Protein 8PBA (pdb70)

Radius of gyration: 40.31 Å; Cα contacts (8 Å, |Δi|>4): 3589; chains: 2; bounding box: 82×132×86 Å

Nearest PDB structures (foldseek):
  8pba-assembly1_B  TM=1.001E+00  e=0.000E+00  Caenorhabditis elegans
  7svn-assembly2_C  TM=8.624E-01  e=8.639E-61  Homo sapiens
  7svl-assembly1_A  TM=8.548E-01  e=2.183E-59  Homo sapiens
  6qzv-assembly1_A  TM=8.577E-01  e=1.499E-58  Homo sapiens
  7a3f-assembly2_C  TM=8.588E-01  e=1.734E-57  Homo sapiens

Foldseek 3Di:
DFAADDFDADDLVVLLVLLQVVVVVLPQQDWWDFQAWAWDCPDPPWIKIKTWTADFPDRHIAIWIWIDPQVLLVVPPDPDDFAETAIGGPCKDAALQDNQWMWHADLQKIFIDGNRHTLDIDDDPDNQKGKFADFPCLCPALNDGTFWAHANNAGKIKGKIKGQPQFDWDFFDDPPDDGDDTDRFFFALGAGIDMFMWMWHADPSDTDIWGFQPCLCCVQPVQFDDFSDKYAAHPRFKIKTKTAHLLQQKIWIKIAGPQRIPDDVVVHVQFADQPGIETQDIDGHPFHDGAFQAWAWAAAPDPRQRWGWIWDWDFDLWEIFTAIWTFTHHNNRYTPDIDTGTLDDRNFYFDRQEYWDADDVAGKIWGWIQPQHLQAIFIWMTRRVPSRIDTADDPQKHFDASDGHGYWNDDPQFWGWGWIFFQVGATWIWTWTWDDDPPDRDTYTDTHHTYDYPSIDDRDDDDADGKDWDWDAFPPPRDIWIKIKGAARDDDLRHAFAEEEEDQAAAPDDDRHGGHVCSVCNSVSPSGYIYMYIYAQLYPTTGCSSNQVLALPALNGSLVRSVRVVVVVCVVSVNNYDQLQYEYEYAASSLQSLLSNCLVCVVRHLAYERELYQQFSSRAHRNPSCSRNHPPHDPVSRVNNGCLVSLLSHDQDPLRYEYEYESRAPHRHCVRVVSSVVSCVVNVHYYHYYYHDPDYRDRDPSSVSSSVSSVVSSSSCVSRVD/DFAADDFDADDLVVLLVLLQVVVVVLPQQDWWDFQAWAWDCPDPPWIKIKTWTADFPDRHIAIWIWIDPQVVLVPPPDPDDFAETAIGGPCKDAALQDNQWMWHADLQKIFIDGNRHTLDIDDDPDNQKGKFADFPCLCPALNDGTFWAHANNAGKIKGKIKGQPQFDWDFFDDPPDDGDDTDRFFFALGAGIDMFMWMWHADPSDTDIWTFDPCLCCVQPVQFDDFSDKYAAHPRFKIKTKTAHLLQQKIWIKIAGPVRIPDDCVVPVQFADQLGIETQDIDGHPFHDGAFQAWAWAAAPDPRQRWGWIWDWDFDLWEIFTAIWTFTHHNNRYTPDIDTGTLDDRNFYFDRQEYWDADDVAGKIWGWIQPQHLQAIFIWMTRRVPSRIDTADDPQKHFDASDGHGYWNDDPQFWGWGWIFFQVGATFIWTWTWDDDPPDRDTYTDTHHTYDYPSIDDRDDDDADGKDWDWDADPPPRDIWIKIKGAARDDDLRHAFAEEEEDQAAAPDDDRHGGHVCSVCNSVSPSGYIYMYIYAQLYPTTGCSSNQVLALPALNGSLVRSVRVVVVVCVVSVNNYDQLQYEYEYAASSLQSLLSNCLVPVVRHLAYERELYQQFSSRAHRNPSCSRNHPPHDPVSRVNNGCLVSLLSHDQDPLRYEYEYESRAPHRHCVRVVSSVVSCVVNVHYYHYYYHDPDYRDRDPSSVSSSVSSVVSSSSCVSRVD

Secondary structure (DSSP, 8-state):
--EEPPPPP--HHHHHHHHHHHHHHHGGG-----S-EEEEEEETTEEEEEEEEEPTTS--EEEEEEEE-HHHHHT--SS-PPEEEEEEE--EEE-TT-TTEEEEEETTEEEEEETTEEEEE---SSTTEEESS--HHHHHTS-----EEE-SSSSEEEEEEEE-TTSPEE--S-BTBPP-PPEE---TTS---EEEEEEEEEETTEEEEEEBPTHHHHTT-TTEEEEEEEEE-GGGSEEEEEEEETTSSEEEEEEEEGGGB---TTT---B----S-EEEEEEE-SS-----S--EEPPPS-SSS--EEEEEEEE-SSBEEEEEEEEEEBTTSSEEEE--EE-S-TTSBB-TTB--EE-SSS-EEEEEEEEEETTEEEEEEEETTT--EEE-S-TT-EEE-SSTTB--EEETTTEEEEEEEETTEEEEEEEEEEE--TT-SS-EEEEEEEEEETTS-----------EEEEEE-TTT--EEEEEEEPPSS--TTEEEEEEEEE---TT---S-SSSGGGGGHHHHTTT-EEEEE--TT-SSSBHHHHGGGTT-TTTSHHHHHHHHHHHHHHHTTS-EEEEEEEEEEETHHHHHHHHHHHH-TTT-SEEEEES----GGGS-HHHHHHHH-SS--HHHHHHTSSGGGGGGS-SSTTSEEEEEESS-SSS-HHHHHHHHHHHHHHT---EEEEETT--SS--SHHHHHHHHHHHHHHHHHHH--/--EEPPPPP--HHHHHHHHHHHHHHHGGG-----S-EEEEEEETTEEEEEEEEEPTTS--EEEEEEEE-HHHHTT--SS-PPEEEEEEE--EEE-TT-TTEEEEEETTEEEEEETTEEEEE---SSTTEEESS--HHHHHTS-----EEE-SSSSEEEEEEEE-TTSPEE--S-BTBPP-PPEE---TTS---EEEEEEEEEETTEEEEEEBPTHHHHTT-TTEEEEEEEEE-GGGSEEEEEEEETTSSEEEEEEEEGGGB---GGG---B----S-EEEEEEE-SS-----S--EEPPPS-SSS--EEEEEEEE-SSBEEEEEEEEEEBTTSSEEEE--EE-S-TTSBB-TTB--EE-SSS-EEEEEEEEEETTEEEEEEEETTT--EEE-S-TT-EEE-SSTTB--EEETTTEEEEEEEETTEEEEEEEEEEE--TT-SS-EEEEEEEEEETTS-----------EEEEEE-TTT--EEEEEEEPPSS--TTEEEEEEEEE---TT---S-SSSGGGGGHHHHTTT-EEEEE--TT-SSSBHHHHGGGTT-TTTSHHHHHHHHHHHHHHHTTS-EEEEEEEEEEETHHHHHHHHHHHH-TTT-SEEEEES----GGGS-HHHHHHHH-SS--HHHHHHTSSGGGGGGS-SSTTSEEEEEESS-SSS-HHHHHHHHHHHHHHT---EEEEETT--SS--SHHHHHHHHHHHHHHHHHHH--

InterPro domains:
  IPR001375 Peptidase S9, prolyl oligopeptidase, catalytic domain [PF00326] (707-913)
  IPR002469 Dipeptidylpeptidase IV, N-terminal domain [PF00930] (239-586)
  IPR029058 Alpha/Beta hydrolase fold [G3DSA:3.40.50.1820] (658-914)
  IPR029058 Alpha/Beta hydrolase fold [SSF53474] (659-910)
  IPR050278 Serine protease S9B/DPPIV [PTHR11731] (74-908)

Structure (mmCIF, N/CA/C/O backbone):
data_8PBA
#
_entry.id   8PBA
#
_cell.length_a   1.00
_cell.length_b   1.00
_cell.length_c   1.00
_cell.angle_alpha   90.00
_cell.angle_beta   90.00
_cell.angle_gamma   90.00
#
_symmetry.space_group_name_H-M   'P 1'
#
loop_
_atom_site.group_PDB
_atom_site.id
_atom_site.type_symbol
_atom_site.label_atom_id
_atom_site.label_alt_id
_atom_site.label_comp_id
_atom_site.label_asym_id
_atom_site.label_entity_id
_atom_site.label_seq_id
_atom_site.pdbx_PDB_ins_code
_atom_site.Cartn_x
_atom_site.Cartn_y
_atom_site.Cartn_z
_atom_site.occupancy
_atom_site.B_iso_or_equiv
_atom_site.auth_seq_id
_atom_site.auth_comp_id
_atom_site.auth_asym_id
_atom_site.auth_atom_id
_atom_site.pdbx_PDB_model_num
ATOM 1 N N . GLU A 1 34 ? 101.051 139.799 76.904 1.00 84.26 34 GLU A N 1
ATOM 2 C CA . GLU A 1 34 ? 102.063 138.754 76.811 1.00 80.99 34 GLU A CA 1
ATOM 3 C C . GLU A 1 34 ? 103.442 139.339 77.100 1.00 72.86 34 GLU A C 1
ATOM 4 O O . GLU A 1 34 ? 103.704 140.502 76.779 1.00 73.83 34 GLU A O 1
ATOM 16 N N . ASN A 1 35 ? 104.323 138.519 77.690 1.00 64.35 35 ASN A N 1
ATOM 17 C CA . ASN A 1 35 ? 105.696 138.905 78.020 1.00 62.76 35 ASN A CA 1
ATOM 18 C C . ASN A 1 35 ? 106.669 137.779 77.736 1.00 60.64 35 ASN A C 1
ATOM 19 O O . ASN A 1 35 ? 106.305 136.604 77.768 1.00 56.45 35 ASN A O 1
ATOM 30 N N . GLU A 1 36 ? 107.905 138.154 77.443 1.00 58.38 36 GLU A N 1
ATOM 31 C CA . GLU A 1 36 ? 108.980 137.206 77.193 1.00 59.48 36 GLU A CA 1
ATOM 32 C C . GLU A 1 36 ? 109.582 136.715 78.505 1.00 54.14 36 GLU A C 1
ATOM 33 O O . GLU A 1 36 ? 109.924 137.530 79.353 1.00 52.11 36 GLU A O 1
ATOM 45 N N . PRO A 1 37 ? 109.723 135.410 78.720 1.00 53.08 37 PRO A N 1
ATOM 46 C CA . PRO A 1 37 ? 110.404 134.867 79.872 1.00 44.10 37 PRO A CA 1
ATOM 47 C C . PRO A 1 37 ? 111.815 135.406 79.905 1.00 42.76 37 PRO A C 1
ATOM 48 O O . PRO A 1 37 ? 112.570 135.223 78.953 1.00 52.27 37 PRO A O 1
ATOM 59 N N . ALA A 1 38 ? 112.212 135.970 81.033 1.00 43.57 38 ALA A N 1
ATOM 60 C CA . ALA A 1 38 ? 113.570 136.449 81.165 1.00 47.70 38 ALA A CA 1
ATOM 61 C C . ALA A 1 38 ? 114.465 135.250 81.295 1.00 50.69 38 ALA A C 1
ATOM 62 O O . ALA A 1 38 ? 114.064 134.235 81.865 1.00 47.80 38 ALA A O 1
ATOM 69 N N . ARG A 1 39 ? 115.677 135.346 80.788 1.00 55.19 39 ARG A N 1
ATOM 70 C CA . ARG A 1 39 ? 116.598 134.271 81.060 1.00 57.19 39 ARG A CA 1
ATOM 71 C C . ARG A 1 39 ? 116.834 134.262 82.548 1.00 54.61 39 ARG A C 1
ATOM 72 O O . ARG A 1 39 ? 117.030 135.317 83.150 1.00 55.33 39 ARG A O 1
ATOM 93 N N . PHE A 1 40 ? 116.809 133.093 83.155 1.00 49.91 40 PHE A N 1
ATOM 94 C CA . PHE A 1 40 ? 117.201 133.034 84.543 1.00 47.92 40 PHE A CA 1
ATOM 95 C C . PHE A 1 40 ? 118.603 132.491 84.623 1.00 44.10 40 PHE A C 1
ATOM 96 O O . PHE A 1 40 ? 118.901 131.435 84.065 1.00 44.39 40 PHE A O 1
ATOM 113 N N . GLU A 1 41 ? 119.479 133.233 85.269 1.00 39.50 41 GLU A N 1
ATOM 114 C CA . GLU A 1 41 ? 120.856 132.813 85.348 1.00 40.84 41 GLU A CA 1
ATOM 115 C C . GLU A 1 41 ? 121.089 131.916 86.539 1.00 40.98 41 GLU A C 1
ATOM 116 O O . GLU A 1 41 ? 120.987 132.349 87.686 1.00 43.38 41 GLU A O 1
ATOM 128 N N . THR A 1 42 ? 121.462 130.679 86.265 1.00 38.12 42 THR A N 1
ATOM 129 C CA . THR A 1 42 ? 121.719 129.729 87.322 1.00 34.72 42 THR A CA 1
ATOM 130 C C . THR A 1 42 ? 123.168 129.821 87.742 1.00 32.05 42 THR A C 1
ATOM 131 O O . THR A 1 42 ? 124.005 130.315 86.988 1.00 37.18 42 THR A O 1
ATOM 142 N N . ARG A 1 43 ? 123.474 129.314 88.925 1.00 32.87 43 ARG A N 1
ATOM 143 C CA . ARG A 1 43 ? 124.857 129.266 89.378 1.00 34.40 43 ARG A CA 1
ATOM 144 C C . ARG A 1 43 ? 125.108 128.232 90.464 1.00 33.48 43 ARG A C 1
ATOM 145 O O . ARG A 1 43 ? 124.179 127.701 91.071 1.00 28.23 43 ARG A O 1
ATOM 166 N N . SER A 1 44 ? 126.382 127.917 90.649 1.00 39.26 44 SER A N 1
ATOM 167 C CA . SER A 1 44 ? 126.850 126.933 91.611 1.00 39.56 44 SER A CA 1
ATOM 168 C C . SER A 1 44 ? 126.712 127.389 93.043 1.00 37.71 44 SER A C 1
ATOM 169 O O . SER A 1 44 ? 126.894 128.563 93.359 1.00 34.50 44 SER A O 1
ATOM 177 N N . PHE A 1 45 ? 126.570 126.428 93.936 1.00 33.19 45 PHE A N 1
ATOM 178 C CA . PHE A 1 45 ? 126.478 126.728 95.348 1.00 26.86 45 PHE A CA 1
ATOM 179 C C . PHE A 1 45 ? 127.647 127.576 95.802 1.00 24.37 45 PHE A C 1
ATOM 180 O O . PHE A 1 45 ? 127.477 128.479 96.619 1.00 28.17 45 PHE A O 1
ATOM 197 N N . SER A 1 46 ? 128.835 127.281 95.291 1.00 25.36 46 SER A N 1
ATOM 198 C CA . SER A 1 46 ? 130.025 128.012 95.701 1.00 28.24 46 SER A CA 1
ATOM 199 C C . SER A 1 46 ? 129.960 129.463 95.250 1.00 33.40 46 SER A C 1
ATOM 200 O O . SER A 1 46 ? 130.618 130.335 95.819 1.00 31.91 46 SER A O 1
ATOM 208 N N . GLN A 1 47 ? 129.188 129.715 94.205 1.00 34.11 47 GLN A N 1
ATOM 209 C CA . GLN A 1 47 ? 129.050 131.052 93.660 1.00 33.98 47 GLN A CA 1
ATOM 210 C C . GLN A 1 47 ? 128.018 131.833 94.456 1.00 29.89 47 GLN A C 1
ATOM 211 O O . GLN A 1 47 ? 128.141 133.048 94.622 1.00 29.56 47 GLN A O 1
ATOM 225 N N . LEU A 1 48 ? 127.068 131.111 95.045 1.00 29.21 48 LEU A N 1
ATOM 226 C CA . LEU A 1 48 ? 126.066 131.735 95.889 1.00 22.68 48 LEU A CA 1
ATOM 227 C C . LEU A 1 48 ? 126.711 132.127 97.215 1.00 23.78 48 LEU A C 1
ATOM 228 O O . LEU A 1 48 ? 126.381 133.167 97.786 1.00 27.44 48 LEU A O 1
ATOM 244 N N . ILE A 1 49 ? 127.679 131.329 97.668 1.00 22.91 49 ILE A N 1
ATOM 245 C CA . ILE A 1 49 ? 128.433 131.658 98.874 1.00 21.62 49 ILE A CA 1
ATOM 246 C C . ILE A 1 49 ? 129.222 132.939 98.685 1.00 27.57 49 ILE A C 1
ATOM 247 O O . ILE A 1 49 ? 129.184 133.822 99.541 1.00 32.05 49 ILE A O 1
ATOM 263 N N . ASP A 1 50 ? 129.886 133.080 97.544 1.00 28.10 50 ASP A N 1
ATOM 264 C CA . ASP A 1 50 ? 130.658 134.289 97.301 1.00 27.70 50 ASP A CA 1
ATOM 265 C C . ASP A 1 50 ? 129.762 135.494 97.145 1.00 30.24 50 ASP A C 1
ATOM 266 O O . ASP A 1 50 ? 130.127 136.603 97.537 1.00 33.20 50 ASP A O 1
ATOM 275 N N . HIS A 1 51 ? 128.586 135.287 96.575 1.00 28.42 51 HIS A N 1
ATOM 276 C CA . HIS A 1 51 ? 127.654 136.382 96.407 1.00 29.08 51 HIS A CA 1
ATOM 277 C C . HIS A 1 51 ? 127.193 136.901 97.752 1.00 30.48 51 HIS A C 1
ATOM 278 O O . HIS A 1 51 ? 127.279 138.098 98.028 1.00 31.71 51 HIS A O 1
ATOM 292 N N . ALA A 1 52 ? 126.770 135.990 98.619 1.00 28.27 52 ALA A N 1
ATOM 293 C CA . ALA A 1 52 ? 126.286 136.375 99.930 1.00 24.87 52 ALA A CA 1
ATOM 294 C C . ALA A 1 52 ? 127.399 136.996 100.759 1.00 26.17 52 ALA A C 1
ATOM 295 O O . ALA A 1 52 ? 127.164 137.924 101.532 1.00 33.20 52 ALA A O 1
ATOM 302 N N . ARG A 1 53 ? 128.614 136.496 100.586 1.00 25.57 53 ARG A N 1
ATOM 303 C CA . ARG A 1 53 ? 129.747 136.995 101.346 1.00 29.19 53 ARG A CA 1
ATOM 304 C C . ARG A 1 53 ? 130.158 138.399 100.926 1.00 33.30 53 ARG A C 1
ATOM 305 O O . ARG A 1 53 ? 130.380 139.272 101.771 1.00 36.08 53 ARG A O 1
ATOM 326 N N . SER A 1 54 ? 130.217 138.630 99.620 1.00 33.11 54 SER A N 1
ATOM 327 C CA . SER A 1 54 ? 130.587 139.938 99.108 1.00 35.58 54 SER A CA 1
ATOM 328 C C . SER A 1 54 ? 129.514 140.941 99.461 1.00 36.59 54 SER A C 1
ATOM 329 O O . SER A 1 54 ? 129.802 142.085 99.815 1.00 42.86 54 SER A O 1
ATOM 337 N N . TRP A 1 55 ? 128.268 140.493 99.397 1.00 36.03 55 TRP A N 1
ATOM 338 C CA . TRP A 1 55 ? 127.147 141.350 99.693 1.00 37.15 55 TRP A CA 1
ATOM 339 C C . TRP A 1 55 ? 127.180 141.900 101.097 1.00 41.90 55 TRP A C 1
ATOM 340 O O . TRP A 1 55 ? 126.972 143.090 101.297 1.00 46.22 55 TRP A O 1
ATOM 361 N N . LYS A 1 56 ? 127.486 141.064 102.075 1.00 37.06 56 LYS A N 1
ATOM 362 C CA . LYS A 1 56 ? 127.479 141.557 103.440 1.00 36.37 56 LYS A CA 1
ATOM 363 C C . LYS A 1 56 ? 128.512 142.652 103.620 1.00 44.59 56 LYS A C 1
ATOM 364 O O . LYS A 1 56 ? 128.287 143.622 104.348 1.00 49.45 56 LYS A O 1
ATOM 383 N N . THR A 1 57 ? 129.621 142.545 102.907 1.00 41.57 57 THR A N 1
ATOM 384 C CA . THR A 1 57 ? 130.605 143.610 102.958 1.00 44.38 57 THR A CA 1
ATOM 385 C C . THR A 1 57 ? 130.018 144.898 102.390 1.00 48.19 57 THR A C 1
ATOM 386 O O . THR A 1 57 ? 130.209 145.977 102.953 1.00 52.54 57 THR A O 1
ATOM 397 N N . GLU A 1 58 ? 129.278 144.777 101.291 1.00 48.10 58 GLU A N 1
ATOM 398 C CA . GLU A 1 58 ? 128.677 145.936 100.634 1.00 50.57 58 GLU A CA 1
ATOM 399 C C . GLU A 1 58 ? 127.475 146.532 101.357 1.00 50.99 58 GLU A C 1
ATOM 400 O O . GLU A 1 58 ? 127.315 147.749 101.390 1.00 58.84 58 GLU A O 1
ATOM 412 N N . VAL A 1 59 ? 126.657 145.702 101.985 1.00 46.47 59 VAL A N 1
ATOM 413 C CA . VAL A 1 59 ? 125.435 146.208 102.593 1.00 48.54 59 VAL A CA 1
ATOM 414 C C . VAL A 1 59 ? 125.771 147.095 103.772 1.00 51.59 59 VAL A C 1
ATOM 415 O O . VAL A 1 59 ? 125.113 148.105 104.008 1.00 61.25 59 VAL A O 1
ATOM 428 N N . ARG A 1 60 ? 126.865 146.782 104.448 1.00 50.01 60 ARG A N 1
ATOM 429 C CA . ARG A 1 60 ? 127.311 147.600 105.560 1.00 56.37 60 ARG A CA 1
ATOM 430 C C . ARG A 1 60 ? 127.832 148.941 105.073 1.00 66.47 60 ARG A C 1
ATOM 431 O O . ARG A 1 60 ? 127.908 149.905 105.832 1.00 70.88 60 ARG A O 1
ATOM 452 N N . GLY A 1 61 ? 128.149 149.019 103.790 1.00 64.61 61 GLY A N 1
ATOM 453 C CA . GLY A 1 61 ? 128.684 150.234 103.209 1.00 65.53 61 GLY A CA 1
ATOM 454 C C . GLY A 1 61 ? 127.561 151.183 102.828 1.00 70.29 61 GLY A C 1
ATOM 455 O O . GLY A 1 61 ? 127.810 152.302 102.382 1.00 77.33 61 GLY A O 1
ATOM 459 N N . MET A 1 62 ? 126.319 150.734 102.995 1.00 69.27 62 MET A N 1
ATOM 460 C CA . MET A 1 62 ? 125.178 151.568 102.669 1.00 73.26 62 MET A CA 1
ATOM 461 C C . MET A 1 62 ? 124.728 152.367 103.873 1.00 77.65 62 MET A C 1
ATOM 462 O O . MET A 1 62 ? 123.788 153.157 103.791 1.00 78.72 62 MET A O 1
ATOM 476 N N . THR A 1 63 ? 125.384 152.148 105.000 1.00 78.72 63 THR A N 1
ATOM 477 C CA . THR A 1 63 ? 125.007 152.826 106.223 1.00 87.92 63 THR A CA 1
ATOM 478 C C . THR A 1 63 ? 126.223 153.441 106.888 1.00 85.95 63 THR A C 1
ATOM 479 O O . THR A 1 63 ? 127.345 153.317 106.398 1.00 90.09 63 THR A O 1
ATOM 490 N N . THR A 1 64 ? 125.981 154.184 107.950 1.00 93.90 64 THR A N 1
ATOM 491 C CA . THR A 1 64 ? 127.048 154.801 108.718 1.00 96.87 64 THR A CA 1
ATOM 492 C C . THR A 1 64 ? 126.854 154.494 110.181 1.00 96.01 64 THR A C 1
ATOM 493 O O . THR A 1 64 ? 125.793 154.021 110.587 1.00 95.93 64 THR A O 1
ATOM 504 N N . GLN A 1 65 ? 127.865 154.772 110.986 1.00 100.14 65 GLN A N 1
ATOM 505 C CA . GLN A 1 65 ? 127.680 154.585 112.409 1.00 99.79 65 GLN A CA 1
ATOM 506 C C . GLN A 1 65 ? 126.650 155.578 112.905 1.00 99.48 65 GLN A C 1
ATOM 507 O O . GLN A 1 65 ? 126.775 156.782 112.678 1.00 95.32 65 GLN A O 1
ATOM 521 N N . GLY A 1 66 ? 125.643 155.071 113.596 1.00 94.90 66 GLY A N 1
ATOM 522 C CA . GLY A 1 66 ? 124.615 155.914 114.167 1.00 85.47 66 GLY A CA 1
ATOM 523 C C . GLY A 1 66 ? 124.651 155.821 115.674 1.00 82.20 66 GLY A C 1
ATOM 524 O O . GLY A 1 66 ? 125.598 155.298 116.261 1.00 85.07 66 GLY A O 1
ATOM 528 N N . PHE A 1 67 ? 123.585 156.270 116.303 1.00 72.95 67 PHE A N 1
ATOM 529 C CA . PHE A 1 67 ? 123.518 156.231 117.747 1.00 74.71 67 PHE A CA 1
ATOM 530 C C . PHE A 1 67 ? 122.225 155.612 118.252 1.00 75.13 67 PHE A C 1
ATOM 531 O O . PHE A 1 67 ? 121.183 155.691 117.609 1.00 71.52 67 PHE A O 1
ATOM 548 N N . THR A 1 68 ? 122.344 154.910 119.380 1.00 77.99 68 THR A N 1
ATOM 549 C CA . THR A 1 68 ? 121.302 154.005 119.853 1.00 77.91 68 THR A CA 1
ATOM 550 C C . THR A 1 68 ? 120.322 154.642 120.818 1.00 77.26 68 THR A C 1
ATOM 551 O O . THR A 1 68 ? 119.366 153.998 121.247 1.00 79.13 68 THR A O 1
ATOM 562 N N . LYS A 1 69 ? 120.636 155.839 121.274 1.00 72.47 69 LYS A N 1
ATOM 563 C CA . LYS A 1 69 ? 119.717 156.593 122.109 1.00 70.29 69 LYS A CA 1
ATOM 564 C C . LYS A 1 69 ? 119.844 158.059 121.787 1.00 70.37 69 LYS A C 1
ATOM 565 O O . LYS A 1 69 ? 120.953 158.551 121.603 1.00 73.69 69 LYS A O 1
ATOM 584 N N . ILE A 1 70 ? 118.731 158.774 121.812 1.00 65.85 70 ILE A N 1
ATOM 585 C CA . ILE A 1 70 ? 118.760 160.222 121.695 1.00 61.40 70 ILE A CA 1
ATOM 586 C C . ILE A 1 70 ? 118.036 160.853 122.868 1.00 60.61 70 ILE A C 1
ATOM 587 O O . ILE A 1 70 ? 116.915 160.463 123.191 1.00 64.66 70 ILE A O 1
ATOM 603 N N . SER A 1 71 ? 118.660 161.838 123.494 1.00 62.63 71 SER A N 1
ATOM 604 C CA . SER A 1 71 ? 117.987 162.585 124.545 1.00 62.38 71 SER A CA 1
ATOM 605 C C . SER A 1 71 ? 118.453 164.030 124.558 1.00 64.18 71 SER A C 1
ATOM 606 O O . SER A 1 71 ? 119.591 164.331 124.198 1.00 69.13 71 SER A O 1
ATOM 614 N N . LEU A 1 72 ? 117.579 164.926 124.991 1.00 58.58 72 LEU A N 1
ATOM 615 C CA . LEU A 1 72 ? 117.957 166.322 125.136 1.00 66.37 72 LEU A CA 1
ATOM 616 C C . LEU A 1 72 ? 117.852 166.740 126.589 1.00 71.68 72 LEU A C 1
ATOM 617 O O . LEU A 1 72 ? 116.923 166.331 127.286 1.00 72.57 72 LEU A O 1
ATOM 633 N N . MET A 1 73 ? 118.743 167.620 127.026 1.00 70.85 73 MET A N 1
ATOM 634 C CA . MET A 1 73 ? 118.577 168.223 128.337 1.00 77.95 73 MET A CA 1
ATOM 635 C C . MET A 1 73 ? 118.867 169.706 128.318 1.00 82.34 73 MET A C 1
ATOM 636 O O . MET A 1 73 ? 119.732 170.187 127.584 1.00 81.91 73 MET A O 1
ATOM 650 N N . ARG A 1 74 ? 118.187 170.420 129.188 1.00 89.01 74 ARG A N 1
ATOM 651 C CA . ARG A 1 74 ? 118.454 171.825 129.405 1.00 93.69 74 ARG A CA 1
ATOM 652 C C . ARG A 1 74 ? 119.418 172.003 130.562 1.00 95.04 74 ARG A C 1
ATOM 653 O O . ARG A 1 74 ? 119.001 172.146 131.710 1.00 106.73 74 ARG A O 1
ATOM 674 N N . ALA A 1 75 ? 120.712 171.952 130.266 1.00 100.74 75 ALA A N 1
ATOM 675 C CA . ALA A 1 75 ? 121.719 172.087 131.309 1.00 108.27 75 ALA A CA 1
ATOM 676 C C . ALA A 1 75 ? 121.610 173.463 131.944 1.00 114.57 75 ALA A C 1
ATOM 677 O O . ALA A 1 75 ? 121.753 173.615 133.158 1.00 114.54 75 ALA A O 1
ATOM 684 N N . GLU A 1 76 ? 121.295 174.450 131.113 1.00 113.61 76 GLU A N 1
ATOM 685 C CA . GLU A 1 76 ? 121.110 175.826 131.543 1.00 121.02 76 GLU A CA 1
ATOM 686 C C . GLU A 1 76 ? 119.909 176.412 130.828 1.00 150.93 76 GLU A C 1
ATOM 687 O O . GLU A 1 76 ? 119.563 175.980 129.732 1.00 110.97 76 GLU A O 1
ATOM 699 N N . LYS A 1 77 ? 119.306 177.439 131.403 1.00 118.87 77 LYS A N 1
ATOM 700 C CA . LYS A 1 77 ? 118.113 178.018 130.801 1.00 121.14 77 LYS A CA 1
ATOM 701 C C . LYS A 1 77 ? 118.355 178.418 129.347 1.00 107.43 77 LYS A C 1
ATOM 702 O O . LYS A 1 77 ? 117.458 178.307 128.510 1.00 113.77 77 LYS A O 1
ATOM 721 N N . ASP A 1 78 ? 119.557 178.901 129.050 1.00 157.06 78 ASP A N 1
ATOM 722 C CA . ASP A 1 78 ? 119.891 179.362 127.713 1.00 119.48 78 ASP A CA 1
ATOM 723 C C . ASP A 1 78 ? 120.647 178.343 126.855 1.00 112.20 78 ASP A C 1
ATOM 724 O O . ASP A 1 78 ? 121.148 178.693 125.786 1.00 105.84 78 ASP A O 1
ATOM 733 N N . ARG A 1 79 ? 120.773 177.102 127.315 1.00 109.63 79 ARG A N 1
ATOM 734 C CA . ARG A 1 79 ? 121.481 176.110 126.512 1.00 103.49 79 ARG A CA 1
ATOM 735 C C . ARG A 1 79 ? 120.789 174.760 126.491 1.00 94.85 79 ARG A C 1
ATOM 736 O O . ARG A 1 79 ? 120.452 174.194 127.535 1.00 93.18 79 ARG A O 1
ATOM 757 N N . LEU A 1 80 ? 120.718 174.182 125.300 1.00 87.00 80 LEU A N 1
ATOM 758 C CA . LEU A 1 80 ? 120.150 172.860 125.110 1.00 73.90 80 LEU A CA 1
ATOM 759 C C . LEU A 1 80 ? 121.238 171.929 124.599 1.00 78.88 80 LEU A C 1
ATOM 760 O O . LEU A 1 80 ? 121.936 172.245 123.635 1.00 77.35 80 LEU A O 1
ATOM 776 N N . ASN A 1 81 ? 121.404 170.801 125.269 1.00 75.62 81 ASN A N 1
ATOM 777 C CA . ASN A 1 81 ? 122.475 169.871 124.946 1.00 80.07 81 ASN A CA 1
ATOM 778 C C . ASN A 1 81 ? 121.939 168.510 124.554 1.00 80.42 81 ASN A C 1
ATOM 779 O O . ASN A 1 81 ? 121.127 167.916 125.266 1.00 75.18 81 ASN A O 1
ATOM 790 N N . MET A 1 82 ? 122.344 168.047 123.384 1.00 70.65 82 MET A N 1
ATOM 791 C CA . MET A 1 82 ? 121.933 166.737 122.919 1.00 65.78 82 MET A CA 1
ATOM 792 C C . MET A 1 82 ? 122.952 165.683 123.277 1.00 71.41 82 MET A C 1
ATOM 793 O O . MET A 1 82 ? 124.150 165.865 123.068 1.00 69.37 82 MET A O 1
ATOM 807 N N . TYR A 1 83 ? 122.463 164.559 123.770 1.00 65.04 83 TYR A N 1
ATOM 808 C CA . TYR A 1 83 ? 123.301 163.427 124.119 1.00 65.13 83 TYR A CA 1
ATOM 809 C C . TYR A 1 83 ? 122.855 162.180 123.377 1.00 67.30 83 TYR A C 1
ATOM 810 O O . TYR A 1 83 ? 121.661 161.980 123.137 1.00 70.28 83 TYR A O 1
ATOM 828 N N . ALA A 1 84 ? 123.809 161.327 123.030 1.00 71.94 84 ALA A N 1
ATOM 829 C CA . ALA A 1 84 ? 123.484 160.060 122.391 1.00 72.53 84 ALA A CA 1
ATOM 830 C C . ALA A 1 84 ? 124.582 159.023 122.600 1.00 76.61 84 ALA A C 1
ATOM 831 O O . ALA A 1 84 ? 125.724 159.364 122.911 1.00 78.69 84 ALA A O 1
ATOM 838 N N . ILE A 1 85 ? 124.231 157.752 122.439 1.00 74.26 85 ILE A N 1
ATOM 839 C CA . ILE A 1 85 ? 125.219 156.680 122.585 1.00 79.61 85 ILE A CA 1
ATOM 840 C C . ILE A 1 85 ? 125.719 156.148 121.251 1.00 79.80 85 ILE A C 1
ATOM 841 O O . ILE A 1 85 ? 124.945 155.691 120.411 1.00 79.94 85 ILE A O 1
ATOM 857 N N . SER A 1 86 ? 127.036 156.175 121.087 1.00 89.39 86 SER A N 1
ATOM 858 C CA . SER A 1 86 ? 127.691 155.780 119.844 1.00 92.38 86 SER A CA 1
ATOM 859 C C . SER A 1 86 ? 129.029 155.127 120.125 1.00 90.41 86 SER A C 1
ATOM 860 O O . SER A 1 86 ? 129.534 155.187 121.247 1.00 96.70 86 SER A O 1
ATOM 868 N N . SER A 1 87 ? 129.562 154.425 119.133 1.00 107.63 87 SER A N 1
ATOM 869 C CA . SER A 1 87 ? 130.883 153.840 119.276 1.00 104.70 87 SER A CA 1
ATOM 870 C C . SER A 1 87 ? 131.982 154.884 119.131 1.00 117.07 87 SER A C 1
ATOM 871 O O . SER A 1 87 ? 131.844 155.859 118.386 1.00 99.90 87 SER A O 1
ATOM 879 N N . VAL A 1 88 ? 133.111 154.608 119.767 1.00 106.37 88 VAL A N 1
ATOM 880 C CA . VAL A 1 88 ? 134.316 155.405 119.618 1.00 113.11 88 VAL A CA 1
ATOM 881 C C . VAL A 1 88 ? 134.934 155.085 118.261 1.00 160.72 88 VAL A C 1
ATOM 882 O O . VAL A 1 88 ? 135.189 153.919 117.979 1.00 114.58 88 VAL A O 1
ATOM 895 N N . PRO A 1 89 ? 135.242 156.083 117.428 1.00 113.52 89 PRO A N 1
ATOM 896 C CA . PRO A 1 89 ? 135.733 155.898 116.079 1.00 162.31 89 PRO A CA 1
ATOM 897 C C . PRO A 1 89 ? 136.934 154.968 116.054 1.00 141.90 89 PRO A C 1
ATOM 898 O O . PRO A 1 89 ? 137.867 155.112 116.839 1.00 110.01 89 PRO A O 1
ATOM 909 N N . GLY A 1 90 ? 136.888 154.009 115.132 1.00 119.70 90 GLY A N 1
ATOM 910 C CA . GLY A 1 90 ? 137.949 153.023 114.960 1.00 125.57 90 GLY A CA 1
ATOM 911 C C . GLY A 1 90 ? 137.684 151.742 115.751 1.00 126.97 90 GLY A C 1
ATOM 912 O O . GLY A 1 90 ? 138.332 150.720 115.522 1.00 129.74 90 GLY A O 1
ATOM 916 N N . THR A 1 91 ? 136.733 151.794 116.678 1.00 181.88 91 THR A N 1
ATOM 917 C CA . THR A 1 91 ? 136.401 150.634 117.498 1.00 198.32 91 THR A CA 1
ATOM 918 C C . THR A 1 91 ? 134.901 150.480 117.723 1.00 143.21 91 THR A C 1
ATOM 919 O O . THR A 1 91 ? 134.094 151.239 117.186 1.00 111.45 91 THR A O 1
ATOM 930 N N . ASN A 1 92 ? 134.527 149.409 118.423 1.00 121.31 92 ASN A N 1
ATOM 931 C CA . ASN A 1 92 ? 133.126 149.134 118.736 1.00 117.49 92 ASN A CA 1
ATOM 932 C C . ASN A 1 92 ? 132.784 149.426 120.200 1.00 130.08 92 ASN A C 1
ATOM 933 O O . ASN A 1 92 ? 131.718 149.044 120.685 1.00 126.55 92 ASN A O 1
ATOM 944 N N . THR A 1 93 ? 133.697 150.093 120.900 1.00 118.77 93 THR A N 1
ATOM 945 C CA . THR A 1 93 ? 133.496 150.451 122.301 1.00 132.66 93 THR A CA 1
ATOM 946 C C . THR A 1 93 ? 132.490 151.579 122.406 1.00 94.95 93 THR A C 1
ATOM 947 O O . THR A 1 93 ? 132.575 152.555 121.664 1.00 156.72 93 THR A O 1
ATOM 958 N N . GLN A 1 94 ? 131.520 151.434 123.302 1.00 109.20 94 GLN A N 1
ATOM 959 C CA . GLN A 1 94 ? 130.456 152.423 123.423 1.00 112.71 94 GLN A CA 1
ATOM 960 C C . GLN A 1 94 ? 130.780 153.498 124.441 1.00 103.40 94 GLN A C 1
ATOM 961 O O . GLN A 1 94 ? 131.330 153.217 125.506 1.00 111.79 94 GLN A O 1
ATOM 975 N N . SER A 1 95 ? 130.325 154.709 124.154 1.00 101.35 95 SER A N 1
ATOM 976 C CA . SER A 1 95 ? 130.467 155.830 125.070 1.00 97.65 95 SER A CA 1
ATOM 977 C C . SER A 1 95 ? 129.382 156.868 124.819 1.00 90.06 95 SER A C 1
ATOM 978 O O . SER A 1 95 ? 128.658 156.799 123.823 1.00 92.55 95 SER A O 1
ATOM 986 N N . ILE A 1 96 ? 129.250 157.810 125.744 1.00 90.82 96 ILE A N 1
ATOM 987 C CA . ILE A 1 96 ? 128.269 158.873 125.605 1.00 83.92 96 ILE A CA 1
ATOM 988 C C . ILE A 1 96 ? 128.873 160.094 124.931 1.00 84.14 96 ILE A C 1
ATOM 989 O O . ILE A 1 96 ? 129.923 160.591 125.345 1.00 89.21 96 ILE A O 1
ATOM 1005 N N . PHE A 1 97 ? 128.198 160.551 123.885 1.00 84.02 97 PHE A N 1
ATOM 1006 C CA . PHE A 1 97 ? 128.611 161.683 123.073 1.00 77.27 97 PHE A CA 1
ATOM 1007 C C . PHE A 1 97 ? 127.607 162.817 123.212 1.00 75.67 97 PHE A C 1
ATOM 1008 O O . PHE A 1 97 ? 126.427 162.569 123.459 1.00 78.43 97 PHE A O 1
ATOM 1025 N N . SER A 1 98 ? 128.052 164.057 123.021 1.00 79.65 98 SER A N 1
ATOM 1026 C CA . SER A 1 98 ? 127.117 165.176 123.070 1.00 76.47 98 SER A CA 1
ATOM 1027 C C . SER A 1 98 ? 127.501 166.350 122.178 1.00 75.04 98 SER A C 1
ATOM 1028 O O . SER A 1 98 ? 128.643 166.470 121.733 1.00 77.88 98 SER A O 1
ATOM 1036 N N . VAL A 1 99 ? 126.504 167.174 121.855 1.00 69.69 99 VAL A N 1
ATOM 1037 C CA . VAL A 1 99 ? 126.724 168.429 121.143 1.00 72.90 99 VAL A CA 1
ATOM 1038 C C . VAL A 1 99 ? 125.859 169.537 121.728 1.00 75.26 99 VAL A C 1
ATOM 1039 O O . VAL A 1 99 ? 124.700 169.309 122.081 1.00 74.09 99 VAL A O 1
ATOM 1052 N N . THR A 1 100 ? 126.390 170.750 121.767 1.00 73.18 100 THR A N 1
ATOM 1053 C CA . THR A 1 100 ? 125.591 171.889 122.191 1.00 77.56 100 THR A CA 1
ATOM 1054 C C . THR A 1 100 ? 124.796 172.420 121.012 1.00 75.91 100 THR A C 1
ATOM 1055 O O . THR A 1 100 ? 125.358 172.700 119.953 1.00 76.46 100 THR A O 1
ATOM 1066 N N . ILE A 1 101 ? 123.498 172.600 121.206 1.00 75.45 101 ILE A N 1
ATOM 1067 C CA . ILE A 1 101 ? 122.649 173.134 120.160 1.00 76.89 101 ILE A CA 1
ATOM 1068 C C . ILE A 1 101 ? 122.684 174.664 120.178 1.00 79.86 101 ILE A C 1
ATOM 1069 O O . ILE A 1 101 ? 122.383 175.284 121.198 1.00 78.16 101 ILE A O 1
ATOM 1085 N N . PRO A 1 102 ? 123.038 175.298 119.064 1.00 79.93 102 PRO A N 1
ATOM 1086 C CA . PRO A 1 102 ? 123.153 176.727 118.892 1.00 82.82 102 PRO A CA 1
ATOM 1087 C C . PRO A 1 102 ? 121.769 177.320 118.755 1.00 85.38 102 PRO A C 1
ATOM 1088 O O . PRO A 1 102 ? 121.310 177.592 117.646 1.00 88.29 102 PRO A O 1
ATOM 1099 N N . LEU A 1 103 ? 121.077 177.456 119.876 1.00 85.68 103 LEU A N 1
ATOM 1100 C CA . LEU A 1 103 ? 119.653 177.738 119.854 1.00 81.66 103 LEU A CA 1
ATOM 1101 C C . LEU A 1 103 ? 119.301 179.028 119.134 1.00 81.95 103 LEU A C 1
ATOM 1102 O O . LEU A 1 103 ? 118.292 179.077 118.441 1.00 91.54 103 LEU A O 1
ATOM 1118 N N . GLU A 1 104 ? 120.116 180.065 119.270 1.00 87.79 104 GLU A N 1
ATOM 1119 C CA . GLU A 1 104 ? 119.769 181.332 118.626 1.00 88.64 104 GLU A CA 1
ATOM 1120 C C . GLU A 1 104 ? 119.802 181.197 117.115 1.00 88.20 104 GLU A C 1
ATOM 1121 O O . GLU A 1 104 ? 118.904 181.673 116.411 1.00 96.07 104 GLU A O 1
ATOM 1133 N N . LEU A 1 105 ? 120.789 180.470 116.631 1.00 90.95 105 LEU A N 1
ATOM 1134 C CA . LEU A 1 105 ? 120.963 180.182 115.222 1.00 90.23 105 LEU A CA 1
ATOM 1135 C C . LEU A 1 105 ? 119.822 179.310 114.704 1.00 86.55 105 LEU A C 1
ATOM 1136 O O . LEU A 1 105 ? 119.332 179.498 113.593 1.00 74.93 105 LEU A O 1
ATOM 1152 N N . VAL A 1 106 ? 119.421 178.346 115.522 1.00 84.37 106 VAL A N 1
ATOM 1153 C CA . VAL A 1 106 ? 118.317 177.453 115.198 1.00 83.34 106 VAL A CA 1
ATOM 1154 C C . VAL A 1 106 ? 116.980 178.194 115.174 1.00 78.90 106 VAL A C 1
ATOM 1155 O O . VAL A 1 106 ? 116.145 177.951 114.304 1.00 84.16 106 VAL A O 1
ATOM 1168 N N . GLU A 1 107 ? 116.793 179.119 116.111 1.00 79.88 107 GLU A N 1
ATOM 1169 C CA . GLU A 1 107 ? 115.567 179.910 116.216 1.00 84.01 107 GLU A CA 1
ATOM 1170 C C . GLU A 1 107 ? 115.333 180.755 114.973 1.00 75.30 107 GLU A C 1
ATOM 1171 O O . GLU A 1 107 ? 114.192 181.011 114.592 1.00 84.32 107 GLU A O 1
ATOM 1183 N N . LYS A 1 108 ? 116.415 181.197 114.343 1.00 89.40 108 LYS A N 1
ATOM 1184 C CA . LYS A 1 108 ? 116.301 182.046 113.167 1.00 86.57 108 LYS A CA 1
ATOM 1185 C C . LYS A 1 108 ? 116.153 181.230 111.889 1.00 87.72 108 LYS A C 1
ATOM 1186 O O . LYS A 1 108 ? 115.981 181.782 110.801 1.00 91.69 108 LYS A O 1
ATOM 1205 N N . ALA A 1 109 ? 116.251 179.912 112.001 1.00 84.11 109 ALA A N 1
ATOM 1206 C CA . ALA A 1 109 ? 116.091 179.059 110.835 1.00 84.19 109 ALA A CA 1
ATOM 1207 C C . ALA A 1 109 ? 114.618 178.746 110.640 1.00 87.22 109 ALA A C 1
ATOM 1208 O O . ALA A 1 109 ? 114.210 177.591 110.721 1.00 81.87 109 ALA A O 1
ATOM 1215 N N . GLN A 1 110 ? 113.816 179.781 110.409 1.00 92.32 110 GLN A N 1
ATOM 1216 C CA . GLN A 1 110 ? 112.360 179.630 110.380 1.00 76.19 110 GLN A CA 1
ATOM 1217 C C . GLN A 1 110 ? 111.829 179.341 108.981 1.00 94.00 110 GLN A C 1
ATOM 1218 O O . GLN A 1 110 ? 110.621 179.227 108.774 1.00 97.63 110 GLN A O 1
ATOM 1232 N N . VAL A 1 111 ? 112.737 179.267 108.022 1.00 96.51 111 VAL A N 1
ATOM 1233 C CA . VAL A 1 111 ? 112.409 179.008 106.629 1.00 97.30 111 VAL A CA 1
ATOM 1234 C C . VAL A 1 111 ? 113.207 177.817 106.143 1.00 97.00 111 VAL A C 1
ATOM 1235 O O . VAL A 1 111 ? 114.130 177.370 106.823 1.00 91.14 111 VAL A O 1
ATOM 1248 N N . ALA A 1 112 ? 112.889 177.326 104.950 1.00 98.14 112 ALA A N 1
ATOM 1249 C CA . ALA A 1 112 ? 113.607 176.182 104.398 1.00 99.84 112 ALA A CA 1
ATOM 1250 C C . ALA A 1 112 ? 114.956 176.624 103.840 1.00 97.38 112 ALA A C 1
ATOM 1251 O O . ALA A 1 112 ? 115.182 176.643 102.630 1.00 97.93 112 ALA A O 1
ATOM 1258 N N . ASP A 1 113 ? 115.834 176.992 104.763 1.00 96.46 113 ASP A N 1
ATOM 1259 C CA . ASP A 1 113 ? 117.176 177.489 104.504 1.00 97.11 113 ASP A CA 1
ATOM 1260 C C . ASP A 1 113 ? 118.146 176.327 104.454 1.00 93.97 113 ASP A C 1
ATOM 1261 O O . ASP A 1 113 ? 117.752 175.170 104.613 1.00 92.56 113 ASP A O 1
ATOM 1270 N N . ARG A 1 114 ? 119.415 176.627 104.234 1.00 98.46 114 ARG A N 1
ATOM 1271 C CA . ARG A 1 114 ? 120.428 175.596 104.322 1.00 97.87 114 ARG A CA 1
ATOM 1272 C C . ARG A 1 114 ? 120.399 175.066 105.741 1.00 90.15 114 ARG A C 1
ATOM 1273 O O . ARG A 1 114 ? 120.277 175.836 106.693 1.00 87.25 114 ARG A O 1
ATOM 1294 N N . LYS A 1 115 ? 120.451 173.756 105.882 1.00 82.48 115 LYS A N 1
ATOM 1295 C CA . LYS A 1 115 ? 120.373 173.151 107.198 1.00 73.52 115 LYS A CA 1
ATOM 1296 C C . LYS A 1 115 ? 121.736 173.043 107.828 1.00 73.12 115 LYS A C 1
ATOM 1297 O O . LYS A 1 115 ? 122.745 172.895 107.137 1.00 75.59 115 LYS A O 1
ATOM 1316 N N . PHE A 1 116 ? 121.764 173.133 109.143 1.00 70.26 116 PHE A N 1
ATOM 1317 C CA . PHE A 1 116 ? 123.012 173.124 109.875 1.00 73.10 116 PHE A CA 1
ATOM 1318 C C . PHE A 1 116 ? 123.380 171.729 110.296 1.00 68.64 116 PHE A C 1
ATOM 1319 O O . PHE A 1 116 ? 122.507 170.916 110.587 1.00 65.99 116 PHE A O 1
ATOM 1336 N N . GLU A 1 117 ? 124.668 171.440 110.335 1.00 69.84 117 GLU A N 1
ATOM 1337 C CA . GLU A 1 117 ? 125.087 170.179 110.905 1.00 69.95 117 GLU A CA 1
ATOM 1338 C C . GLU A 1 117 ? 125.642 170.377 112.297 1.00 68.81 117 GLU A C 1
ATOM 1339 O O . GLU A 1 117 ? 126.430 171.288 112.545 1.00 68.74 117 GLU A O 1
ATOM 1351 N N . LEU A 1 118 ? 125.279 169.469 113.178 1.00 65.68 118 LEU A N 1
ATOM 1352 C CA . LEU A 1 118 ? 125.821 169.431 114.515 1.00 65.50 118 LEU A CA 1
ATOM 1353 C C . LEU A 1 118 ? 126.643 168.167 114.658 1.00 65.25 118 LEU A C 1
ATOM 1354 O O . LEU A 1 118 ? 126.196 167.085 114.274 1.00 68.24 118 LEU A O 1
ATOM 1370 N N . LYS A 1 119 ? 127.882 168.312 115.100 1.00 71.39 119 LYS A N 1
ATOM 1371 C CA . LYS A 1 119 ? 128.744 167.153 115.267 1.00 75.43 119 LYS A CA 1
ATOM 1372 C C . LYS A 1 119 ? 128.864 166.747 116.719 1.00 76.36 119 LYS A C 1
ATOM 1373 O O . LYS A 1 119 ? 129.298 167.528 117.564 1.00 78.13 119 LYS A O 1
ATOM 1392 N N . LEU A 1 120 ? 128.476 165.513 116.984 1.00 72.65 120 LEU A N 1
ATOM 1393 C CA . LEU A 1 120 ? 128.471 164.955 118.320 1.00 82.19 120 LEU A CA 1
ATOM 1394 C C . LEU A 1 120 ? 129.893 164.539 118.691 1.00 83.46 120 LEU A C 1
ATOM 1395 O O . LEU A 1 120 ? 130.600 163.950 117.869 1.00 83.32 120 LEU A O 1
ATOM 1411 N N . LYS A 1 121 ? 130.301 164.783 119.932 1.00 83.23 121 LYS A N 1
ATOM 1412 C CA . LYS A 1 121 ? 131.648 164.419 120.384 1.00 85.26 121 LYS A CA 1
ATOM 1413 C C . LYS A 1 121 ? 131.624 163.582 121.648 1.00 84.26 121 LYS A C 1
ATOM 1414 O O . LYS A 1 121 ? 130.817 163.824 122.543 1.00 85.52 121 LYS A O 1
ATOM 1433 N N . SER A 1 122 ? 132.572 162.662 121.768 1.00 84.68 122 SER A N 1
ATOM 1434 C CA . SER A 1 122 ? 132.614 161.806 122.947 1.00 90.82 122 SER A CA 1
ATOM 1435 C C . SER A 1 122 ? 132.967 162.618 124.192 1.00 97.01 122 SER A C 1
ATOM 1436 O O . SER A 1 122 ? 133.726 163.587 124.110 1.00 92.11 122 SER A O 1
ATOM 1444 N N . GLY A 1 123 ? 132.465 162.172 125.354 1.00 94.08 123 GLY A N 1
ATOM 1445 C CA . GLY A 1 123 ? 132.768 162.780 126.647 1.00 99.79 123 GLY A CA 1
ATOM 1446 C C . GLY A 1 123 ? 131.747 163.859 126.990 1.00 106.47 123 GLY A C 1
ATOM 1447 O O . GLY A 1 123 ? 131.583 164.222 128.157 1.00 106.17 123 GLY A O 1
ATOM 1451 N N . SER A 1 253 ? 119.292 149.601 132.839 1.00 61.74 257 SER A N 1
ATOM 1452 C CA . SER A 1 253 ? 119.258 148.676 133.974 1.00 61.88 257 SER A CA 1
ATOM 1453 C C . SER A 1 253 ? 119.509 149.370 135.327 1.00 53.29 257 SER A C 1
ATOM 1454 O O . SER A 1 253 ? 119.479 148.712 136.373 1.00 52.79 257 SER A O 1
ATOM 1462 N N . ALA A 1 254 ? 119.723 150.695 135.306 1.00 53.15 258 ALA A N 1
ATOM 1463 C CA . ALA A 1 254 ? 119.959 151.498 136.506 1.00 54.42 258 ALA A CA 1
ATOM 1464 C C . ALA A 1 254 ? 119.357 152.880 136.353 1.00 56.49 258 ALA A C 1
ATOM 1465 O O . ALA A 1 254 ? 119.335 153.441 135.257 1.00 59.65 258 ALA A O 1
ATOM 1472 N N . LYS A 1 255 ? 118.896 153.436 137.465 1.00 54.54 259 LYS A N 1
ATOM 1473 C CA . LYS A 1 255 ? 118.298 154.758 137.473 1.00 56.14 259 LYS A CA 1
ATOM 1474 C C . LYS A 1 255 ? 118.753 155.599 138.653 1.00 55.44 259 LYS A C 1
ATOM 1475 O O . LYS A 1 255 ? 118.969 155.085 139.751 1.00 62.31 259 LYS A O 1
ATOM 1494 N N . VAL A 1 256 ? 118.790 156.906 138.453 1.00 61.59 260 VAL A N 1
ATOM 1495 C CA . VAL A 1 256 ? 118.997 157.842 139.548 1.00 61.61 260 VAL A CA 1
ATOM 1496 C C . VAL A 1 256 ? 117.669 158.478 139.902 1.00 63.10 260 VAL A C 1
ATOM 1497 O O . VAL A 1 256 ? 116.927 158.897 139.016 1.00 68.07 260 VAL A O 1
ATOM 1510 N N . CYS A 1 257 ? 117.330 158.475 141.180 1.00 65.85 261 CYS A N 1
ATOM 1511 C CA . CYS A 1 257 ? 116.033 158.981 141.602 1.00 66.51 261 CYS A CA 1
ATOM 1512 C C . CYS A 1 257 ? 115.936 160.472 141.302 1.00 69.50 261 CYS A C 1
ATOM 1513 O O . CYS A 1 257 ? 116.774 161.239 141.767 1.00 68.39 261 CYS A O 1
ATOM 1521 N N . PRO A 1 258 ? 114.919 160.925 140.557 1.00 71.53 262 PRO A N 1
ATOM 1522 C CA . PRO A 1 258 ? 114.698 162.316 140.211 1.00 72.13 262 PRO A CA 1
ATOM 1523 C C . PRO A 1 258 ? 114.622 163.195 141.451 1.00 68.66 262 PRO A C 1
ATOM 1524 O O . PRO A 1 258 ? 115.091 164.332 141.446 1.00 69.83 262 PRO A O 1
ATOM 1535 N N . ALA A 1 259 ? 114.113 162.629 142.540 1.00 71.99 263 ALA A N 1
ATOM 1536 C CA . ALA A 1 259 ? 113.963 163.363 143.787 1.00 72.35 263 ALA A CA 1
ATOM 1537 C C . ALA A 1 259 ? 115.285 163.550 144.524 1.00 73.33 263 ALA A C 1
ATOM 1538 O O . ALA A 1 259 ? 115.375 164.368 145.440 1.00 75.58 263 ALA A O 1
ATOM 1545 N N . ASP A 1 260 ? 116.254 162.685 144.241 1.00 74.28 264 ASP A N 1
ATOM 1546 C CA . ASP A 1 260 ? 117.495 162.680 144.998 1.00 72.97 264 ASP A CA 1
ATOM 1547 C C . ASP A 1 260 ? 118.661 162.124 144.189 1.00 70.84 264 ASP A C 1
ATOM 1548 O O . ASP A 1 260 ? 118.756 160.918 143.958 1.00 70.12 264 ASP A O 1
ATOM 1557 N N . SER A 1 261 ? 119.586 162.999 143.823 1.00 77.67 265 SER A N 1
ATOM 1558 C CA . SER A 1 261 ? 120.695 162.650 142.943 1.00 81.54 265 SER A CA 1
ATOM 1559 C C . SER A 1 261 ? 121.703 161.698 143.586 1.00 79.46 265 SER A C 1
ATOM 1560 O O . SER A 1 261 ? 122.569 161.152 142.901 1.00 78.10 265 SER A O 1
ATOM 1568 N N . SER A 1 262 ? 121.655 161.564 144.910 1.00 76.80 266 SER A N 1
ATOM 1569 C CA . SER A 1 262 ? 122.595 160.695 145.616 1.00 76.75 266 SER A CA 1
ATOM 1570 C C . SER A 1 262 ? 122.118 159.246 145.643 1.00 73.51 266 SER A C 1
ATOM 1571 O O . SER A 1 262 ? 122.866 158.341 146.026 1.00 73.39 266 SER A O 1
ATOM 1579 N N . LEU A 1 263 ? 120.870 159.025 145.234 1.00 69.22 267 LEU A N 1
ATOM 1580 C CA . LEU A 1 263 ? 120.274 157.696 145.282 1.00 68.57 267 LEU A CA 1
ATOM 1581 C C . LEU A 1 263 ? 120.233 157.039 143.922 1.00 66.30 267 LEU A C 1
ATOM 1582 O O . LEU A 1 263 ? 119.784 157.636 142.942 1.00 77.78 267 LEU A O 1
ATOM 1598 N N . LEU A 1 264 ? 120.650 155.785 143.884 1.00 63.46 268 LEU A N 1
ATOM 1599 C CA . LEU A 1 264 ? 120.589 154.983 142.680 1.00 58.62 268 LEU A CA 1
ATOM 1600 C C . LEU A 1 264 ? 119.861 153.683 142.952 1.00 52.27 268 LEU A C 1
ATOM 1601 O O . LEU A 1 264 ? 119.896 153.160 144.065 1.00 54.86 268 LEU A O 1
ATOM 1617 N N . ALA A 1 265 ? 119.209 153.152 141.937 1.00 52.97 269 ALA A N 1
ATOM 1618 C CA . ALA A 1 265 ? 118.611 151.835 142.050 1.00 56.18 269 ALA A CA 1
ATOM 1619 C C . ALA A 1 265 ? 118.802 151.074 140.764 1.00 52.19 269 ALA A C 1
ATOM 1620 O O . ALA A 1 265 ? 118.766 151.648 139.677 1.00 53.28 269 ALA A O 1
ATOM 1627 N N . TYR A 1 266 ? 119.023 149.782 140.890 1.00 48.86 270 TYR A N 1
ATOM 1628 C CA . TYR A 1 266 ? 119.296 148.962 139.730 1.00 48.00 270 TYR A CA 1
ATOM 1629 C C . TYR A 1 266 ? 119.017 147.503 139.962 1.00 44.03 270 TYR A C 1
ATOM 1630 O O . TYR A 1 266 ? 118.849 147.058 141.097 1.00 47.18 270 TYR A O 1
ATOM 1648 N N . VAL A 1 267 ? 118.951 146.755 138.875 1.00 45.20 271 VAL A N 1
ATOM 1649 C CA . VAL A 1 267 ? 118.803 145.322 138.996 1.00 40.28 271 VAL A CA 1
ATOM 1650 C C . VAL A 1 267 ? 120.099 144.614 138.671 1.00 45.00 271 VAL A C 1
ATOM 1651 O O . VAL A 1 267 ? 120.641 144.746 137.575 1.00 50.26 271 VAL A O 1
ATOM 1664 N N . LEU A 1 268 ? 120.593 143.868 139.639 1.00 49.62 272 LEU A N 1
ATOM 1665 C CA . LEU A 1 268 ? 121.832 143.134 139.493 1.00 46.85 272 LEU A CA 1
ATOM 1666 C C . LEU A 1 268 ? 121.578 141.668 139.769 1.00 48.73 272 LEU A C 1
ATOM 1667 O O . LEU A 1 268 ? 121.012 141.311 140.799 1.00 49.95 272 LEU A O 1
ATOM 1683 N N . ASN A 1 269 ? 121.891 140.825 138.800 1.00 50.41 273 ASN A N 1
ATOM 1684 C CA . ASN A 1 269 ? 121.641 139.398 138.931 1.00 51.14 273 ASN A CA 1
ATOM 1685 C C . ASN A 1 269 ? 120.181 139.124 139.273 1.00 48.02 273 ASN A C 1
ATOM 1686 O O . ASN A 1 269 ? 119.872 138.242 140.073 1.00 49.05 273 ASN A O 1
ATOM 1697 N N . LYS A 1 270 ? 119.294 139.879 138.642 1.00 47.59 274 LYS A N 1
ATOM 1698 C CA . LYS A 1 270 ? 117.852 139.742 138.797 1.00 45.80 274 LYS A CA 1
ATOM 1699 C C . LYS A 1 270 ? 117.335 139.983 140.217 1.00 43.81 274 LYS A C 1
ATOM 1700 O O . LYS A 1 270 ? 116.265 139.487 140.580 1.00 43.12 274 LYS A O 1
ATOM 1719 N N . GLN A 1 271 ? 118.034 140.831 140.972 1.00 46.24 275 GLN A N 1
ATOM 1720 C CA . GLN A 1 271 ? 117.560 141.301 142.272 1.00 46.69 275 GLN A CA 1
ATOM 1721 C C . GLN A 1 271 ? 117.702 142.816 142.358 1.00 44.98 275 GLN A C 1
ATOM 1722 O O . GLN A 1 271 ? 118.531 143.408 141.668 1.00 43.95 275 GLN A O 1
ATOM 1736 N N . VAL A 1 272 ? 116.864 143.448 143.169 1.00 44.61 276 VAL A N 1
ATOM 1737 C CA . VAL A 1 272 ? 116.827 144.901 143.238 1.00 43.21 276 VAL A CA 1
ATOM 1738 C C . VAL A 1 272 ? 117.757 145.450 144.301 1.00 46.30 276 VAL A C 1
ATOM 1739 O O . VAL A 1 272 ? 117.713 145.030 145.456 1.00 50.15 276 VAL A O 1
ATOM 1752 N N . TYR A 1 273 ? 118.586 146.408 143.912 1.00 46.33 277 TYR A N 1
ATOM 1753 C CA . TYR A 1 273 ? 119.519 147.030 144.836 1.00 48.59 277 TYR A CA 1
ATOM 1754 C C . TYR A 1 273 ? 119.322 148.527 144.899 1.00 51.23 277 TYR A C 1
ATOM 1755 O O . TYR A 1 273 ? 119.082 149.178 143.882 1.00 59.40 277 TYR A O 1
ATOM 1773 N N . ILE A 1 274 ? 119.461 149.073 146.098 1.00 56.15 278 ILE A N 1
ATOM 1774 C CA . ILE A 1 274 ? 119.449 150.512 146.305 1.00 58.54 278 ILE A CA 1
ATOM 1775 C C . ILE A 1 274 ? 120.754 150.972 146.919 1.00 58.67 278 ILE A C 1
ATOM 1776 O O . ILE A 1 274 ? 121.185 150.470 147.960 1.00 63.74 278 ILE A O 1
ATOM 1792 N N . GLU A 1 275 ? 121.347 151.961 146.278 1.00 56.89 279 GLU A N 1
ATOM 1793 C CA . GLU A 1 275 ? 122.679 152.432 146.595 1.00 62.41 279 GLU A CA 1
ATOM 1794 C C . GLU A 1 275 ? 122.723 153.930 146.884 1.00 69.50 279 GLU A C 1
ATOM 1795 O O . GLU A 1 275 ? 122.121 154.731 146.170 1.00 68.24 279 GLU A O 1
ATOM 1807 N N . LYS A 1 276 ? 123.468 154.311 147.914 1.00 73.01 280 LYS A N 1
ATOM 1808 C CA . LYS A 1 276 ? 123.698 155.717 148.212 1.00 74.07 280 LYS A CA 1
ATOM 1809 C C . LYS A 1 276 ? 125.160 156.059 148.186 1.00 76.30 280 LYS A C 1
ATOM 1810 O O . LYS A 1 276 ? 125.954 155.500 148.940 1.00 79.29 280 LYS A O 1
ATOM 1829 N N . ASN A 1 277 ? 125.522 156.973 147.305 1.00 79.81 281 ASN A N 1
ATOM 1830 C CA . ASN A 1 277 ? 126.897 157.433 147.229 1.00 85.27 281 ASN A CA 1
ATOM 1831 C C . ASN A 1 277 ? 127.870 156.262 147.092 1.00 85.67 281 ASN A C 1
ATOM 1832 O O . ASN A 1 277 ? 128.953 156.274 147.675 1.00 84.96 281 ASN A O 1
ATOM 1843 N N . GLY A 1 278 ? 127.484 155.255 146.314 1.00 82.21 282 GLY A N 1
ATOM 1844 C CA . GLY A 1 278 ? 128.343 154.103 146.054 1.00 85.03 282 GLY A CA 1
ATOM 1845 C C . GLY A 1 278 ? 128.156 152.933 147.029 1.00 84.48 282 GLY A C 1
ATOM 1846 O O . GLY A 1 278 ? 128.717 151.857 146.817 1.00 86.72 282 GLY A O 1
ATOM 1850 N N . LYS A 1 279 ? 127.369 153.119 148.085 1.00 79.96 283 LYS A N 1
ATOM 1851 C CA . LYS A 1 279 ? 127.171 152.046 149.059 1.00 80.91 283 LYS A CA 1
ATOM 1852 C C . LYS A 1 279 ? 125.791 151.426 148.961 1.00 74.09 283 LYS A C 1
ATOM 1853 O O . LYS A 1 279 ? 124.790 152.132 148.914 1.00 72.91 283 LYS A O 1
ATOM 1872 N N . ILE A 1 280 ? 125.717 150.108 149.055 1.00 73.40 284 ILE A N 1
ATOM 1873 C CA . ILE A 1 280 ? 124.414 149.458 149.039 1.00 69.78 284 ILE A CA 1
ATOM 1874 C C . ILE A 1 280 ? 123.778 149.548 150.413 1.00 66.40 284 ILE A C 1
ATOM 1875 O O . ILE A 1 280 ? 124.388 149.166 151.410 1.00 71.46 284 ILE A O 1
ATOM 1891 N N . ILE A 1 281 ? 122.563 150.081 150.469 1.00 60.45 285 ILE A N 1
ATOM 1892 C CA . ILE A 1 281 ? 121.872 150.214 151.742 1.00 59.43 285 ILE A CA 1
ATOM 1893 C C . ILE A 1 281 ? 120.730 149.221 151.850 1.00 57.89 285 ILE A C 1
ATOM 1894 O O . ILE A 1 281 ? 120.309 148.862 152.948 1.00 60.77 285 ILE A O 1
ATOM 1910 N N . HIS A 1 282 ? 120.257 148.747 150.705 1.00 57.24 286 HIS A N 1
ATOM 1911 C CA . HIS A 1 282 ? 119.179 147.771 150.680 1.00 58.33 286 HIS A CA 1
ATOM 1912 C C . HIS A 1 282 ? 119.272 146.874 149.465 1.00 56.40 286 HIS A C 1
ATOM 1913 O O . HIS A 1 282 ? 119.658 147.320 148.384 1.00 60.12 286 HIS A O 1
ATOM 1927 N N . ARG A 1 283 ? 118.946 145.604 149.647 1.00 54.76 287 ARG A N 1
ATOM 1928 C CA . ARG A 1 283 ? 118.820 144.699 148.521 1.00 48.86 287 ARG A CA 1
ATOM 1929 C C . ARG A 1 283 ? 117.704 143.713 148.753 1.00 48.00 287 ARG A C 1
ATOM 1930 O O . ARG A 1 283 ? 117.455 143.307 149.888 1.00 50.67 287 ARG A O 1
ATOM 1951 N N . THR A 1 284 ? 117.114 143.237 147.671 1.00 47.50 288 THR A N 1
ATOM 1952 C CA . THR A 1 284 ? 116.190 142.126 147.767 1.00 48.37 288 THR A CA 1
ATOM 1953 C C . THR A 1 284 ? 116.974 140.830 147.688 1.00 52.74 288 THR A C 1
ATOM 1954 O O . THR A 1 284 ? 118.098 140.807 147.183 1.00 53.32 288 THR A O 1
ATOM 1965 N N . SER A 1 285 ? 116.371 139.741 148.141 1.00 52.10 289 SER A N 1
ATOM 1966 C CA . SER A 1 285 ? 117.008 138.438 148.036 1.00 52.23 289 SER A CA 1
ATOM 1967 C C . SER A 1 285 ? 115.989 137.357 147.750 1.00 51.54 289 SER A C 1
ATOM 1968 O O . SER A 1 285 ? 114.813 137.492 148.089 1.00 51.40 289 SER A O 1
ATOM 1976 N N . SER A 1 286 ? 116.456 136.262 147.174 1.00 51.22 290 SER A N 1
ATOM 1977 C CA . SER A 1 286 ? 115.611 135.103 146.959 1.00 53.63 290 SER A CA 1
ATOM 1978 C C . SER A 1 286 ? 116.374 133.831 147.279 1.00 58.84 290 SER A C 1
ATOM 1979 O O . SER A 1 286 ? 117.601 133.795 147.202 1.00 57.80 290 SER A O 1
ATOM 1987 N N . ASN A 1 287 ? 115.639 132.780 147.613 1.00 59.54 291 ASN A N 1
ATOM 1988 C CA . ASN A 1 287 ? 116.230 131.484 147.916 1.00 64.39 291 ASN A CA 1
ATOM 1989 C C . ASN A 1 287 ? 116.260 130.570 146.700 1.00 67.31 291 ASN A C 1
ATOM 1990 O O . ASN A 1 287 ? 116.607 129.393 146.805 1.00 65.73 291 ASN A O 1
ATOM 2001 N N . SER A 1 288 ? 115.867 131.107 145.556 1.00 65.33 292 SER A N 1
ATOM 2002 C CA . SER A 1 288 ? 115.805 130.337 144.325 1.00 58.28 292 SER A CA 1
ATOM 2003 C C . SER A 1 288 ? 116.006 131.215 143.106 1.00 54.47 292 SER A C 1
ATOM 2004 O O . SER A 1 288 ? 115.589 132.370 143.080 1.00 54.21 292 SER A O 1
ATOM 2012 N N . LYS A 1 289 ? 116.536 130.623 142.051 1.00 51.58 293 LYS A N 1
ATOM 2013 C CA . LYS A 1 289 ? 116.725 131.317 140.785 1.00 50.04 293 LYS A CA 1
ATOM 2014 C C . LYS A 1 289 ? 115.399 131.573 140.089 1.00 45.83 293 LYS A C 1
ATOM 2015 O O . LYS A 1 289 ? 115.318 132.365 139.152 1.00 46.01 293 LYS A O 1
ATOM 2034 N N . HIS A 1 290 ? 114.362 130.881 140.543 1.00 45.27 294 HIS A N 1
ATOM 2035 C CA . HIS A 1 290 ? 113.040 130.984 139.952 1.00 46.42 294 HIS A CA 1
ATOM 2036 C C . HIS A 1 290 ? 112.193 132.032 140.652 1.00 45.55 294 HIS A C 1
ATOM 2037 O O . HIS A 1 290 ? 111.013 132.204 140.343 1.00 40.86 294 HIS A O 1
ATOM 2051 N N . ILE A 1 291 ? 112.761 132.681 141.657 1.00 47.33 295 ILE A N 1
ATOM 2052 C CA . ILE A 1 291 ? 112.080 133.798 142.281 1.00 42.06 295 ILE A CA 1
ATOM 2053 C C . ILE A 1 291 ? 112.893 135.044 142.014 1.00 41.77 295 ILE A C 1
ATOM 2054 O O . ILE A 1 291 ? 114.078 135.110 142.330 1.00 42.51 295 ILE A O 1
ATOM 2070 N N . THR A 1 292 ? 112.270 135.994 141.338 1.00 43.85 296 THR A N 1
ATOM 2071 C CA . THR A 1 292 ? 112.978 137.140 140.791 1.00 44.82 296 THR A CA 1
ATOM 2072 C C . THR A 1 292 ? 112.355 138.457 141.201 1.00 40.88 296 THR A C 1
ATOM 2073 O O . THR A 1 292 ? 111.149 138.549 141.418 1.00 36.79 296 THR A O 1
ATOM 2084 N N . ASN A 1 293 ? 113.187 139.487 141.307 1.00 38.64 297 ASN A N 1
ATOM 2085 C CA . ASN A 1 293 ? 112.691 140.805 141.649 1.00 40.80 297 ASN A CA 1
ATOM 2086 C C . ASN A 1 293 ? 113.354 141.905 140.821 1.00 40.68 297 ASN A C 1
ATOM 2087 O O . ASN A 1 293 ? 114.577 141.983 140.737 1.00 40.93 297 ASN A O 1
ATOM 2098 N N . GLY A 1 294 ? 112.533 142.766 140.224 1.00 38.47 298 GLY A N 1
ATOM 2099 C CA . GLY A 1 294 ? 113.021 143.899 139.438 1.00 36.92 298 GLY A CA 1
ATOM 2100 C C . GLY A 1 294 ? 113.061 143.612 137.944 1.00 34.13 298 GLY A C 1
ATOM 2101 O O . GLY A 1 294 ? 113.280 144.511 137.134 1.00 37.33 298 GLY A O 1
ATOM 2105 N N . VAL A 1 295 ? 112.875 142.357 137.580 1.00 33.28 299 VAL A N 1
ATOM 2106 C CA . VAL A 1 295 ? 112.875 141.960 136.184 1.00 29.57 299 VAL A CA 1
ATOM 2107 C C . VAL A 1 295 ? 111.512 141.409 135.836 1.00 34.38 299 VAL A C 1
ATOM 2108 O O . VAL A 1 295 ? 111.057 140.481 136.497 1.00 36.85 299 VAL A O 1
ATOM 2121 N N . PRO A 1 296 ? 110.861 141.911 134.792 1.00 31.86 300 PRO A N 1
ATOM 2122 C CA . PRO A 1 296 ? 109.571 141.462 134.332 1.00 28.47 300 PRO A CA 1
ATOM 2123 C C . PRO A 1 296 ? 109.605 139.988 134.016 1.00 27.89 300 PRO A C 1
ATOM 2124 O O . PRO A 1 296 ? 110.596 139.474 133.500 1.00 29.87 300 PRO A O 1
ATOM 2135 N N . SER A 1 297 ? 108.505 139.316 134.289 1.00 24.55 301 SER A N 1
ATOM 2136 C CA . SER A 1 297 ? 108.432 137.895 134.007 1.00 22.86 301 SER A CA 1
ATOM 2137 C C . SER A 1 297 ? 108.654 137.666 132.524 1.00 23.34 301 SER A C 1
ATOM 2138 O O . SER A 1 297 ? 108.366 138.536 131.705 1.00 24.81 301 SER A O 1
ATOM 2146 N N . TYR A 1 298 ? 109.217 136.518 132.175 1.00 25.53 302 TYR A N 1
ATOM 2147 C CA . TYR A 1 298 ? 109.597 136.245 130.793 1.00 25.16 302 TYR A CA 1
ATOM 2148 C C . TYR A 1 298 ? 108.499 136.527 129.795 1.00 23.23 302 TYR A C 1
ATOM 2149 O O . TYR A 1 298 ? 108.739 137.150 128.766 1.00 25.67 302 TYR A O 1
ATOM 2167 N N . ILE A 1 299 ? 107.297 136.068 130.082 1.00 23.15 303 ILE A N 1
ATOM 2168 C CA . ILE A 1 299 ? 106.218 136.224 129.128 1.00 21.30 303 ILE A CA 1
ATOM 2169 C C . ILE A 1 299 ? 105.839 137.690 128.994 1.00 21.25 303 ILE A C 1
ATOM 2170 O O . ILE A 1 299 ? 105.449 138.151 127.921 1.00 24.88 303 ILE A O 1
ATOM 2186 N N . VAL A 1 300 ? 105.968 138.424 130.086 1.00 21.74 304 VAL A N 1
ATOM 2187 C CA . VAL A 1 300 ? 105.624 139.825 130.095 1.00 20.58 304 VAL A CA 1
ATOM 2188 C C . VAL A 1 300 ? 106.640 140.626 129.302 1.00 21.09 304 VAL A C 1
ATOM 2189 O O . VAL A 1 300 ? 106.283 141.546 128.567 1.00 26.68 304 VAL A O 1
ATOM 2202 N N . GLN A 1 301 ? 107.907 140.286 129.459 1.00 22.23 305 GLN A N 1
ATOM 2203 C CA . GLN A 1 301 ? 108.961 140.970 128.733 1.00 22.32 305 GLN A CA 1
ATOM 2204 C C . GLN A 1 301 ? 108.954 140.595 127.264 1.00 22.11 305 GLN A C 1
ATOM 2205 O O . GLN A 1 301 ? 109.251 141.421 126.402 1.00 25.21 305 GLN A O 1
ATOM 2219 N N . GLU A 1 302 ? 108.638 139.339 126.988 1.00 23.26 306 GLU A N 1
ATOM 2220 C CA . GLU A 1 302 ? 108.671 138.810 125.638 1.00 21.39 306 GLU A CA 1
ATOM 2221 C C . GLU A 1 302 ? 107.465 139.204 124.789 1.00 23.27 306 GLU A C 1
ATOM 2222 O O . GLU A 1 302 ? 107.626 139.614 123.641 1.00 27.80 306 GLU A O 1
ATOM 2234 N N . GLU A 1 303 ? 106.261 139.107 125.351 1.00 22.06 307 GLU A N 1
ATOM 2235 C CA . GLU A 1 303 ? 105.057 139.351 124.563 1.00 20.55 307 GLU A CA 1
ATOM 2236 C C . GLU A 1 303 ? 104.323 140.627 124.915 1.00 22.67 307 GLU A C 1
ATOM 2237 O O . GLU A 1 303 ? 103.669 141.225 124.062 1.00 26.26 307 GLU A O 1
ATOM 2249 N N . LEU A 1 304 ? 104.375 141.020 126.177 1.00 21.92 308 LEU A N 1
ATOM 2250 C CA . LEU A 1 304 ? 103.611 142.178 126.622 1.00 19.59 308 LEU A CA 1
ATOM 2251 C C . LEU A 1 304 ? 104.508 143.411 126.654 1.00 20.15 308 LEU A C 1
ATOM 2252 O O . LEU A 1 304 ? 104.094 144.503 127.041 1.00 23.97 308 LEU A O 1
ATOM 2268 N N . GLU A 1 305 ? 105.737 143.212 126.210 1.00 21.08 309 GLU A N 1
ATOM 2269 C CA . GLU A 1 305 ? 106.727 144.260 126.007 1.00 24.70 309 GLU A CA 1
ATOM 2270 C C . GLU A 1 305 ? 106.980 145.190 127.173 1.00 25.88 309 GLU A C 1
ATOM 2271 O O . GLU A 1 305 ? 107.016 146.405 126.995 1.00 27.57 309 GLU A O 1
ATOM 2283 N N . ARG A 1 306 ? 107.200 144.640 128.351 1.00 26.19 310 ARG A N 1
ATOM 2284 C CA . ARG A 1 306 ? 107.669 145.476 129.443 1.00 25.24 310 ARG A CA 1
ATOM 2285 C C . ARG A 1 306 ? 109.084 145.081 129.791 1.00 25.19 310 ARG A C 1
ATOM 2286 O O . ARG A 1 306 ? 109.366 143.915 130.046 1.00 27.22 310 ARG A O 1
ATOM 2307 N N . PHE A 1 307 ? 109.993 146.039 129.748 1.00 26.00 311 PHE A N 1
ATOM 2308 C CA . PHE A 1 307 ? 111.397 145.719 129.927 1.00 27.70 311 PHE A CA 1
ATOM 2309 C C . PHE A 1 307 ? 111.953 146.191 131.253 1.00 31.57 311 PHE A C 1
ATOM 2310 O O . PHE A 1 307 ? 113.157 146.107 13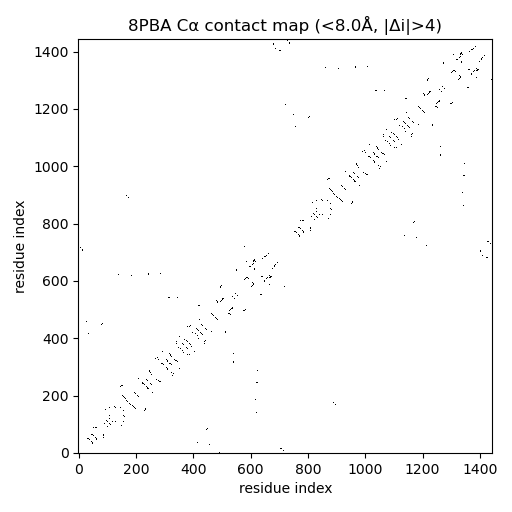1.489 1.00 33.82 311 PHE A O 1
ATOM 2327 N N . GLU A 1 308 ? 111.092 146.705 132.116 1.00 31.88 312 GLU A N 1
ATOM 2328 C CA . GLU A 1 308 ? 111.563 147.207 133.393 1.00 33.66 312 GLU A CA 1
ATOM 2329 C C . GLU A 1 308 ? 110.657 146.814 134.540 1.00 32.75 312 GLU A C 1
ATOM 2330 O O . GLU A 1 308 ? 109.434 146.774 134.403 1.00 30.41 312 GLU A O 1
ATOM 2342 N N . GLY A 1 309 ? 111.274 146.545 135.681 1.00 34.41 313 GLY A N 1
ATOM 2343 C CA . GLY A 1 309 ? 110.551 146.295 136.913 1.00 34.26 313 GLY A CA 1
ATOM 2344 C C . GLY A 1 309 ? 110.883 147.320 137.991 1.00 34.61 313 GLY A C 1
ATOM 2345 O O . GLY A 1 309 ? 110.569 147.098 139.154 1.00 34.76 313 GLY A O 1
ATOM 2349 N N . ILE A 1 310 ? 111.622 148.372 137.636 1.00 32.56 314 ILE A N 1
ATOM 2350 C CA . ILE A 1 310 ? 112.060 149.369 138.621 1.00 30.88 314 ILE A CA 1
ATOM 2351 C C . ILE A 1 310 ? 111.539 150.762 138.344 1.00 36.14 314 ILE A C 1
ATOM 2352 O O . ILE A 1 310 ? 111.869 151.356 137.316 1.00 39.31 314 ILE A O 1
ATOM 2368 N N . TRP A 1 311 ? 110.893 151.359 139.338 1.00 33.44 315 TRP A N 1
ATOM 2369 C CA . TRP A 1 311 ? 110.436 152.727 139.184 1.00 32.29 315 TRP A CA 1
ATOM 2370 C C . TRP A 1 311 ? 110.721 153.597 140.403 1.00 36.43 315 TRP A C 1
ATOM 2371 O O . TRP A 1 311 ? 110.512 153.181 141.539 1.00 49.30 315 TRP A O 1
ATOM 2392 N N . TRP A 1 312 ? 111.070 154.855 140.158 1.00 39.49 316 TRP A N 1
ATOM 2393 C CA . TRP A 1 312 ? 111.220 155.842 141.224 1.00 44.36 316 TRP A CA 1
ATOM 2394 C C . TRP A 1 312 ? 110.062 156.813 141.259 1.00 50.21 316 TRP A C 1
ATOM 2395 O O . TRP A 1 312 ? 109.548 157.202 140.212 1.00 53.83 316 TRP A O 1
ATOM 2416 N N . SER A 1 313 ? 109.711 157.279 142.451 1.00 52.30 317 SER A N 1
ATOM 2417 C CA . SER A 1 313 ? 108.855 158.449 142.566 1.00 52.04 317 SER A CA 1
ATOM 2418 C C . SER A 1 313 ? 109.646 159.701 142.204 1.00 60.22 317 SER A C 1
ATOM 2419 O O . SER A 1 313 ? 110.824 159.821 142.538 1.00 61.63 317 SER A O 1
ATOM 2427 N N . GLU A 1 314 ? 108.977 160.662 141.586 1.00 61.43 318 GLU A N 1
ATOM 2428 C CA . GLU A 1 314 ? 109.607 161.913 141.182 1.00 66.91 318 GLU A CA 1
ATOM 2429 C C . GLU A 1 314 ? 109.876 162.868 142.337 1.00 68.39 318 GLU A C 1
ATOM 2430 O O . GLU A 1 314 ? 110.793 163.686 142.277 1.00 72.04 318 GLU A O 1
ATOM 2442 N N . SER A 1 315 ? 108.980 162.866 143.310 1.00 66.49 319 SER A N 1
ATOM 2443 C CA . SER A 1 315 ? 109.013 163.836 144.393 1.00 68.83 319 SER A CA 1
ATOM 2444 C C . SER A 1 315 ? 109.717 163.345 145.649 1.00 68.76 319 SER A C 1
ATOM 2445 O O . SER A 1 315 ? 110.082 164.146 146.511 1.00 66.50 319 SER A O 1
ATOM 2453 N N . LYS A 1 316 ? 109.853 162.034 145.792 1.00 62.71 320 LYS A N 1
ATOM 2454 C CA . LYS A 1 316 ? 110.258 161.482 147.074 1.00 63.62 320 LYS A CA 1
ATOM 2455 C C . LYS A 1 316 ? 111.105 160.225 146.955 1.00 57.55 320 LYS A C 1
ATOM 2456 O O . LYS A 1 316 ? 111.065 159.524 145.946 1.00 57.83 320 LYS A O 1
ATOM 2475 N N . THR A 1 317 ? 111.834 159.909 148.020 1.00 58.84 321 THR A N 1
ATOM 2476 C CA . THR A 1 317 ? 112.752 158.778 148.026 1.00 56.53 321 THR A CA 1
ATOM 2477 C C . THR A 1 317 ? 112.048 157.449 148.272 1.00 52.12 321 THR A C 1
ATOM 2478 O O . THR A 1 317 ? 112.260 156.796 149.294 1.00 55.88 321 THR A O 1
ATOM 2489 N N . ARG A 1 318 ? 111.213 157.062 147.316 1.00 50.18 322 ARG A N 1
ATOM 2490 C CA . ARG A 1 318 ? 110.461 155.814 147.377 1.00 52.84 322 ARG A CA 1
ATOM 2491 C C . ARG A 1 318 ? 110.522 155.067 146.047 1.00 51.42 322 ARG A C 1
ATOM 2492 O O . ARG A 1 318 ? 110.456 155.674 144.977 1.00 53.98 322 ARG A O 1
ATOM 2513 N N . LEU A 1 319 ? 110.691 153.750 146.123 1.00 42.01 323 LEU A N 1
ATOM 2514 C CA . LEU A 1 319 ? 110.860 152.925 144.932 1.00 38.61 323 LEU A CA 1
ATOM 2515 C C . LEU A 1 319 ? 109.832 151.801 144.836 1.00 36.36 323 LEU A C 1
ATOM 2516 O O . LEU A 1 319 ? 109.483 151.170 145.830 1.00 44.11 323 LEU A O 1
ATOM 2532 N N . LEU A 1 320 ? 109.363 151.548 143.623 1.00 35.84 324 LEU A N 1
ATOM 2533 C CA . LEU A 1 320 ? 108.423 150.470 143.332 1.00 33.83 324 LEU A CA 1
ATOM 2534 C C . LEU A 1 320 ? 109.091 149.392 142.484 1.00 34.14 324 LEU A C 1
ATOM 2535 O O . LEU A 1 320 ? 109.826 149.712 141.549 1.00 35.98 324 LEU A O 1
ATOM 2551 N N . TYR A 1 321 ? 108.816 148.116 142.765 1.00 34.56 325 TYR A N 1
ATOM 2552 C CA . TYR A 1 321 ? 109.339 147.078 141.888 1.00 30.87 325 TYR A CA 1
ATOM 2553 C C . TYR A 1 321 ? 108.491 145.813 141.795 1.00 31.18 325 TYR A C 1
ATOM 2554 O O . TYR A 1 321 ? 107.646 145.536 142.645 1.00 34.05 325 TYR A O 1
ATOM 2572 N N . GLU A 1 322 ? 108.740 145.043 140.736 1.00 30.45 326 GLU A N 1
ATOM 2573 C CA . GLU A 1 322 ? 108.042 143.782 140.469 1.00 29.99 326 GLU A CA 1
ATOM 2574 C C . GLU A 1 322 ? 108.613 142.538 141.163 1.00 34.41 326 GLU A C 1
ATOM 2575 O O . GLU A 1 322 ? 109.822 142.307 141.160 1.00 33.41 326 GLU A O 1
ATOM 2587 N N . HIS A 1 323 ? 107.702 141.679 141.630 1.00 34.90 327 HIS A N 1
ATOM 2588 C CA . HIS A 1 323 ? 107.979 140.345 142.179 1.00 32.73 327 HIS A CA 1
ATOM 2589 C C . HIS A 1 323 ? 107.506 139.243 141.235 1.00 34.76 327 HIS A C 1
ATOM 2590 O O . HIS A 1 323 ? 106.347 139.236 140.819 1.00 36.67 327 HIS A O 1
ATOM 2604 N N . VAL A 1 324 ? 108.395 138.296 140.916 1.00 37.12 328 VAL A N 1
ATOM 2605 C CA . VAL A 1 324 ? 108.089 137.213 139.976 1.00 37.97 328 VAL A CA 1
ATOM 2606 C C . VAL A 1 324 ? 108.312 135.812 140.558 1.00 35.86 328 VAL A C 1
ATOM 2607 O O . VAL A 1 324 ? 109.402 135.491 141.031 1.00 38.76 328 VAL A O 1
ATOM 2620 N N . ASN A 1 325 ? 107.314 134.945 140.409 1.00 33.46 329 ASN A N 1
ATOM 2621 C CA . ASN A 1 325 ? 107.405 133.554 140.856 1.00 35.85 329 ASN A CA 1
ATOM 2622 C C . ASN A 1 325 ? 107.200 132.533 139.722 1.00 36.77 329 ASN A C 1
ATOM 2623 O O . ASN A 1 325 ? 106.081 132.328 139.249 1.00 36.74 329 ASN A O 1
ATOM 2634 N N . GLU A 1 326 ? 108.287 131.874 139.309 1.00 37.38 330 GLU A N 1
ATOM 2635 C CA . GLU A 1 326 ? 108.291 130.955 138.164 1.00 32.67 330 GLU A CA 1
ATOM 2636 C C . GLU A 1 326 ? 108.205 129.480 138.545 1.00 36.79 330 GLU A C 1
ATOM 2637 O O . GLU A 1 326 ? 108.446 128.607 137.714 1.00 39.05 330 GLU A O 1
ATOM 2649 N N . GLU A 1 327 ? 107.963 129.188 139.807 1.00 38.66 331 GLU A N 1
ATOM 2650 C CA . GLU A 1 327 ? 108.112 127.820 140.290 1.00 34.85 331 GLU A CA 1
ATOM 2651 C C . GLU A 1 327 ? 107.185 126.804 139.622 1.00 36.89 331 GLU A C 1
ATOM 2652 O O . GLU A 1 327 ? 107.537 125.630 139.523 1.00 41.62 331 GLU A O 1
ATOM 2664 N N . LYS A 1 328 ? 106.021 127.234 139.137 1.00 36.82 332 LYS A N 1
ATOM 2665 C CA . LYS A 1 328 ? 105.093 126.299 138.499 1.00 37.72 332 LYS A CA 1
ATOM 2666 C C . LYS A 1 328 ? 105.137 126.385 136.983 1.00 34.84 332 LYS A C 1
ATOM 2667 O O . LYS A 1 328 ? 104.314 125.780 136.297 1.00 34.91 332 LYS A O 1
ATOM 2686 N N . VAL A 1 329 ? 106.067 127.167 136.464 1.00 34.73 333 VAL A N 1
ATOM 2687 C CA . VAL A 1 329 ? 106.205 127.322 135.029 1.00 32.69 333 VAL A CA 1
ATOM 2688 C C . VAL A 1 329 ? 106.901 126.106 134.440 1.00 33.03 333 VAL A C 1
ATOM 2689 O O . VAL A 1 329 ? 107.876 125.608 134.998 1.00 35.16 333 VAL A O 1
ATOM 2702 N N . ALA A 1 330 ? 106.361 125.592 133.342 1.00 31.62 334 ALA A N 1
ATOM 2703 C CA . ALA A 1 330 ? 106.894 124.396 132.701 1.00 29.98 334 ALA A CA 1
ATOM 2704 C C . ALA A 1 330 ? 108.312 124.605 132.207 1.00 31.29 334 ALA A C 1
ATOM 2705 O O . ALA A 1 330 ? 108.688 125.708 131.810 1.00 35.11 334 ALA A O 1
ATOM 2712 N N . GLU A 1 331 ? 109.112 123.552 132.294 1.00 32.37 335 GLU A N 1
ATOM 2713 C CA . GLU A 1 331 ? 110.496 123.579 131.850 1.00 30.42 335 GLU A CA 1
ATOM 2714 C C . GLU A 1 331 ? 110.659 123.328 130.362 1.00 28.84 335 GLU A C 1
ATOM 2715 O O . GLU A 1 331 ? 109.901 122.567 129.762 1.00 30.27 335 GLU A O 1
ATOM 2727 N N . SER A 1 332 ? 111.721 123.893 129.807 1.00 28.36 336 SER A N 1
ATOM 2728 C CA . SER A 1 332 ? 112.169 123.603 128.458 1.00 25.10 336 SER A CA 1
ATOM 2729 C C . SER A 1 332 ? 113.669 123.362 128.433 1.00 26.97 336 SER A C 1
ATOM 2730 O O . SER A 1 332 ? 114.459 124.226 128.815 1.00 28.15 336 SER A O 1
ATOM 2738 N N . GLN A 1 333 ? 114.072 122.198 127.961 1.00 27.94 337 GLN A N 1
ATOM 2739 C CA . GLN A 1 333 ? 115.482 121.866 127.897 1.00 26.52 337 GLN A CA 1
ATOM 2740 C C . GLN A 1 333 ? 116.097 122.377 126.610 1.00 25.31 337 GLN A C 1
ATOM 2741 O O . GLN A 1 333 ? 115.497 122.263 125.545 1.00 26.64 337 GLN A O 1
ATOM 2755 N N . PHE A 1 334 ? 117.282 122.956 126.708 1.00 25.10 338 PHE A N 1
ATOM 2756 C CA . PHE A 1 334 ? 118.046 123.313 125.524 1.00 24.73 338 PHE A CA 1
ATOM 2757 C C . PHE A 1 334 ? 119.433 122.717 125.587 1.00 28.98 338 PHE A C 1
ATOM 2758 O O . PHE A 1 334 ? 119.948 122.436 126.669 1.00 35.97 338 PHE A O 1
ATOM 2775 N N . GLY A 1 335 ? 120.005 122.446 124.426 1.00 27.09 339 GLY A N 1
ATOM 2776 C CA . GLY A 1 335 ? 121.341 121.886 124.359 1.00 27.87 339 GLY A CA 1
ATOM 2777 C C . GLY A 1 335 ? 121.447 120.873 123.235 1.00 26.54 339 GLY A C 1
ATOM 2778 O O . GLY A 1 335 ? 120.574 120.780 122.373 1.00 27.08 339 GLY A O 1
ATOM 2782 N N . VAL A 1 336 ? 122.547 120.147 123.215 1.00 25.36 340 VAL A N 1
ATOM 2783 C CA . VAL A 1 336 ? 122.793 119.179 122.165 1.00 23.99 340 VAL A CA 1
ATOM 2784 C C . VAL A 1 336 ? 122.781 117.778 122.739 1.00 25.80 340 VAL A C 1
ATOM 2785 O O . VAL A 1 33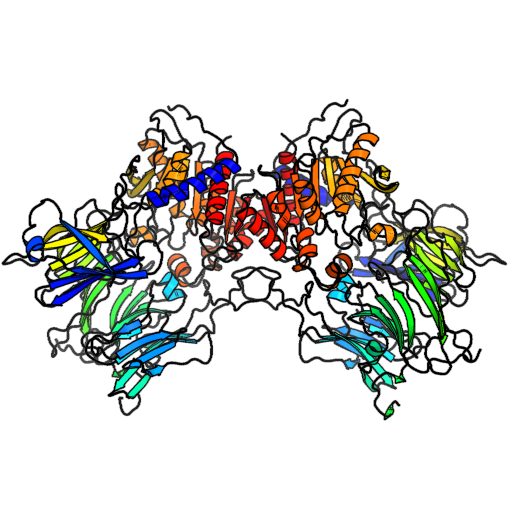6 ? 123.457 117.503 123.726 1.00 26.95 340 VAL A O 1
ATOM 2798 N N . ASN A 1 337 ? 122.013 116.888 122.134 1.00 23.79 341 ASN A N 1
ATOM 2799 C CA . ASN A 1 337 ? 121.908 115.551 122.688 1.00 20.82 341 ASN A CA 1
ATOM 2800 C C . ASN A 1 337 ? 123.248 114.849 122.736 1.00 21.47 341 ASN A C 1
ATOM 2801 O O . ASN A 1 337 ? 123.973 114.774 121.741 1.00 25.70 341 ASN A O 1
ATOM 2812 N N . GLY A 1 338 ? 123.529 114.274 123.892 1.00 21.72 342 GLY A N 1
ATOM 2813 C CA . GLY A 1 338 ? 124.783 113.595 124.157 1.00 22.21 342 GLY A CA 1
ATOM 2814 C C . GLY A 1 338 ? 125.720 114.447 125.001 1.00 23.18 342 GLY A C 1
ATOM 2815 O O . GLY A 1 338 ? 126.654 113.930 125.615 1.00 27.39 342 GLY A O 1
ATOM 2819 N N . ASP A 1 339 ? 125.443 115.743 125.075 1.00 25.11 343 ASP A N 1
ATOM 2820 C CA . ASP A 1 339 ? 126.232 116.660 125.886 1.00 25.49 343 ASP A CA 1
ATOM 2821 C C . ASP A 1 339 ? 125.631 116.764 127.278 1.00 26.77 343 ASP A C 1
ATOM 2822 O O . ASP A 1 339 ? 124.475 116.390 127.465 1.00 26.91 343 ASP A O 1
ATOM 2831 N N . PRO A 1 340 ? 126.391 117.232 128.274 1.00 28.88 344 PRO A N 1
ATOM 2832 C CA . PRO A 1 340 ? 125.950 117.440 129.635 1.00 29.01 344 PRO A CA 1
ATOM 2833 C C . PRO A 1 340 ? 124.736 118.362 129.659 1.00 31.07 344 PRO A C 1
ATOM 2834 O O . PRO A 1 340 ? 124.645 119.269 128.833 1.00 33.27 344 PRO A O 1
ATOM 2845 N N . PRO A 1 341 ? 123.796 118.139 130.582 1.00 32.34 345 PRO A N 1
ATOM 2846 C CA . PRO A 1 341 ? 122.631 118.955 130.843 1.00 32.03 345 PRO A CA 1
ATOM 2847 C C . PRO A 1 341 ? 123.023 120.341 131.314 1.00 36.74 345 PRO A C 1
ATOM 2848 O O . PRO A 1 341 ? 124.010 120.510 132.028 1.00 37.76 345 PRO A O 1
ATOM 2859 N N . VAL A 1 342 ? 122.196 121.314 130.974 1.00 39.38 346 VAL A N 1
ATOM 2860 C CA . VAL A 1 342 ? 122.346 122.680 131.449 1.00 39.00 346 VAL A CA 1
ATOM 2861 C C . VAL A 1 342 ? 121.038 123.115 132.075 1.00 38.80 346 VAL A C 1
ATOM 2862 O O . VAL A 1 342 ? 120.002 122.494 131.837 1.00 38.54 346 VAL A O 1
ATOM 2875 N N . ALA A 1 343 ? 121.071 124.187 132.853 1.00 38.65 347 ALA A N 1
ATOM 2876 C CA . ALA A 1 343 ? 119.867 124.627 133.536 1.00 39.41 347 ALA A CA 1
ATOM 2877 C C . ALA A 1 343 ? 118.717 124.779 132.539 1.00 37.06 347 ALA A C 1
ATOM 2878 O O . ALA A 1 343 ? 118.892 125.409 131.496 1.00 37.87 347 ALA A O 1
ATOM 2885 N N . PRO A 1 344 ? 117.541 124.214 132.844 1.00 33.10 348 PRO A N 1
ATOM 2886 C CA . PRO A 1 344 ? 116.319 124.318 132.078 1.00 29.81 348 PRO A CA 1
ATOM 2887 C C . PRO A 1 344 ? 115.815 125.743 132.019 1.00 35.85 348 PRO A C 1
ATOM 2888 O O . PRO A 1 344 ? 115.944 126.504 132.977 1.00 38.85 348 PRO A O 1
ATOM 2899 N N . MET A 1 345 ? 115.183 126.069 130.908 1.00 33.15 349 MET A N 1
ATOM 2900 C CA . MET A 1 345 ? 114.522 127.343 130.711 1.00 30.50 349 MET A CA 1
ATOM 2901 C C . MET A 1 345 ? 113.107 127.248 131.251 1.00 28.70 349 MET A C 1
ATOM 2902 O O . MET A 1 345 ? 112.446 126.228 131.083 1.00 30.93 349 MET A O 1
ATOM 2916 N N . LYS A 1 346 ? 112.621 128.306 131.874 1.00 32.50 350 LYS A N 1
ATOM 2917 C CA . LYS A 1 346 ? 111.218 128.333 132.253 1.00 30.50 350 LYS A CA 1
ATOM 2918 C C . LYS A 1 346 ? 110.394 128.987 131.163 1.00 28.80 350 LYS A C 1
ATOM 2919 O O . LYS A 1 346 ? 110.593 130.156 130.835 1.00 31.38 350 LYS A O 1
ATOM 2938 N N . TYR A 1 347 ? 109.487 128.212 130.589 1.00 25.83 351 TYR A N 1
ATOM 2939 C CA . TYR A 1 347 ? 108.716 128.644 129.441 1.00 24.98 351 TYR A CA 1
ATOM 2940 C C . TYR A 1 347 ? 107.260 128.205 129.541 1.00 22.70 351 TYR A C 1
ATOM 2941 O O . TYR A 1 347 ? 106.966 127.014 129.458 1.00 24.08 351 TYR A O 1
ATOM 2959 N N . PRO A 1 348 ? 106.333 129.140 129.703 1.00 19.65 352 PRO A N 1
ATOM 2960 C CA . PRO A 1 348 ? 104.913 128.906 129.700 1.00 20.91 352 PRO A CA 1
ATOM 2961 C C . PRO A 1 348 ? 104.494 128.434 128.321 1.00 22.45 352 PRO A C 1
ATOM 2962 O O . PRO A 1 348 ? 105.000 128.932 127.321 1.00 24.16 352 PRO A O 1
ATOM 2973 N N . ARG A 1 349 ? 103.489 127.579 128.269 1.00 23.45 353 ARG A N 1
ATOM 2974 C CA . ARG A 1 349 ? 102.905 127.125 127.012 1.00 21.56 353 ARG A CA 1
ATOM 2975 C C . ARG A 1 349 ? 101.414 127.351 127.018 1.00 23.15 353 ARG A C 1
ATOM 2976 O O . ARG A 1 349 ? 100.808 127.453 128.081 1.00 26.95 353 ARG A O 1
ATOM 2997 N N . ALA A 1 350 ? 100.813 127.391 125.848 1.00 20.96 354 ALA A N 1
ATOM 2998 C CA . ALA A 1 350 ? 99.376 127.553 125.801 1.00 25.30 354 ALA A CA 1
ATOM 2999 C C . ALA A 1 350 ? 98.710 126.462 126.628 1.00 27.75 354 ALA A C 1
ATOM 3000 O O . ALA A 1 350 ? 99.062 125.287 126.530 1.00 29.53 354 ALA A O 1
ATOM 3007 N N . GLY A 1 351 ? 97.757 126.863 127.462 1.00 28.68 355 GLY A N 1
ATOM 3008 C CA . GLY A 1 351 ? 97.016 125.937 128.316 1.00 26.78 355 GLY A CA 1
ATOM 3009 C C . GLY A 1 351 ? 97.746 125.602 129.624 1.00 30.46 355 GLY A C 1
ATOM 3010 O O . GLY A 1 351 ? 97.228 124.853 130.451 1.00 34.19 355 GLY A O 1
ATOM 3014 N N . THR A 1 352 ? 98.922 126.190 129.825 1.00 28.53 356 THR A N 1
ATOM 3015 C CA . THR A 1 352 ? 99.762 125.920 130.993 1.00 28.56 356 THR A CA 1
ATOM 3016 C C . THR A 1 352 ? 99.821 127.130 131.927 1.00 30.86 356 THR A C 1
ATOM 3017 O O . THR A 1 352 ? 99.340 128.207 131.583 1.00 31.16 356 THR A O 1
ATOM 3028 N N . LYS A 1 353 ? 100.263 126.909 133.162 1.00 33.43 357 LYS A N 1
ATOM 3029 C CA . LYS A 1 353 ? 100.379 127.981 134.143 1.00 30.08 357 LYS A CA 1
ATOM 3030 C C . LYS A 1 353 ? 101.535 128.917 133.864 1.00 27.12 357 LYS A C 1
ATOM 3031 O O . LYS A 1 353 ? 102.600 128.498 133.415 1.00 29.95 357 LYS A O 1
ATOM 3050 N N . ASN A 1 354 ? 101.318 130.192 134.154 1.00 27.07 358 ASN A N 1
ATOM 3051 C CA . ASN A 1 354 ? 102.337 131.213 133.985 1.00 28.25 358 ASN A CA 1
ATOM 3052 C C . ASN A 1 354 ? 102.965 131.571 135.321 1.00 26.14 358 ASN A C 1
ATOM 3053 O O . ASN A 1 354 ? 102.589 131.027 136.357 1.00 32.69 358 ASN A O 1
ATOM 3064 N N . ALA A 1 355 ? 103.923 132.486 135.292 1.00 26.00 359 ALA A N 1
ATOM 3065 C CA . ALA A 1 355 ? 104.537 132.976 136.513 1.00 26.97 359 ALA A CA 1
ATOM 3066 C C . ALA A 1 355 ? 103.553 133.847 137.268 1.00 31.85 359 ALA A C 1
ATOM 3067 O O . ALA A 1 355 ? 102.722 134.526 136.669 1.00 34.68 359 ALA A O 1
ATOM 3074 N N . TYR A 1 356 ? 103.650 133.825 138.585 1.00 35.36 360 TYR A N 1
ATOM 3075 C CA . TYR A 1 356 ? 102.830 134.675 139.433 1.00 35.80 360 TYR A CA 1
ATOM 3076 C C . TYR A 1 356 ? 103.522 136.007 139.692 1.00 35.04 360 TYR A C 1
ATOM 3077 O O . TYR A 1 356 ? 104.728 136.047 139.935 1.00 33.54 360 TYR A O 1
ATOM 3095 N N . SER A 1 357 ? 102.770 137.106 139.610 1.00 36.27 361 SER A N 1
ATOM 3096 C CA . SER A 1 357 ? 103.370 138.422 139.816 1.00 35.20 361 SER A CA 1
ATOM 3097 C C . SER A 1 357 ? 102.651 139.271 140.864 1.00 37.27 361 SER A C 1
ATOM 3098 O O . SER A 1 357 ? 101.431 139.197 141.025 1.00 38.39 361 SER A O 1
ATOM 3106 N N . THR A 1 358 ? 103.437 140.059 141.594 1.00 35.86 362 THR A N 1
ATOM 3107 C CA . THR A 1 358 ? 102.931 141.050 142.547 1.00 35.58 362 THR A CA 1
ATOM 3108 C C . THR A 1 358 ? 103.905 142.223 142.636 1.00 34.43 362 THR A C 1
ATOM 3109 O O . THR A 1 358 ? 105.060 142.091 142.249 1.00 33.47 362 THR A O 1
ATOM 3120 N N . LEU A 1 359 ? 103.439 143.391 143.055 1.00 34.98 363 LEU A N 1
ATOM 3121 C CA . LEU A 1 359 ? 104.362 144.508 143.258 1.00 35.95 363 LEU A CA 1
ATOM 3122 C C . LEU A 1 359 ? 104.772 144.681 144.715 1.00 36.32 363 LEU A C 1
ATOM 3123 O O . LEU A 1 359 ? 104.065 144.257 145.633 1.00 43.12 363 LEU A O 1
ATOM 3139 N N . ARG A 1 360 ? 105.939 145.283 144.908 1.00 32.91 364 ARG A N 1
ATOM 3140 C CA . ARG A 1 360 ? 106.465 145.614 146.225 1.00 34.21 364 ARG A CA 1
ATOM 3141 C C . ARG A 1 360 ? 107.067 147.011 146.230 1.00 35.13 364 ARG A C 1
ATOM 3142 O O . ARG A 1 360 ? 107.426 147.540 145.181 1.00 38.98 364 ARG A O 1
ATOM 3163 N N . MET A 1 361 ? 107.198 147.603 147.410 1.00 41.10 365 MET A N 1
ATOM 3164 C CA . MET A 1 361 ? 107.885 148.887 147.549 1.00 38.90 365 MET A CA 1
ATOM 3165 C C . MET A 1 361 ? 109.062 148.880 148.495 1.00 37.51 365 MET A C 1
ATOM 3166 O O . MET A 1 361 ? 109.064 148.181 149.505 1.00 45.47 365 MET A O 1
ATOM 3180 N N . VAL A 1 362 ? 110.033 149.733 148.206 1.00 39.34 366 VAL A N 1
ATOM 3181 C CA . VAL A 1 362 ? 111.045 150.052 149.193 1.00 43.70 366 VAL A CA 1
ATOM 3182 C C . VAL A 1 362 ? 110.945 151.520 149.572 1.00 49.38 366 VAL A C 1
ATOM 3183 O O . VAL A 1 362 ? 111.089 152.408 148.731 1.00 49.51 366 VAL A O 1
ATOM 3196 N N . ILE A 1 363 ? 110.726 151.774 150.847 1.00 54.20 367 ILE A N 1
ATOM 3197 C CA . ILE A 1 363 ? 110.598 153.135 151.334 1.00 50.44 367 ILE A CA 1
ATOM 3198 C C . ILE A 1 363 ? 111.874 153.545 152.037 1.00 50.79 367 ILE A C 1
ATOM 3199 O O . ILE A 1 363 ? 112.343 152.844 152.929 1.00 59.89 367 ILE A O 1
ATOM 3215 N N . LEU A 1 364 ? 112.481 154.638 151.597 1.00 54.95 368 LEU A N 1
ATOM 3216 C CA . LEU A 1 364 ? 113.739 155.063 152.187 1.00 58.38 368 LEU A CA 1
ATOM 3217 C C . LEU A 1 364 ? 113.558 156.298 153.051 1.00 66.06 368 LEU A C 1
ATOM 3218 O O . LEU A 1 364 ? 113.358 157.403 152.539 1.00 67.83 368 LEU A O 1
ATOM 3234 N N . GLU A 1 365 ? 113.672 156.117 154.363 1.00 73.51 369 GLU A N 1
ATOM 3235 C CA . GLU A 1 365 ? 113.515 157.220 155.302 1.00 80.57 369 GLU A CA 1
ATOM 3236 C C . GLU A 1 365 ? 114.839 157.542 155.970 1.00 85.10 369 GLU A C 1
ATOM 3237 O O . GLU A 1 365 ? 115.272 156.841 156.879 1.00 81.93 369 GLU A O 1
ATOM 3249 N N . ASN A 1 366 ? 115.511 158.574 155.488 1.00 84.82 370 ASN A N 1
ATOM 3250 C CA . ASN A 1 366 ? 116.799 158.964 156.048 1.00 87.42 370 ASN A CA 1
ATOM 3251 C C . ASN A 1 366 ? 117.801 157.814 156.042 1.00 88.98 370 ASN A C 1
ATOM 3252 O O . ASN A 1 366 ? 118.578 157.654 156.983 1.00 88.49 370 ASN A O 1
ATOM 3263 N N . GLY A 1 367 ? 117.783 157.011 154.986 1.00 83.46 371 GLY A N 1
ATOM 3264 C CA . GLY A 1 367 ? 118.709 155.891 154.863 1.00 84.64 371 GLY A CA 1
ATOM 3265 C C . GLY A 1 367 ? 118.149 154.594 155.449 1.00 80.20 371 GLY A C 1
ATOM 3266 O O . GLY A 1 367 ? 118.759 153.534 155.312 1.00 77.85 371 GLY A O 1
ATOM 3270 N N . LYS A 1 368 ? 116.989 154.671 156.089 1.00 80.13 372 LYS A N 1
ATOM 3271 C CA . LYS A 1 368 ? 116.363 153.490 156.664 1.00 75.40 372 LYS A CA 1
ATOM 3272 C C . LYS A 1 368 ? 115.380 152.868 155.692 1.00 72.27 372 LYS A C 1
ATOM 3273 O O . LYS A 1 368 ? 114.312 153.421 155.433 1.00 70.85 372 LYS A O 1
ATOM 3292 N N . ALA A 1 369 ? 115.757 151.737 155.114 1.00 68.99 373 ALA A N 1
ATOM 3293 C CA . ALA A 1 369 ? 114.910 151.102 154.120 1.00 62.04 373 ALA A CA 1
ATOM 3294 C C . ALA A 1 369 ? 113.849 150.222 154.760 1.00 57.62 373 ALA A C 1
ATOM 3295 O O . ALA A 1 369 ? 114.140 149.437 155.663 1.00 67.99 373 ALA A O 1
ATOM 3302 N N . TYR A 1 370 ? 112.655 150.258 154.191 1.00 54.98 374 TYR A N 1
ATOM 3303 C CA . TYR A 1 370 ? 111.594 149.326 154.541 1.00 59.29 374 TYR A CA 1
ATOM 3304 C C . TYR A 1 370 ? 111.180 148.597 153.283 1.00 54.47 374 TYR A C 1
ATOM 3305 O O . TYR A 1 370 ? 110.985 149.225 152.249 1.00 56.63 374 TYR A O 1
ATOM 3323 N N . ASP A 1 371 ? 110.976 147.295 153.370 1.00 55.07 375 ASP A N 1
ATOM 3324 C CA . ASP A 1 371 ? 110.597 146.530 152.188 1.00 50.31 375 ASP A CA 1
ATOM 3325 C C . ASP A 1 371 ? 109.199 145.960 152.369 1.00 50.04 375 ASP A C 1
ATOM 3326 O O . ASP A 1 371 ? 108.966 145.110 153.230 1.00 53.85 375 ASP A O 1
ATOM 3335 N N . VAL A 1 372 ? 108.248 146.554 151.665 1.00 46.89 376 VAL A N 1
ATOM 3336 C CA . VAL A 1 372 ? 106.843 146.315 151.920 1.00 48.00 376 VAL A CA 1
ATOM 3337 C C . VAL A 1 372 ? 106.082 145.699 150.742 1.00 49.12 376 VAL A C 1
ATOM 3338 O O . VAL A 1 372 ? 105.985 146.319 149.685 1.00 49.14 376 VAL A O 1
ATOM 3351 N N . PRO A 1 373 ? 105.450 144.533 150.925 1.00 48.86 377 PRO A N 1
ATOM 3352 C CA . PRO A 1 373 ? 104.632 143.851 149.946 1.00 46.95 377 PRO A CA 1
ATOM 3353 C C . PRO A 1 373 ? 103.319 144.570 149.751 1.00 50.28 377 PRO A C 1
ATOM 3354 O O . PRO A 1 373 ? 102.809 145.185 150.688 1.00 59.22 377 PRO A O 1
ATOM 3365 N N . LEU A 1 374 ? 102.733 144.424 148.574 1.00 51.58 378 LEU A N 1
ATOM 3366 C CA . LEU A 1 374 ? 101.362 144.852 148.361 1.00 55.67 378 LEU A CA 1
ATOM 3367 C C . LEU A 1 374 ? 100.423 143.831 148.977 1.00 57.11 378 LEU A C 1
ATOM 3368 O O . LEU A 1 374 ? 100.706 142.633 148.961 1.00 56.69 378 LEU A O 1
ATOM 3384 N N . LYS A 1 375 ? 99.316 144.291 149.545 1.00 60.51 379 LYS A N 1
ATOM 3385 C CA . LYS A 1 375 ? 98.336 143.359 150.068 1.00 61.00 379 LYS A CA 1
ATOM 3386 C C . LYS A 1 375 ? 97.855 142.497 148.902 1.00 62.91 379 LYS A C 1
ATOM 3387 O O . LYS A 1 375 ? 97.634 142.988 147.795 1.00 62.93 379 LYS A O 1
ATOM 3406 N N . ASP A 1 376 ? 97.752 141.201 149.137 1.00 68.11 380 ASP A N 1
ATOM 3407 C CA . ASP A 1 376 ? 97.590 140.221 148.068 1.00 74.79 380 ASP A CA 1
ATOM 3408 C C . ASP A 1 376 ? 96.340 140.373 147.210 1.00 69.88 380 ASP A C 1
ATOM 3409 O O . ASP A 1 376 ? 96.392 140.176 145.995 1.00 66.23 380 ASP A O 1
ATOM 3418 N N . GLU A 1 377 ? 95.252 140.818 147.804 1.00 66.45 381 GLU A N 1
ATOM 3419 C CA . GLU A 1 377 ? 93.995 140.910 147.071 1.00 63.36 381 GLU A CA 1
ATOM 3420 C C . GLU A 1 377 ? 93.720 142.294 146.514 1.00 61.19 381 GLU A C 1
ATOM 3421 O O . GLU A 1 377 ? 92.668 142.529 145.925 1.00 60.78 381 GLU A O 1
ATOM 3433 N N . VAL A 1 378 ? 94.686 143.195 146.614 1.00 63.64 382 VAL A N 1
ATOM 3434 C CA . VAL A 1 378 ? 94.463 144.558 146.151 1.00 56.44 382 VAL A CA 1
ATOM 3435 C C . VAL A 1 378 ? 94.118 144.598 144.679 1.00 59.30 382 VAL A C 1
ATOM 3436 O O . VAL A 1 378 ? 93.296 145.403 144.256 1.00 60.43 382 VAL A O 1
ATOM 3449 N N . ILE A 1 379 ? 94.778 143.776 143.884 1.00 58.84 383 ILE A N 1
ATOM 3450 C CA . ILE A 1 379 ? 94.470 143.755 142.469 1.00 52.34 383 ILE A CA 1
ATOM 3451 C C . ILE A 1 379 ? 93.319 142.805 142.201 1.00 47.67 383 ILE A C 1
ATOM 3452 O O . ILE A 1 379 ? 92.301 143.188 141.628 1.00 51.11 383 ILE A O 1
ATOM 3468 N N . TYR A 1 380 ? 93.426 141.606 142.740 1.00 48.95 384 TYR A N 1
ATOM 3469 C CA . TYR A 1 380 ? 92.479 140.547 142.450 1.00 46.47 384 TYR A CA 1
ATOM 3470 C C . TYR A 1 380 ? 91.053 140.920 142.798 1.00 47.23 384 TYR A C 1
ATOM 3471 O O . TYR A 1 380 ? 90.124 140.591 142.064 1.00 51.22 384 TYR A O 1
ATOM 3489 N N . LYS A 1 381 ? 90.869 141.586 143.926 1.00 53.48 385 LYS A N 1
ATOM 3490 C CA . LYS A 1 381 ? 89.538 141.936 144.391 1.00 60.53 385 LYS A CA 1
ATOM 3491 C C . LYS A 1 381 ? 88.804 142.837 143.411 1.00 62.57 385 LYS A C 1
ATOM 3492 O O . LYS A 1 381 ? 87.577 142.786 143.310 1.00 58.74 385 LYS A O 1
ATOM 3511 N N . HIS A 1 382 ? 89.547 143.705 142.735 1.00 59.09 386 HIS A N 1
ATOM 3512 C CA . HIS A 1 382 ? 88.962 144.645 141.796 1.00 53.78 386 HIS A CA 1
ATOM 3513 C C . HIS A 1 382 ? 89.058 144.105 140.381 1.00 53.85 386 HIS A C 1
ATOM 3514 O O . HIS A 1 382 ? 88.374 144.575 139.472 1.00 49.29 386 HIS A O 1
ATOM 3528 N N . CYS A 1 383 ? 89.859 143.060 140.221 1.00 51.30 387 CYS A N 1
ATOM 3529 C CA . CYS A 1 383 ? 90.155 142.486 138.921 1.00 47.07 387 CYS A CA 1
ATOM 3530 C C . CYS A 1 383 ? 90.080 140.956 138.966 1.00 42.76 387 CYS A C 1
ATOM 3531 O O . CYS A 1 383 ? 91.113 140.290 138.917 1.00 39.22 387 CYS A O 1
ATOM 3539 N N . PRO A 1 384 ? 88.867 140.382 138.969 1.00 41.70 388 PRO A N 1
ATOM 3540 C CA . PRO A 1 384 ? 88.554 138.974 139.186 1.00 41.33 388 PRO A CA 1
ATOM 3541 C C . PRO A 1 384 ? 89.160 138.074 138.120 1.00 41.77 388 PRO A C 1
ATOM 3542 O O . PRO A 1 384 ? 89.227 136.858 138.280 1.00 43.78 388 PRO A O 1
ATOM 3553 N N . PHE A 1 385 ? 89.507 138.672 136.992 1.00 39.51 389 PHE A N 1
ATOM 3554 C CA . PHE A 1 385 ? 90.049 137.957 135.851 1.00 33.55 389 PHE A CA 1
ATOM 3555 C C . PHE A 1 385 ? 91.552 138.122 135.728 1.00 30.97 389 PHE A C 1
ATOM 3556 O O . PHE A 1 385 ? 92.152 137.665 134.759 1.00 30.06 389 PHE A O 1
ATOM 3573 N N . TYR A 1 386 ? 92.162 138.739 136.723 1.00 32.22 390 TYR A N 1
ATOM 3574 C CA . TYR A 1 386 ? 93.568 139.099 136.668 1.00 27.33 390 TYR A CA 1
ATOM 3575 C C . TYR A 1 386 ? 94.506 137.940 136.396 1.00 29.43 390 TYR A C 1
ATOM 3576 O O . TYR A 1 386 ? 94.536 136.960 137.140 1.00 32.32 390 TYR A O 1
ATOM 3594 N N . GLU A 1 387 ? 95.355 138.124 135.389 1.00 25.01 391 GLU A N 1
ATOM 3595 C CA . GLU A 1 387 ? 96.417 137.187 135.070 1.00 21.06 391 GLU A CA 1
ATOM 3596 C C . GLU A 1 387 ? 97.753 137.899 135.047 1.00 20.16 391 GLU A C 1
ATOM 3597 O O . GLU A 1 387 ? 98.733 137.430 135.623 1.00 24.62 391 GLU A O 1
ATOM 3609 N N . TYR A 1 388 ? 97.795 139.036 134.359 1.00 19.99 392 TYR A N 1
ATOM 3610 C CA . TYR A 1 388 ? 99.054 139.734 134.153 1.00 19.19 392 TYR A CA 1
ATOM 3611 C C . TYR A 1 388 ? 99.025 141.142 134.689 1.00 20.74 392 TYR A C 1
ATOM 3612 O O . TYR A 1 388 ? 98.030 141.852 134.551 1.00 22.43 392 TYR A O 1
ATOM 3630 N N . ILE A 1 389 ? 100.180 141.597 135.131 1.00 18.51 393 ILE A N 1
ATOM 3631 C CA . ILE A 1 389 ? 100.412 143.017 135.259 1.00 20.79 393 ILE A CA 1
ATOM 3632 C C . ILE A 1 389 ? 101.086 143.407 133.974 1.00 23.05 393 ILE A C 1
ATOM 3633 O O . ILE A 1 389 ? 102.094 142.809 133.610 1.00 26.32 393 ILE A O 1
ATOM 3649 N N . THR A 1 390 ? 100.499 144.328 133.233 1.00 21.39 394 THR A N 1
ATOM 3650 C CA . THR A 1 390 ? 101.055 144.660 131.938 1.00 17.42 394 THR A CA 1
ATOM 3651 C C . THR A 1 390 ? 101.823 145.960 132.017 1.00 16.63 394 THR A C 1
ATOM 3652 O O . THR A 1 390 ? 102.906 146.074 131.448 1.00 21.28 394 THR A O 1
ATOM 3663 N N . ARG A 1 391 ? 101.374 146.858 132.878 1.00 17.06 395 ARG A N 1
ATOM 3664 C CA . ARG A 1 391 ? 102.069 148.120 133.082 1.00 19.25 395 ARG A CA 1
ATOM 3665 C C . ARG A 1 391 ? 101.967 148.551 134.532 1.00 20.60 395 ARG A C 1
ATOM 3666 O O . ARG A 1 391 ? 101.038 148.159 135.238 1.00 23.38 395 ARG A O 1
ATOM 3687 N N . ALA A 1 392 ? 102.934 149.332 134.989 1.00 21.23 396 ALA A N 1
ATOM 3688 C CA . ALA A 1 392 ? 102.895 149.863 136.342 1.00 20.94 396 ALA A CA 1
ATOM 3689 C C . ALA A 1 392 ? 103.734 151.113 136.460 1.00 20.51 396 ALA A C 1
ATOM 3690 O O . ALA A 1 392 ? 104.662 151.323 135.680 1.00 25.76 396 ALA A O 1
ATOM 3697 N N . GLY A 1 393 ? 103.428 151.926 137.457 1.00 21.72 397 GLY A N 1
ATOM 3698 C CA . GLY A 1 393 ? 104.270 153.071 137.766 1.00 27.18 397 GLY A CA 1
ATOM 3699 C C . GLY A 1 393 ? 103.655 153.960 138.831 1.00 27.22 397 GLY A C 1
ATOM 3700 O O . GLY A 1 393 ? 102.569 153.683 139.339 1.00 27.77 397 GLY A O 1
ATOM 3704 N N . PHE A 1 394 ? 104.372 155.016 139.185 1.00 28.98 398 PHE A N 1
ATOM 3705 C CA . PHE A 1 394 ? 103.887 155.964 140.172 1.00 30.80 398 PHE A CA 1
ATOM 3706 C C . PHE A 1 394 ? 102.913 156.946 139.562 1.00 33.16 398 PHE A C 1
ATOM 3707 O O . PHE A 1 394 ? 102.966 157.246 138.368 1.00 36.08 398 PHE A O 1
ATOM 3724 N N . PHE A 1 395 ? 102.001 157.410 140.390 1.00 35.05 399 PHE A N 1
ATOM 3725 C CA . PHE A 1 395 ? 101.087 158.477 140.052 1.00 37.11 399 PHE A CA 1
ATOM 3726 C C . PHE A 1 395 ? 101.773 159.791 140.392 1.00 43.41 399 PHE A C 1
ATOM 3727 O O . PHE A 1 395 ? 102.907 159.797 140.875 1.00 47.30 399 PHE A O 1
ATOM 3744 N N . SER A 1 396 ? 101.113 160.905 140.139 1.00 46.27 400 SER A N 1
ATOM 3745 C CA . SER A 1 396 ? 101.755 162.177 140.380 1.00 53.24 400 SER A CA 1
ATOM 3746 C C . SER A 1 396 ? 102.053 162.361 141.862 1.00 56.79 400 SER A C 1
ATOM 3747 O O . SER A 1 396 ? 101.395 161.785 142.736 1.00 53.57 400 SER A O 1
ATOM 3755 N N . ASP A 1 397 ? 103.136 163.082 142.119 1.00 62.86 401 ASP A N 1
ATOM 3756 C CA . ASP A 1 397 ? 103.611 163.411 143.458 1.00 66.37 401 ASP A CA 1
ATOM 3757 C C . ASP A 1 397 ? 104.086 162.190 144.244 1.00 63.38 401 ASP A C 1
ATOM 3758 O O . ASP A 1 397 ? 104.438 162.306 145.417 1.00 61.25 401 ASP A O 1
ATOM 3767 N N . GLY A 1 398 ? 104.143 161.026 143.595 1.00 61.65 402 GLY A N 1
ATOM 3768 C CA . GLY A 1 398 ? 104.771 159.854 144.193 1.00 55.70 402 GLY A CA 1
ATOM 3769 C C . GLY A 1 398 ? 103.940 159.261 145.320 1.00 53.16 402 GLY A C 1
ATOM 3770 O O . GLY A 1 398 ? 104.431 158.442 146.095 1.00 55.04 402 GLY A O 1
ATOM 3774 N N . THR A 1 399 ? 102.671 159.633 145.396 1.00 54.36 403 THR A N 1
ATOM 3775 C CA . THR A 1 399 ? 101.870 159.224 146.546 1.00 51.43 403 THR A CA 1
ATOM 3776 C C . THR A 1 399 ? 101.121 157.931 146.326 1.00 40.85 403 THR A C 1
ATOM 3777 O O . THR A 1 399 ? 100.746 157.251 147.280 1.00 47.83 403 THR A O 1
ATOM 3788 N N . THR A 1 400 ? 100.909 157.598 145.071 1.00 44.52 404 THR A N 1
ATOM 3789 C CA . THR A 1 400 ? 100.045 156.494 144.702 1.00 40.02 404 THR A CA 1
ATOM 3790 C C . THR A 1 400 ? 100.693 155.674 143.595 1.00 35.96 404 THR A C 1
ATOM 3791 O O . THR A 1 400 ? 101.524 156.180 142.844 1.00 44.27 404 THR A O 1
ATOM 3802 N N . VAL A 1 401 ? 100.334 154.406 143.510 1.00 34.49 405 VAL A N 1
ATOM 3803 C CA . VAL A 1 401 ? 100.830 153.521 142.468 1.00 31.30 405 VAL A CA 1
ATOM 3804 C C . VAL A 1 401 ? 99.698 152.994 141.611 1.00 35.25 405 VAL A C 1
ATOM 3805 O O . VAL A 1 401 ? 98.697 152.526 142.131 1.00 44.66 405 VAL A O 1
ATOM 3818 N N . TRP A 1 402 ? 99.835 153.082 140.300 1.00 33.53 406 TRP A N 1
ATOM 3819 C CA . TRP A 1 402 ? 98.812 152.527 139.424 1.00 28.49 406 TRP A CA 1
ATOM 3820 C C . TRP A 1 402 ? 99.352 151.322 138.693 1.00 25.27 406 TRP A C 1
ATOM 3821 O O . TRP A 1 402 ? 100.554 151.225 138.431 1.00 26.32 406 TRP A O 1
ATOM 3842 N N . VAL A 1 403 ? 98.466 150.395 138.380 1.00 24.43 407 VAL A N 1
ATOM 3843 C CA . VAL A 1 403 ? 98.834 149.297 137.516 1.00 23.61 407 VAL A CA 1
ATOM 3844 C C . VAL A 1 403 ? 97.794 149.097 136.439 1.00 26.94 407 VAL A C 1
ATOM 3845 O O . VAL A 1 403 ? 96.612 149.375 136.641 1.00 26.77 407 VAL A O 1
ATOM 3858 N N . GLN A 1 404 ? 98.225 148.530 135.329 1.00 23.38 408 GLN A N 1
ATOM 3859 C CA . GLN A 1 404 ? 97.326 148.096 134.280 1.00 21.88 408 GLN A CA 1
ATOM 3860 C C . GLN A 1 404 ? 97.385 146.596 134.227 1.00 21.84 408 GLN A C 1
ATOM 3861 O O . GLN A 1 404 ? 98.468 146.024 134.092 1.00 24.90 408 GLN A O 1
ATOM 3875 N N . VAL A 1 405 ? 96.237 145.956 134.307 1.00 18.63 409 VAL A N 1
ATOM 3876 C CA . VAL A 1 405 ? 96.201 144.511 134.355 1.00 17.39 409 VAL A CA 1
ATOM 3877 C C . VAL A 1 405 ? 95.270 143.926 133.310 1.00 19.88 409 VAL A C 1
ATOM 3878 O O . VAL A 1 405 ? 94.315 144.572 132.880 1.00 22.75 409 VAL A O 1
ATOM 3891 N N . MET A 1 406 ? 95.506 142.668 132.964 1.00 21.43 410 MET A N 1
ATOM 3892 C CA . MET A 1 406 ? 94.704 141.995 131.952 1.00 17.03 410 MET A CA 1
ATOM 3893 C C . MET A 1 406 ? 94.314 140.585 132.297 1.00 17.85 410 MET A C 1
ATOM 3894 O O . MET A 1 406 ? 94.998 139.891 133.055 1.00 22.03 410 MET A O 1
ATOM 3908 N N . SER A 1 407 ? 93.247 140.148 131.642 1.00 18.78 411 SER A N 1
ATOM 3909 C CA . SER A 1 407 ? 92.781 138.778 131.681 1.00 19.32 411 SER A CA 1
ATOM 3910 C C . SER A 1 407 ? 93.714 137.884 130.900 1.00 19.11 411 SER A C 1
ATOM 3911 O O . SER A 1 407 ? 94.517 138.351 130.097 1.00 19.36 411 SER A O 1
ATOM 3919 N N . ARG A 1 408 ? 93.590 136.589 131.109 1.00 22.64 412 ARG A N 1
ATOM 3920 C CA . ARG A 1 408 ? 94.506 135.643 130.503 1.00 23.64 412 ARG A CA 1
ATOM 3921 C C . ARG A 1 408 ? 94.503 135.685 128.985 1.00 22.74 412 ARG A C 1
ATOM 3922 O O . ARG A 1 408 ? 95.555 135.591 128.354 1.00 22.63 412 ARG A O 1
ATOM 3943 N N . ASP A 1 409 ? 93.332 135.862 128.395 1.00 22.09 413 ASP A N 1
ATOM 3944 C CA . ASP A 1 409 ? 93.215 135.911 126.947 1.00 19.21 413 ASP A CA 1
ATOM 3945 C C . ASP A 1 409 ? 93.324 137.336 126.453 1.00 18.00 413 ASP A C 1
ATOM 3946 O O . ASP A 1 409 ? 93.139 137.616 125.270 1.00 20.31 413 ASP A O 1
ATOM 3955 N N . GLN A 1 410 ? 93.574 138.243 127.379 1.00 18.74 414 GLN A N 1
ATOM 3956 C CA . GLN A 1 410 ? 93.744 139.645 127.083 1.00 16.65 414 GLN A CA 1
ATOM 3957 C C . GLN A 1 410 ? 92.532 140.256 126.400 1.00 16.88 414 GLN A C 1
ATOM 3958 O O . GLN A 1 410 ? 92.650 141.270 125.721 1.00 19.04 414 GLN A O 1
ATOM 3972 N N . ALA A 1 411 ? 91.352 139.704 126.663 1.00 18.82 415 ALA A N 1
ATOM 3973 C CA . ALA A 1 411 ? 90.116 140.285 126.160 1.00 16.45 415 ALA A CA 1
ATOM 3974 C C . ALA A 1 411 ? 89.625 141.396 127.074 1.00 19.03 415 ALA A C 1
ATOM 3975 O O . ALA A 1 411 ? 88.792 142.215 126.688 1.00 22.30 415 ALA A O 1
ATOM 3982 N N . GLN A 1 412 ? 90.128 141.416 128.301 1.00 18.48 416 GLN A N 1
ATOM 3983 C CA . GLN A 1 412 ? 89.719 142.421 129.266 1.00 17.56 416 GLN A CA 1
ATOM 3984 C C . GLN A 1 412 ? 90.923 143.139 129.811 1.00 17.24 416 GLN A C 1
ATOM 3985 O O . GLN A 1 412 ? 91.946 142.520 130.105 1.00 20.50 416 GLN A O 1
ATOM 3999 N N . CYS A 1 413 ? 90.763 144.422 130.063 1.00 20.49 417 CYS A N 1
ATOM 4000 C CA . CYS A 1 413 ? 91.843 145.213 130.615 1.00 21.00 417 CYS A CA 1
ATOM 4001 C C . CYS A 1 413 ? 91.323 146.246 131.589 1.00 24.27 417 CYS A C 1
ATOM 4002 O O . CYS A 1 413 ? 90.303 146.889 131.344 1.00 27.06 417 CYS A O 1
ATOM 4010 N N . SER A 1 414 ? 92.031 146.419 132.690 1.00 24.53 418 SER A N 1
ATOM 4011 C CA . SER A 1 414 ? 91.648 147.431 133.656 1.00 22.84 418 SER A CA 1
ATOM 4012 C C . SER A 1 414 ? 92.834 148.226 134.146 1.00 20.64 418 SER A C 1
ATOM 4013 O O . SER A 1 414 ? 93.931 147.698 134.329 1.00 22.83 418 SER A O 1
ATOM 4021 N N . LEU A 1 415 ? 92.596 149.498 134.398 1.00 24.59 419 LEU A N 1
ATOM 4022 C CA . LEU A 1 415 ? 93.579 150.345 135.037 1.00 27.16 419 LEU A CA 1
ATOM 4023 C C . LEU A 1 415 ? 93.089 150.642 136.436 1.00 31.25 419 LEU A C 1
ATOM 4024 O O . LEU A 1 415 ? 91.957 151.096 136.618 1.00 32.96 419 LEU A O 1
ATOM 4040 N N . LEU A 1 416 ? 93.920 150.360 137.425 1.00 33.03 420 LEU A N 1
ATOM 4041 C CA . LEU A 1 416 ? 93.529 150.590 138.805 1.00 37.78 420 LEU A CA 1
ATOM 4042 C C . LEU A 1 416 ? 94.583 151.363 139.572 1.00 35.01 420 LEU A C 1
ATOM 4043 O O . LEU A 1 416 ? 95.788 151.178 139.389 1.00 32.36 420 LEU A O 1
ATOM 4059 N N . LEU A 1 417 ? 94.103 152.286 140.386 1.00 41.52 421 LEU A N 1
ATOM 4060 C CA . LEU A 1 417 ? 94.947 153.195 141.131 1.00 38.32 421 LEU A CA 1
ATOM 4061 C C . LEU A 1 417 ? 94.998 152.772 142.597 1.00 46.86 421 LEU A C 1
ATOM 4062 O O . LEU A 1 417 ? 93.960 152.625 143.242 1.00 50.89 421 LEU A O 1
ATOM 4078 N N . ILE A 1 418 ? 96.202 152.467 143.075 1.00 38.24 422 ILE A N 1
ATOM 4079 C CA . ILE A 1 418 ? 96.441 151.904 144.402 1.00 40.14 422 ILE A CA 1
ATOM 4080 C C . ILE A 1 418 ? 97.168 152.867 145.355 1.00 39.59 422 ILE A C 1
ATOM 4081 O O . ILE A 1 418 ? 98.341 153.163 145.143 1.00 38.94 422 ILE A O 1
ATOM 4097 N N . PRO A 1 419 ? 96.536 153.296 146.452 1.00 45.60 423 PRO A N 1
ATOM 4098 C CA . PRO A 1 419 ? 97.068 154.187 147.464 1.00 40.65 423 PRO A CA 1
ATOM 4099 C C . PRO A 1 419 ? 98.081 153.486 148.349 1.00 48.23 423 PRO A C 1
ATOM 4100 O O . PRO A 1 419 ? 98.142 152.260 148.404 1.00 52.53 423 PRO A O 1
ATOM 4111 N N . TYR A 1 420 ? 98.829 154.276 149.096 1.00 43.74 424 TYR A N 1
ATOM 4112 C CA . TYR A 1 420 ? 99.867 153.783 149.990 1.00 47.85 424 TYR A CA 1
ATOM 4113 C C . TYR A 1 420 ? 99.338 152.872 151.094 1.00 54.50 424 TYR A C 1
ATOM 4114 O O . TYR A 1 420 ? 100.017 151.942 151.524 1.00 54.20 424 TYR A O 1
ATOM 4132 N N . THR A 1 421 ? 98.092 153.081 151.495 1.00 58.33 425 THR A N 1
ATOM 4133 C CA . THR A 1 421 ? 97.499 152.339 152.602 1.00 57.63 425 THR A CA 1
ATOM 4134 C C . THR A 1 421 ? 97.125 150.911 152.222 1.00 54.29 425 THR A C 1
ATOM 4135 O O . THR A 1 421 ? 96.733 150.114 153.082 1.00 61.04 425 THR A O 1
ATOM 4146 N N . ASP A 1 422 ? 97.190 150.596 150.934 1.00 53.46 426 ASP A N 1
ATOM 4147 C CA . ASP A 1 422 ? 96.849 149.257 150.485 1.00 54.80 426 ASP A CA 1
ATOM 4148 C C . ASP A 1 422 ? 98.083 148.362 150.377 1.00 53.32 426 ASP A C 1
ATOM 4149 O O . ASP A 1 422 ? 97.997 147.197 149.984 1.00 54.13 426 ASP A O 1
ATOM 4158 N N . PHE A 1 423 ? 99.222 148.895 150.794 1.00 57.16 427 PHE A N 1
ATOM 4159 C CA . PHE A 1 423 ? 100.415 148.090 150.998 1.00 58.20 427 PHE A CA 1
ATOM 4160 C C . PHE A 1 423 ? 100.370 147.549 152.415 1.00 91.31 427 PHE A C 1
ATOM 4161 O O . PHE A 1 423 ? 99.757 148.161 153.288 1.00 69.00 427 PHE A O 1
ATOM 4178 N N . LEU A 1 424 ? 100.952 146.380 152.646 1.00 66.03 428 LEU A N 1
ATOM 4179 C CA . LEU A 1 424 ? 100.819 145.762 153.962 1.00 73.03 428 LEU A CA 1
ATOM 4180 C C . LEU A 1 424 ? 101.387 146.662 155.051 1.00 72.96 428 LEU A C 1
ATOM 4181 O O . LEU A 1 424 ? 100.728 146.908 156.063 1.00 75.16 428 LEU A O 1
ATOM 4197 N N . LEU A 1 425 ? 102.583 147.182 154.803 1.00 67.94 429 LEU A N 1
ATOM 4198 C CA . LEU A 1 425 ? 103.262 148.122 155.687 1.00 74.61 429 LEU A CA 1
ATOM 4199 C C . LEU A 1 425 ? 103.580 147.491 157.039 1.00 81.06 429 LEU A C 1
ATOM 4200 O O . LEU A 1 425 ? 102.949 146.511 157.429 1.00 80.96 429 LEU A O 1
ATOM 4216 N N . PRO A 1 426 ? 104.596 147.990 157.742 1.00 82.28 430 PRO A N 1
ATOM 4217 C CA . PRO A 1 426 ? 104.796 147.815 159.160 1.00 90.97 430 PRO A CA 1
ATOM 4218 C C . PRO A 1 426 ? 103.737 148.650 159.849 1.00 95.67 430 PRO A C 1
ATOM 4219 O O . PRO A 1 426 ? 103.355 149.698 159.328 1.00 86.82 430 PRO A O 1
ATOM 4230 N N . GLU A 1 427 ? 103.332 148.264 161.049 1.00 103.66 431 GLU A N 1
ATOM 4231 C CA . GLU A 1 427 ? 102.258 148.987 161.726 1.00 107.70 431 GLU A CA 1
ATOM 4232 C C . GLU A 1 427 ? 102.608 150.454 161.971 1.00 99.30 431 GLU A C 1
ATOM 4233 O O . GLU A 1 427 ? 101.729 151.315 161.948 1.00 103.74 431 GLU A O 1
ATOM 4245 N N . GLU A 1 428 ? 103.898 150.748 162.127 1.00 100.78 432 GLU A N 1
ATOM 4246 C CA . GLU A 1 428 ? 104.343 152.116 162.367 1.00 101.11 432 GLU A CA 1
ATOM 4247 C C . GLU A 1 428 ? 104.069 153.027 161.171 1.00 102.05 432 GLU A C 1
ATOM 4248 O O . GLU A 1 428 ? 103.948 154.242 161.326 1.00 99.79 432 GLU A O 1
ATOM 4260 N N . LEU A 1 429 ? 104.019 152.448 159.973 1.00 92.27 433 LEU A N 1
ATOM 4261 C CA . LEU A 1 429 ? 103.686 153.213 158.772 1.00 95.47 433 LEU A CA 1
ATOM 4262 C C . LEU A 1 429 ? 102.203 153.066 158.396 1.00 92.56 433 LEU A C 1
ATOM 4263 O O . LEU A 1 429 ? 101.615 153.986 157.822 1.00 91.53 433 LEU A O 1
ATOM 4279 N N . GLY A 1 430 ? 101.606 151.916 158.746 1.00 93.58 434 GLY A N 1
ATOM 4280 C CA . GLY A 1 430 ? 100.216 151.590 158.462 1.00 95.61 434 GLY A CA 1
ATOM 4281 C C . GLY A 1 430 ? 99.533 151.071 159.721 1.00 99.38 434 GLY A C 1
ATOM 4282 O O . GLY A 1 430 ? 98.520 150.375 159.647 1.00 99.81 434 GLY A O 1
ATOM 4286 N N . PRO A 1 461 ? 77.780 167.233 142.496 1.00 138.73 465 PRO A N 1
ATOM 4287 C CA . PRO A 1 461 ? 77.557 165.879 142.981 1.00 136.69 465 PRO A CA 1
ATOM 4288 C C . PRO A 1 461 ? 78.474 165.583 144.186 1.00 120.96 465 PRO A C 1
ATOM 4289 O O . PRO A 1 461 ? 79.519 166.224 144.329 1.00 118.48 465 PRO A O 1
ATOM 4300 N N . PRO A 1 462 ? 78.133 164.589 145.047 1.00 122.87 466 PRO A N 1
ATOM 4301 C CA . PRO A 1 462 ? 78.885 164.172 146.225 1.00 132.15 466 PRO A CA 1
ATOM 4302 C C . PRO A 1 462 ? 80.059 163.271 145.857 1.00 117.30 466 PRO A C 1
ATOM 4303 O O . PRO A 1 462 ? 80.120 162.116 146.276 1.00 123.22 466 PRO A O 1
ATOM 4314 N N . ARG A 1 463 ? 80.968 163.808 145.057 1.00 113.53 467 ARG A N 1
ATOM 4315 C CA . ARG A 1 463 ? 82.154 163.082 144.616 1.00 114.46 467 ARG A CA 1
ATOM 4316 C C . ARG A 1 463 ? 83.245 163.052 145.681 1.00 105.86 467 ARG A C 1
ATOM 4317 O O . ARG A 1 463 ? 83.329 163.945 146.527 1.00 124.03 467 ARG A O 1
ATOM 4338 N N . GLY A 1 464 ? 84.049 161.991 145.663 1.00 97.48 468 GLY A N 1
ATOM 4339 C CA . GLY A 1 464 ? 85.057 161.779 146.696 1.00 92.92 468 GLY A CA 1
ATOM 4340 C C . GLY A 1 464 ? 86.507 161.808 146.218 1.00 89.45 468 GLY A C 1
ATOM 4341 O O . GLY A 1 464 ? 86.862 162.489 145.256 1.00 87.80 468 GLY A O 1
ATOM 4345 N N . LYS A 1 465 ? 87.348 161.127 146.990 1.00 85.98 469 LYS A N 1
ATOM 4346 C CA . LYS A 1 465 ? 88.790 161.045 146.803 1.00 81.39 469 LYS A CA 1
ATOM 4347 C C . LYS A 1 465 ? 89.230 159.590 146.757 1.00 79.05 469 LYS A C 1
ATOM 4348 O O . LYS A 1 465 ? 88.409 158.682 146.895 1.00 78.97 469 LYS A O 1
ATOM 4367 N N . LEU A 1 466 ? 90.532 159.361 146.622 1.00 74.99 470 LEU A N 1
ATOM 4368 C CA . LEU A 1 466 ? 91.035 157.999 146.518 1.00 72.79 470 LEU A CA 1
ATOM 4369 C C . LEU A 1 466 ? 91.019 157.328 147.877 1.00 73.59 470 LEU A C 1
ATOM 4370 O O . LEU A 1 466 ? 92.028 157.259 148.577 1.00 70.95 470 LEU A O 1
ATOM 4386 N N . ARG A 1 467 ? 89.840 156.831 148.227 1.00 71.98 471 ARG A N 1
ATOM 4387 C CA . ARG A 1 467 ? 89.562 156.207 149.508 1.00 73.50 471 ARG A CA 1
ATOM 4388 C C . ARG A 1 467 ? 90.350 154.912 149.665 1.00 72.12 471 ARG A C 1
ATOM 4389 O O . ARG A 1 467 ? 90.750 154.543 150.768 1.00 77.20 471 ARG A O 1
ATOM 4410 N N . GLY A 1 468 ? 90.560 154.222 148.552 1.00 71.17 472 GLY A N 1
ATOM 4411 C CA . GLY A 1 468 ? 91.264 152.945 148.527 1.00 63.52 472 GLY A CA 1
ATOM 4412 C C . GLY A 1 468 ? 91.480 152.527 147.080 1.00 62.59 472 GLY A C 1
ATOM 4413 O O . GLY A 1 468 ? 90.988 153.189 146.167 1.00 66.31 472 GLY A O 1
ATOM 4417 N N . THR A 1 469 ? 92.088 151.367 146.864 1.00 57.50 473 THR A N 1
ATOM 4418 C CA . THR A 1 469 ? 92.309 150.924 145.494 1.00 51.66 473 THR A CA 1
ATOM 4419 C C . THR A 1 469 ? 91.010 150.826 144.734 1.00 57.64 473 THR A C 1
ATOM 4420 O O . THR A 1 469 ? 90.014 150.319 145.249 1.00 56.50 473 THR A O 1
ATOM 4431 N N . VAL A 1 470 ? 91.007 151.397 143.536 1.00 54.02 474 VAL A N 1
ATOM 4432 C CA . VAL A 1 470 ? 89.833 151.376 142.679 1.00 55.81 474 VAL A CA 1
ATOM 4433 C C . VAL A 1 470 ? 90.206 151.332 141.202 1.00 45.64 474 VAL A C 1
ATOM 4434 O O . VAL A 1 470 ? 91.195 151.941 140.792 1.00 43.81 474 VAL A O 1
ATOM 4447 N N . GLN A 1 471 ? 89.376 150.682 140.387 1.00 45.23 475 GLN A N 1
ATOM 4448 C CA . GLN A 1 471 ? 89.542 150.795 138.945 1.00 41.15 475 GLN A CA 1
ATOM 4449 C C . GLN A 1 471 ? 89.181 152.195 138.500 1.00 47.08 475 GLN A C 1
ATOM 4450 O O . GLN A 1 471 ? 88.103 152.687 138.821 1.00 50.04 475 GLN A O 1
ATOM 4464 N N . ILE A 1 472 ? 90.017 152.788 137.668 1.00 38.45 476 ILE A N 1
ATOM 4465 C CA . ILE A 1 472 ? 89.719 154.100 137.122 1.00 33.41 476 ILE A CA 1
ATOM 4466 C C . ILE A 1 472 ? 89.413 154.014 135.632 1.00 36.19 476 ILE A C 1
ATOM 4467 O O . ILE A 1 472 ? 88.886 154.956 135.042 1.00 40.19 476 ILE A O 1
ATOM 4483 N N . HIS A 1 473 ? 89.658 152.842 135.052 1.00 34.22 477 HIS A N 1
ATOM 4484 C CA . HIS A 1 473 ? 89.204 152.539 133.698 1.00 31.21 477 HIS A CA 1
ATOM 4485 C C . HIS A 1 473 ? 89.031 151.050 133.475 1.00 26.55 477 HIS A C 1
ATOM 4486 O O . HIS A 1 473 ? 89.849 150.245 133.918 1.00 28.87 477 HIS A O 1
ATOM 4500 N N . LYS A 1 474 ? 88.001 150.686 132.728 1.00 24.29 478 LYS A N 1
ATOM 4501 C CA . LYS A 1 474 ? 87.854 149.313 132.271 1.00 26.54 478 LYS A CA 1
ATOM 4502 C C . LYS A 1 474 ? 87.543 149.251 130.789 1.00 30.21 478 LYS A C 1
ATOM 4503 O O . LYS A 1 474 ? 86.777 150.061 130.268 1.00 34.48 478 LYS A O 1
ATOM 4522 N N . ALA A 1 475 ? 88.098 148.250 130.123 1.00 26.14 479 ALA A N 1
ATOM 4523 C CA . ALA A 1 475 ? 87.837 148.027 128.716 1.00 23.59 479 ALA A CA 1
ATOM 4524 C C . ALA A 1 475 ? 87.621 146.558 128.440 1.00 21.31 479 ALA A C 1
ATOM 4525 O O . ALA A 1 475 ? 88.218 145.693 129.081 1.00 23.89 479 ALA A O 1
ATOM 4532 N N . ARG A 1 476 ? 86.771 146.277 127.470 1.00 23.22 480 ARG A N 1
ATOM 4533 C CA . ARG A 1 476 ? 86.548 144.913 127.037 1.00 22.09 480 ARG A CA 1
ATOM 4534 C C . ARG A 1 476 ? 86.471 144.831 125.534 1.00 24.81 480 ARG A C 1
ATOM 4535 O O . ARG A 1 476 ? 85.937 145.725 124.877 1.00 25.71 480 ARG A O 1
ATOM 4556 N N . ASN A 1 477 ? 86.953 143.729 124.998 1.00 23.51 481 ASN A N 1
ATOM 4557 C CA . ASN A 1 477 ? 86.919 143.498 123.575 1.00 21.61 481 ASN A CA 1
ATOM 4558 C C . ASN A 1 477 ? 86.412 142.103 123.291 1.00 23.53 481 ASN A C 1
ATOM 4559 O O . ASN A 1 477 ? 86.567 141.200 124.110 1.00 25.95 481 ASN A O 1
ATOM 4570 N N . ASP A 1 478 ? 85.854 141.909 122.108 1.00 24.77 482 ASP A N 1
ATOM 4571 C CA . ASP A 1 478 ? 85.338 140.605 121.729 1.00 24.56 482 ASP A CA 1
ATOM 4572 C C . ASP A 1 478 ? 86.444 139.710 121.215 1.00 24.46 482 ASP A C 1
ATOM 4573 O O . ASP A 1 478 ? 86.237 138.520 120.983 1.00 23.97 482 ASP A O 1
ATOM 4582 N N . TYR A 1 479 ? 87.613 140.294 121.012 1.00 23.23 483 TYR A N 1
ATOM 4583 C CA . TYR A 1 479 ? 88.729 139.575 120.449 1.00 20.43 483 TYR A CA 1
ATOM 4584 C C . TYR A 1 479 ? 89.937 139.700 121.354 1.00 19.20 483 TYR A C 1
ATOM 4585 O O . TYR A 1 479 ? 90.365 138.727 121.971 1.00 20.89 483 TYR A O 1
ATOM 4603 N N . TRP A 1 480 ? 90.493 140.900 121.422 1.00 16.39 484 TRP A N 1
ATOM 4604 C CA . TRP A 1 480 ? 91.598 141.169 122.327 1.00 15.24 484 TRP A CA 1
ATOM 4605 C C . TRP A 1 480 ? 91.875 142.653 122.474 1.00 17.13 484 TRP A C 1
ATOM 4606 O O . TRP A 1 480 ? 91.580 143.447 121.583 1.00 20.09 484 TRP A O 1
ATOM 4627 N N . ILE A 1 481 ? 92.568 142.995 123.546 1.00 17.47 485 ILE A N 1
ATOM 4628 C CA . ILE A 1 481 ? 93.093 144.330 123.757 1.00 16.13 485 ILE A CA 1
ATOM 4629 C C . ILE A 1 481 ? 94.605 144.273 123.709 1.00 13.43 485 ILE A C 1
ATOM 4630 O O . ILE A 1 481 ? 95.217 143.416 124.341 1.00 16.56 485 ILE A O 1
ATOM 4646 N N . ASN A 1 482 ? 95.201 145.124 122.898 1.00 16.34 486 ASN A N 1
ATOM 4647 C CA . ASN A 1 482 ? 96.644 145.143 122.759 1.00 14.94 486 ASN A CA 1
ATOM 4648 C C . ASN A 1 482 ? 97.285 145.992 123.838 1.00 17.06 486 ASN A C 1
ATOM 4649 O O . ASN A 1 482 ? 96.669 146.925 124.351 1.00 19.17 486 ASN A O 1
ATOM 4660 N N . THR A 1 483 ? 98.524 145.675 124.183 1.00 17.68 487 THR A N 1
ATOM 4661 C CA . THR A 1 483 ? 99.243 146.488 125.141 1.00 15.57 487 THR A CA 1
ATOM 4662 C C . THR A 1 483 ? 99.868 147.677 124.450 1.00 18.67 487 THR A C 1
ATOM 4663 O O . THR A 1 483 ? 100.079 147.663 123.239 1.00 20.76 487 THR A O 1
ATOM 4674 N N . HIS A 1 484 ? 100.210 148.682 125.233 1.00 19.13 488 HIS A N 1
ATOM 4675 C CA . HIS A 1 484 ? 100.815 149.892 124.718 1.00 16.77 488 HIS A CA 1
ATOM 4676 C C . HIS A 1 484 ? 101.495 150.646 125.829 1.00 19.01 488 HIS A C 1
ATOM 4677 O O . HIS A 1 484 ? 101.299 150.340 127.003 1.00 20.90 488 HIS A O 1
ATOM 4691 N N . ASN A 1 485 ? 102.268 151.651 125.464 1.00 20.17 489 ASN A N 1
ATOM 4692 C CA . ASN A 1 485 ? 102.938 152.472 126.455 1.00 17.39 489 ASN A CA 1
ATOM 4693 C C . ASN A 1 485 ? 102.337 153.854 126.621 1.00 21.47 489 ASN A C 1
ATOM 4694 O O . ASN A 1 485 ? 102.955 154.732 127.225 1.00 21.26 489 ASN A O 1
ATOM 4705 N N . ALA A 1 486 ? 101.146 154.069 126.087 1.00 19.81 490 ALA A N 1
ATOM 4706 C CA . ALA A 1 486 ? 100.532 155.381 126.178 1.00 19.12 490 ALA A CA 1
ATOM 4707 C C . ALA A 1 486 ? 99.727 155.517 127.453 1.00 22.60 490 ALA A C 1
ATOM 4708 O O . ALA A 1 486 ? 98.516 155.702 127.408 1.00 23.42 490 ALA A O 1
ATOM 4715 N N . ILE A 1 487 ? 100.393 155.369 128.588 1.00 24.52 491 ILE A N 1
ATOM 4716 C CA . ILE A 1 487 ? 99.766 155.612 129.877 1.00 23.27 491 ILE A CA 1
ATOM 4717 C C . ILE A 1 487 ? 100.531 156.693 130.600 1.00 22.02 491 ILE A C 1
ATOM 4718 O O . ILE A 1 487 ? 101.732 156.563 130.832 1.00 23.01 491 ILE A O 1
ATOM 4734 N N . TYR A 1 488 ? 99.835 157.732 131.009 1.00 23.62 492 TYR A N 1
ATOM 4735 C CA . TYR A 1 488 ? 100.501 158.790 131.733 1.00 24.38 492 TYR A CA 1
ATOM 4736 C C . TYR A 1 488 ? 99.547 159.489 132.683 1.00 28.10 492 TYR A C 1
ATOM 4737 O O . TYR A 1 488 ? 98.557 160.064 132.238 1.00 30.62 492 TYR A O 1
ATOM 4755 N N . PRO A 1 489 ? 99.829 159.495 133.985 1.00 32.93 493 PRO A N 1
ATOM 4756 C CA . PRO A 1 489 ? 99.037 160.156 134.992 1.00 36.40 493 PRO A CA 1
ATOM 4757 C C . PRO A 1 489 ? 99.173 161.650 134.823 1.00 33.47 493 PRO A C 1
ATOM 4758 O O . PRO A 1 489 ? 100.291 162.151 134.727 1.00 31.15 493 PRO A O 1
ATOM 4769 N N . LEU A 1 490 ? 98.078 162.373 134.957 1.00 37.72 494 LEU A N 1
ATOM 4770 C CA . LEU A 1 490 ? 98.156 163.820 134.919 1.00 40.00 494 LEU A CA 1
ATOM 4771 C C . LEU A 1 490 ? 98.111 164.390 136.311 1.00 45.34 494 LEU A C 1
ATOM 4772 O O . LEU A 1 490 ? 97.535 163.798 137.224 1.00 51.60 494 LEU A O 1
ATOM 4788 N N . LYS A 1 491 ? 98.728 165.538 136.475 1.00 45.72 495 LYS A N 1
ATOM 4789 C CA . LYS A 1 491 ? 98.682 166.239 137.737 1.00 52.50 495 LYS A CA 1
ATOM 4790 C C . LYS A 1 491 ? 97.256 166.681 138.006 1.00 62.42 495 LYS A C 1
ATOM 4791 O O . LYS A 1 491 ? 96.579 167.177 137.107 1.00 66.94 495 LYS A O 1
ATOM 4810 N N . ILE A 1 492 ? 96.788 166.504 139.233 1.00 66.18 496 ILE A N 1
ATOM 4811 C CA . ILE A 1 492 ? 95.441 166.947 139.559 1.00 73.98 496 ILE A CA 1
ATOM 4812 C C . ILE A 1 492 ? 95.406 168.459 139.738 1.00 80.66 496 ILE A C 1
ATOM 4813 O O . ILE A 1 492 ? 96.251 169.033 140.422 1.00 77.74 496 ILE A O 1
ATOM 4829 N N . THR A 1 493 ? 94.423 169.101 139.115 1.00 87.42 497 THR A N 1
ATOM 4830 C CA . THR A 1 493 ? 94.289 170.551 139.204 1.00 91.24 497 THR A CA 1
ATOM 4831 C C . THR A 1 493 ? 93.769 170.994 140.564 1.00 95.28 497 THR A C 1
ATOM 4832 O O . THR A 1 493 ? 94.229 171.992 141.119 1.00 102.16 497 THR A O 1
ATOM 4843 N N . ASP A 1 494 ? 92.795 170.254 141.084 1.00 102.41 498 ASP A N 1
ATOM 4844 C CA . ASP A 1 494 ? 92.134 170.597 142.335 1.00 104.52 498 ASP A CA 1
ATOM 4845 C C . ASP A 1 494 ? 92.376 169.543 143.394 1.00 115.13 498 ASP A C 1
ATOM 4846 O O . ASP A 1 494 ? 91.969 168.399 143.230 1.00 114.39 498 ASP A O 1
ATOM 4855 N N . GLU A 1 495 ? 93.061 169.908 144.466 1.00 103.35 499 GLU A N 1
ATOM 4856 C CA . GLU A 1 495 ? 93.334 168.939 145.518 1.00 119.45 499 GLU A CA 1
ATOM 4857 C C . GLU A 1 495 ? 92.052 168.567 146.265 1.00 99.72 499 GLU A C 1
ATOM 4858 O O . GLU A 1 495 ? 91.911 167.444 146.748 1.00 94.90 499 GLU A O 1
ATOM 4870 N N . GLU A 1 496 ? 91.099 169.502 146.315 1.00 121.09 500 GLU A N 1
ATOM 4871 C CA . GLU A 1 496 ? 89.800 169.251 146.930 1.00 107.27 500 GLU A CA 1
ATOM 4872 C C . GLU A 1 496 ? 88.985 168.323 146.048 1.00 94.65 500 GLU A C 1
ATOM 4873 O O . GLU A 1 496 ? 88.213 167.492 146.528 1.00 111.22 500 GLU A O 1
ATOM 4885 N N . HIS A 1 497 ? 89.201 168.455 144.748 1.00 92.81 501 HIS A N 1
ATOM 4886 C CA . HIS A 1 497 ? 88.530 167.666 143.734 1.00 81.30 501 HIS A CA 1
ATOM 4887 C C . HIS A 1 497 ? 89.554 167.061 142.801 1.00 96.80 501 HIS A C 1
ATOM 4888 O O . HIS A 1 497 ? 89.655 167.461 141.639 1.00 91.81 501 HIS A O 1
ATOM 4902 N N . PRO A 1 498 ? 90.270 166.038 143.261 1.00 87.62 502 PRO A N 1
ATOM 4903 C CA . PRO A 1 498 ? 91.415 165.443 142.629 1.00 92.55 502 PRO A CA 1
ATOM 4904 C C . PRO A 1 498 ? 90.927 164.581 141.496 1.00 85.95 502 PRO A C 1
ATOM 4905 O O . PRO A 1 498 ? 90.963 163.355 141.576 1.00 82.21 502 PRO A O 1
ATOM 4916 N N . MET A 1 499 ? 90.414 165.232 140.464 1.00 98.57 503 MET A N 1
ATOM 4917 C CA . MET A 1 499 ? 89.780 164.537 139.368 1.00 71.99 503 MET A CA 1
ATOM 4918 C C . MET A 1 499 ? 90.768 163.543 138.825 1.00 67.17 503 MET A C 1
ATOM 4919 O O . MET A 1 499 ? 91.952 163.850 138.688 1.00 65.62 503 MET A O 1
ATOM 4933 N N . TYR A 1 500 ? 90.304 162.344 138.521 1.00 62.59 504 TYR A N 1
ATOM 4934 C CA . TYR A 1 500 ? 91.228 161.340 138.059 1.00 60.88 504 TYR A CA 1
ATOM 4935 C C . TYR A 1 500 ? 91.388 161.524 136.587 1.00 56.33 504 TYR A C 1
ATOM 4936 O O . TYR A 1 500 ? 90.411 161.458 135.854 1.00 56.05 504 TYR A O 1
ATOM 4954 N N . GLU A 1 501 ? 92.589 161.880 136.166 1.00 52.40 505 GLU A N 1
ATOM 4955 C CA . GLU A 1 501 ? 92.824 162.158 134.765 1.00 46.50 505 GLU A CA 1
ATOM 4956 C C . GLU A 1 501 ? 94.149 161.593 134.323 1.00 41.10 505 GLU A C 1
ATOM 4957 O O . GLU A 1 501 ? 95.149 161.692 135.038 1.00 40.77 505 GLU A O 1
ATOM 4969 N N . PHE A 1 502 ? 94.157 161.018 133.136 1.00 40.56 506 PHE A N 1
ATOM 4970 C CA . PHE A 1 502 ? 95.371 160.477 132.565 1.00 37.56 506 PHE A CA 1
ATOM 4971 C C . PHE A 1 502 ? 95.281 160.332 131.059 1.00 29.57 506 PHE A C 1
ATOM 4972 O O . PHE A 1 502 ? 94.192 160.256 130.489 1.00 31.76 506 PHE A O 1
ATOM 4989 N N . ILE A 1 503 ? 96.431 160.232 130.422 1.00 29.13 507 ILE A N 1
ATOM 4990 C CA . ILE A 1 503 ? 96.473 159.940 129.007 1.00 24.80 507 ILE A CA 1
ATOM 4991 C C . ILE A 1 503 ? 96.478 158.431 128.871 1.00 23.16 507 ILE A C 1
ATOM 4992 O O . ILE A 1 503 ? 97.185 157.738 129.602 1.00 27.34 507 ILE A O 1
ATOM 5008 N N . TYR A 1 504 ? 95.611 157.919 128.021 1.00 21.93 508 TYR A N 1
ATOM 5009 C CA . TYR A 1 504 ? 95.446 156.486 127.871 1.00 21.99 508 TYR A CA 1
ATOM 5010 C C . TYR A 1 504 ? 95.149 156.161 126.427 1.00 22.24 508 TYR A C 1
ATOM 5011 O O . TYR A 1 504 ? 95.099 157.056 125.584 1.00 24.77 508 TYR A O 1
ATOM 5029 N N . CYS A 1 505 ? 94.989 154.882 126.129 1.00 22.92 509 CYS A N 1
ATOM 5030 C CA . CYS A 1 505 ? 94.664 154.475 124.778 1.00 19.33 509 CYS A CA 1
ATOM 5031 C C . CYS A 1 505 ? 93.445 153.577 124.731 1.00 20.15 509 CYS A C 1
ATOM 5032 O O . CYS A 1 505 ? 93.368 152.569 125.433 1.00 24.69 509 CYS A O 1
ATOM 5040 N N . LEU A 1 506 ? 92.520 153.910 123.846 1.00 22.09 510 LEU A N 1
ATOM 5041 C CA . LEU A 1 506 ? 91.325 153.105 123.663 1.00 25.62 510 LEU A CA 1
ATOM 5042 C C . LEU A 1 506 ? 91.336 152.438 122.307 1.00 25.98 510 LEU A C 1
ATOM 5043 O O . LEU A 1 506 ? 91.539 153.092 121.283 1.00 28.65 510 LEU A O 1
ATOM 5059 N N . GLU A 1 507 ? 91.093 151.139 122.292 1.00 26.97 511 GLU A N 1
ATOM 5060 C CA . GLU A 1 507 ? 91.033 150.429 121.031 1.00 26.00 511 GLU A CA 1
ATOM 5061 C C . GLU A 1 507 ? 89.703 150.684 120.363 1.00 26.04 511 GLU A C 1
ATOM 5062 O O . GLU A 1 507 ? 88.660 150.691 121.014 1.00 29.40 511 GLU A O 1
ATOM 5074 N N . LYS A 1 508 ? 89.743 150.855 119.058 1.00 26.86 512 LYS A N 1
ATOM 5075 C CA . LYS A 1 508 ? 88.549 151.084 118.277 1.00 25.69 512 LYS A CA 1
ATOM 5076 C C . LYS A 1 508 ? 88.564 150.156 117.078 1.00 27.56 512 LYS A C 1
ATOM 5077 O O . LYS A 1 508 ? 89.618 149.610 116.743 1.00 30.31 512 LYS A O 1
ATOM 5096 N N . PRO A 1 509 ? 87.416 149.904 116.442 1.00 26.61 513 PRO A N 1
ATOM 5097 C CA . PRO A 1 509 ? 87.293 149.095 115.253 1.00 27.16 513 PRO A CA 1
ATOM 5098 C C . PRO A 1 509 ? 88.308 149.561 114.232 1.00 28.55 513 PRO A C 1
ATOM 5099 O O . PRO A 1 509 ? 88.995 148.754 113.608 1.00 29.81 513 PRO A O 1
ATOM 5110 N N . ASN A 1 510 ? 88.531 150.862 114.209 1.00 25.98 514 ASN A N 1
ATOM 5111 C CA . ASN A 1 510 ? 89.536 151.455 113.359 1.00 25.94 514 ASN A CA 1
ATOM 5112 C C . ASN A 1 510 ? 90.489 152.257 114.209 1.00 24.64 514 ASN A C 1
ATOM 5113 O O . ASN A 1 510 ? 90.055 153.072 115.018 1.00 30.36 514 ASN A O 1
ATOM 5124 N N . GLY A 1 511 ? 91.759 151.899 114.164 1.00 23.21 515 GLY A N 1
ATOM 5125 C CA . GLY A 1 511 ? 92.774 152.651 114.883 1.00 23.77 515 GLY A CA 1
ATOM 5126 C C . GLY A 1 511 ? 92.898 152.307 116.364 1.00 22.07 515 GLY A C 1
ATOM 5127 O O . GLY A 1 511 ? 92.233 151.409 116.889 1.00 25.60 515 GLY A O 1
ATOM 5131 N N . SER A 1 512 ? 93.841 152.989 116.998 1.00 21.72 516 SER A N 1
ATOM 5132 C CA . SER A 1 512 ? 94.127 152.898 118.425 1.00 21.08 516 SER A CA 1
ATOM 5133 C C . SER A 1 512 ? 94.343 154.325 118.879 1.00 20.55 516 SER A C 1
ATOM 5134 O O . SER A 1 512 ? 95.288 154.975 118.434 1.00 22.23 516 SER A O 1
ATOM 5142 N N . CYS A 1 513 ? 93.457 154.842 119.710 1.00 22.35 517 CYS A N 1
ATOM 5143 C CA . CYS A 1 513 ? 93.438 156.279 119.920 1.00 20.71 517 CYS A CA 1
ATOM 5144 C C . CYS A 1 513 ? 93.976 156.720 121.254 1.00 20.68 517 CYS A C 1
ATOM 5145 O O . CYS A 1 513 ? 93.642 156.135 122.279 1.00 24.17 517 CYS A O 1
ATOM 5153 N N . LEU A 1 514 ? 94.616 157.883 121.276 1.00 21.96 518 LEU A N 1
ATOM 5154 C CA . LEU A 1 514 ? 94.832 158.523 122.556 1.00 20.14 518 LEU A CA 1
ATOM 5155 C C . LEU A 1 514 ? 93.533 159.108 123.017 1.00 22.68 518 LEU A C 1
ATOM 5156 O O . LEU A 1 514 ? 92.745 159.622 122.221 1.00 25.27 518 LEU A O 1
ATOM 5172 N N . ALA A 1 515 ? 93.346 159.084 124.311 1.00 23.57 519 ALA A N 1
ATOM 5173 C CA . ALA A 1 515 ? 92.180 159.665 124.914 1.00 25.74 519 ALA A CA 1
ATOM 5174 C C . ALA A 1 515 ? 92.554 160.271 126.239 1.00 27.58 519 ALA A C 1
ATOM 5175 O O . ALA A 1 515 ? 93.503 159.834 126.891 1.00 29.78 519 ALA A O 1
ATOM 5182 N N . LEU A 1 516 ? 91.812 161.277 126.645 1.00 28.86 520 LEU A N 1
ATOM 5183 C CA . LEU A 1 516 ? 91.922 161.728 128.002 1.00 27.55 520 LEU A CA 1
ATOM 5184 C C . LEU A 1 516 ? 90.878 160.984 128.779 1.00 30.78 520 LEU A C 1
ATOM 5185 O O . LEU A 1 516 ? 89.675 161.127 128.550 1.00 34.40 520 LEU A O 1
ATOM 5201 N N . ILE A 1 517 ? 91.339 160.115 129.638 1.00 33.67 521 ILE A N 1
ATOM 5202 C CA . ILE A 1 517 ? 90.437 159.292 130.384 1.00 36.25 521 ILE A CA 1
ATOM 5203 C C . ILE A 1 517 ? 90.353 159.866 131.751 1.00 42.13 521 ILE A C 1
ATOM 5204 O O . ILE A 1 517 ? 91.359 160.276 132.331 1.00 42.12 521 ILE A O 1
ATOM 5220 N N . SER A 1 518 ? 89.144 160.044 132.207 1.00 47.35 522 SER A N 1
ATOM 5221 C CA . SER A 1 518 ? 88.964 160.615 133.503 1.00 52.07 522 SER A CA 1
ATOM 5222 C C . SER A 1 518 ? 87.811 159.949 134.191 1.00 51.65 522 SER A C 1
ATOM 5223 O O . SER A 1 518 ? 86.957 159.336 133.547 1.00 55.23 522 SER A O 1
ATOM 5231 N N . ALA A 1 519 ? 87.805 160.045 135.503 1.00 55.42 523 ALA A N 1
ATOM 5232 C CA . ALA A 1 519 ? 86.806 159.355 136.284 1.00 61.07 523 ALA A CA 1
ATOM 5233 C C . ALA A 1 519 ? 86.442 160.109 137.539 1.00 66.13 523 ALA A C 1
ATOM 5234 O O . ALA A 1 519 ? 87.211 160.924 138.055 1.00 67.03 523 ALA A O 1
ATOM 5241 N N . GLU A 1 520 ? 85.244 159.831 138.015 1.00 68.70 524 GLU A N 1
ATOM 5242 C CA . GLU A 1 520 ? 84.799 160.322 139.300 1.00 74.02 524 GLU A CA 1
ATOM 5243 C C . GLU A 1 520 ? 84.491 159.153 140.207 1.00 71.08 524 GLU A C 1
ATOM 5244 O O . GLU A 1 520 ? 83.929 158.143 139.775 1.00 80.26 524 GLU A O 1
ATOM 5256 N N . LEU A 1 521 ? 84.839 159.308 141.471 1.00 77.86 525 LEU A N 1
ATOM 5257 C CA . LEU A 1 521 ? 84.527 158.317 142.482 1.00 77.51 525 LEU A CA 1
ATOM 5258 C C . LEU A 1 521 ? 83.392 158.796 143.346 1.00 90.14 525 LEU A C 1
ATOM 5259 O O . LEU A 1 521 ? 83.180 159.998 143.507 1.00 81.44 525 LEU A O 1
ATOM 5275 N N . ASP A 1 522 ? 82.726 157.857 143.981 1.00 87.63 526 ASP A N 1
ATOM 5276 C CA . ASP A 1 522 ? 81.756 158.193 144.993 1.00 99.07 526 ASP A CA 1
ATOM 5277 C C . ASP A 1 522 ? 82.514 158.580 146.240 1.00 90.97 526 ASP A C 1
ATOM 5278 O O . ASP A 1 522 ? 83.734 158.430 146.306 1.00 89.47 526 ASP A O 1
ATOM 5287 N N . GLN A 1 523 ? 81.794 158.961 147.271 1.00 93.49 527 GLN A N 1
ATOM 5288 C CA . GLN A 1 523 ? 82.434 159.332 148.515 1.00 104.26 527 GLN A CA 1
ATOM 5289 C C . GLN A 1 523 ? 83.083 158.096 149.122 1.00 93.76 527 GLN A C 1
ATOM 5290 O O . GLN A 1 523 ? 84.017 158.185 149.919 1.00 95.89 527 GLN A O 1
ATOM 5304 N N . ASN A 1 524 ? 82.572 156.936 148.728 1.00 99.90 528 ASN A N 1
ATOM 5305 C CA . ASN A 1 524 ? 82.998 155.659 149.264 1.00 97.36 528 ASN A CA 1
ATOM 5306 C C . ASN A 1 524 ? 84.100 155.008 148.425 1.00 89.59 528 ASN A C 1
ATOM 5307 O O . ASN A 1 524 ? 84.496 153.873 148.684 1.00 90.72 528 ASN A O 1
ATOM 5318 N N . GLY A 1 525 ? 84.593 155.729 147.419 1.00 87.23 529 GLY A N 1
ATOM 5319 C CA . GLY A 1 525 ? 85.784 155.314 146.682 1.00 85.44 529 GLY A CA 1
ATOM 5320 C C . GLY A 1 525 ? 85.574 154.545 145.378 1.00 79.23 529 GLY A C 1
ATOM 5321 O O . GLY A 1 525 ? 86.529 154.374 144.626 1.00 77.72 529 GLY A O 1
ATOM 5325 N N . TYR A 1 526 ? 84.376 154.049 145.110 1.00 87.77 530 TYR A N 1
ATOM 5326 C CA . TYR A 1 526 ? 84.146 153.339 143.852 1.00 95.83 530 TYR A CA 1
ATOM 5327 C C . TYR A 1 526 ? 83.726 154.276 142.731 1.00 78.89 530 TYR A C 1
ATOM 5328 O O . TYR A 1 526 ? 83.075 155.289 142.977 1.00 89.54 530 TYR A O 1
ATOM 5346 N N . CYS A 1 527 ? 84.072 153.928 141.492 1.00 83.56 531 CYS A N 1
ATOM 5347 C CA . CYS A 1 527 ? 83.743 154.791 140.364 1.00 76.43 531 CYS A CA 1
ATOM 5348 C C . CYS A 1 527 ? 82.272 154.900 140.066 1.00 79.40 531 CYS A C 1
ATOM 5349 O O . CYS A 1 527 ? 81.558 153.905 139.952 1.00 80.93 531 CYS A O 1
ATOM 5357 N N . ARG A 1 528 ? 81.843 156.139 139.919 1.00 76.97 532 ARG A N 1
ATOM 5358 C CA . ARG A 1 528 ? 80.515 156.474 139.453 1.00 76.04 532 ARG A CA 1
ATOM 5359 C C . ARG A 1 528 ? 80.483 156.711 137.949 1.00 73.14 532 ARG A C 1
ATOM 5360 O O . ARG A 1 528 ? 79.460 156.481 137.304 1.00 75.58 532 ARG A O 1
ATOM 5381 N N . HIS A 1 529 ? 81.606 157.161 137.384 1.00 71.38 533 HIS A N 1
ATOM 5382 C CA . HIS A 1 529 ? 81.614 157.507 135.965 1.00 66.27 533 HIS A CA 1
ATOM 5383 C C . HIS A 1 529 ? 82.999 157.560 135.332 1.00 63.67 533 HIS A C 1
ATOM 5384 O O . HIS A 1 529 ? 83.960 157.999 135.964 1.00 65.22 533 HIS A O 1
ATOM 5398 N N . THR A 1 530 ? 83.072 157.215 134.042 1.00 62.49 534 THR A N 1
ATOM 5399 C CA . THR A 1 530 ? 84.267 157.451 133.228 1.00 60.02 534 THR A CA 1
ATOM 5400 C C . THR A 1 530 ? 83.884 158.185 131.937 1.00 59.31 534 THR A C 1
ATOM 5401 O O . THR A 1 530 ? 82.836 157.902 131.356 1.00 62.64 534 THR A O 1
ATOM 5412 N N . GLU A 1 531 ? 84.776 159.043 131.426 1.00 53.92 535 GLU A N 1
ATOM 5413 C CA . GLU A 1 531 ? 84.405 159.910 130.296 1.00 53.81 535 GLU A CA 1
ATOM 5414 C C . GLU A 1 531 ? 84.872 159.493 128.897 1.00 49.57 535 GLU A C 1
ATOM 5415 O O . GLU A 1 531 ? 84.178 159.759 127.918 1.00 50.54 535 GLU A O 1
ATOM 5427 N N . GLU A 1 532 ? 86.038 158.872 128.788 1.00 45.58 536 GLU A N 1
ATOM 5428 C CA . GLU A 1 532 ? 86.554 158.439 127.484 1.00 43.43 536 GLU A CA 1
ATOM 5429 C C . GLU A 1 532 ? 86.617 159.526 126.398 1.00 40.40 536 GLU A C 1
ATOM 5430 O O . GLU A 1 532 ? 85.979 159.396 125.354 1.00 42.69 536 GLU A O 1
ATOM 5442 N N . LYS A 1 533 ? 87.381 160.590 126.631 1.00 35.03 537 LYS A N 1
ATOM 5443 C CA . LYS A 1 533 ? 87.482 161.682 125.660 1.00 32.97 537 LYS A CA 1
ATOM 5444 C C . LYS A 1 533 ? 88.564 161.439 124.609 1.00 32.24 537 LYS A C 1
ATOM 5445 O O . LYS A 1 533 ? 89.753 161.510 124.901 1.00 30.82 537 LYS A O 1
ATOM 5464 N N . LEU A 1 534 ? 88.162 161.255 123.358 1.00 32.58 538 LEU A N 1
ATOM 5465 C CA . LEU A 1 534 ? 89.138 160.977 122.307 1.00 29.09 538 LEU A CA 1
ATOM 5466 C C . LEU A 1 534 ? 89.873 162.240 121.899 1.00 28.57 538 LEU A C 1
ATOM 5467 O O . LEU A 1 534 ? 89.253 163.277 121.664 1.00 32.32 538 LEU A O 1
ATOM 5483 N N . LEU A 1 535 ? 91.185 162.130 121.730 1.00 25.29 539 LEU A N 1
ATOM 5484 C CA . LEU A 1 535 ? 91.992 163.268 121.314 1.00 24.07 539 LEU A CA 1
ATOM 5485 C C . LEU A 1 535 ? 92.347 163.232 119.835 1.00 28.74 539 LEU A C 1
ATOM 5486 O O . LEU A 1 535 ? 93.078 164.091 119.345 1.00 28.95 539 LEU A O 1
ATOM 5502 N N . MET A 1 536 ? 91.882 162.209 119.138 1.00 30.12 540 MET A N 1
ATOM 5503 C CA . MET A 1 536 ? 92.194 162.052 117.725 1.00 26.82 540 MET A CA 1
ATOM 5504 C C . MET A 1 536 ? 91.093 161.334 116.977 1.00 26.69 540 MET A C 1
ATOM 5505 O O . MET A 1 536 ? 90.288 160.623 117.574 1.00 30.86 540 MET A O 1
ATOM 5519 N N . ALA A 1 537 ? 91.100 161.471 115.660 1.00 27.24 541 ALA A N 1
ATOM 5520 C CA . ALA A 1 537 ? 90.192 160.713 114.816 1.00 28.27 541 ALA A CA 1
ATOM 5521 C C . ALA A 1 537 ? 90.523 159.226 114.862 1.00 28.56 541 ALA A C 1
ATOM 5522 O O . ALA A 1 537 ? 91.688 158.830 114.811 1.00 29.57 541 ALA A O 1
ATOM 5529 N N . GLU A 1 538 ? 89.487 158.410 114.785 1.00 28.12 542 GLU A N 1
ATOM 5530 C CA . GLU A 1 538 ? 89.606 156.961 114.882 1.00 28.02 542 GLU A CA 1
ATOM 5531 C C . GLU A 1 538 ? 90.267 156.314 113.679 1.00 28.41 542 GLU A C 1
ATOM 5532 O O . GLU A 1 538 ? 90.647 155.152 113.723 1.00 31.81 542 GLU A O 1
ATOM 5544 N N . ASN A 1 539 ? 90.413 157.041 112.596 1.00 27.13 543 ASN A N 1
ATOM 5545 C CA . ASN A 1 539 ? 90.864 156.415 111.369 1.00 25.73 543 ASN A CA 1
ATOM 5546 C C . ASN A 1 539 ? 92.339 156.033 111.378 1.00 25.74 543 ASN A C 1
ATOM 5547 O O . ASN A 1 539 ? 92.833 155.474 110.400 1.00 28.29 543 ASN A O 1
ATOM 5558 N N . PHE A 1 540 ? 93.054 156.327 112.459 1.00 23.42 544 PHE A N 1
ATOM 5559 C CA . PHE A 1 540 ? 94.456 155.934 112.510 1.00 20.99 544 PHE A CA 1
ATOM 5560 C C . PHE A 1 540 ? 94.928 155.500 113.893 1.00 20.55 544 PHE A C 1
ATOM 5561 O O . PHE A 1 540 ? 94.262 155.726 114.900 1.00 23.19 544 PHE A O 1
ATOM 5578 N N . SER A 1 541 ? 96.043 154.782 113.924 1.00 18.77 545 SER A N 1
ATOM 5579 C CA . SER A 1 541 ? 96.574 154.239 115.168 1.00 16.23 545 SER A CA 1
ATOM 5580 C C . SER A 1 541 ? 97.765 155.007 115.704 1.00 16.11 545 SER A C 1
ATOM 5581 O O . SER A 1 541 ? 98.574 155.534 114.944 1.00 19.16 545 SER A O 1
ATOM 5589 N N . ILE A 1 542 ? 97.905 155.005 117.021 1.00 16.63 546 ILE A N 1
ATOM 5590 C CA . ILE A 1 542 ? 99.138 155.435 117.662 1.00 15.14 546 ILE A CA 1
ATOM 5591 C C . ILE A 1 542 ? 100.177 154.346 117.536 1.00 15.40 546 ILE A C 1
ATOM 5592 O O . ILE A 1 542 ? 99.848 153.197 117.243 1.00 16.93 546 ILE A O 1
ATOM 5608 N N . ASN A 1 543 ? 101.426 154.707 117.751 1.00 15.10 547 ASN A N 1
ATOM 5609 C CA . ASN A 1 543 ? 102.480 153.724 117.839 1.00 13.53 547 ASN A CA 1
ATOM 5610 C C . ASN A 1 543 ? 102.534 153.211 119.256 1.00 15.33 547 ASN A C 1
ATOM 5611 O O . ASN A 1 543 ? 102.941 153.918 120.173 1.00 19.33 547 ASN A O 1
ATOM 5622 N N . LYS A 1 544 ? 102.079 151.994 119.444 1.00 17.06 548 LYS A N 1
ATOM 5623 C CA . LYS A 1 544 ? 101.901 151.450 120.774 1.00 15.91 548 LYS A CA 1
ATOM 5624 C C . LYS A 1 544 ? 103.219 151.080 121.430 1.00 20.31 548 LYS A C 1
ATOM 5625 O O . LYS A 1 544 ? 103.299 150.957 122.652 1.00 23.32 548 LYS A O 1
ATOM 5644 N N . SER A 1 545 ? 104.269 150.945 120.628 1.00 19.79 549 SER A N 1
ATOM 5645 C CA . SER A 1 545 ? 105.573 150.567 121.156 1.00 20.28 549 SER A CA 1
ATOM 5646 C C . SER A 1 545 ? 106.330 151.791 121.648 1.00 22.83 549 SER A C 1
ATOM 5647 O O . SER A 1 545 ? 107.450 151.674 122.150 1.00 32.31 549 SER A O 1
ATOM 5655 N N . MET A 1 546 ? 105.761 152.969 121.413 1.00 20.76 550 MET A N 1
ATOM 5656 C CA . MET A 1 546 ? 106.350 154.227 121.851 1.00 23.32 550 MET A CA 1
ATOM 5657 C C . MET A 1 546 ? 105.645 154.782 123.063 1.00 23.65 550 MET A C 1
ATOM 5658 O O . MET A 1 546 ? 104.426 154.682 123.186 1.00 22.78 550 MET A O 1
ATOM 5672 N N . GLY A 1 547 ? 106.402 155.431 123.927 1.00 26.90 551 GLY A N 1
ATOM 5673 C CA . GLY A 1 547 ? 105.804 156.153 125.030 1.00 26.55 551 GLY A CA 1
ATOM 5674 C C . GLY A 1 547 ? 105.375 157.523 124.546 1.00 24.89 551 GLY A C 1
ATOM 5675 O O . GLY A 1 547 ? 105.489 157.836 123.361 1.00 26.50 551 GLY A O 1
ATOM 5679 N N . ILE A 1 548 ? 104.871 158.336 125.455 1.00 24.78 552 ILE A N 1
ATOM 5680 C CA . ILE A 1 548 ? 104.413 159.669 125.104 1.00 20.14 552 ILE A CA 1
ATOM 5681 C C . ILE A 1 548 ? 105.056 160.708 126.000 1.00 21.51 552 ILE A C 1
ATOM 5682 O O . ILE A 1 548 ? 105.516 160.392 127.097 1.00 25.84 552 ILE A O 1
ATOM 5698 N N . VAL A 1 549 ? 105.092 161.944 125.529 1.00 21.30 553 VAL A N 1
ATOM 5699 C CA . VAL A 1 549 ? 105.613 163.042 126.325 1.00 20.40 553 VAL A CA 1
ATOM 5700 C C . VAL A 1 549 ? 104.509 164.036 126.605 1.00 23.11 553 VAL A C 1
ATOM 5701 O O . VAL A 1 549 ? 103.805 164.466 125.695 1.00 22.74 553 VAL A O 1
ATOM 5714 N N . VAL A 1 550 ? 104.294 164.337 127.874 1.00 28.05 554 VAL A N 1
ATOM 5715 C CA . VAL A 1 550 ? 103.167 165.169 128.249 1.00 24.75 554 VAL A CA 1
ATOM 5716 C C . VAL A 1 550 ? 103.578 166.441 128.958 1.00 27.02 554 VAL A C 1
ATOM 5717 O O . VAL A 1 550 ? 104.311 166.411 129.944 1.00 33.03 554 VAL A O 1
ATOM 5730 N N . ASP A 1 551 ? 103.094 167.561 128.448 1.00 28.70 555 ASP A N 1
ATOM 5731 C CA . ASP A 1 551 ? 103.284 168.845 129.093 1.00 34.60 555 ASP A CA 1
ATOM 5732 C C . ASP A 1 551 ? 102.142 169.125 130.058 1.00 35.92 555 ASP A C 1
ATOM 5733 O O . ASP A 1 551 ? 101.024 168.631 129.883 1.00 35.53 555 ASP A O 1
ATOM 5742 N N . GLU A 1 552 ? 102.459 169.851 131.115 1.00 40.37 556 GLU A N 1
ATOM 5743 C CA . GLU A 1 552 ? 101.479 170.282 132.099 1.00 40.33 556 GLU A CA 1
ATOM 5744 C C . GLU A 1 552 ? 101.274 171.794 132.091 1.00 41.46 556 GLU A C 1
ATOM 5745 O O . GLU A 1 552 ? 100.221 172.282 132.502 1.00 41.63 556 GLU A O 1
ATOM 5757 N N . VAL A 1 553 ? 102.310 172.542 131.710 1.00 40.45 557 VAL A N 1
ATOM 5758 C CA . VAL A 1 553 ? 102.222 173.999 131.699 1.00 41.76 557 VAL A CA 1
ATOM 5759 C C . VAL A 1 553 ? 101.243 174.389 130.615 1.00 43.25 557 VAL A C 1
ATOM 5760 O O . VAL A 1 553 ? 100.426 175.293 130.774 1.00 44.97 557 VAL A O 1
ATOM 5773 N N . ARG A 1 554 ? 101.340 173.670 129.515 1.00 39.61 558 ARG A N 1
ATOM 5774 C CA . ARG A 1 554 ? 100.382 173.712 128.436 1.00 36.52 558 ARG A CA 1
ATOM 5775 C C . ARG A 1 554 ? 99.878 172.301 128.319 1.00 37.34 558 ARG A C 1
ATOM 5776 O O . ARG A 1 554 ? 100.653 171.362 128.462 1.00 38.13 558 ARG A O 1
ATOM 5797 N N . GLU A 1 555 ? 98.611 172.120 128.029 1.00 33.97 559 GLU A N 1
ATOM 5798 C CA . GLU A 1 555 ? 98.096 170.766 128.037 1.00 32.47 559 GLU A CA 1
ATOM 5799 C C . GLU A 1 555 ? 98.338 170.054 126.724 1.00 30.74 559 GLU A C 1
ATOM 5800 O O . GLU A 1 555 ? 97.403 169.639 126.045 1.00 30.37 559 GLU A O 1
ATOM 5812 N N . LEU A 1 556 ? 99.604 169.816 126.424 1.00 30.10 560 LEU A N 1
ATOM 5813 C CA . LEU A 1 556 ? 99.976 169.204 125.164 1.00 25.32 560 LEU A CA 1
ATOM 5814 C C . LEU A 1 556 ? 100.592 167.837 125.347 1.00 22.81 560 LEU A C 1
ATOM 5815 O O . LEU A 1 556 ? 101.525 167.661 126.126 1.00 25.83 560 LEU A O 1
ATOM 5831 N N . VAL A 1 557 ? 100.134 166.892 124.547 1.00 21.98 561 VAL A N 1
ATOM 5832 C CA . VAL A 1 557 ? 100.717 165.564 124.533 1.00 19.65 561 VAL A CA 1
ATOM 5833 C C . VAL A 1 557 ? 101.313 165.277 123.175 1.00 20.89 561 VAL A C 1
ATOM 5834 O O . VAL A 1 557 ? 100.696 165.534 122.141 1.00 22.65 561 VAL A O 1
ATOM 5847 N N . TYR A 1 558 ? 102.541 164.795 123.184 1.00 19.87 562 TYR A N 1
ATOM 5848 C CA . TYR A 1 558 ? 103.256 164.487 121.965 1.00 17.41 562 TYR A CA 1
ATOM 5849 C C . TYR A 1 558 ? 103.390 162.990 121.810 1.00 16.98 562 TYR A C 1
ATOM 5850 O O . TYR A 1 558 ? 103.749 162.283 122.752 1.00 21.14 562 TYR A O 1
ATOM 5868 N N . TYR A 1 559 ? 103.122 162.506 120.613 1.00 15.86 563 TYR A N 1
ATOM 5869 C CA . TYR A 1 559 ? 103.083 161.076 120.378 1.00 14.20 563 TYR A CA 1
ATOM 5870 C C . TYR A 1 559 ? 103.349 160.714 118.936 1.00 15.09 563 TYR A C 1
ATOM 5871 O O . TYR A 1 559 ? 103.338 161.567 118.055 1.00 18.27 563 TYR A O 1
ATOM 5889 N N . VAL A 1 560 ? 103.632 159.447 118.705 1.00 14.90 564 VAL A N 1
ATOM 5890 C CA . VAL A 1 560 ? 103.839 158.941 117.362 1.00 12.28 564 VAL A CA 1
ATOM 5891 C C . VAL A 1 560 ? 102.589 158.218 116.872 1.00 14.27 564 VAL A C 1
ATOM 5892 O O . VAL A 1 560 ? 102.040 157.397 117.602 1.00 16.99 564 VAL A O 1
ATOM 5905 N N . ALA A 1 561 ? 102.109 158.561 115.675 1.00 14.46 565 ALA A N 1
ATOM 5906 C CA . ALA A 1 561 ? 100.875 157.973 115.139 1.00 14.40 565 ALA A CA 1
ATOM 5907 C C . ALA A 1 561 ? 100.837 157.953 113.613 1.00 17.66 565 ALA A C 1
ATOM 5908 O O . ALA A 1 561 ? 101.526 158.730 112.955 1.00 20.05 565 ALA A O 1
ATOM 5915 N N . ASN A 1 562 ? 99.973 157.108 113.050 1.00 17.86 566 ASN A N 1
ATOM 5916 C CA . ASN A 1 562 ? 99.823 157.001 111.597 1.00 16.49 566 ASN A CA 1
ATOM 5917 C C . ASN A 1 562 ? 98.888 158.060 111.059 1.00 20.86 566 ASN A C 1
ATOM 5918 O O . ASN A 1 562 ? 97.893 157.747 110.407 1.00 22.92 566 ASN A O 1
ATOM 5929 N N . GLU A 1 563 ? 99.263 159.309 111.231 1.00 22.43 567 GLU A N 1
ATOM 5930 C CA . GLU A 1 563 ? 98.396 160.403 110.846 1.00 23.67 567 GLU A CA 1
ATOM 5931 C C . GLU A 1 563 ? 98.279 160.555 109.339 1.00 23.56 567 GLU A C 1
ATOM 5932 O O . GLU A 1 563 ? 97.183 160.738 108.811 1.00 27.70 567 GLU A O 1
ATOM 5944 N N . SER A 1 564 ? 99.404 160.456 108.640 1.00 24.26 568 SER A N 1
ATOM 5945 C CA . SER A 1 564 ? 99.405 160.715 107.208 1.00 24.97 568 SER A CA 1
ATOM 5946 C C . SER A 1 564 ? 99.111 159.483 106.376 1.00 25.31 568 SER A C 1
ATOM 5947 O O . SER A 1 564 ? 98.586 159.583 105.267 1.00 27.20 568 SER A O 1
ATOM 5955 N N . HIS A 1 565 ? 99.483 158.325 106.892 1.00 25.20 569 HIS A N 1
ATOM 5956 C CA . HIS A 1 565 ? 99.451 157.115 106.095 1.00 23.46 569 HIS A CA 1
ATOM 5957 C C . HIS A 1 565 ? 99.623 155.883 106.986 1.00 21.91 569 HIS A C 1
ATOM 5958 O O . HIS A 1 565 ? 100.378 155.941 107.952 1.00 25.36 569 HIS A O 1
ATOM 5972 N N . PRO A 1 566 ? 98.964 154.761 106.682 1.00 21.91 570 PRO A N 1
ATOM 5973 C CA . PRO A 1 566 ? 99.071 153.491 107.382 1.00 21.28 570 PRO A CA 1
ATOM 5974 C C . PRO A 1 566 ? 100.472 152.881 107.416 1.00 23.16 570 PRO A C 1
ATOM 5975 O O . PRO A 1 566 ? 100.755 152.055 108.282 1.00 26.49 570 PRO A O 1
ATOM 5986 N N . THR A 1 567 ? 101.347 153.274 106.497 1.00 22.84 571 THR A N 1
ATOM 5987 C CA . THR A 1 567 ? 102.696 152.716 106.457 1.00 22.62 571 THR A CA 1
ATOM 5988 C C . THR A 1 567 ? 103.722 153.683 107.024 1.00 22.27 571 THR A C 1
ATOM 5989 O O . THR A 1 567 ? 104.926 153.512 106.827 1.00 26.03 571 THR A O 1
ATOM 6000 N N . GLU A 1 568 ? 103.254 154.770 107.621 1.00 22.29 572 GLU A N 1
ATOM 6001 C CA . GLU A 1 568 ? 104.168 155.810 108.062 1.00 20.66 572 GLU A CA 1
ATOM 6002 C C . GLU A 1 568 ? 103.874 156.323 109.461 1.00 19.50 572 GLU A C 1
ATOM 6003 O O . GLU A 1 568 ? 102.729 156.600 109.799 1.00 23.07 572 GLU A O 1
ATOM 6015 N N . TRP A 1 569 ? 104.914 156.505 110.263 1.00 19.92 573 TRP A N 1
ATOM 6016 C CA . TRP A 1 569 ? 104.733 157.117 111.571 1.00 17.79 573 TRP A CA 1
ATOM 6017 C C . TRP A 1 569 ? 105.040 158.604 111.540 1.00 19.11 573 TRP A C 1
ATOM 6018 O O . TRP A 1 569 ? 106.090 159.015 111.054 1.00 24.55 573 TRP A O 1
ATOM 6039 N N . ASN A 1 570 ? 104.205 159.398 112.190 1.00 18.40 574 ASN A N 1
ATOM 6040 C CA . ASN A 1 570 ? 104.458 160.825 112.302 1.00 18.17 574 ASN A CA 1
ATOM 6041 C C . ASN A 1 570 ? 104.516 161.239 113.755 1.00 18.22 574 ASN A C 1
ATOM 6042 O O . ASN A 1 570 ? 103.882 160.616 114.603 1.00 19.63 574 ASN A O 1
ATOM 6053 N N . ILE A 1 571 ? 105.213 162.329 114.042 1.00 20.36 575 ILE A N 1
ATOM 6054 C CA . ILE A 1 571 ? 105.134 162.896 115.380 1.00 18.54 575 ILE A CA 1
ATOM 6055 C C . ILE A 1 571 ? 104.048 163.947 115.410 1.00 19.21 575 ILE A C 1
ATOM 6056 O O . ILE A 1 571 ? 104.025 164.852 114.580 1.00 22.98 575 ILE A O 1
ATOM 6072 N N . CYS A 1 572 ? 103.104 163.765 116.315 1.00 17.07 576 CYS A N 1
ATOM 6073 C CA . CYS A 1 572 ? 101.934 164.614 116.412 1.00 17.50 576 CYS A CA 1
ATOM 6074 C C . CYS A 1 572 ? 101.774 165.203 117.792 1.00 18.44 576 CYS A C 1
ATOM 6075 O O . CYS A 1 572 ? 102.293 164.672 118.773 1.00 19.74 576 CYS A O 1
ATOM 6083 N N . VAL A 1 573 ? 101.071 166.319 117.859 1.00 20.13 577 VAL A N 1
ATOM 6084 C CA . VAL A 1 573 ? 100.743 166.937 119.127 1.00 18.75 577 VAL A CA 1
ATOM 6085 C C . VAL A 1 573 ? 99.258 167.200 119.216 1.00 20.77 577 VAL A C 1
ATOM 6086 O O . VAL A 1 573 ? 98.628 167.601 118.239 1.00 26.22 577 VAL A O 1
ATOM 6099 N N . SER A 1 574 ? 98.704 167.017 120.397 1.00 21.19 578 SER A N 1
ATOM 6100 C CA . SER A 1 574 ? 97.317 167.370 120.604 1.00 21.25 578 SER A CA 1
ATOM 6101 C C . SER A 1 574 ? 97.130 168.034 121.947 1.00 23.99 578 SER A C 1
ATOM 6102 O O . SER A 1 574 ? 97.882 167.787 122.890 1.00 26.37 578 SER A O 1
ATOM 6110 N N . HIS A 1 575 ? 96.114 168.873 122.033 1.00 28.81 579 HIS A N 1
ATOM 6111 C CA . HIS A 1 575 ? 95.774 169.538 123.275 1.00 28.42 579 HIS A CA 1
ATOM 6112 C C . HIS A 1 575 ? 94.728 168.701 123.978 1.00 29.41 579 HIS A C 1
ATOM 6113 O O . HIS A 1 575 ? 93.617 168.535 123.474 1.00 31.24 579 HIS A O 1
ATOM 6127 N N . TYR A 1 576 ? 95.036 168.226 125.172 1.00 28.70 580 TYR A N 1
ATOM 6128 C CA . TYR A 1 576 ? 94.185 167.208 125.766 1.00 28.02 580 TYR A CA 1
ATOM 6129 C C . TYR A 1 576 ? 92.950 167.766 126.442 1.00 31.08 580 TYR A C 1
ATOM 6130 O O . TYR A 1 576 ? 92.115 167.021 126.947 1.00 32.67 580 TYR A O 1
ATOM 6148 N N . ARG A 1 577 ? 92.807 169.076 126.414 1.00 32.81 581 ARG A N 1
ATOM 6149 C CA . ARG A 1 577 ? 91.612 169.702 126.940 1.00 33.95 581 ARG A CA 1
ATOM 6150 C C . ARG A 1 577 ? 90.647 170.102 125.832 1.00 38.58 581 ARG A C 1
ATOM 6151 O O . ARG A 1 577 ? 89.478 170.379 126.098 1.00 40.64 581 ARG A O 1
ATOM 6172 N N . THR A 1 578 ? 91.149 170.201 124.603 1.00 36.01 582 THR A N 1
ATOM 6173 C CA . THR A 1 578 ? 90.331 170.697 123.503 1.00 34.83 582 THR A CA 1
ATOM 6174 C C . THR A 1 578 ? 90.100 169.637 122.436 1.00 38.23 582 THR A C 1
ATOM 6175 O O . THR A 1 578 ? 89.072 169.637 121.760 1.00 40.67 582 THR A O 1
ATOM 6186 N N . GLY A 1 579 ? 91.063 168.739 122.275 1.00 35.82 583 GLY A N 1
ATOM 6187 C CA . GLY A 1 579 ? 91.038 167.783 121.180 1.00 36.39 583 GLY A CA 1
ATOM 6188 C C . GLY A 1 579 ? 91.694 168.379 119.942 1.00 34.95 583 GLY A C 1
ATOM 6189 O O . GLY A 1 579 ? 91.697 167.771 118.872 1.00 36.12 583 GLY A O 1
ATOM 6193 N N . GLN A 1 580 ? 92.248 169.575 120.092 1.00 32.95 584 GLN A N 1
ATOM 6194 C CA . GLN A 1 580 ? 92.902 170.248 118.984 1.00 34.81 584 GLN A CA 1
ATOM 6195 C C . GLN A 1 580 ? 94.130 169.455 118.593 1.00 31.68 584 GLN A C 1
ATOM 6196 O O . GLN A 1 580 ? 94.891 169.016 119.451 1.00 31.27 584 GLN A O 1
ATOM 6210 N N . HIS A 1 581 ? 94.331 169.279 117.298 1.00 31.73 585 HIS A N 1
ATOM 6211 C CA . HIS A 1 581 ? 95.365 168.378 116.820 1.00 26.94 585 HIS A CA 1
ATOM 6212 C C . HIS A 1 581 ? 96.212 168.963 115.702 1.00 27.98 585 HIS A C 1
ATOM 6213 O O . HIS A 1 581 ? 95.712 169.694 114.846 1.00 32.11 585 HIS A O 1
ATOM 6227 N N . ALA A 1 582 ? 97.499 168.628 115.711 1.00 25.05 586 ALA A N 1
ATOM 6228 C CA . ALA A 1 582 ? 98.405 169.009 114.637 1.00 25.46 586 ALA A CA 1
ATOM 6229 C C . ALA A 1 582 ? 99.491 167.968 114.428 1.00 25.02 586 ALA A C 1
ATOM 6230 O O . ALA A 1 582 ? 99.815 167.189 115.324 1.00 26.41 586 ALA A O 1
ATOM 6237 N N . GLN A 1 583 ? 100.034 167.945 113.220 1.00 26.87 587 GLN A N 1
ATOM 6238 C CA . GLN A 1 583 ? 101.122 167.050 112.860 1.00 22.09 587 GLN A CA 1
ATOM 6239 C C . GLN A 1 583 ? 102.430 167.830 112.794 1.00 23.66 587 GLN A C 1
ATOM 6240 O O . GLN A 1 583 ? 102.491 168.883 112.163 1.00 27.48 587 GLN A O 1
ATOM 6254 N N . LEU A 1 584 ? 103.458 167.352 113.490 1.00 24.63 588 LEU A N 1
ATOM 6255 C CA . LEU A 1 584 ? 104.714 168.091 113.593 1.00 23.88 588 LEU A CA 1
ATOM 6256 C C . LEU A 1 584 ? 105.798 167.639 112.621 1.00 25.72 588 LEU A C 1
ATOM 6257 O O . LEU A 1 584 ? 106.892 168.196 112.612 1.00 31.77 588 LEU A O 1
ATOM 6273 N N . THR A 1 585 ? 105.531 166.614 111.831 1.00 26.34 589 THR A N 1
ATOM 6274 C CA . THR A 1 585 ? 106.525 166.169 110.861 1.00 30.18 589 THR A CA 1
ATOM 6275 C C . THR A 1 585 ? 105.908 166.043 109.483 1.00 34.45 589 THR A C 1
ATOM 6276 O O . THR A 1 585 ? 104.698 165.872 109.347 1.00 30.89 589 THR A O 1
ATOM 6287 N N . GLU A 1 586 ? 106.747 166.094 108.463 1.00 34.90 590 GLU A N 1
ATOM 6288 C CA . GLU A 1 586 ? 106.288 166.075 107.085 1.00 35.78 590 GLU A CA 1
ATOM 6289 C C . GLU A 1 586 ? 105.667 164.754 106.686 1.00 34.96 590 GLU A C 1
ATOM 6290 O O . GLU A 1 586 ? 106.174 163.686 107.025 1.00 35.99 590 GLU A O 1
ATOM 6302 N N . SER A 1 587 ? 104.593 164.827 105.917 1.00 34.98 591 SER A N 1
ATOM 6303 C CA . SER A 1 587 ? 104.018 163.620 105.365 1.00 33.33 591 SER A CA 1
ATOM 6304 C C . SER A 1 587 ? 104.987 163.045 104.348 1.00 36.68 591 SER A C 1
ATOM 6305 O O . SER A 1 587 ? 105.615 163.785 103.590 1.00 36.89 591 SER A O 1
ATOM 6313 N N . GLY A 1 588 ? 105.075 161.729 104.308 1.00 34.17 592 GLY A N 1
ATOM 6314 C CA . GLY A 1 588 ? 105.931 161.032 103.361 1.00 33.84 592 GLY A CA 1
ATOM 6315 C C . GLY A 1 588 ? 107.259 160.635 103.994 1.00 34.35 592 GLY A C 1
ATOM 6316 O O . GLY A 1 588 ? 108.007 159.837 103.426 1.00 37.17 592 GLY A O 1
ATOM 6320 N N . ILE A 1 589 ? 107.551 161.184 105.171 1.00 32.01 593 ILE A N 1
ATOM 6321 C CA . ILE A 1 589 ? 108.771 160.832 105.882 1.00 29.77 593 ILE A CA 1
ATOM 6322 C C . ILE A 1 589 ? 108.404 160.186 107.209 1.00 29.48 593 ILE A C 1
ATOM 6323 O O . ILE A 1 589 ? 107.604 160.720 107.974 1.00 32.09 593 ILE A O 1
ATOM 6339 N N . CYS A 1 590 ? 108.967 159.020 107.464 1.00 28.89 594 CYS A N 1
ATOM 6340 C CA . CYS A 1 590 ? 108.588 158.221 108.613 1.00 23.81 594 CYS A CA 1
ATOM 6341 C C . CYS A 1 590 ? 109.497 158.391 109.816 1.00 25.61 594 CYS A C 1
ATOM 6342 O O . CYS A 1 590 ? 110.717 158.303 109.717 1.00 28.81 594 CYS A O 1
ATOM 6350 N N . PHE A 1 591 ? 108.891 158.572 110.971 1.00 24.69 595 PHE A N 1
ATOM 6351 C CA . PHE A 1 591 ? 109.624 158.550 112.221 1.00 24.48 595 PHE A CA 1
ATOM 6352 C C . PHE A 1 591 ? 110.117 157.157 112.528 1.00 25.75 595 PHE A C 1
ATOM 6353 O O . PHE A 1 591 ? 109.362 156.191 112.435 1.00 29.11 595 PHE A O 1
ATOM 6370 N N . LYS A 1 592 ? 111.365 157.047 112.944 1.00 27.80 596 LYS A N 1
ATOM 6371 C CA . LYS A 1 592 ? 111.889 155.745 113.293 1.00 29.44 596 LYS A CA 1
ATOM 6372 C C . LYS A 1 592 ? 112.191 155.614 114.767 1.00 35.20 596 LYS A C 1
ATOM 6373 O O . LYS A 1 592 ? 112.898 156.436 115.346 1.00 36.20 596 LYS A O 1
ATOM 6392 N N . SER A 1 593 ? 111.721 154.522 115.349 1.00 40.82 597 SER A N 1
ATOM 6393 C CA . SER A 1 593 ? 112.066 154.185 116.716 1.00 46.63 597 SER A CA 1
ATOM 6394 C C . SER A 1 593 ? 113.151 153.133 116.727 1.00 53.50 597 SER A C 1
ATOM 6395 O O . SER A 1 593 ? 113.061 152.125 116.024 1.00 51.60 597 SER A O 1
ATOM 6403 N N . GLU A 1 594 ? 114.197 153.381 117.491 1.00 57.20 598 GLU A N 1
ATOM 6404 C CA . GLU A 1 594 ? 115.306 152.448 117.578 1.00 63.75 598 GLU A CA 1
ATOM 6405 C C . GLU A 1 594 ? 115.049 151.308 118.560 1.00 64.46 598 GLU A C 1
ATOM 6406 O O . GLU A 1 594 ? 115.848 150.377 118.651 1.00 66.85 598 GLU A O 1
ATOM 6418 N N . ARG A 1 595 ? 113.995 151.423 119.366 1.00 61.63 599 ARG A N 1
ATOM 6419 C CA . ARG A 1 595 ? 113.759 150.425 120.402 1.00 61.03 599 ARG A CA 1
ATOM 6420 C C . ARG A 1 595 ? 112.290 150.281 120.766 1.00 62.59 599 ARG A C 1
ATOM 6421 O O . ARG A 1 595 ? 111.508 151.221 120.620 1.00 55.89 599 ARG A O 1
ATOM 6442 N N . ALA A 1 596 ? 111.938 149.128 121.319 1.00 60.37 600 ALA A N 1
ATOM 6443 C CA . ALA A 1 596 ? 110.626 148.945 121.924 1.00 54.26 600 ALA A CA 1
ATOM 6444 C C . ALA A 1 596 ? 110.548 149.787 123.188 1.00 50.62 600 ALA A C 1
ATOM 6445 O O . ALA A 1 596 ? 111.541 149.924 123.903 1.00 49.78 600 ALA A O 1
ATOM 6452 N N . ASN A 1 597 ? 109.363 150.314 123.487 1.00 46.04 601 ASN A N 1
ATOM 6453 C CA . ASN A 1 597 ? 109.185 151.213 124.621 1.00 47.12 601 ASN A CA 1
ATOM 6454 C C . ASN A 1 597 ? 110.134 152.390 124.500 1.00 47.96 601 ASN A C 1
ATOM 6455 O O . ASN A 1 597 ? 110.775 152.802 125.468 1.00 51.78 601 ASN A O 1
ATOM 6466 N N . GLY A 1 598 ? 110.210 152.924 123.288 1.00 46.73 602 GLY A N 1
ATOM 6467 C CA . GLY A 1 598 ? 111.098 154.028 122.989 1.00 44.59 602 GLY A CA 1
ATOM 6468 C C . GLY A 1 598 ? 110.527 155.345 123.468 1.00 40.77 602 GLY A C 1
ATOM 6469 O O . GLY A 1 598 ? 109.382 155.423 123.920 1.00 37.42 602 GLY A O 1
ATOM 6473 N N . LYS A 1 599 ? 111.331 156.389 123.351 1.00 44.28 603 LYS A N 1
ATOM 6474 C CA . LYS A 1 599 ? 110.970 157.706 123.839 1.00 41.17 603 LYS A CA 1
ATOM 6475 C C . LYS A 1 599 ? 111.272 158.760 122.796 1.00 39.18 603 LYS A C 1
ATOM 6476 O O . LYS A 1 599 ? 112.185 158.595 121.989 1.00 43.53 603 LYS A O 1
ATOM 6495 N N . LEU A 1 600 ? 110.531 159.854 122.823 1.00 36.93 604 LEU A N 1
ATOM 6496 C CA . LEU A 1 600 ? 110.896 160.994 122.005 1.00 35.92 604 LEU A CA 1
ATOM 6497 C C . LEU A 1 600 ? 111.904 161.850 122.751 1.00 37.43 604 LEU A C 1
ATOM 6498 O O . LEU A 1 600 ? 111.700 162.185 123.918 1.00 37.94 604 LEU A O 1
ATOM 6514 N N . ALA A 1 601 ? 112.936 162.300 122.050 1.00 38.73 605 ALA A N 1
ATOM 6515 C CA . ALA A 1 601 ? 113.902 163.210 122.645 1.00 38.18 605 ALA A CA 1
ATOM 6516 C C . ALA A 1 601 ? 113.394 164.625 122.523 1.00 36.97 605 ALA A C 1
ATOM 6517 O O . ALA A 1 601 ? 113.895 165.415 121.723 1.00 38.38 605 ALA A O 1
ATOM 6524 N N . LEU A 1 602 ? 112.328 164.905 123.250 1.00 34.41 606 LEU A N 1
ATOM 6525 C CA . LEU A 1 602 ? 111.616 166.155 123.099 1.00 32.38 606 LEU A CA 1
ATOM 6526 C C . LEU A 1 602 ? 111.840 167.138 124.225 1.00 34.38 606 LEU A C 1
ATOM 6527 O O . LEU A 1 602 ? 111.607 166.838 125.394 1.00 35.21 606 LEU A O 1
ATOM 6543 N N . ASP A 1 603 ? 112.223 168.346 123.845 1.00 37.20 607 ASP A N 1
ATOM 6544 C CA . ASP A 1 603 ? 112.243 169.478 124.743 1.00 37.72 607 ASP A CA 1
ATOM 6545 C C . ASP A 1 603 ? 110.963 170.252 124.535 1.00 38.87 607 ASP A C 1
ATOM 6546 O O . ASP A 1 603 ? 110.673 170.710 123.429 1.00 40.58 607 ASP A O 1
ATOM 6555 N N . LEU A 1 604 ? 110.213 170.444 125.595 1.00 40.05 608 LEU A N 1
ATOM 6556 C CA . LEU A 1 604 ? 108.880 170.986 125.451 1.00 40.78 608 LEU A CA 1
ATOM 6557 C C . LEU A 1 604 ? 108.863 172.391 124.867 1.00 43.80 608 LEU A C 1
ATOM 6558 O O . LEU A 1 604 ? 107.860 172.794 124.280 1.00 42.71 608 LEU A O 1
ATOM 6574 N N . ASP A 1 605 ? 109.916 173.170 125.087 1.00 42.45 609 ASP A N 1
ATOM 6575 C CA . ASP A 1 605 ? 109.914 174.534 124.581 1.00 45.48 609 ASP A CA 1
ATOM 6576 C C . ASP A 1 605 ? 110.620 174.689 123.245 1.00 45.08 609 ASP A C 1
ATOM 6577 O O . ASP A 1 605 ? 110.205 175.495 122.411 1.00 45.18 609 ASP A O 1
ATOM 6586 N N . HIS A 1 606 ? 111.681 173.916 123.025 1.00 45.72 610 HIS A N 1
ATOM 6587 C CA . HIS A 1 606 ? 112.538 174.200 121.881 1.00 43.43 610 HIS A CA 1
ATOM 6588 C C . HIS A 1 606 ? 112.392 173.299 120.668 1.00 41.06 610 HIS A C 1
ATOM 6589 O O . HIS A 1 606 ? 112.681 173.736 119.554 1.00 43.76 610 HIS A O 1
ATOM 6603 N N . GLY A 1 607 ? 111.974 172.056 120.848 1.00 40.11 611 GLY A N 1
ATOM 6604 C CA . GLY A 1 607 ? 111.970 171.147 119.709 1.00 35.91 611 GLY A CA 1
ATOM 6605 C C . GLY A 1 607 ? 112.451 169.757 120.083 1.00 33.48 611 GLY A C 1
ATOM 6606 O O . GLY A 1 607 ? 112.576 169.427 121.260 1.00 38.48 611 GLY A O 1
ATOM 6610 N N . PHE A 1 608 ? 112.709 168.936 119.077 1.00 33.36 612 PHE A N 1
ATOM 6611 C CA . PHE A 1 608 ? 113.105 167.559 119.322 1.00 33.22 612 PHE A CA 1
ATOM 6612 C C . PHE A 1 608 ? 114.097 167.019 118.317 1.00 33.11 612 PHE A C 1
ATOM 6613 O O . PHE A 1 608 ? 114.169 167.476 117.178 1.00 39.50 612 PHE A O 1
ATOM 6630 N N . ALA A 1 609 ? 114.850 166.013 118.745 1.00 35.20 613 ALA A N 1
ATOM 6631 C CA . ALA A 1 609 ? 115.777 165.326 117.862 1.00 33.97 613 ALA A CA 1
ATOM 6632 C C . ALA A 1 609 ? 115.329 163.892 117.670 1.00 37.90 613 ALA A C 1
ATOM 6633 O O . ALA A 1 609 ? 114.980 163.210 118.630 1.00 41.43 613 ALA A O 1
ATOM 6640 N N . CYS A 1 610 ? 115.319 163.434 116.433 1.00 38.27 614 CYS A N 1
ATOM 6641 C CA . CYS A 1 610 ? 114.914 162.066 116.175 1.00 34.92 614 CYS A CA 1
ATOM 6642 C C . CYS A 1 610 ? 115.431 161.540 114.859 1.00 37.24 614 CYS A C 1
ATOM 6643 O O . CYS A 1 610 ? 115.789 162.309 113.969 1.00 42.30 614 CYS A O 1
ATOM 6651 N N . TYR A 1 611 ? 115.363 160.227 114.697 1.00 39.31 615 TYR A N 1
ATOM 6652 C CA . TYR A 1 611 ? 115.644 159.630 113.409 1.00 35.86 615 TYR A CA 1
ATOM 6653 C C . TYR A 1 611 ? 114.425 159.626 112.521 1.00 33.55 615 TYR A C 1
ATOM 6654 O O . TYR A 1 611 ? 113.341 159.222 112.940 1.00 33.71 615 TYR A O 1
ATOM 6672 N N . MET A 1 612 ? 114.621 160.042 111.283 1.00 33.13 616 MET A N 1
ATOM 6673 C CA . MET A 1 612 ? 113.580 159.978 110.280 1.00 31.15 616 MET A CA 1
ATOM 6674 C C . MET A 1 612 ? 114.096 159.189 109.096 1.00 33.36 616 MET A C 1
ATOM 6675 O O . MET A 1 612 ? 115.261 159.307 108.719 1.00 37.36 616 MET A O 1
ATOM 6689 N N . THR A 1 613 ? 113.239 158.372 108.523 1.00 29.93 617 THR A N 1
ATOM 6690 C CA . THR A 1 613 ? 113.613 157.519 107.415 1.00 29.56 617 THR A CA 1
ATOM 6691 C C . THR A 1 613 ? 112.538 157.533 106.352 1.00 29.39 617 THR A C 1
ATOM 6692 O O . THR A 1 613 ? 111.421 157.983 106.601 1.00 31.15 617 THR A O 1
ATOM 6703 N N . SER A 1 614 ? 112.860 157.034 105.174 1.00 30.77 618 SER A N 1
ATOM 6704 C CA . SER A 1 614 ? 111.853 156.882 104.142 1.00 31.88 618 SER A CA 1
ATOM 6705 C C . SER A 1 614 ? 112.241 155.770 103.196 1.00 33.50 618 SER A C 1
ATOM 6706 O O . SER A 1 614 ? 113.392 155.341 103.163 1.00 34.86 618 SER A O 1
ATOM 6714 N N . VAL A 1 615 ? 111.318 155.374 102.345 1.00 31.69 619 VAL A N 1
ATOM 6715 C CA . VAL A 1 615 ? 111.575 154.253 101.464 1.00 29.06 619 VAL A CA 1
ATOM 6716 C C . VAL A 1 615 ? 112.754 154.515 100.535 1.00 34.50 619 VAL A C 1
ATOM 6717 O O . VAL A 1 615 ? 113.503 153.599 100.206 1.00 37.02 619 VAL A O 1
ATOM 6730 N N . GLY A 1 616 ? 112.958 155.770 100.156 1.00 36.08 620 GLY A N 1
ATOM 6731 C CA . GLY A 1 616 ? 114.051 156.120 99.261 1.00 36.46 620 GLY A CA 1
ATOM 6732 C C . GLY A 1 616 ? 115.289 156.677 99.968 1.00 36.04 620 GLY A C 1
ATOM 6733 O O . GLY A 1 616 ? 116.185 157.198 99.305 1.00 43.68 620 GLY A O 1
ATOM 6737 N N . SER A 1 617 ? 115.337 156.616 101.298 1.00 34.22 621 SER A N 1
ATOM 6738 C CA . SER A 1 617 ? 116.446 157.252 102.011 1.00 36.83 621 SER A CA 1
ATOM 6739 C C . SER A 1 617 ? 116.750 156.616 103.373 1.00 35.67 621 SER A C 1
ATOM 6740 O O . SER A 1 617 ? 115.839 156.385 104.172 1.00 36.34 621 SER A O 1
ATOM 6748 N N . PRO A 1 618 ? 118.037 156.464 103.720 1.00 37.75 622 PRO A N 1
ATOM 6749 C CA . PRO A 1 618 ? 118.529 155.905 104.962 1.00 38.33 622 PRO A CA 1
ATOM 6750 C C . PRO A 1 618 ? 118.155 156.808 106.112 1.00 38.85 622 PRO A C 1
ATOM 6751 O O . PRO A 1 618 ? 117.979 158.011 105.925 1.00 40.93 622 PRO A O 1
ATOM 6762 N N . ALA A 1 619 ? 118.004 156.230 107.294 1.00 38.32 623 ALA A N 1
ATOM 6763 C CA . ALA A 1 619 ? 117.618 157.018 108.448 1.00 36.93 623 ALA A CA 1
ATOM 6764 C C . ALA A 1 619 ? 118.660 158.069 108.746 1.00 42.27 623 ALA A C 1
ATOM 6765 O O . ALA A 1 619 ? 119.860 157.795 108.724 1.00 47.17 623 ALA A O 1
ATOM 6772 N N . GLU A 1 620 ? 118.184 159.249 109.097 1.00 43.13 624 GLU A N 1
ATOM 6773 C CA . GLU A 1 620 ? 119.040 160.358 109.466 1.00 43.00 624 GLU A CA 1
ATOM 6774 C C . GLU A 1 620 ? 118.490 161.019 110.705 1.00 42.71 624 GLU A C 1
ATOM 6775 O O . GLU A 1 620 ? 117.277 161.078 110.893 1.00 41.63 624 GLU A O 1
ATOM 6787 N N . CYS A 1 621 ? 119.371 161.495 111.566 1.00 43.19 625 CYS A N 1
ATOM 6788 C CA . CYS A 1 621 ? 118.911 162.150 112.775 1.00 42.23 625 CYS A CA 1
ATOM 6789 C C . CYS A 1 621 ? 118.831 163.640 112.575 1.00 42.64 625 CYS A C 1
ATOM 6790 O O . CYS A 1 621 ? 119.815 164.284 112.218 1.00 48.03 625 CYS A O 1
ATOM 6798 N N . ARG A 1 622 ? 117.664 164.193 112.834 1.00 37.04 626 ARG A N 1
ATOM 6799 C CA . ARG A 1 622 ? 117.447 165.600 112.596 1.00 38.07 626 ARG A CA 1
ATOM 6800 C C . ARG A 1 622 ? 116.761 166.302 113.743 1.00 35.85 626 ARG A C 1
ATOM 6801 O O . ARG A 1 622 ? 116.054 165.688 114.541 1.00 42.42 626 ARG A O 1
ATOM 6822 N N . PHE A 1 623 ? 116.975 167.606 113.812 1.00 38.81 627 PHE A N 1
ATOM 6823 C CA . PHE A 1 623 ? 116.376 168.437 114.831 1.00 34.44 627 PHE A CA 1
ATOM 6824 C C . PHE A 1 623 ? 115.296 169.326 114.258 1.00 34.59 627 PHE A C 1
ATOM 6825 O O . PHE A 1 623 ? 115.522 170.096 113.315 1.00 39.88 627 PHE A O 1
ATOM 6842 N N . TYR A 1 624 ? 114.129 169.237 114.864 1.00 33.89 628 TYR A N 1
ATOM 6843 C CA . TYR A 1 624 ? 113.012 170.091 114.531 1.00 33.56 628 TYR A CA 1
ATOM 6844 C C . TYR A 1 624 ? 112.867 171.146 115.596 1.00 36.53 628 TYR A C 1
ATOM 6845 O O . TYR A 1 624 ? 112.801 170.833 116.783 1.00 41.71 628 TYR A O 1
ATOM 6863 N N . SER A 1 625 ? 112.806 172.393 115.180 1.00 37.98 629 SER A N 1
ATOM 6864 C CA . SER A 1 625 ? 112.711 173.486 116.125 1.00 39.41 629 SER A CA 1
ATOM 6865 C C . SER A 1 625 ? 111.291 174.004 116.207 1.00 42.32 629 SER A C 1
ATOM 6866 O O . SER A 1 625 ? 110.613 174.140 115.188 1.00 42.79 629 SER A O 1
ATOM 6874 N N . PHE A 1 626 ? 110.829 174.260 117.421 1.00 41.27 630 PHE A N 1
ATOM 6875 C CA . PHE A 1 626 ? 109.482 174.766 117.628 1.00 40.78 630 PHE A CA 1
ATOM 6876 C C . PHE A 1 626 ? 109.348 176.240 117.340 1.00 45.03 630 PHE A C 1
ATOM 6877 O O . PHE A 1 626 ? 110.244 177.035 117.625 1.00 49.44 630 PHE A O 1
ATOM 6894 N N . ARG A 1 627 ? 108.178 176.606 116.853 1.00 43.81 631 ARG A N 1
ATOM 6895 C CA . ARG A 1 627 ? 107.802 177.992 116.711 1.00 47.54 631 ARG A CA 1
ATOM 6896 C C . ARG A 1 627 ? 106.472 178.229 117.392 1.00 46.29 631 ARG A C 1
ATOM 6897 O O . ARG A 1 627 ? 105.484 177.540 117.128 1.00 45.25 631 ARG A O 1
ATOM 6918 N N . TRP A 1 628 ? 106.457 179.200 118.286 1.00 49.28 632 TRP A N 1
ATOM 6919 C CA . TRP A 1 628 ? 105.271 179.501 119.058 1.00 51.01 632 TRP A CA 1
ATOM 6920 C C . TRP A 1 628 ? 104.636 180.781 118.574 1.00 56.54 632 TRP A C 1
ATOM 6921 O O . TRP A 1 628 ? 105.330 181.715 118.176 1.00 59.17 632 TRP A O 1
ATOM 6942 N N . LYS A 1 629 ? 103.318 180.831 118.622 1.00 63.28 633 LYS A N 1
ATOM 6943 C CA . LYS A 1 629 ? 102.605 182.027 118.224 1.00 72.34 633 LYS A CA 1
ATOM 6944 C C . LYS A 1 629 ? 101.688 182.515 119.327 1.00 78.68 633 LYS A C 1
ATOM 6945 O O . LYS A 1 629 ? 101.236 181.738 120.168 1.00 77.94 633 LYS A O 1
ATOM 6964 N N . GLU A 1 630 ? 101.429 183.811 119.319 1.00 80.11 634 GLU A N 1
ATOM 6965 C CA . GLU A 1 630 ? 100.471 184.416 120.228 1.00 85.38 634 GLU A CA 1
ATOM 6966 C C . GLU A 1 630 ? 99.066 183.915 119.940 1.00 84.74 634 GLU A C 1
ATOM 6967 O O . GLU A 1 630 ? 98.726 183.632 118.792 1.00 82.17 634 GLU A O 1
ATOM 6979 N N . ASN A 1 631 ? 98.272 183.745 120.993 1.00 84.47 635 ASN A N 1
ATOM 6980 C CA . ASN A 1 631 ? 96.888 183.313 120.842 1.00 85.13 635 ASN A CA 1
ATOM 6981 C C . ASN A 1 631 ? 96.774 182.027 120.043 1.00 80.28 635 ASN A C 1
ATOM 6982 O O . ASN A 1 631 ? 95.876 181.875 119.215 1.00 75.12 635 ASN A O 1
ATOM 6993 N N . GLU A 1 632 ? 97.665 181.090 120.331 1.00 76.88 636 GLU A N 1
ATOM 6994 C CA . GLU A 1 632 ? 97.658 179.790 119.684 1.00 68.40 636 GLU A CA 1
ATOM 6995 C C . GLU A 1 632 ? 97.992 178.708 120.700 1.00 61.99 636 GLU A C 1
ATOM 6996 O O . GLU A 1 632 ? 98.639 178.975 121.712 1.00 68.39 636 GLU A O 1
ATOM 7008 N N . VAL A 1 633 ? 97.514 177.500 120.446 1.00 52.42 637 VAL A N 1
ATOM 7009 C CA . VAL A 1 633 ? 97.674 176.397 121.377 1.00 48.58 637 VAL A CA 1
ATOM 7010 C C . VAL A 1 633 ? 98.794 175.448 120.982 1.00 44.70 637 VAL A C 1
ATOM 7011 O O . VAL A 1 633 ? 99.553 174.989 121.834 1.00 42.52 637 VAL A O 1
ATOM 7024 N N . LEU A 1 634 ? 98.849 175.084 119.710 1.00 43.72 638 LEU A N 1
ATOM 7025 C CA . LEU A 1 634 ? 99.826 174.097 119.281 1.00 36.75 638 LEU A CA 1
ATOM 7026 C C . LEU A 1 634 ? 101.012 174.782 118.615 1.00 35.90 638 LEU A C 1
ATOM 7027 O O . LEU A 1 634 ? 100.848 175.827 117.990 1.00 42.30 638 LEU A O 1
ATOM 7043 N N . PRO A 1 635 ? 102.217 174.236 118.767 1.00 32.64 639 PRO A N 1
ATOM 7044 C CA . PRO A 1 635 ? 103.434 174.653 118.113 1.00 32.86 639 PRO A CA 1
ATOM 7045 C C . PRO A 1 635 ? 103.456 174.219 116.664 1.00 36.44 639 PRO A C 1
ATOM 7046 O O . PRO A 1 635 ? 102.840 173.217 116.301 1.00 36.26 639 PRO A O 1
ATOM 7057 N N . SER A 1 636 ? 104.243 174.916 115.863 1.00 40.57 640 SER A N 1
ATOM 7058 C CA . SER A 1 636 ? 104.614 174.428 114.544 1.00 39.58 640 SER A CA 1
ATOM 7059 C C . SER A 1 636 ? 106.104 174.148 114.554 1.00 38.31 640 SER A C 1
ATOM 7060 O O . SER A 1 636 ? 106.817 174.618 115.439 1.00 41.14 640 SER A O 1
ATOM 7068 N N . THR A 1 637 ? 106.591 173.381 113.592 1.00 37.89 641 THR A N 1
ATOM 7069 C CA . THR A 1 637 ? 108.022 173.117 113.552 1.00 40.38 641 THR A CA 1
ATOM 7070 C C . THR A 1 637 ? 108.665 173.423 112.226 1.00 43.56 641 THR A C 1
ATOM 7071 O O . THR A 1 637 ? 108.029 173.379 111.172 1.00 44.15 641 THR A O 1
ATOM 7082 N N . VAL A 1 638 ? 109.970 173.616 112.290 1.00 41.99 642 VAL A N 1
ATOM 7083 C CA . VAL A 1 638 ? 110.810 173.735 111.119 1.00 43.32 642 VAL A CA 1
ATOM 7084 C C . VAL A 1 638 ? 111.998 172.794 111.243 1.00 42.75 642 VAL A C 1
ATOM 7085 O O . VAL A 1 638 ? 112.552 172.611 112.327 1.00 42.92 642 VAL A O 1
ATOM 7098 N N . TYR A 1 639 ? 112.409 172.221 110.129 1.00 43.59 643 TYR A N 1
ATOM 7099 C CA . TYR A 1 639 ? 113.551 171.322 110.108 1.00 42.69 643 TYR A CA 1
ATOM 7100 C C . TYR A 1 639 ? 114.814 172.160 109.982 1.00 47.44 643 TYR A C 1
ATOM 7101 O O . TYR A 1 639 ? 115.046 172.801 108.957 1.00 50.72 643 TYR A O 1
ATOM 7119 N N . ALA A 1 640 ? 115.562 172.250 111.082 1.00 44.43 644 ALA A N 1
ATOM 7120 C CA . ALA A 1 640 ? 116.660 173.202 111.175 1.00 48.51 644 ALA A CA 1
ATOM 7121 C C . ALA A 1 640 ? 118.047 172.583 111.058 1.00 52.37 644 ALA A C 1
ATOM 7122 O O . ALA A 1 640 ? 118.979 173.238 110.586 1.00 66.63 644 ALA A O 1
ATOM 7129 N N . ALA A 1 641 ? 118.213 171.353 111.529 1.00 45.28 645 ALA A N 1
ATOM 7130 C CA . ALA A 1 641 ? 119.563 170.801 111.586 1.00 50.49 645 ALA A CA 1
ATOM 7131 C C . ALA A 1 641 ? 119.613 169.286 111.520 1.00 47.83 645 ALA A C 1
ATOM 7132 O O . ALA A 1 641 ? 118.641 168.602 111.825 1.00 46.54 645 ALA A O 1
ATOM 7139 N N . ASN A 1 642 ? 120.767 168.769 111.117 1.00 50.22 646 ASN A N 1
ATOM 7140 C CA . ASN A 1 642 ? 121.062 167.345 111.193 1.00 47.59 646 ASN A CA 1
ATOM 7141 C C . ASN A 1 642 ? 122.119 167.078 112.241 1.00 50.48 646 ASN A C 1
ATOM 7142 O O . ASN A 1 642 ? 122.973 167.926 112.493 1.00 57.10 646 ASN A O 1
ATOM 7153 N N . ILE A 1 643 ? 122.077 165.901 112.845 1.00 48.72 647 ILE A N 1
ATOM 7154 C CA . ILE A 1 643 ? 123.107 165.530 113.798 1.00 54.50 647 ILE A CA 1
ATOM 7155 C C . ILE A 1 643 ? 123.859 164.292 113.348 1.00 58.54 647 ILE A C 1
ATOM 7156 O O . ILE A 1 643 ? 123.269 163.243 113.096 1.00 59.08 647 ILE A O 1
ATOM 7172 N N . THR A 1 644 ? 125.173 164.413 113.309 1.00 64.28 648 THR A N 1
ATOM 7173 C CA . THR A 1 644 ? 126.056 163.324 112.927 1.00 66.84 648 THR A CA 1
ATOM 7174 C C . THR A 1 644 ? 127.102 163.151 114.009 1.00 73.33 648 THR A C 1
ATOM 7175 O O . THR A 1 644 ? 127.427 164.105 114.713 1.00 73.54 648 THR A O 1
ATOM 7186 N N . VAL A 1 645 ? 127.615 161.941 114.162 1.00 77.54 649 VAL A N 1
ATOM 7187 C CA . VAL A 1 645 ? 128.665 161.709 115.139 1.00 84.80 649 VAL A CA 1
ATOM 7188 C C . VAL A 1 645 ? 130.035 161.938 114.506 1.00 87.64 649 VAL A C 1
ATOM 7189 O O . VAL A 1 645 ? 130.300 161.478 113.395 1.00 94.91 649 VAL A O 1
ATOM 7202 N N . SER A 1 646 ? 130.876 162.720 115.182 1.00 89.54 650 SER A N 1
ATOM 7203 C CA . SER A 1 646 ? 132.184 163.072 114.645 1.00 98.71 650 SER A CA 1
ATOM 7204 C C . SER A 1 646 ? 133.151 161.899 114.674 1.00 104.92 650 SER A C 1
ATOM 7205 O O . SER A 1 646 ? 133.010 160.976 115.475 1.00 100.40 650 SER A O 1
ATOM 7213 N N . GLY A 1 647 ? 134.167 161.964 113.818 1.00 108.57 651 GLY A N 1
ATOM 7214 C CA . GLY A 1 647 ? 135.224 160.959 113.790 1.00 112.52 651 GLY A CA 1
ATOM 7215 C C . GLY A 1 647 ? 134.847 159.780 112.905 1.00 121.72 651 GLY A C 1
ATOM 7216 O O . GLY A 1 647 ? 135.652 158.876 112.679 1.00 125.18 651 GLY A O 1
ATOM 7220 N N . HIS A 1 648 ? 133.660 159.851 112.321 1.00 112.85 652 HIS A N 1
ATOM 7221 C CA . HIS A 1 648 ? 133.145 158.788 111.478 1.00 116.54 652 HIS A CA 1
ATOM 7222 C C . HIS A 1 648 ? 132.937 159.287 110.049 1.00 119.27 652 HIS A C 1
ATOM 7223 O O . HIS A 1 648 ? 132.804 160.491 109.835 1.00 112.21 652 HIS A O 1
ATOM 7237 N N . PRO A 1 649 ? 132.921 158.379 109.063 1.00 126.92 653 PRO A N 1
ATOM 7238 C CA . PRO A 1 649 ? 132.609 158.625 107.667 1.00 124.43 653 PRO A CA 1
ATOM 7239 C C . PRO A 1 649 ? 131.217 159.205 107.509 1.00 120.29 653 PRO A C 1
ATOM 7240 O O . PRO A 1 649 ? 130.323 158.920 108.306 1.00 113.98 653 PRO A O 1
ATOM 7251 N N . GLY A 1 650 ? 131.046 160.034 106.486 1.00 133.14 654 GLY A N 1
ATOM 7252 C CA . GLY A 1 650 ? 129.755 160.636 106.200 1.00 122.21 654 GLY A CA 1
ATOM 7253 C C . GLY A 1 650 ? 128.897 159.669 105.405 1.00 120.84 654 GLY A C 1
ATOM 7254 O O . GLY A 1 650 ? 129.283 158.519 105.193 1.00 112.05 654 GLY A O 1
ATOM 7258 N N . GLN A 1 651 ? 127.740 160.133 104.960 1.00 108.35 655 GLN A N 1
ATOM 7259 C CA . GLN A 1 651 ? 126.796 159.242 104.312 1.00 118.29 655 GLN A CA 1
ATOM 7260 C C . GLN A 1 651 ? 127.267 158.907 102.901 1.00 114.48 655 GLN A C 1
ATOM 7261 O O . GLN A 1 651 ? 127.785 159.782 102.207 1.00 120.46 655 GLN A O 1
ATOM 7275 N N . PRO A 1 652 ? 127.115 157.654 102.467 1.00 103.25 656 PRO A N 1
ATOM 7276 C CA . PRO A 1 652 ? 127.403 157.165 101.134 1.00 112.26 656 PRO A CA 1
ATOM 7277 C C . PRO A 1 652 ? 126.366 157.665 100.139 1.00 112.23 656 PRO A C 1
ATOM 7278 O O . PRO A 1 652 ? 125.199 157.839 100.489 1.00 108.56 656 PRO A O 1
ATOM 7289 N N . ASP A 1 653 ? 126.771 157.794 98.882 1.00 108.69 657 ASP A N 1
ATOM 7290 C CA . ASP A 1 653 ? 125.833 158.104 97.809 1.00 117.46 657 ASP A CA 1
ATOM 7291 C C . ASP A 1 653 ? 125.311 156.805 97.212 1.00 108.80 657 ASP A C 1
ATOM 7292 O O . ASP A 1 653 ? 126.066 156.051 96.600 1.00 109.30 657 ASP A O 1
ATOM 7301 N N . LEU A 1 654 ? 124.059 156.487 97.500 1.00 103.34 658 LEU A N 1
ATOM 7302 C CA . LEU A 1 654 ? 123.520 155.191 97.124 1.00 105.27 658 LEU A CA 1
ATOM 7303 C C . LEU A 1 654 ? 122.678 155.274 95.868 1.00 95.14 658 LEU A C 1
ATOM 7304 O O . LEU A 1 654 ? 121.898 156.207 95.689 1.00 102.49 658 LEU A O 1
ATOM 7320 N N . HIS A 1 655 ? 122.792 154.248 95.034 1.00 98.59 659 HIS A N 1
ATOM 7321 C CA . HIS A 1 655 ? 122.030 154.183 93.801 1.00 97.19 659 HIS A CA 1
ATOM 7322 C C . HIS A 1 655 ? 121.347 152.842 93.653 1.00 85.74 659 HIS A C 1
ATOM 7323 O O . HIS A 1 655 ? 121.969 151.787 93.774 1.00 87.33 659 HIS A O 1
ATOM 7337 N N . PHE A 1 656 ? 120.042 152.906 93.473 1.00 83.51 660 PHE A N 1
ATOM 7338 C CA . PHE A 1 656 ? 119.185 151.738 93.425 1.00 78.04 660 PHE A CA 1
ATOM 7339 C C . PHE A 1 656 ? 117.873 152.079 92.755 1.00 71.72 660 PHE A C 1
ATOM 7340 O O . PHE A 1 656 ? 117.500 153.248 92.664 1.00 72.58 660 PHE A O 1
ATOM 7357 N N . ASP A 1 657 ? 117.139 151.057 92.360 1.00 67.27 661 ASP A N 1
ATOM 7358 C CA . ASP A 1 657 ? 115.766 151.259 91.942 1.00 67.49 661 ASP A CA 1
ATOM 7359 C C . ASP A 1 657 ? 114.904 151.353 93.180 1.00 62.74 661 ASP A C 1
ATOM 7360 O O . ASP A 1 657 ? 114.845 150.414 93.973 1.00 60.36 661 ASP A O 1
ATOM 7369 N N . SER A 1 658 ? 114.298 152.507 93.397 1.00 60.09 662 SER A N 1
ATOM 7370 C CA . SER A 1 658 ? 113.503 152.681 94.595 1.00 54.72 662 SER A CA 1
ATOM 7371 C C . SER A 1 658 ? 112.377 151.661 94.560 1.00 45.72 662 SER A C 1
ATOM 7372 O O . SER A 1 658 ? 111.877 151.350 93.479 1.00 48.84 662 SER A O 1
ATOM 7380 N N . PRO A 1 659 ? 111.988 151.100 95.702 1.00 35.92 663 PRO A N 1
ATOM 7381 C CA . PRO A 1 659 ? 110.896 150.168 95.848 1.00 36.34 663 PRO A CA 1
ATOM 7382 C C . PRO A 1 659 ? 109.610 150.780 95.362 1.00 33.58 663 PRO A C 1
ATOM 7383 O O . PRO A 1 659 ? 109.349 151.960 95.596 1.00 34.97 663 PRO A O 1
ATOM 7394 N N . GLU A 1 660 ? 108.780 149.967 94.738 1.00 31.70 664 GLU A N 1
ATOM 7395 C CA . GLU A 1 660 ? 107.491 150.451 94.310 1.00 33.88 664 GLU A CA 1
ATOM 7396 C C . GLU A 1 660 ? 106.502 150.247 95.431 1.00 35.23 664 GLU A C 1
ATOM 7397 O O . GLU A 1 660 ? 106.189 149.114 95.795 1.00 31.30 664 GLU A O 1
ATOM 7409 N N . MET A 1 661 ? 106.045 151.344 96.012 1.00 37.22 665 MET A N 1
ATOM 7410 C CA . MET A 1 661 ? 105.105 151.261 97.112 1.00 29.51 665 MET A CA 1
ATOM 7411 C C . MET A 1 661 ? 103.707 151.261 96.526 1.00 28.66 665 MET A C 1
ATOM 7412 O O . MET A 1 661 ? 103.315 152.191 95.824 1.00 34.89 665 MET A O 1
ATOM 7426 N N . ILE A 1 662 ? 102.971 150.198 96.784 1.00 25.01 666 ILE A N 1
ATOM 7427 C CA . ILE A 1 662 ? 101.704 149.972 96.122 1.00 24.57 666 ILE A CA 1
ATOM 7428 C C . ILE A 1 662 ? 100.551 149.890 97.091 1.00 26.82 666 ILE A C 1
ATOM 7429 O O . ILE A 1 662 ? 100.607 149.156 98.074 1.00 27.96 666 ILE A O 1
ATOM 7445 N N . GLU A 1 663 ? 99.476 150.594 96.791 1.00 29.45 667 GLU A N 1
ATOM 7446 C CA . GLU A 1 663 ? 98.262 150.372 97.550 1.00 28.77 667 GLU A CA 1
ATOM 7447 C C . GLU A 1 663 ? 97.208 149.825 96.613 1.00 28.85 667 GLU A C 1
ATOM 7448 O O . GLU A 1 663 ? 97.155 150.196 95.441 1.00 36.76 667 GLU A O 1
ATOM 7460 N N . PHE A 1 664 ? 96.399 148.915 97.113 1.00 27.04 668 PHE A N 1
ATOM 7461 C CA . PHE A 1 664 ? 95.341 148.336 96.311 1.00 27.29 668 PHE A CA 1
ATOM 7462 C C . PHE A 1 664 ? 94.206 147.849 97.179 1.00 30.64 668 PHE A C 1
ATOM 7463 O O . PHE A 1 664 ? 94.369 147.643 98.378 1.00 31.81 668 PHE A O 1
ATOM 7480 N N . GLN A 1 665 ? 93.054 147.641 96.575 1.00 31.46 669 GLN A N 1
ATOM 7481 C CA . GLN A 1 665 ? 91.910 147.169 97.328 1.00 32.93 669 GLN A CA 1
ATOM 7482 C C . GLN A 1 665 ? 91.645 145.698 97.067 1.00 36.38 669 GLN A C 1
ATOM 7483 O O . GLN A 1 665 ? 91.731 145.239 95.929 1.00 39.13 669 GLN A O 1
ATOM 7497 N N . SER A 1 666 ? 91.310 144.965 98.121 1.00 37.78 670 SER A N 1
ATOM 7498 C CA . SER A 1 666 ? 90.930 143.568 97.988 1.00 39.45 670 SER A CA 1
ATOM 7499 C C . SER A 1 666 ? 89.653 143.427 97.192 1.00 42.32 670 SER A C 1
ATOM 7500 O O . SER A 1 666 ? 88.658 144.097 97.468 1.00 46.03 670 SER A O 1
ATOM 7508 N N . LYS A 1 667 ? 89.611 142.414 96.345 1.00 44.64 671 LYS A N 1
ATOM 7509 C CA . LYS A 1 667 ? 88.445 142.179 95.517 1.00 44.83 671 LYS A CA 1
ATOM 7510 C C . LYS A 1 667 ? 87.400 141.369 96.266 1.00 50.03 671 LYS A C 1
ATOM 7511 O O . LYS A 1 667 ? 86.302 141.144 95.759 1.00 55.25 671 LYS A O 1
ATOM 7530 N N . LYS A 1 668 ? 87.760 140.885 97.454 1.00 51.27 672 LYS A N 1
ATOM 7531 C CA . LYS A 1 668 ? 86.841 140.068 98.237 1.00 53.02 672 LYS A CA 1
ATOM 7532 C C . LYS A 1 668 ? 86.300 140.797 99.458 1.00 50.07 672 LYS A C 1
ATOM 7533 O O . LYS A 1 668 ? 85.148 140.593 99.843 1.00 51.06 672 LYS A O 1
ATOM 7552 N N . THR A 1 669 ? 87.119 141.648 100.070 1.00 46.17 673 THR A N 1
ATOM 7553 C CA . THR A 1 669 ? 86.712 142.280 101.318 1.00 43.47 673 THR A CA 1
ATOM 7554 C C . THR A 1 669 ? 86.476 143.774 101.193 1.00 43.21 673 THR A C 1
ATOM 7555 O O . THR A 1 669 ? 85.845 144.376 102.060 1.00 44.69 673 THR A O 1
ATOM 7566 N N . GLY A 1 670 ? 87.059 144.399 100.180 1.00 40.62 674 GLY A N 1
ATOM 7567 C CA . GLY A 1 670 ? 86.956 145.842 100.038 1.00 40.76 674 GLY A CA 1
ATOM 7568 C C . GLY A 1 670 ? 87.985 146.566 100.899 1.00 40.18 674 GLY A C 1
ATOM 7569 O O . GLY A 1 670 ? 88.044 147.796 100.913 1.00 42.85 674 GLY A O 1
ATOM 7573 N N . LEU A 1 671 ? 88.806 145.805 101.611 1.00 40.37 675 LEU A N 1
ATOM 7574 C CA . LEU A 1 671 ? 89.813 146.397 102.478 1.00 37.96 675 LEU A CA 1
ATOM 7575 C C . LEU A 1 671 ? 90.999 146.882 101.684 1.00 31.26 675 LEU A C 1
ATOM 7576 O O . LEU A 1 671 ? 91.389 146.274 100.688 1.00 33.53 675 LEU A O 1
ATOM 7592 N N . MET A 1 672 ? 91.594 147.962 102.147 1.00 30.74 676 MET A N 1
ATOM 7593 C CA . MET A 1 672 ? 92.813 148.455 101.545 1.00 25.42 676 MET A CA 1
ATOM 7594 C C . MET A 1 672 ? 94.006 147.676 102.059 1.00 27.71 676 MET A C 1
ATOM 7595 O O . MET A 1 672 ? 94.148 147.457 103.265 1.00 29.00 676 MET A O 1
ATOM 7609 N N . HIS A 1 673 ? 94.906 147.352 101.149 1.00 27.18 677 HIS A N 1
ATOM 7610 C CA . HIS A 1 673 ? 96.141 146.678 101.475 1.00 21.77 677 HIS A CA 1
ATOM 7611 C C . HIS A 1 673 ? 97.316 147.398 100.892 1.00 20.90 677 HIS A C 1
ATOM 7612 O O . HIS A 1 673 ? 97.203 148.115 99.899 1.00 26.36 677 HIS A O 1
ATOM 7626 N N . TYR A 1 674 ? 98.456 147.197 101.509 1.00 21.75 678 TYR A N 1
ATOM 7627 C CA . TYR A 1 674 ? 99.677 147.763 101.002 1.00 20.03 678 TYR A CA 1
ATOM 7628 C C . TYR A 1 674 ? 100.640 146.653 100.670 1.00 21.49 678 TYR A C 1
ATOM 7629 O O . TYR A 1 674 ? 100.619 145.588 101.292 1.00 23.69 678 TYR A O 1
ATOM 7647 N N . ALA A 1 675 ? 101.440 146.889 99.652 1.00 20.91 679 ALA A N 1
ATOM 7648 C CA . ALA A 1 675 ? 102.417 145.934 99.189 1.00 18.42 679 ALA A CA 1
ATOM 7649 C C . ALA A 1 675 ? 103.583 146.664 98.590 1.00 19.30 679 ALA A C 1
ATOM 7650 O O . ALA A 1 675 ? 103.489 147.847 98.275 1.00 25.38 679 ALA A O 1
ATOM 7657 N N . MET A 1 676 ? 104.713 145.998 98.532 1.00 19.51 680 MET A N 1
ATOM 7658 C CA . MET A 1 676 ? 105.879 146.616 97.954 1.00 20.68 680 MET A CA 1
ATOM 7659 C C . MET A 1 676 ? 106.638 145.670 97.051 1.00 22.58 680 MET A C 1
ATOM 7660 O O . MET A 1 676 ? 106.767 144.482 97.341 1.00 22.14 680 MET A O 1
ATOM 7674 N N . ILE A 1 677 ? 107.142 146.202 95.946 1.00 26.41 681 ILE A N 1
ATOM 7675 C CA . ILE A 1 677 ? 107.961 145.410 95.043 1.00 23.23 681 ILE A CA 1
ATOM 7676 C C . ILE A 1 677 ? 109.369 145.949 94.905 1.00 22.50 681 ILE A C 1
ATOM 7677 O O . ILE A 1 677 ? 109.584 147.111 94.560 1.00 26.23 681 ILE A O 1
ATOM 7693 N N . LEU A 1 678 ? 110.334 145.074 95.120 1.00 23.09 682 LEU A N 1
ATOM 7694 C CA . LEU A 1 678 ? 111.720 145.423 94.906 1.00 26.14 682 LEU A CA 1
ATOM 7695 C C . LEU A 1 678 ? 112.131 144.930 93.537 1.00 32.07 682 LEU A C 1
ATOM 7696 O O . LEU A 1 678 ? 111.974 143.754 93.201 1.00 31.36 682 LEU A O 1
ATOM 7712 N N . ARG A 1 679 ? 112.573 145.866 92.722 1.00 33.65 683 ARG A N 1
ATOM 7713 C CA . ARG A 1 679 ? 112.882 145.622 91.328 1.00 32.48 683 ARG A CA 1
ATOM 7714 C C . ARG A 1 679 ? 114.193 144.847 91.207 1.00 31.90 683 ARG A C 1
ATOM 7715 O O . ARG A 1 679 ? 115.097 145.075 92.010 1.00 35.12 683 ARG A O 1
ATOM 7736 N N . PRO A 1 680 ? 114.322 143.927 90.235 1.00 32.84 684 PRO A N 1
ATOM 7737 C CA . PRO A 1 680 ? 115.546 143.234 89.888 1.00 32.42 684 PRO A CA 1
ATOM 7738 C C . PRO A 1 680 ? 116.555 144.233 89.343 1.00 36.00 684 PRO A C 1
ATOM 7739 O O . PRO A 1 680 ? 116.175 145.248 88.763 1.00 39.84 684 PRO A O 1
ATOM 7750 N N . SER A 1 681 ? 117.839 143.941 89.532 1.00 35.68 685 SER A N 1
ATOM 7751 C CA . SER A 1 681 ? 118.900 144.910 89.250 1.00 43.77 685 SER A CA 1
ATOM 7752 C C . SER A 1 681 ? 118.917 145.399 87.807 1.00 50.31 685 SER A C 1
ATOM 7753 O O . SER A 1 681 ? 119.214 146.564 87.546 1.00 52.89 685 SER A O 1
ATOM 7761 N N . ASN A 1 682 ? 118.640 144.510 86.869 1.00 48.89 686 ASN A N 1
ATOM 7762 C CA . ASN A 1 682 ? 118.564 144.896 85.467 1.00 50.58 686 ASN A CA 1
ATOM 7763 C C . ASN A 1 682 ? 117.199 144.526 84.918 1.00 47.31 686 ASN A C 1
ATOM 7764 O O . ASN A 1 682 ? 116.915 143.357 84.628 1.00 44.50 686 ASN A O 1
ATOM 7775 N N . PHE A 1 683 ? 116.326 145.519 84.887 1.00 42.87 687 PHE A N 1
ATOM 7776 C CA . PHE A 1 683 ? 114.921 145.278 84.652 1.00 44.80 687 PHE A CA 1
ATOM 7777 C C . PHE A 1 683 ? 114.454 145.591 83.241 1.00 49.15 687 PHE A C 1
ATOM 7778 O O . PHE A 1 683 ? 114.654 146.691 82.726 1.00 48.00 687 PHE A O 1
ATOM 7795 N N . ASP A 1 684 ? 113.777 144.614 82.655 1.00 45.70 688 ASP A N 1
ATOM 7796 C CA . ASP A 1 684 ? 113.130 144.715 81.359 1.00 46.76 688 ASP A CA 1
ATOM 7797 C C . ASP A 1 684 ? 111.611 144.626 81.519 1.00 45.01 688 ASP A C 1
ATOM 7798 O O . ASP A 1 684 ? 111.100 143.569 81.880 1.00 48.56 688 ASP A O 1
ATOM 7807 N N . PRO A 1 685 ? 110.877 145.719 81.300 1.00 46.21 689 PRO A N 1
ATOM 7808 C CA . PRO A 1 685 ? 109.440 145.846 81.472 1.00 50.44 689 PRO A CA 1
ATOM 7809 C C . PRO A 1 685 ? 108.635 144.869 80.620 1.00 53.93 689 PRO A C 1
ATOM 7810 O O . PRO A 1 685 ? 107.452 144.655 80.880 1.00 53.02 689 PRO A O 1
ATOM 7821 N N . TYR A 1 686 ? 109.246 144.329 79.573 1.00 54.07 690 TYR A N 1
ATOM 7822 C CA . TYR A 1 686 ? 108.543 143.421 78.680 1.00 52.22 690 TYR A CA 1
ATOM 7823 C C . TYR A 1 686 ? 108.961 141.980 78.882 1.00 52.91 690 TYR A C 1
ATOM 7824 O O . TYR A 1 686 ? 108.595 141.104 78.093 1.00 56.75 690 TYR A O 1
ATOM 7842 N N . LYS A 1 687 ? 109.746 141.738 79.921 1.00 51.36 691 LYS A N 1
ATOM 7843 C CA . LYS A 1 687 ? 110.133 140.387 80.273 1.00 46.13 691 LYS A CA 1
ATOM 7844 C C . LYS A 1 687 ? 109.555 140.016 81.608 1.00 43.35 691 LYS A C 1
ATOM 7845 O O . LYS A 1 687 ? 109.324 140.882 82.444 1.00 45.16 691 LYS A O 1
ATOM 7864 N N . LYS A 1 688 ? 109.394 138.731 81.847 1.00 44.31 692 LYS A N 1
ATOM 7865 C CA . LYS A 1 688 ? 108.910 138.313 83.145 1.00 40.38 692 LYS A CA 1
ATOM 7866 C C . LYS A 1 688 ? 110.007 137.639 83.946 1.00 41.94 692 LYS A C 1
ATOM 7867 O O . LYS A 1 688 ? 110.868 136.945 83.402 1.00 47.23 692 LYS A O 1
ATOM 7886 N N . TYR A 1 689 ? 109.937 137.817 85.252 1.00 37.93 693 TYR A N 1
ATOM 7887 C CA . TYR A 1 689 ? 110.962 137.361 86.173 1.00 34.10 693 TYR A CA 1
ATOM 7888 C C . TYR A 1 689 ? 110.364 136.450 87.236 1.00 35.67 693 TYR A C 1
ATOM 7889 O O . TYR A 1 689 ? 109.166 136.535 87.509 1.00 36.99 693 TYR A O 1
ATOM 7907 N N . PRO A 1 690 ? 111.161 135.555 87.831 1.00 33.28 694 PRO A N 1
ATOM 7908 C CA . PRO A 1 690 ? 110.766 134.643 88.885 1.00 29.37 694 PRO A CA 1
ATOM 7909 C C . PRO A 1 690 ? 110.365 135.430 90.117 1.00 36.40 694 PRO A C 1
ATOM 7910 O O . PRO A 1 690 ? 110.935 136.488 90.399 1.00 27.88 694 PRO A O 1
ATOM 7921 N N . VAL A 1 691 ? 109.375 134.911 90.832 1.00 38.14 695 VAL A N 1
ATOM 7922 C CA . VAL A 1 691 ? 108.801 135.605 91.971 1.00 32.96 695 VAL A CA 1
ATOM 7923 C C . VAL A 1 691 ? 109.281 135.068 93.301 1.00 25.83 695 VAL A C 1
ATOM 7924 O O . VAL A 1 691 ? 109.141 133.883 93.599 1.00 24.04 695 VAL A O 1
ATOM 7937 N N . PHE A 1 692 ? 109.789 135.966 94.122 1.00 24.73 696 PHE A N 1
ATOM 7938 C CA . PHE A 1 692 ? 110.139 135.642 95.484 1.00 18.66 696 PHE A CA 1
ATOM 7939 C C . PHE A 1 692 ? 109.171 136.362 96.380 1.00 16.11 696 PHE A C 1
ATOM 7940 O O . PHE A 1 692 ? 109.142 137.591 96.418 1.00 20.95 696 PHE A O 1
ATOM 7957 N N . HIS A 1 693 ? 108.333 135.610 97.042 1.00 17.36 697 HIS A N 1
ATOM 7958 C CA . HIS A 1 693 ? 107.275 136.199 97.822 1.00 14.94 697 HIS A CA 1
ATOM 7959 C C . HIS A 1 693 ? 107.593 136.043 99.283 1.00 15.92 697 HIS A C 1
ATOM 7960 O O . HIS A 1 693 ? 107.671 134.929 99.796 1.00 19.16 697 HIS A O 1
ATOM 7974 N N . TYR A 1 694 ? 107.884 137.152 99.932 1.00 18.10 698 TYR A N 1
ATOM 7975 C CA . TYR A 1 694 ? 108.274 137.102 101.319 1.00 15.57 698 TYR A CA 1
ATOM 7976 C C . TYR A 1 694 ? 107.087 137.380 102.187 1.00 16.73 698 TYR A C 1
ATOM 7977 O O . TYR A 1 694 ? 106.349 138.335 101.954 1.00 19.53 698 TYR A O 1
ATOM 7995 N N . VAL A 1 695 ? 106.884 136.538 103.172 1.00 19.30 699 VAL A N 1
ATOM 7996 C CA . VAL A 1 695 ? 105.731 136.676 104.020 1.00 18.58 699 VAL A CA 1
ATOM 7997 C C . VAL A 1 695 ? 106.105 136.627 105.480 1.00 21.11 699 VAL A C 1
ATOM 7998 O O . VAL A 1 695 ? 107.034 135.929 105.880 1.00 21.89 699 VAL A O 1
ATOM 8011 N N . TYR A 1 696 ? 105.357 137.367 106.271 1.00 21.55 700 TYR A N 1
ATOM 8012 C CA . TYR A 1 696 ? 105.334 137.162 107.697 1.00 18.19 700 TYR A CA 1
ATOM 8013 C C . TYR A 1 696 ? 103.895 136.871 108.032 1.00 16.92 700 TYR A C 1
ATOM 8014 O O . TYR A 1 696 ? 103.514 135.725 108.233 1.00 21.31 700 TYR A O 1
ATOM 8032 N N . GLY A 1 697 ? 103.076 137.907 107.978 1.00 18.80 701 GLY A N 1
ATOM 8033 C CA . GLY A 1 697 ? 101.630 137.767 107.976 1.00 21.22 701 GLY A CA 1
ATOM 8034 C C . GLY A 1 697 ? 101.044 137.652 109.366 1.00 21.73 701 GLY A C 1
ATOM 8035 O O . GLY A 1 697 ? 99.828 137.721 109.536 1.00 23.37 701 GLY A O 1
ATOM 8039 N N . GLY A 1 698 ? 101.908 137.547 110.363 1.00 22.04 702 GLY A N 1
ATOM 8040 C CA . GLY A 1 698 ? 101.451 137.414 111.728 1.00 20.64 702 GLY A CA 1
ATOM 8041 C C . GLY A 1 698 ? 101.099 138.772 112.289 1.00 21.55 702 GLY A C 1
ATOM 8042 O O . GLY A 1 698 ? 101.521 139.795 111.752 1.00 22.59 702 GLY A O 1
ATOM 8046 N N . PRO A 1 699 ? 100.387 138.791 113.402 1.00 17.82 703 PRO A N 1
ATOM 8047 C CA . PRO A 1 699 ? 99.970 139.953 114.143 1.00 16.69 703 PRO A CA 1
ATOM 8048 C C . PRO A 1 699 ? 101.127 140.621 114.855 1.00 19.90 703 PRO A C 1
ATOM 8049 O O . PRO A 1 699 ? 102.114 139.977 115.205 1.00 23.52 703 PRO A O 1
ATOM 8060 N N . GLY A 1 700 ? 101.007 141.927 115.045 1.00 20.75 704 GLY A N 1
ATOM 8061 C CA . GLY A 1 700 ? 101.972 142.698 115.820 1.00 22.20 704 GLY A CA 1
ATOM 8062 C C . GLY A 1 700 ? 103.104 143.226 114.953 1.00 21.13 704 GLY A C 1
ATOM 8063 O O . GLY A 1 700 ? 103.876 144.085 115.379 1.00 25.88 704 GLY A O 1
ATOM 8067 N N . ILE A 1 701 ? 103.153 142.760 113.717 1.00 22.38 705 ILE A N 1
ATOM 8068 C CA . ILE A 1 701 ? 104.206 143.123 112.788 1.00 21.63 705 ILE A CA 1
ATOM 8069 C C . ILE A 1 701 ? 103.647 143.712 111.510 1.00 23.94 705 ILE A C 1
ATOM 8070 O O . ILE A 1 701 ? 102.578 143.317 111.038 1.00 23.68 705 ILE A O 1
ATOM 8086 N N . GLN A 1 702 ? 104.330 144.729 111.013 1.00 22.96 706 GLN A N 1
ATOM 8087 C CA . GLN A 1 702 ? 104.017 145.323 109.728 1.00 24.12 706 GLN A CA 1
ATOM 8088 C C . GLN A 1 702 ? 105.227 145.178 108.815 1.00 23.20 706 GLN A C 1
ATOM 8089 O O . GLN A 1 702 ? 106.338 145.534 109.202 1.00 25.40 706 GLN A O 1
ATOM 8103 N N . ILE A 1 703 ? 105.032 144.592 107.637 1.00 24.33 707 ILE A N 1
ATOM 8104 C CA . ILE A 1 703 ? 106.149 144.340 106.734 1.00 22.46 707 ILE A CA 1
ATOM 8105 C C . ILE A 1 703 ? 106.289 145.457 105.728 1.00 21.61 707 ILE A C 1
ATOM 8106 O O . ILE A 1 703 ? 107.395 145.906 105.434 1.00 19.98 707 ILE A O 1
ATOM 8122 N N . VAL A 1 704 ? 105.166 145.906 105.197 1.00 22.83 708 VAL A N 1
ATOM 8123 C CA . VAL A 1 704 ? 105.210 146.972 104.216 1.00 21.03 708 VAL A CA 1
ATOM 8124 C C . VAL A 1 704 ? 105.272 148.282 104.964 1.00 21.53 708 VAL A C 1
ATOM 8125 O O . VAL A 1 704 ? 104.344 148.639 105.685 1.00 24.28 708 VAL A O 1
ATOM 8138 N N . HIS A 1 705 ? 106.370 148.998 104.805 1.00 22.93 709 HIS A N 1
ATOM 8139 C CA . HIS A 1 705 ? 106.608 150.150 105.649 1.00 20.92 709 HIS A CA 1
ATOM 8140 C C . HIS A 1 705 ? 107.478 151.178 104.959 1.00 25.04 709 HIS A C 1
ATOM 8141 O O . HIS A 1 705 ? 108.363 150.835 104.175 1.00 29.53 709 HIS A O 1
ATOM 8155 N N . ASN A 1 706 ? 107.275 152.440 105.297 1.00 25.33 710 ASN A N 1
ATOM 8156 C CA . ASN A 1 706 ? 108.037 153.516 104.685 1.00 25.98 710 ASN A CA 1
ATOM 8157 C C . ASN A 1 706 ? 109.378 153.732 105.374 1.00 25.75 710 ASN A C 1
ATOM 8158 O O . ASN A 1 706 ? 109.603 154.766 105.999 1.00 30.20 710 ASN A O 1
ATOM 8169 N N . ASP A 1 707 ? 110.280 152.773 105.213 1.00 28.81 711 ASP A N 1
ATOM 8170 C CA . ASP A 1 707 ? 111.625 152.874 105.771 1.00 30.49 711 ASP A CA 1
ATOM 8171 C C . ASP A 1 707 ? 112.651 152.241 104.839 1.00 31.55 711 ASP A C 1
ATOM 8172 O O . ASP A 1 707 ? 112.353 151.947 103.684 1.00 34.24 711 ASP A O 1
ATOM 8181 N N . PHE A 1 708 ? 113.866 152.056 105.332 1.00 31.39 712 PHE A N 1
ATOM 8182 C CA . PHE A 1 708 ? 114.981 151.630 104.498 1.00 32.65 712 PHE A CA 1
ATOM 8183 C C . PHE A 1 708 ? 115.400 150.197 104.835 1.00 31.44 712 PHE A C 1
ATOM 8184 O O . PHE A 1 708 ? 116.499 149.759 104.501 1.00 34.62 712 PHE A O 1
ATOM 8201 N N . SER A 1 709 ? 114.498 149.455 105.471 1.00 29.83 713 SER A N 1
ATOM 8202 C CA . SER A 1 709 ? 114.764 148.084 105.903 1.00 31.26 713 SER A CA 1
ATOM 8203 C C . SER A 1 709 ? 114.776 147.101 104.737 1.00 34.69 713 SER A C 1
ATOM 8204 O O . SER A 1 709 ? 115.160 145.940 104.886 1.00 36.34 713 SER A O 1
ATOM 8212 N N . TRP A 1 710 ? 114.337 147.560 103.574 1.00 33.46 714 TRP A N 1
ATOM 8213 C CA . TRP A 1 710 ? 114.248 146.723 102.387 1.00 33.41 714 TRP A CA 1
ATOM 8214 C C . TRP A 1 710 ? 115.611 146.500 101.738 1.00 32.14 714 TRP A C 1
ATOM 8215 O O . TRP A 1 710 ? 115.759 145.639 100.873 1.00 32.49 714 TRP A O 1
ATOM 8236 N N . ILE A 1 711 ? 116.622 147.220 102.206 1.00 30.92 715 ILE A N 1
ATOM 8237 C CA . ILE A 1 711 ? 117.958 147.155 101.627 1.00 27.78 715 ILE A CA 1
ATOM 8238 C C . ILE A 1 711 ? 118.537 145.759 101.645 1.00 31.19 715 ILE A C 1
ATOM 8239 O O . ILE A 1 711 ? 119.242 145.356 100.723 1.00 32.83 715 ILE A O 1
ATOM 8255 N N . GLN A 1 712 ? 118.233 145.007 102.679 1.00 29.20 716 GLN A N 1
ATOM 8256 C CA . GLN A 1 712 ? 118.787 143.677 102.842 1.00 29.99 716 GLN A CA 1
ATOM 8257 C C . GLN A 1 712 ? 118.355 142.721 101.736 1.00 32.31 716 GLN A C 1
ATOM 8258 O O . GLN A 1 712 ? 118.933 141.649 101.587 1.00 33.65 716 GLN A O 1
ATOM 8272 N N . TYR A 1 713 ? 117.320 143.082 100.988 1.00 30.45 717 TYR A N 1
ATOM 8273 C CA . TYR A 1 713 ? 116.787 142.201 99.961 1.00 25.87 717 TYR A CA 1
ATOM 8274 C C . TYR A 1 713 ? 117.335 142.513 98.573 1.00 28.73 717 TYR A C 1
ATOM 8275 O O . TYR A 1 713 ? 117.024 141.814 97.607 1.00 28.29 717 TYR A O 1
ATOM 8293 N N . ILE A 1 714 ? 118.240 143.483 98.492 1.00 29.49 718 ILE A N 1
ATOM 8294 C CA . ILE A 1 714 ? 118.890 143.806 97.228 1.00 26.93 718 ILE A CA 1
ATOM 8295 C C . ILE A 1 714 ? 119.694 142.617 96.744 1.00 29.90 718 ILE A C 1
ATOM 8296 O O . ILE A 1 714 ? 119.872 142.418 95.543 1.00 33.44 718 ILE A O 1
ATOM 8312 N N . ARG A 1 715 ? 120.145 141.807 97.686 1.00 30.94 719 ARG A N 1
ATOM 8313 C CA . ARG A 1 715 ? 120.921 140.618 97.399 1.00 29.60 719 ARG A CA 1
ATOM 8314 C C . ARG A 1 715 ? 120.140 139.609 96.557 1.00 29.81 719 ARG A C 1
ATOM 8315 O O . ARG A 1 715 ? 120.737 138.776 95.877 1.00 33.73 719 ARG A O 1
ATOM 8336 N N . PHE A 1 716 ? 118.810 139.642 96.625 1.00 24.51 720 PHE A N 1
ATOM 8337 C CA . PHE A 1 716 ? 118.011 138.743 95.804 1.00 23.17 720 PHE A CA 1
ATOM 8338 C C . PHE A 1 716 ? 117.730 139.377 94.462 1.00 26.19 720 PHE A C 1
ATOM 8339 O O . PHE A 1 716 ? 117.702 138.706 93.430 1.00 32.42 720 PHE A O 1
ATOM 8356 N N . CYS A 1 717 ? 117.577 140.688 94.468 1.00 26.51 721 CYS A N 1
ATOM 8357 C CA . CYS A 1 717 ? 117.277 141.407 93.247 1.00 28.91 721 CYS A CA 1
ATOM 8358 C C . CYS A 1 717 ? 118.463 141.397 92.296 1.00 29.62 721 CYS A C 1
ATOM 8359 O O . CYS A 1 717 ? 118.295 141.359 91.075 1.00 34.29 721 CYS A O 1
ATOM 8367 N N . ARG A 1 718 ? 119.649 141.229 92.852 1.00 25.31 722 ARG A N 1
ATOM 8368 C CA . ARG A 1 718 ? 120.849 141.137 92.044 1.00 28.01 722 ARG A CA 1
ATOM 8369 C C . ARG A 1 718 ? 120.986 139.766 91.405 1.00 27.94 722 ARG A C 1
ATOM 8370 O O . ARG A 1 718 ? 121.880 139.540 90.591 1.00 32.22 722 ARG A O 1
ATOM 8391 N N . LEU A 1 719 ? 120.118 138.843 91.795 1.00 24.82 723 LEU A N 1
ATOM 8392 C CA . LEU A 1 719 ? 120.091 137.518 91.210 1.00 27.01 723 LEU A CA 1
ATOM 8393 C C . LEU A 1 719 ? 118.898 137.354 90.276 1.00 28.47 723 LEU A C 1
ATOM 8394 O O . LEU A 1 719 ? 118.565 136.243 89.868 1.00 26.71 723 LEU A O 1
ATOM 8410 N N . GLY A 1 720 ? 118.255 138.467 89.933 1.00 27.27 724 GLY A N 1
ATOM 8411 C CA . GLY A 1 720 ? 117.178 138.439 88.958 1.00 24.88 724 GLY A CA 1
ATOM 8412 C C . GLY A 1 720 ? 115.810 138.117 89.536 1.00 24.32 724 GLY A C 1
ATOM 8413 O O . GLY A 1 720 ? 114.911 137.719 88.800 1.00 31.72 724 GLY A O 1
ATOM 8417 N N . TYR A 1 721 ? 115.642 138.247 90.843 1.00 25.52 725 TYR A N 1
ATOM 8418 C CA . TYR A 1 721 ? 114.343 137.969 91.434 1.00 24.87 725 TYR A CA 1
ATOM 8419 C C . TYR A 1 721 ? 113.526 139.221 91.647 1.00 27.26 725 TYR A C 1
ATOM 8420 O O . TYR A 1 721 ? 114.060 140.292 91.930 1.00 26.43 725 TYR A O 1
ATOM 8438 N N . VAL A 1 722 ? 112.214 139.063 91.566 1.00 28.13 726 VAL A N 1
ATOM 8439 C CA . VAL A 1 722 ? 111.304 140.105 92.002 1.00 31.87 726 VAL A CA 1
ATOM 8440 C C . VAL A 1 722 ? 110.893 139.797 93.426 1.00 27.40 726 VAL A C 1
ATOM 8441 O O . VAL A 1 722 ? 110.407 138.702 93.700 1.00 24.21 726 VAL A O 1
ATOM 8454 N N . VAL A 1 723 ? 111.112 140.731 94.340 1.00 26.37 727 VAL A N 1
ATOM 8455 C CA . VAL A 1 723 ? 110.768 140.463 95.728 1.00 20.00 727 VAL A CA 1
ATOM 8456 C C . VAL A 1 723 ? 109.525 141.234 96.106 1.00 17.79 727 VAL A C 1
ATOM 8457 O O . VAL A 1 723 ? 109.484 142.458 96.010 1.00 22.80 727 VAL A O 1
ATOM 8470 N N . VAL A 1 724 ? 108.497 140.514 96.509 1.00 16.98 728 VAL A N 1
ATOM 8471 C CA . VAL A 1 724 ? 107.224 141.145 96.803 1.00 18.25 728 VAL A CA 1
ATOM 8472 C C . VAL A 1 724 ? 106.792 140.950 98.247 1.00 18.53 728 VAL A C 1
ATOM 8473 O O . VAL A 1 724 ? 106.851 139.847 98.789 1.00 19.42 728 VAL A O 1
ATOM 8486 N N . PHE A 1 725 ? 106.393 142.052 98.871 1.00 20.29 729 PHE A N 1
ATOM 8487 C CA . PHE A 1 725 ? 105.899 142.045 100.236 1.00 16.67 729 PHE A CA 1
ATOM 8488 C C . PHE A 1 725 ? 104.457 142.470 100.245 1.00 16.84 729 PHE A C 1
ATOM 8489 O O . PHE A 1 725 ? 104.105 143.471 99.631 1.00 21.82 729 PHE A O 1
ATOM 8506 N N . ILE A 1 726 ? 103.623 141.744 100.957 1.00 16.92 730 ILE A N 1
ATOM 8507 C CA . ILE A 1 726 ? 102.223 142.114 101.066 1.00 18.86 730 ILE A CA 1
ATOM 8508 C C . ILE A 1 726 ? 101.799 142.039 102.527 1.00 17.98 730 ILE A C 1
ATOM 8509 O O . ILE A 1 726 ? 102.224 141.133 103.241 1.00 22.11 730 ILE A O 1
ATOM 8525 N N . ASP A 1 727 ? 101.053 143.025 103.010 1.00 19.93 731 ASP A N 1
ATOM 8526 C CA . ASP A 1 727 ? 100.485 142.897 104.350 1.00 19.48 731 ASP A CA 1
ATOM 8527 C C . ASP A 1 727 ? 99.149 142.176 104.260 1.00 22.07 731 ASP A C 1
ATOM 8528 O O . ASP A 1 727 ? 98.679 141.876 103.170 1.00 26.53 731 ASP A O 1
ATOM 8537 N N . ASN A 1 728 ? 98.505 141.933 105.386 1.00 21.55 732 ASN A N 1
ATOM 8538 C CA . ASN A 1 728 ? 97.240 141.212 105.352 1.00 21.95 732 ASN A CA 1
ATOM 8539 C C . ASN A 1 728 ? 96.377 141.447 106.569 1.00 21.48 732 ASN A C 1
ATOM 8540 O O . ASN A 1 728 ? 96.816 142.051 107.544 1.00 24.09 732 ASN A O 1
ATOM 8551 N N . ARG A 1 729 ? 95.175 140.889 106.552 1.00 23.25 733 ARG A N 1
ATOM 8552 C CA . ARG A 1 729 ? 94.330 140.930 107.730 1.00 23.45 733 ARG A CA 1
ATOM 8553 C C . ARG A 1 729 ? 95.038 140.238 108.873 1.00 22.23 733 ARG A C 1
ATOM 8554 O O . ARG A 1 729 ? 95.754 139.261 108.673 1.00 25.46 733 ARG A O 1
ATOM 8575 N N . GLY A 1 730 ? 94.957 140.821 110.050 1.00 21.55 734 GLY A N 1
ATOM 8576 C CA . GLY A 1 730 ? 95.723 140.329 111.183 1.00 22.36 734 GLY A CA 1
ATOM 8577 C C . GLY A 1 730 ? 96.986 141.161 111.402 1.00 22.18 734 GLY A C 1
ATOM 8578 O O . GLY A 1 730 ? 97.517 141.195 112.508 1.00 23.82 734 GLY A O 1
ATOM 8582 N N . SER A 1 731 ? 97.386 141.932 110.391 1.00 21.27 735 SER A N 1
ATOM 8583 C CA . SER A 1 731 ? 98.586 142.764 110.472 1.00 18.99 735 SER A CA 1
ATOM 8584 C C . SER A 1 731 ? 98.395 143.985 111.360 1.00 20.53 735 SER A C 1
ATOM 8585 O O . SER A 1 731 ? 97.280 144.462 111.560 1.00 23.33 735 SER A O 1
ATOM 8593 N N . ALA A 1 732 ? 99.502 144.480 111.892 1.00 20.70 736 ALA A N 1
ATOM 8594 C CA . ALA A 1 732 ? 99.521 145.538 112.895 1.00 19.86 736 ALA A CA 1
ATOM 8595 C C . ALA A 1 732 ? 99.168 146.942 112.405 1.00 19.43 736 ALA A C 1
ATOM 8596 O O . ALA A 1 732 ? 99.353 147.287 111.239 1.00 22.52 736 ALA A O 1
ATOM 8603 N N . HIS A 1 733 ? 98.734 147.759 113.366 1.00 19.57 737 HIS A N 1
ATOM 8604 C CA . HIS A 1 733 ? 98.531 149.203 113.235 1.00 17.80 737 HIS A CA 1
ATOM 8605 C C . HIS A 1 733 ? 97.404 149.629 112.309 1.00 18.82 737 HIS A C 1
ATOM 8606 O O . HIS A 1 733 ? 97.449 150.713 111.731 1.00 20.45 737 HIS A O 1
ATOM 8620 N N . ARG A 1 734 ? 96.361 148.821 112.220 1.00 19.81 738 ARG A N 1
ATOM 8621 C CA . ARG A 1 734 ? 95.188 149.203 111.449 1.00 17.32 738 ARG A CA 1
ATOM 8622 C C . ARG A 1 734 ? 93.943 149.363 112.320 1.00 20.03 738 ARG A C 1
ATOM 8623 O O . ARG A 1 734 ? 93.002 150.064 111.953 1.00 25.37 738 ARG A O 1
ATOM 8644 N N . GLY A 1 735 ? 93.923 148.693 113.465 1.00 19.72 739 GLY A N 1
ATOM 8645 C CA . GLY A 1 735 ? 92.736 148.665 114.317 1.00 19.95 739 GLY A CA 1
ATOM 8646 C C . GLY A 1 735 ? 92.267 147.239 114.546 1.00 21.49 739 GLY A C 1
ATOM 8647 O O . GLY A 1 735 ? 92.585 146.340 113.768 1.00 24.80 739 GLY A O 1
ATOM 8651 N N . ILE A 1 736 ? 91.434 147.039 115.561 1.00 23.75 740 ILE A N 1
ATOM 8652 C CA . ILE A 1 736 ? 91.023 145.688 115.914 1.00 23.17 740 ILE A CA 1
ATOM 8653 C C . ILE A 1 736 ? 90.152 145.039 114.852 1.00 23.62 740 ILE A C 1
ATOM 8654 O O . ILE A 1 736 ? 90.157 143.819 114.709 1.00 25.58 740 ILE A O 1
ATOM 8670 N N . GLU A 1 737 ? 89.407 145.834 114.096 1.00 23.79 741 GLU A N 1
ATOM 8671 C CA . GLU A 1 737 ? 88.543 145.273 113.074 1.00 23.92 741 GLU A CA 1
ATOM 8672 C C . GLU A 1 737 ? 89.356 144.589 111.999 1.00 24.69 741 GLU A C 1
ATOM 8673 O O . GLU A 1 737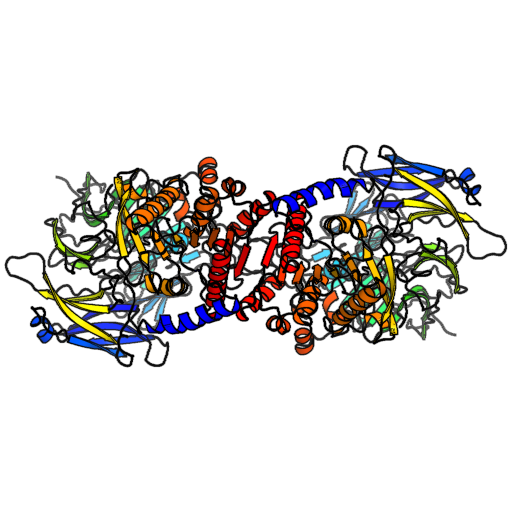 ? 88.888 143.662 111.342 1.00 27.99 741 GLU A O 1
ATOM 8685 N N . PHE A 1 738 ? 90.530 145.124 111.734 1.00 23.77 742 PHE A N 1
ATOM 8686 C CA . PHE A 1 738 ? 91.404 144.571 110.728 1.00 21.44 742 PHE A CA 1
ATOM 8687 C C . PHE A 1 738 ? 92.129 143.345 111.267 1.00 22.23 742 PHE A C 1
ATOM 8688 O O . PHE A 1 738 ? 92.385 142.387 110.536 1.00 23.98 742 PHE A O 1
ATOM 8705 N N . GLU A 1 739 ? 92.527 143.413 112.536 1.00 21.48 743 GLU A N 1
ATOM 8706 C CA . GLU A 1 739 ? 93.301 142.345 113.150 1.00 18.90 743 GLU A CA 1
ATOM 8707 C C . GLU A 1 739 ? 92.468 141.129 113.547 1.00 19.22 743 GLU A C 1
ATOM 8708 O O . GLU A 1 739 ? 92.955 140.001 113.514 1.00 21.30 743 GLU A O 1
ATOM 8720 N N . ARG A 1 740 ? 91.205 141.353 113.874 1.00 19.68 744 ARG A N 1
ATOM 8721 C CA . ARG A 1 740 ? 90.360 140.348 114.512 1.00 19.13 744 ARG A CA 1
ATOM 8722 C C . ARG A 1 740 ? 90.006 139.166 113.635 1.00 20.81 744 ARG A C 1
ATOM 8723 O O . ARG A 1 740 ? 89.491 138.161 114.121 1.00 23.08 744 ARG A O 1
ATOM 8744 N N . HIS A 1 741 ? 90.216 139.292 112.343 1.00 21.65 745 HIS A N 1
ATOM 8745 C CA . HIS A 1 741 ? 89.794 138.262 111.411 1.00 20.31 745 HIS A CA 1
ATOM 8746 C C . HIS A 1 741 ? 90.562 136.966 111.601 1.00 19.37 745 HIS A C 1
ATOM 8747 O O . HIS A 1 741 ? 90.118 135.909 111.161 1.00 22.32 745 HIS A O 1
ATOM 8761 N N . ILE A 1 742 ? 91.690 137.026 112.298 1.00 20.50 746 ILE A N 1
ATOM 8762 C CA . ILE A 1 742 ? 92.484 135.825 112.508 1.00 19.67 746 ILE A CA 1
ATOM 8763 C C . ILE A 1 742 ? 92.168 135.196 113.853 1.00 19.81 746 ILE A C 1
ATOM 8764 O O . ILE A 1 742 ? 92.839 134.257 114.282 1.00 23.34 746 ILE A O 1
ATOM 8780 N N . HIS A 1 743 ? 91.159 135.721 114.533 1.00 19.32 747 HIS A N 1
ATOM 8781 C CA . HIS A 1 743 ? 90.775 135.184 115.824 1.00 18.89 747 HIS A CA 1
ATOM 8782 C C . HIS A 1 743 ? 90.277 133.762 115.673 1.00 20.71 747 HIS A C 1
ATOM 8783 O O . HIS A 1 743 ? 89.321 133.501 114.945 1.00 25.23 747 HIS A O 1
ATOM 8797 N N . LYS A 1 744 ? 90.971 132.840 116.325 1.00 20.37 748 LYS A N 1
ATOM 8798 C CA . LYS A 1 744 ? 90.694 131.412 116.263 1.00 19.73 748 LYS A CA 1
ATOM 8799 C C . LYS A 1 744 ? 90.761 130.868 114.846 1.00 22.15 748 LYS A C 1
ATOM 8800 O O . LYS A 1 744 ? 90.211 129.806 114.559 1.00 24.88 748 LYS A O 1
ATOM 8819 N N . LYS A 1 745 ? 91.424 131.594 113.957 1.00 23.00 749 LYS A N 1
ATOM 8820 C CA . LYS A 1 745 ? 91.492 131.197 112.564 1.00 20.20 749 LYS A CA 1
ATOM 8821 C C . LYS A 1 745 ? 92.862 131.382 111.959 1.00 20.94 749 LYS A C 1
ATOM 8822 O O . LYS A 1 745 ? 92.979 131.661 110.766 1.00 26.25 749 LYS A O 1
ATOM 8841 N N . MET A 1 746 ? 93.902 131.243 112.755 1.00 19.04 750 MET A N 1
ATOM 8842 C CA . MET A 1 746 ? 95.221 131.438 112.197 1.00 20.69 750 MET A CA 1
ATOM 8843 C C . MET A 1 746 ? 95.500 130.425 111.111 1.00 24.42 750 MET A C 1
ATOM 8844 O O . MET A 1 746 ? 95.146 129.252 111.232 1.00 25.22 750 MET A O 1
ATOM 8858 N N . GLY A 1 747 ? 96.089 130.905 110.022 1.00 25.63 751 GLY A N 1
ATOM 8859 C CA . GLY A 1 747 ? 96.432 130.081 108.873 1.00 25.86 751 GLY A CA 1
ATOM 8860 C C . GLY A 1 747 ? 95.263 129.927 107.908 1.00 27.97 751 GLY A C 1
ATOM 8861 O O . GLY A 1 747 ? 95.386 129.274 106.876 1.00 31.39 751 GLY A O 1
ATOM 8865 N N . THR A 1 748 ? 94.131 130.549 108.217 1.00 26.77 752 THR A N 1
ATOM 8866 C CA . THR A 1 748 ? 92.959 130.391 107.367 1.00 27.72 752 THR A CA 1
ATOM 8867 C C . THR A 1 748 ? 92.614 131.639 106.571 1.00 28.44 752 THR A C 1
ATOM 8868 O O . THR A 1 748 ? 91.999 131.550 105.510 1.00 33.19 752 THR A O 1
ATOM 8879 N N . VAL A 1 749 ? 92.988 132.802 107.078 1.00 25.59 753 VAL A N 1
ATOM 8880 C CA . VAL A 1 749 ? 92.567 134.049 106.454 1.00 26.81 753 VAL A CA 1
ATOM 8881 C C . VAL A 1 749 ? 93.713 134.792 105.791 1.00 26.62 753 VAL A C 1
ATOM 8882 O O . VAL A 1 749 ? 93.642 135.160 104.619 1.00 29.78 753 VAL A O 1
ATOM 8895 N N . GLU A 1 750 ? 94.789 134.958 106.532 1.00 25.88 754 GLU A N 1
ATOM 8896 C CA . GLU A 1 750 ? 95.916 135.762 106.099 1.00 25.66 754 GLU A CA 1
ATOM 8897 C C . GLU A 1 750 ? 96.638 135.141 104.916 1.00 25.72 754 GLU A C 1
ATOM 8898 O O . GLU A 1 750 ? 97.356 135.826 104.187 1.00 26.97 754 GLU A O 1
ATOM 8910 N N . VAL A 1 751 ? 96.452 133.843 104.733 1.00 26.05 755 VAL A N 1
ATOM 8911 C CA . VAL A 1 751 ? 97.068 133.143 103.622 1.00 24.48 755 VAL A CA 1
ATOM 8912 C C . VAL A 1 751 ? 96.384 133.513 102.318 1.00 26.82 755 VAL A C 1
ATOM 8913 O O . VAL A 1 751 ? 97.018 133.527 101.264 1.00 30.62 755 VAL A O 1
ATOM 8926 N N . GLU A 1 752 ? 95.085 133.792 102.382 1.00 26.04 756 GLU A N 1
ATOM 8927 C CA . GLU A 1 752 ? 94.335 134.144 101.192 1.00 25.78 756 GLU A CA 1
ATOM 8928 C C . GLU A 1 752 ? 94.647 135.552 100.757 1.00 28.26 756 GLU A C 1
ATOM 8929 O O . GLU A 1 752 ? 94.706 135.845 99.565 1.00 31.55 756 GLU A O 1
ATOM 8941 N N . ASP A 1 753 ? 94.901 136.417 101.723 1.00 25.81 757 ASP A N 1
ATOM 8942 C CA . ASP A 1 753 ? 95.212 137.792 101.397 1.00 24.83 757 ASP A CA 1
ATOM 8943 C C . ASP A 1 753 ? 96.548 137.864 100.697 1.00 25.61 757 ASP A C 1
ATOM 8944 O O . ASP A 1 753 ? 96.728 138.643 99.761 1.00 29.69 757 ASP A O 1
ATOM 8953 N N . GLN A 1 754 ? 97.469 137.003 101.102 1.00 24.96 758 GLN A N 1
ATOM 8954 C CA . GLN A 1 754 ? 98.770 136.969 100.469 1.00 22.77 758 GLN A CA 1
ATOM 8955 C C . GLN A 1 754 ? 98.671 136.465 99.039 1.00 25.49 758 GLN A C 1
ATOM 8956 O O . GLN A 1 754 ? 99.289 137.027 98.134 1.00 28.98 758 GLN A O 1
ATOM 8970 N N . VAL A 1 755 ? 97.801 135.489 98.812 1.00 24.59 759 VAL A N 1
ATOM 8971 C CA . VAL A 1 755 ? 97.629 134.950 97.472 1.00 25.55 759 VAL A CA 1
ATOM 8972 C C . VAL A 1 755 ? 96.946 135.931 96.538 1.00 30.70 759 VAL A C 1
ATOM 8973 O O . VAL A 1 755 ? 97.399 136.142 95.411 1.00 35.48 759 VAL A O 1
ATOM 8986 N N . GLU A 1 756 ? 95.884 136.562 97.010 1.00 30.43 760 GLU A N 1
ATOM 8987 C CA . GLU A 1 756 ? 95.163 137.506 96.178 1.00 31.69 760 GLU A CA 1
ATOM 8988 C C . GLU A 1 756 ? 95.998 138.738 95.900 1.00 30.24 760 GLU A C 1
ATOM 8989 O O . GLU A 1 756 ? 95.967 139.278 94.794 1.00 36.00 760 GLU A O 1
ATOM 9001 N N . GLY A 1 757 ? 96.766 139.171 96.893 1.00 28.38 761 GLY A N 1
ATOM 9002 C CA . GLY A 1 757 ? 97.604 140.341 96.732 1.00 29.72 761 GLY A CA 1
ATOM 9003 C C . GLY A 1 757 ? 98.675 140.097 95.687 1.00 30.10 761 GLY A C 1
ATOM 9004 O O . GLY A 1 757 ? 98.947 140.964 94.858 1.00 34.84 761 GLY A O 1
ATOM 9008 N N . LEU A 1 758 ? 99.210 138.884 95.652 1.00 28.69 762 LEU A N 1
ATOM 9009 C CA . LEU A 1 758 ? 100.237 138.578 94.675 1.00 30.81 762 LEU A CA 1
ATOM 9010 C C . LEU A 1 758 ? 99.681 138.622 93.268 1.00 36.01 762 LEU A C 1
ATOM 9011 O O . LEU A 1 758 ? 100.303 139.182 92.362 1.00 38.19 762 LEU A O 1
ATOM 9027 N N . GLN A 1 759 ? 98.486 138.077 93.091 1.00 33.24 763 GLN A N 1
ATOM 9028 C CA . GLN A 1 759 ? 97.890 138.042 91.771 1.00 34.03 763 GLN A CA 1
ATOM 9029 C C . GLN A 1 759 ? 97.524 139.431 91.277 1.00 40.23 763 GLN A C 1
ATOM 9030 O O . GLN A 1 759 ? 97.727 139.751 90.104 1.00 45.55 763 GLN A O 1
ATOM 9044 N N . MET A 1 760 ? 97.038 140.278 92.173 1.00 37.55 764 MET A N 1
ATOM 9045 C CA . MET A 1 760 ? 96.698 141.631 91.777 1.00 39.50 764 MET A CA 1
ATOM 9046 C C . MET A 1 760 ? 97.918 142.437 91.427 1.00 38.50 764 MET A C 1
ATOM 9047 O O . MET A 1 760 ? 97.881 143.262 90.514 1.00 47.02 764 MET A O 1
ATOM 9061 N N . LEU A 1 761 ? 99.014 142.185 92.115 1.00 35.71 765 LEU A N 1
ATOM 9062 C CA . LEU A 1 761 ? 100.227 142.884 91.769 1.00 43.49 765 LEU A CA 1
ATOM 9063 C C . LEU A 1 761 ? 100.702 142.450 90.399 1.00 46.78 765 LEU A C 1
ATOM 9064 O O . LEU A 1 761 ? 101.040 143.295 89.577 1.00 52.46 765 LEU A O 1
ATOM 9080 N N . ALA A 1 762 ? 100.533 141.170 90.075 1.00 46.20 766 ALA A N 1
ATOM 9081 C CA . ALA A 1 762 ? 100.945 140.680 88.764 1.00 52.24 766 ALA A CA 1
ATOM 9082 C C . ALA A 1 762 ? 100.209 141.415 87.648 1.00 53.78 766 ALA A C 1
ATOM 9083 O O . ALA A 1 762 ? 100.778 141.682 86.583 1.00 57.92 766 ALA A O 1
ATOM 9090 N N . GLU A 1 763 ? 98.947 141.757 87.895 1.00 51.33 767 GLU A N 1
ATOM 9091 C CA . GLU A 1 763 ? 98.175 142.512 86.918 1.00 50.23 767 GLU A CA 1
ATOM 9092 C C . GLU A 1 763 ? 98.636 143.965 86.837 1.00 48.67 767 GLU A C 1
ATOM 9093 O O . GLU A 1 763 ? 98.874 144.489 85.748 1.00 54.50 767 GLU A O 1
ATOM 9105 N N . ARG A 1 764 ? 98.917 144.560 87.991 1.00 48.10 768 ARG A N 1
ATOM 9106 C CA . ARG A 1 764 ? 99.296 145.968 88.057 1.00 49.72 768 ARG A CA 1
ATOM 9107 C C . ARG A 1 764 ? 100.706 146.210 87.560 1.00 52.98 768 ARG A C 1
ATOM 9108 O O . ARG A 1 764 ? 101.021 147.287 87.055 1.00 54.21 768 ARG A O 1
ATOM 9129 N N . THR A 1 765 ? 101.532 145.183 87.637 1.00 53.04 769 THR A N 1
ATOM 9130 C CA . THR A 1 765 ? 102.916 145.268 87.218 1.00 58.00 769 THR A CA 1
ATOM 9131 C C . THR A 1 765 ? 103.048 145.179 85.707 1.00 64.17 769 THR A C 1
ATOM 9132 O O . THR A 1 765 ? 104.124 145.413 85.157 1.00 55.52 769 THR A O 1
ATOM 9143 N N . GLY A 1 766 ? 101.961 144.831 85.027 1.00 55.99 770 GLY A N 1
ATOM 9144 C CA . GLY A 1 766 ? 102.011 144.686 83.583 1.00 60.37 770 GLY A CA 1
ATOM 9145 C C . GLY A 1 766 ? 102.455 143.295 83.155 1.00 58.46 770 GLY A C 1
ATOM 9146 O O . GLY A 1 766 ? 102.914 143.107 82.027 1.00 58.99 770 GLY A O 1
ATOM 9150 N N . GLY A 1 767 ? 102.373 142.332 84.067 1.00 59.29 771 GLY A N 1
ATOM 9151 C CA . GLY A 1 767 ? 102.741 140.969 83.735 1.00 56.89 771 GLY A CA 1
ATOM 9152 C C . GLY A 1 767 ? 104.239 140.677 83.711 1.00 49.90 771 GLY A C 1
ATOM 9153 O O . GLY A 1 767 ? 104.653 139.719 83.062 1.00 47.90 771 GLY A O 1
ATOM 9157 N N . PHE A 1 768 ? 105.059 141.414 84.469 1.00 45.77 772 PHE A N 1
ATOM 9158 C CA . PHE A 1 768 ? 106.483 141.079 84.446 1.00 43.85 772 PHE A CA 1
ATOM 9159 C C . PHE A 1 768 ? 106.808 140.086 85.552 1.00 40.99 772 PHE A C 1
ATOM 9160 O O . PHE A 1 768 ? 107.970 139.789 85.822 1.00 39.13 772 PHE A O 1
ATOM 9177 N N . MET A 1 769 ? 105.784 139.627 86.247 1.00 42.01 773 MET A N 1
ATOM 9178 C CA . MET A 1 769 ? 105.986 138.612 87.257 1.00 34.63 773 MET A CA 1
ATOM 9179 C C . MET A 1 769 ? 105.479 137.280 86.743 1.00 37.46 773 MET A C 1
ATOM 9180 O O . MET A 1 769 ? 104.347 137.172 86.273 1.00 39.46 773 MET A O 1
ATOM 9194 N N . ASP A 1 770 ? 106.324 136.270 86.830 1.00 36.26 774 ASP A N 1
ATOM 9195 C CA . ASP A 1 770 ? 106.013 134.958 86.296 1.00 33.84 774 ASP A CA 1
ATOM 9196 C C . ASP A 1 770 ? 105.338 134.065 87.328 1.00 30.92 774 ASP A C 1
ATOM 9197 O O . ASP A 1 770 ? 105.975 133.618 88.280 1.00 35.16 774 ASP A O 1
ATOM 9206 N N . MET A 1 771 ? 104.072 133.736 87.103 1.00 32.30 775 MET A N 1
ATOM 9207 C CA . MET A 1 771 ? 103.305 132.978 88.088 1.00 35.32 775 MET A CA 1
ATOM 9208 C C . MET A 1 771 ? 103.602 131.490 88.043 1.00 36.95 775 MET A C 1
ATOM 9209 O O . MET A 1 771 ? 103.098 130.731 88.869 1.00 33.87 775 MET A O 1
ATOM 9223 N N . SER A 1 772 ? 104.402 131.065 87.076 1.00 36.10 776 SER A N 1
ATOM 9224 C CA . SER A 1 772 ? 104.788 129.666 86.988 1.00 33.05 776 SER A CA 1
ATOM 9225 C C . SER A 1 772 ? 106.084 129.411 87.744 1.00 33.28 776 SER A C 1
ATOM 9226 O O . SER A 1 772 ? 106.534 128.272 87.855 1.00 40.76 776 SER A O 1
ATOM 9234 N N . ARG A 1 773 ? 106.696 130.477 88.246 1.00 31.17 777 ARG A N 1
ATOM 9235 C CA . ARG A 1 773 ? 107.944 130.379 88.989 1.00 33.76 777 ARG A CA 1
ATOM 9236 C C . ARG A 1 773 ? 107.860 131.150 90.294 1.00 37.07 777 ARG A C 1
ATOM 9237 O O . ARG A 1 773 ? 108.476 132.207 90.432 1.00 28.80 777 ARG A O 1
ATOM 9258 N N . VAL A 1 774 ? 107.098 130.625 91.251 1.00 35.29 778 VAL A N 1
ATOM 9259 C CA . VAL A 1 774 ? 106.888 131.351 92.494 1.00 26.65 778 VAL A CA 1
ATOM 9260 C C . VAL A 1 774 ? 107.398 130.566 93.701 1.00 22.76 778 VAL A C 1
ATOM 9261 O O . VAL A 1 774 ? 106.995 129.425 93.938 1.00 22.23 778 VAL A O 1
ATOM 9274 N N . VAL A 1 775 ? 108.265 131.210 94.475 1.00 24.34 779 VAL A N 1
ATOM 9275 C CA . VAL A 1 775 ? 108.811 130.642 95.702 1.00 19.85 779 VAL A CA 1
ATOM 9276 C C . VAL A 1 775 ? 108.443 131.521 96.886 1.00 18.49 779 VAL A C 1
ATOM 9277 O O . VAL A 1 775 ? 108.642 132.733 96.846 1.00 20.43 779 VAL A O 1
ATOM 9290 N N . VAL A 1 776 ? 107.902 130.914 97.935 1.00 16.79 780 VAL A N 1
ATOM 9291 C CA . VAL A 1 776 ? 107.487 131.680 99.099 1.00 10.03 780 VAL A CA 1
ATOM 9292 C C . VAL A 1 776 ? 108.356 131.407 100.299 1.00 12.14 780 VAL A C 1
ATOM 9293 O O . VAL A 1 776 ? 108.649 130.262 100.622 1.00 18.33 780 VAL A O 1
ATOM 9306 N N . HIS A 1 777 ? 108.774 132.472 100.948 1.00 17.42 781 HIS A N 1
ATOM 9307 C CA . HIS A 1 777 ? 109.680 132.406 102.080 1.00 21.33 781 HIS A CA 1
ATOM 9308 C C . HIS A 1 777 ? 109.189 133.216 103.258 1.00 22.82 781 HIS A C 1
ATOM 9309 O O . HIS A 1 777 ? 108.712 134.338 103.095 1.00 23.86 781 HIS A O 1
ATOM 9323 N N . GLY A 1 778 ? 109.393 132.691 104.451 1.00 22.22 782 GLY A N 1
ATOM 9324 C CA . GLY A 1 778 ? 109.123 133.474 105.643 1.00 20.14 782 GLY A CA 1
ATOM 9325 C C . GLY A 1 778 ? 109.792 132.867 106.858 1.00 19.33 782 GLY A C 1
ATOM 9326 O O . GLY A 1 778 ? 110.246 131.723 106.820 1.00 20.61 782 GLY A O 1
ATOM 9330 N N . TRP A 1 779 ? 109.830 133.631 107.943 1.00 21.83 783 TRP A N 1
ATOM 9331 C CA . TRP A 1 779 ? 110.498 133.193 109.154 1.00 18.83 783 TRP A CA 1
ATOM 9332 C C . TRP A 1 779 ? 109.558 133.339 110.337 1.00 17.12 783 TRP A C 1
ATOM 9333 O O . TRP A 1 779 ? 108.774 134.286 110.394 1.00 21.02 783 TRP A O 1
ATOM 9354 N N . SER A 1 780 ? 109.656 132.428 111.291 1.00 19.83 784 SER A N 1
ATOM 9355 C CA . SER A 1 780 ? 108.786 132.449 112.458 1.00 19.34 784 SER A CA 1
ATOM 9356 C C . SER A 1 780 ? 107.355 132.241 111.992 1.00 17.67 784 SER A C 1
ATOM 9357 O O . SER A 1 780 ? 107.057 131.241 111.340 1.00 20.88 784 SER A O 1
ATOM 9365 N N . TYR A 1 781 ? 106.496 133.234 112.185 1.00 18.64 785 TYR A N 1
ATOM 9366 C CA . TYR A 1 781 ? 105.128 133.110 111.715 1.00 15.90 785 TYR A CA 1
ATOM 9367 C C . TYR A 1 781 ? 105.139 132.992 110.204 1.00 17.23 785 TYR A C 1
ATOM 9368 O O . TYR A 1 781 ? 104.250 132.388 109.606 1.00 20.37 785 TYR A O 1
ATOM 9386 N N . GLY A 1 782 ? 106.129 133.613 109.579 1.00 18.31 786 GLY A N 1
ATOM 9387 C CA . GLY A 1 782 ? 106.256 133.545 108.140 1.00 18.07 786 GLY A CA 1
ATOM 9388 C C . GLY A 1 782 ? 106.567 132.130 107.685 1.00 19.43 786 GLY A C 1
ATOM 9389 O O . GLY A 1 782 ? 106.212 131.743 106.572 1.00 21.66 786 GLY A O 1
ATOM 9393 N N . GLY A 1 783 ? 107.294 131.375 108.505 1.00 20.14 787 GLY A N 1
ATOM 9394 C CA . GLY A 1 783 ? 107.638 130.015 108.146 1.00 17.90 787 GLY A CA 1
ATOM 9395 C C . GLY A 1 783 ? 106.387 129.174 108.214 1.00 17.03 787 GLY A C 1
ATOM 9396 O O . GLY A 1 783 ? 106.142 128.312 107.370 1.00 21.91 787 GLY A O 1
ATOM 9400 N N . TYR A 1 784 ? 105.555 129.495 109.187 1.00 17.57 788 TYR A N 1
ATOM 9401 C CA . TYR A 1 784 ? 104.274 128.844 109.347 1.00 16.34 788 TYR A CA 1
ATOM 9402 C C . TYR A 1 784 ? 103.422 129.053 108.115 1.00 18.08 788 TYR A C 1
ATOM 9403 O O . TYR A 1 784 ? 102.839 128.106 107.585 1.00 20.79 788 TYR A O 1
ATOM 9421 N N . MET A 1 785 ? 103.362 130.284 107.636 1.00 18.94 789 MET A N 1
ATOM 9422 C CA . MET A 1 785 ? 102.582 130.557 106.449 1.00 18.65 789 MET A CA 1
ATOM 9423 C C . MET A 1 785 ? 103.200 130.067 105.156 1.00 20.88 789 MET A C 1
ATOM 9424 O O . MET A 1 785 ? 102.480 129.725 104.226 1.00 22.87 789 MET A O 1
ATOM 9438 N N . ALA A 1 786 ? 104.521 129.986 105.088 1.00 18.73 790 ALA A N 1
ATOM 9439 C CA . ALA A 1 786 ? 105.118 129.446 103.877 1.00 16.22 790 ALA A CA 1
ATOM 9440 C C . ALA A 1 786 ? 104.649 128.005 103.696 1.00 16.86 790 ALA A C 1
ATOM 9441 O O . ALA A 1 786 ? 104.324 127.585 102.582 1.00 21.02 790 ALA A O 1
ATOM 9448 N N . LEU A 1 787 ? 104.507 127.286 104.811 1.00 18.18 791 LEU A N 1
ATOM 9449 C CA . LEU A 1 787 ? 103.972 125.929 104.796 1.00 17.89 791 LEU A CA 1
ATOM 9450 C C . LEU A 1 787 ? 102.498 125.916 104.456 1.00 18.10 791 LEU A C 1
ATOM 9451 O O . LEU A 1 787 ? 102.043 125.097 103.657 1.00 21.81 791 LEU A O 1
ATOM 9467 N N . GLN A 1 788 ? 101.762 126.872 105.000 1.00 20.06 792 GLN A N 1
ATOM 9468 C CA . GLN A 1 788 ? 100.332 126.927 104.768 1.00 20.76 792 GLN A CA 1
ATOM 9469 C C . GLN A 1 788 ? 100.034 127.190 103.308 1.00 22.86 792 GLN A C 1
ATOM 9470 O O . GLN A 1 788 ? 99.127 126.595 102.730 1.00 24.64 792 GLN A O 1
ATOM 9484 N N . MET A 1 789 ? 100.812 128.076 102.706 1.00 21.36 793 MET A N 1
ATOM 9485 C CA . MET A 1 789 ? 100.557 128.482 101.340 1.00 20.71 793 MET A CA 1
ATOM 9486 C C . MET A 1 789 ? 100.880 127.426 100.308 1.00 25.54 793 MET A C 1
ATOM 9487 O O . MET A 1 789 ? 100.128 127.260 99.352 1.00 27.47 793 MET A O 1
ATOM 9501 N N . ILE A 1 790 ? 101.939 126.659 100.512 1.00 25.45 794 ILE A N 1
ATOM 9502 C CA . ILE A 1 790 ? 102.233 125.617 99.544 1.00 22.19 794 ILE A CA 1
ATOM 9503 C C . ILE A 1 790 ? 101.291 124.445 99.723 1.00 21.30 794 ILE A C 1
ATOM 9504 O O . ILE A 1 790 ? 100.969 123.749 98.764 1.00 25.91 794 ILE A O 1
ATOM 9520 N N . ALA A 1 791 ? 100.921 124.173 100.967 1.00 20.59 795 ALA A N 1
ATOM 9521 C CA . ALA A 1 791 ? 99.997 123.094 101.252 1.00 22.99 795 ALA A CA 1
ATOM 9522 C C . ALA A 1 791 ? 98.622 123.390 100.678 1.00 25.78 795 ALA A C 1
ATOM 9523 O O . ALA A 1 791 ? 97.952 122.503 100.153 1.00 28.31 795 ALA A O 1
ATOM 9530 N N . LYS A 1 792 ? 98.230 124.655 100.702 1.00 25.95 796 LYS A N 1
ATOM 9531 C CA . LYS A 1 792 ? 96.904 125.028 100.245 1.00 28.17 796 LYS A CA 1
ATOM 9532 C C . LYS A 1 792 ? 96.875 125.446 98.788 1.00 29.21 796 LYS A C 1
ATOM 9533 O O . LYS A 1 792 ? 95.868 125.263 98.106 1.00 33.83 796 LYS A O 1
ATOM 9552 N N . HIS A 1 793 ? 97.990 125.967 98.298 1.00 25.10 797 HIS A N 1
ATOM 9553 C CA . HIS A 1 793 ? 98.059 126.464 96.937 1.00 24.57 797 HIS A CA 1
ATOM 9554 C C . HIS A 1 793 ? 99.306 125.990 96.203 1.00 24.90 797 HIS A C 1
ATOM 9555 O O . HIS A 1 793 ? 100.113 126.811 95.763 1.00 26.04 797 HIS A O 1
ATOM 9569 N N . PRO A 1 794 ? 99.428 124.682 95.964 1.00 25.35 798 PRO A N 1
ATOM 9570 C CA . PRO A 1 794 ? 100.537 124.021 95.312 1.00 24.44 798 PRO A CA 1
ATOM 9571 C C . PRO A 1 794 ? 100.601 124.393 93.842 1.00 30.35 798 PRO A C 1
ATOM 9572 O O . PRO A 1 794 ? 101.595 124.133 93.167 1.00 29.94 798 PRO A O 1
ATOM 9583 N N . ASN A 1 795 ? 99.508 124.956 93.330 1.00 32.35 799 ASN A N 1
ATOM 9584 C CA . ASN A 1 795 ? 99.427 125.307 91.923 1.00 30.93 799 ASN A CA 1
ATOM 9585 C C . ASN A 1 795 ? 99.848 126.745 91.697 1.00 24.01 799 ASN A C 1
ATOM 9586 O O . ASN A 1 795 ? 99.871 127.224 90.565 1.00 24.59 799 ASN A O 1
ATOM 9597 N N . ILE A 1 796 ? 100.149 127.440 92.780 1.00 26.43 800 ILE A N 1
ATOM 9598 C CA . ILE A 1 796 ? 100.645 128.796 92.697 1.00 22.55 800 ILE A CA 1
ATOM 9599 C C . ILE A 1 796 ? 102.096 128.819 93.109 1.00 23.57 800 ILE A C 1
ATOM 9600 O O . ILE A 1 796 ? 102.937 129.382 92.413 1.00 27.52 800 ILE A O 1
ATOM 9616 N N . TYR A 1 797 ? 102.390 128.200 94.246 1.00 23.55 801 TYR A N 1
ATOM 9617 C CA . TYR A 1 797 ? 103.749 128.191 94.755 1.00 24.78 801 TYR A CA 1
ATOM 9618 C C . TYR A 1 797 ? 104.454 126.913 94.383 1.00 25.77 801 TYR A C 1
ATOM 9619 O O . TYR A 1 797 ? 103.976 125.814 94.662 1.00 29.02 801 TYR A O 1
ATOM 9637 N N . ARG A 1 798 ? 105.588 127.064 93.737 1.00 22.32 802 ARG A N 1
ATOM 9638 C CA . ARG A 1 798 ? 106.342 125.927 93.282 1.00 23.97 802 ARG A CA 1
ATOM 9639 C C . ARG A 1 798 ? 107.120 125.363 94.451 1.00 21.89 802 ARG A C 1
ATOM 9640 O O . ARG A 1 798 ? 107.359 124.162 94.536 1.00 23.63 802 ARG A O 1
ATOM 9661 N N . ALA A 1 799 ? 107.530 126.247 95.348 1.00 22.91 803 ALA A N 1
ATOM 9662 C CA . ALA A 1 799 ? 108.306 125.837 96.506 1.00 20.63 803 ALA A CA 1
ATOM 9663 C C . ALA A 1 799 ? 108.124 126.790 97.670 1.00 20.51 803 ALA A C 1
ATOM 9664 O O . ALA A 1 799 ? 107.752 127.949 97.485 1.00 22.01 803 ALA A O 1
ATOM 9671 N N . ALA A 1 800 ? 108.416 126.303 98.866 1.00 16.44 804 ALA A N 1
ATOM 9672 C CA . ALA A 1 800 ? 108.363 127.129 100.055 1.00 11.38 804 ALA A CA 1
ATOM 9673 C C . ALA A 1 800 ? 109.580 126.922 100.935 1.00 14.43 804 ALA A C 1
ATOM 9674 O O . ALA A 1 800 ? 110.054 125.798 101.094 1.00 17.94 804 ALA A O 1
ATOM 9681 N N . ILE A 1 801 ? 110.076 128.015 101.507 1.00 21.53 805 ILE A N 1
ATOM 9682 C CA . ILE A 1 801 ? 111.141 127.977 102.501 1.00 20.00 805 ILE A CA 1
ATOM 9683 C C . ILE A 1 801 ? 110.589 128.447 103.837 1.00 21.10 805 ILE A C 1
ATOM 9684 O O . ILE A 1 801 ? 110.257 129.621 104.005 1.00 21.22 805 ILE A O 1
ATOM 9700 N N . ALA A 1 802 ? 110.496 127.535 104.790 1.00 18.18 806 ALA A N 1
ATOM 9701 C CA . ALA A 1 802 ? 109.898 127.866 106.066 1.00 15.63 806 ALA A CA 1
ATOM 9702 C C . ALA A 1 802 ? 110.930 127.866 107.176 1.00 19.55 806 ALA A C 1
ATOM 9703 O O . ALA A 1 802 ? 111.337 126.804 107.649 1.00 20.20 806 ALA A O 1
ATOM 9710 N N . GLY A 1 803 ? 111.356 129.050 107.599 1.00 18.78 807 GLY A N 1
ATOM 9711 C CA . GLY A 1 803 ? 112.356 129.135 108.651 1.00 18.33 807 GLY A CA 1
ATOM 9712 C C . GLY A 1 803 ? 111.716 129.408 110.003 1.00 19.97 807 GLY A C 1
ATOM 9713 O O . GLY A 1 803 ? 110.798 130.214 110.109 1.00 23.26 807 GLY A O 1
ATOM 9717 N N . GLY A 1 804 ? 112.136 128.683 111.027 1.00 21.41 808 GLY A N 1
ATOM 9718 C CA . GLY A 1 804 ? 111.654 128.963 112.372 1.00 18.70 808 GLY A CA 1
ATOM 9719 C C . GLY A 1 804 ? 110.155 128.736 112.454 1.00 18.53 808 GLY A C 1
ATOM 9720 O O . GLY A 1 804 ? 109.470 129.371 113.249 1.00 24.24 808 GLY A O 1
ATOM 9724 N N . ALA A 1 805 ? 109.639 127.841 111.632 1.00 17.82 809 ALA A N 1
ATOM 9725 C CA . ALA A 1 805 ? 108.202 127.671 111.515 1.00 17.20 809 ALA A CA 1
ATOM 9726 C C . ALA A 1 805 ? 107.564 127.157 112.788 1.00 18.89 809 ALA A C 1
ATOM 9727 O O . ALA A 1 805 ? 108.109 126.284 113.460 1.00 24.04 809 ALA A O 1
ATOM 9734 N N . VAL A 1 806 ? 106.356 127.633 113.060 1.00 18.98 810 VAL A N 1
ATOM 9735 C CA . VAL A 1 806 ? 105.569 127.130 114.173 1.00 17.76 810 VAL A CA 1
ATOM 9736 C C . VAL A 1 806 ? 104.600 126.077 113.671 1.00 18.64 810 VAL A C 1
ATOM 9737 O O . VAL A 1 806 ? 103.599 126.407 113.048 1.00 23.83 810 VAL A O 1
ATOM 9750 N N . SER A 1 807 ? 104.862 124.817 113.987 1.00 20.05 811 SER A N 1
ATOM 9751 C CA . SER A 1 807 ? 104.032 123.734 113.483 1.00 19.82 811 SER A CA 1
ATOM 9752 C C . SER A 1 807 ? 102.807 123.472 114.347 1.00 21.88 811 SER A C 1
ATOM 9753 O O . SER A 1 807 ? 101.778 123.007 113.857 1.00 25.64 811 SER A O 1
ATOM 9761 N N . ASP A 1 808 ? 102.904 123.800 115.626 1.00 19.88 812 ASP A N 1
ATOM 9762 C CA . ASP A 1 808 ? 101.831 123.536 116.572 1.00 19.89 812 ASP A CA 1
ATOM 9763 C C . ASP A 1 808 ? 101.727 124.623 117.621 1.00 20.96 812 ASP A C 1
ATOM 9764 O O . ASP A 1 808 ? 102.702 124.957 118.291 1.00 22.16 812 ASP A O 1
ATOM 9773 N N . TRP A 1 809 ? 100.553 125.208 117.731 1.00 20.79 813 TRP A N 1
ATOM 9774 C CA . TRP A 1 809 ? 100.335 126.317 118.637 1.00 17.61 813 TRP A CA 1
ATOM 9775 C C . TRP A 1 809 ? 100.373 125.906 120.089 1.00 19.22 813 TRP A C 1
ATOM 9776 O O . TRP A 1 809 ? 100.715 126.708 120.952 1.00 19.85 813 TRP A O 1
ATOM 9797 N N . ARG A 1 810 ? 100.154 124.632 120.353 1.00 19.79 814 ARG A N 1
ATOM 9798 C CA . ARG A 1 810 ? 100.154 124.153 121.722 1.00 19.04 814 ARG A CA 1
ATOM 9799 C C . ARG A 1 810 ? 101.564 124.084 122.274 1.00 21.57 814 ARG A C 1
ATOM 9800 O O . ARG A 1 810 ? 101.761 123.917 123.476 1.00 24.74 814 ARG A O 1
ATOM 9821 N N . LEU A 1 811 ? 102.549 124.165 121.391 1.00 20.15 815 LEU A N 1
ATOM 9822 C CA . LEU A 1 811 ? 103.938 124.123 121.801 1.00 19.30 815 LEU A CA 1
ATOM 9823 C C . LEU A 1 811 ? 104.478 125.529 121.966 1.00 16.58 815 LEU A C 1
ATOM 9824 O O . LEU A 1 811 ? 105.647 125.716 122.303 1.00 21.61 815 LEU A O 1
ATOM 9840 N N . TYR A 1 812 ? 103.642 126.525 121.699 1.00 17.05 816 TYR A N 1
ATOM 9841 C CA . TYR A 1 812 ? 104.099 127.897 121.744 1.00 16.88 816 TYR A CA 1
ATOM 9842 C C . TYR A 1 812 ? 103.645 128.536 123.053 1.00 18.52 816 TYR A C 1
ATOM 9843 O O . TYR A 1 812 ? 102.938 127.901 123.836 1.00 23.30 816 TYR A O 1
ATOM 9861 N N . ASP A 1 813 ? 104.012 129.792 123.280 1.00 17.70 817 ASP A N 1
ATOM 9862 C CA . ASP A 1 813 ? 103.803 130.392 124.592 1.00 17.76 817 ASP A CA 1
ATOM 9863 C C . ASP A 1 813 ? 102.383 130.866 124.855 1.00 19.59 817 ASP A C 1
ATOM 9864 O O . ASP A 1 813 ? 101.572 131.021 123.940 1.00 21.10 817 ASP A O 1
ATOM 9873 N N . THR A 1 814 ? 102.110 131.128 126.128 1.00 20.44 818 THR A N 1
ATOM 9874 C CA . THR A 1 814 ? 100.776 131.458 126.598 1.00 20.89 818 THR A CA 1
ATOM 9875 C C . THR A 1 814 ? 100.237 132.796 126.117 1.00 18.52 818 THR A C 1
ATOM 9876 O O . THR A 1 814 ? 99.158 132.862 125.530 1.00 21.88 818 THR A O 1
ATOM 9887 N N . ALA A 1 815 ? 100.990 133.866 126.325 1.00 19.13 819 ALA A N 1
ATOM 9888 C CA . ALA A 1 815 ? 100.431 135.193 126.093 1.00 18.70 819 ALA A CA 1
ATOM 9889 C C . ALA A 1 815 ? 100.135 135.440 124.630 1.00 17.90 819 ALA A C 1
ATOM 9890 O O . ALA A 1 815 ? 99.163 136.116 124.294 1.00 19.16 819 ALA A O 1
ATOM 9897 N N . TYR A 1 816 ? 100.977 134.921 123.754 1.00 19.73 820 TYR A N 1
ATOM 9898 C CA . TYR A 1 816 ? 100.764 135.128 122.342 1.00 15.22 820 TYR A CA 1
ATOM 9899 C C . TYR A 1 816 ? 99.652 134.259 121.823 1.00 15.21 820 TYR A C 1
ATOM 9900 O O . TYR A 1 816 ? 98.732 134.732 121.164 1.00 18.30 820 TYR A O 1
ATOM 9918 N N . THR A 1 817 ? 99.726 132.976 122.127 1.00 15.59 821 THR A N 1
ATOM 9919 C CA . THR A 1 817 ? 98.836 132.031 121.493 1.00 16.52 821 THR A CA 1
ATOM 9920 C C . THR A 1 817 ? 97.400 132.235 121.899 1.00 17.21 821 THR A C 1
ATOM 9921 O O . THR A 1 817 ? 96.501 132.153 121.067 1.00 18.54 821 THR A O 1
ATOM 9932 N N . GLU A 1 818 ? 97.178 132.495 123.174 1.00 18.47 822 GLU A N 1
ATOM 9933 C CA . GLU A 1 818 ? 95.830 132.533 123.699 1.00 17.31 822 GLU A CA 1
ATOM 9934 C C . GLU A 1 818 ? 95.075 133.806 123.368 1.00 17.03 822 GLU A C 1
ATOM 9935 O O . GLU A 1 818 ? 93.849 133.790 123.294 1.00 19.97 822 GLU A O 1
ATOM 9947 N N . ARG A 1 819 ? 95.771 134.901 123.085 1.00 15.59 823 ARG A N 1
ATOM 9948 C CA . ARG A 1 819 ? 95.006 136.090 122.754 1.00 15.46 823 ARG A CA 1
ATOM 9949 C C . ARG A 1 819 ? 94.393 135.941 121.376 1.00 15.48 823 ARG A C 1
ATOM 9950 O O . ARG A 1 819 ? 93.375 136.556 121.078 1.00 18.37 823 ARG A O 1
ATOM 9971 N N . TYR A 1 820 ? 94.996 135.107 120.537 1.00 15.86 824 TYR A N 1
ATOM 9972 C CA . TYR A 1 820 ? 94.468 134.910 119.201 1.00 14.79 824 TYR A CA 1
ATOM 9973 C C . TYR A 1 820 ? 93.642 133.644 119.107 1.00 19.37 824 TYR A C 1
ATOM 9974 O O . TYR A 1 820 ? 92.675 133.587 118.354 1.00 21.56 824 TYR A O 1
ATOM 9992 N N . MET A 1 821 ? 94.052 132.605 119.824 1.00 19.53 825 MET A N 1
ATOM 9993 C CA . MET A 1 821 ? 93.389 131.312 119.725 1.00 18.83 825 MET A CA 1
ATOM 9994 C C . MET A 1 821 ? 92.312 131.095 120.780 1.00 18.93 825 MET A C 1
ATOM 9995 O O . MET A 1 821 ? 91.519 130.161 120.678 1.00 25.17 825 MET A O 1
ATOM 10009 N N . GLY A 1 822 ? 92.269 131.962 121.784 1.00 19.92 826 GLY A N 1
ATOM 10010 C CA . GLY A 1 822 ? 91.247 131.895 122.815 1.00 23.24 826 GLY A CA 1
ATOM 10011 C C . GLY A 1 822 ? 91.659 131.050 124.011 1.00 27.23 826 GLY A C 1
ATOM 10012 O O . GLY A 1 822 ? 92.672 130.352 123.989 1.00 26.24 826 GLY A O 1
ATOM 10016 N N . TYR A 1 823 ? 90.846 131.115 125.056 1.00 32.26 827 TYR A N 1
ATOM 10017 C CA . TYR A 1 823 ? 91.055 130.346 126.270 1.00 31.55 827 TYR A CA 1
ATOM 10018 C C . TYR A 1 823 ? 89.697 130.087 126.920 1.00 34.39 827 TYR A C 1
ATOM 10019 O O . TYR A 1 823 ? 88.864 130.990 126.958 1.00 37.10 827 TYR A O 1
ATOM 10037 N N . PRO A 1 824 ? 89.437 128.873 127.414 1.00 35.09 828 PRO A N 1
ATOM 10038 C CA . PRO A 1 824 ? 90.276 127.694 127.554 1.00 35.80 828 PRO A CA 1
ATOM 10039 C C . PRO A 1 824 ? 90.665 127.122 126.214 1.00 35.91 828 PRO A C 1
ATOM 10040 O O . PRO A 1 824 ? 89.999 127.364 125.210 1.00 37.13 828 PRO A O 1
ATOM 10051 N N . LEU A 1 825 ? 91.779 126.416 126.192 1.00 35.07 829 LEU A N 1
ATOM 10052 C CA . LEU A 1 825 ? 92.300 125.870 124.957 1.00 30.70 829 LEU A CA 1
ATOM 10053 C C . LEU A 1 825 ? 91.308 124.883 124.368 1.00 33.12 829 LEU A C 1
ATOM 10054 O O . LEU A 1 825 ? 90.843 123.973 125.054 1.00 38.24 829 LEU A O 1
ATOM 10070 N N . GLU A 1 826 ? 91.017 125.038 123.082 1.00 33.17 830 GLU A N 1
ATOM 10071 C CA . GLU A 1 826 ? 90.086 124.152 122.399 1.00 35.05 830 GLU A CA 1
ATOM 10072 C C . GLU A 1 826 ? 90.805 123.281 121.396 1.00 36.43 830 GLU A C 1
ATOM 10073 O O . GLU A 1 826 ? 91.401 123.776 120.442 1.00 36.63 830 GLU A O 1
ATOM 10085 N N . GLU A 1 827 ? 90.638 121.981 121.533 1.00 40.38 831 GLU A N 1
ATOM 10086 C CA . GLU A 1 827 ? 91.388 121.039 120.722 1.00 41.50 831 GLU A CA 1
ATOM 10087 C C . GLU A 1 827 ? 91.122 121.198 119.233 1.00 39.03 831 GLU A C 1
ATOM 10088 O O . GLU A 1 827 ? 92.044 121.105 118.424 1.00 40.29 831 GLU A O 1
ATOM 10100 N N . HIS A 1 828 ? 89.883 121.482 118.862 1.00 37.30 832 HIS A N 1
ATOM 10101 C CA . HIS A 1 828 ? 89.546 121.569 117.452 1.00 37.21 832 HIS A CA 1
ATOM 10102 C C . HIS A 1 828 ? 89.917 122.908 116.837 1.00 36.43 832 HIS A C 1
ATOM 10103 O O . HIS A 1 828 ? 90.031 123.026 115.616 1.00 37.03 832 HIS A O 1
ATOM 10117 N N . VAL A 1 829 ? 90.172 123.900 117.674 1.00 35.14 833 VAL A N 1
ATOM 10118 C CA . VAL A 1 829 ? 90.556 125.205 117.174 1.00 30.09 833 VAL A CA 1
ATOM 10119 C C . VAL A 1 829 ? 92.045 125.189 116.928 1.00 28.43 833 VAL A C 1
ATOM 10120 O O . VAL A 1 829 ? 92.527 125.619 115.880 1.00 32.58 833 VAL A O 1
ATOM 10133 N N . TYR A 1 830 ? 92.763 124.618 117.876 1.00 28.16 834 TYR A N 1
ATOM 10134 C CA . TYR A 1 830 ? 94.198 124.513 117.779 1.00 27.49 834 TYR A CA 1
ATOM 10135 C C . TYR A 1 830 ? 94.589 123.491 116.734 1.00 27.94 834 TYR A C 1
ATOM 10136 O O . TYR A 1 830 ? 95.586 123.663 116.036 1.00 30.13 834 TYR A O 1
ATOM 10154 N N . GLY A 1 831 ? 93.776 122.453 116.581 1.00 30.90 835 GLY A N 1
ATOM 10155 C CA . GLY A 1 831 ? 94.024 121.461 115.554 1.00 28.03 835 GLY A CA 1
ATOM 10156 C C . GLY A 1 831 ? 93.867 122.073 114.171 1.00 27.96 835 GLY A C 1
ATOM 10157 O O . GLY A 1 831 ? 94.727 121.905 113.308 1.00 31.02 835 GLY A O 1
ATOM 10161 N N . ALA A 1 832 ? 92.829 122.884 113.990 1.00 28.68 836 ALA A N 1
ATOM 10162 C CA . ALA A 1 832 ? 92.566 123.493 112.693 1.00 28.18 836 ALA A CA 1
ATOM 10163 C C . ALA A 1 832 ? 93.687 124.422 112.244 1.00 26.32 836 ALA A C 1
ATOM 10164 O O . ALA A 1 832 ? 93.993 124.501 111.055 1.00 31.19 836 ALA A O 1
ATOM 10171 N N . SER A 1 833 ? 94.322 125.098 113.192 1.00 25.19 837 SER A N 1
ATOM 10172 C CA . SER A 1 833 ? 95.380 126.051 112.868 1.00 24.21 837 SER A CA 1
ATOM 10173 C C . SER A 1 833 ? 96.780 125.452 112.891 1.00 25.22 837 SER A C 1
ATOM 10174 O O . SER A 1 833 ? 97.766 126.171 112.726 1.00 25.35 837 SER A O 1
ATOM 10182 N N . SER A 1 834 ? 96.890 124.169 113.197 1.00 24.59 838 SER A N 1
ATOM 10183 C CA . SER A 1 834 ? 98.201 123.537 113.234 1.00 22.58 838 SER A CA 1
ATOM 10184 C C . SER A 1 834 ? 98.642 123.180 111.823 1.00 26.24 838 SER A C 1
ATOM 10185 O O . SER A 1 834 ? 97.821 123.094 110.912 1.00 29.36 838 SER A O 1
ATOM 10193 N N . ILE A 1 835 ? 99.924 122.881 111.656 1.00 24.97 839 ILE A N 1
ATOM 10194 C CA . ILE A 1 835 ? 100.423 122.402 110.375 1.00 23.85 839 ILE A CA 1
ATOM 10195 C C . ILE A 1 835 ? 100.205 120.908 110.253 1.00 28.00 839 ILE A C 1
ATOM 10196 O O . ILE A 1 835 ? 100.251 120.356 109.159 1.00 30.82 839 ILE A O 1
ATOM 10212 N N . THR A 1 836 ? 99.898 120.258 111.362 1.00 27.23 840 THR A N 1
ATOM 10213 C CA . THR A 1 836 ? 99.782 118.811 111.373 1.00 25.30 840 THR A CA 1
ATOM 10214 C C . THR A 1 836 ? 98.752 118.356 110.353 1.00 27.15 840 THR A C 1
ATOM 10215 O O . THR A 1 836 ? 99.002 117.449 109.561 1.00 30.58 840 THR A O 1
ATOM 10226 N N . GLY A 1 837 ? 97.637 119.067 110.292 1.00 28.59 841 GLY A N 1
ATOM 10227 C CA . GLY A 1 837 ? 96.543 118.689 109.411 1.00 26.91 841 GLY A CA 1
ATOM 10228 C C . GLY A 1 837 ? 96.847 119.003 107.954 1.00 29.40 841 GLY A C 1
ATOM 10229 O O . GLY A 1 837 ? 96.096 118.613 107.061 1.00 33.67 841 GLY A O 1
ATOM 10233 N N . LEU A 1 838 ? 97.901 119.772 107.716 1.00 26.31 842 LEU A N 1
ATOM 10234 C CA . LEU A 1 838 ? 98.286 120.140 106.367 1.00 25.76 842 LEU A CA 1
ATOM 10235 C C . LEU A 1 838 ? 99.439 119.322 105.829 1.00 28.05 842 LEU A C 1
ATOM 10236 O O . LEU A 1 838 ? 99.822 119.495 104.676 1.00 30.59 842 LEU A O 1
ATOM 10252 N N . VAL A 1 839 ? 99.992 118.417 106.625 1.00 27.77 843 VAL A N 1
ATOM 10253 C CA . VAL A 1 839 ? 101.164 117.696 106.152 1.00 25.42 843 VAL A CA 1
ATOM 10254 C C . VAL A 1 839 ? 100.791 116.847 104.959 1.00 27.28 843 VAL A C 1
ATOM 10255 O O . VAL A 1 839 ? 101.528 116.761 103.983 1.00 30.22 843 VAL A O 1
ATOM 10268 N N . GLU A 1 840 ? 99.591 116.311 104.994 1.00 27.16 844 GLU A N 1
ATOM 10269 C CA . GLU A 1 840 ? 99.068 115.504 103.911 1.00 28.97 844 GLU A CA 1
ATOM 10270 C C . GLU A 1 840 ? 99.035 116.264 102.593 1.00 30.72 844 GLU A C 1
ATOM 10271 O O . GLU A 1 840 ? 99.041 115.655 101.523 1.00 34.59 844 GLU A O 1
ATOM 10283 N N . LYS A 1 841 ? 98.853 117.577 102.671 1.00 29.77 845 LYS A N 1
ATOM 10284 C CA . LYS A 1 841 ? 98.697 118.412 101.491 1.00 28.09 845 LYS A CA 1
ATOM 10285 C C . LYS A 1 841 ? 100.029 118.955 100.993 1.00 23.83 845 LYS A C 1
ATOM 10286 O O . LYS A 1 841 ? 100.085 119.650 99.980 1.00 26.93 845 LYS A O 1
ATOM 10305 N N . LEU A 1 842 ? 101.100 118.678 101.718 1.00 24.08 846 LEU A N 1
ATOM 10306 C CA . LEU A 1 842 ? 102.403 119.140 101.295 1.00 24.08 846 LEU A CA 1
ATOM 10307 C C . LEU A 1 842 ? 102.764 118.411 100.016 1.00 27.18 846 LEU A C 1
ATOM 10308 O O . LEU A 1 842 ? 102.279 117.304 99.780 1.00 28.72 846 LEU A O 1
ATOM 10324 N N . PRO A 1 843 ? 103.580 119.018 99.156 1.00 28.75 847 PRO A N 1
ATOM 10325 C CA . PRO A 1 843 ? 103.950 118.523 97.853 1.00 27.98 847 PRO A CA 1
ATOM 10326 C C . PRO A 1 843 ? 104.610 117.165 97.929 1.00 29.42 847 PRO A C 1
ATOM 10327 O O . PRO A 1 843 ? 105.403 116.892 98.829 1.00 27.74 847 PRO A O 1
ATOM 10338 N N . ASP A 1 844 ? 104.301 116.322 96.953 1.00 31.14 848 ASP A N 1
ATOM 10339 C CA . ASP A 1 844 ? 104.861 114.984 96.895 1.00 33.43 848 ASP A CA 1
ATOM 10340 C C . ASP A 1 844 ? 106.225 115.013 96.242 1.00 35.56 848 ASP A C 1
ATOM 10341 O O . ASP A 1 844 ? 107.084 114.180 96.533 1.00 36.58 848 ASP A O 1
ATOM 10350 N N . GLU A 1 845 ? 106.414 115.951 95.333 1.00 28.39 849 GLU A N 1
ATOM 10351 C CA . GLU A 1 845 ? 107.670 116.058 94.633 1.00 24.39 849 GLU A CA 1
ATOM 10352 C C . GLU A 1 845 ? 108.732 116.623 95.553 1.00 23.86 849 GLU A C 1
ATOM 10353 O O . GLU A 1 845 ? 108.431 117.443 96.418 1.00 29.19 849 GLU A O 1
ATOM 10365 N N . PRO A 1 846 ? 109.984 116.251 95.340 1.00 21.49 850 PRO A N 1
ATOM 10366 C CA . PRO A 1 846 ? 111.159 116.754 96.001 1.00 21.08 850 PRO A CA 1
ATOM 10367 C C . PRO A 1 846 ? 111.488 118.169 95.569 1.00 20.24 850 PRO A C 1
ATOM 10368 O O . PRO A 1 846 ? 111.031 118.637 94.529 1.00 22.99 850 PRO A O 1
ATOM 10379 N N . ASN A 1 847 ? 112.271 118.838 96.400 1.00 22.42 851 ASN A N 1
ATOM 10380 C CA . ASN A 1 847 ? 112.764 120.190 96.181 1.00 21.04 851 ASN A CA 1
ATOM 10381 C C . ASN A 1 847 ? 111.655 121.222 96.153 1.00 20.51 851 ASN A C 1
ATOM 10382 O O . ASN A 1 847 ? 111.849 122.330 95.657 1.00 20.38 851 ASN A O 1
ATOM 10393 N N . ARG A 1 848 ? 110.523 120.897 96.762 1.00 20.75 852 ARG A N 1
ATOM 10394 C CA . ARG A 1 848 ? 109.449 121.869 96.865 1.00 22.31 852 ARG A CA 1
ATOM 10395 C C . ARG A 1 848 ? 109.349 122.447 98.271 1.00 21.49 852 ARG A C 1
ATOM 10396 O O . ARG A 1 848 ? 108.976 123.603 98.441 1.00 22.10 852 ARG A O 1
ATOM 10417 N N . LEU A 1 849 ? 109.788 121.697 99.271 1.00 18.82 853 LEU A N 1
ATOM 10418 C CA . LEU A 1 849 ? 109.721 122.196 100.636 1.00 13.27 853 LEU A CA 1
ATOM 10419 C C . LEU A 1 849 ? 111.067 122.196 101.327 1.00 12.73 853 LEU A C 1
ATOM 10420 O O . LEU A 1 849 ? 111.752 121.174 101.373 1.00 17.20 853 LEU A O 1
ATOM 10436 N N . MET A 1 850 ? 111.417 123.337 101.903 1.00 15.54 854 MET A N 1
ATOM 10437 C CA . MET A 1 850 ? 112.624 123.467 102.703 1.00 15.56 854 MET A CA 1
ATOM 10438 C C . MET A 1 850 ? 112.297 123.967 104.102 1.00 10.36 854 MET A C 1
ATOM 10439 O O . MET A 1 850 ? 111.504 124.892 104.271 1.00 14.74 854 MET A O 1
ATOM 10453 N N . LEU A 1 851 ? 112.926 123.366 105.098 1.00 0.35 855 LEU A N 1
ATOM 10454 C CA . LEU A 1 851 ? 112.734 123.744 106.484 1.00 0.17 855 LEU A CA 1
ATOM 10455 C C . LEU A 1 851 ? 114.055 124.186 107.081 1.00 0.11 855 LEU A C 1
ATOM 10456 O O . LEU A 1 851 ? 115.056 123.479 106.973 1.00 0.00 855 LEU A O 1
ATOM 10472 N N . VAL A 1 852 ? 114.073 125.367 107.675 1.00 0.08 856 VAL A N 1
ATOM 10473 C CA . VAL A 1 852 ? 115.292 125.888 108.280 1.00 0.02 856 VAL A CA 1
ATOM 10474 C C . VAL A 1 852 ? 115.059 126.187 109.741 1.00 0.10 856 VAL A C 1
ATOM 10475 O O . VAL A 1 852 ? 114.092 126.858 110.089 1.00 0.54 856 VAL A O 1
ATOM 10488 N N . HIS A 1 853 ? 115.924 125.703 110.610 1.00 0.21 857 HIS A N 1
ATOM 10489 C CA . HIS A 1 853 ? 115.669 125.955 112.012 1.00 0.52 857 HIS A CA 1
ATOM 10490 C C . HIS A 1 853 ? 116.938 125.987 112.842 1.00 0.86 857 HIS A C 1
ATOM 10491 O O . HIS A 1 853 ? 117.883 125.240 112.586 1.00 0.48 857 HIS A O 1
ATOM 10505 N N . GLY A 1 854 ? 116.949 126.845 113.851 1.00 7.45 858 GLY A N 1
ATOM 10506 C CA . GLY A 1 854 ? 118.033 126.853 114.820 1.00 13.21 858 GLY A CA 1
ATOM 10507 C C . GLY A 1 854 ? 117.830 125.729 115.822 1.00 14.75 858 GLY A C 1
ATOM 10508 O O . GLY A 1 854 ? 116.703 125.381 116.157 1.00 15.64 858 GLY A O 1
ATOM 10512 N N . LEU A 1 855 ? 118.910 125.245 116.400 1.00 16.67 859 LEU A N 1
ATOM 10513 C CA . LEU A 1 855 ? 118.780 124.196 117.395 1.00 15.92 859 LEU A CA 1
ATOM 10514 C C . LEU A 1 855 ? 118.580 124.785 118.786 1.00 19.28 859 LEU A C 1
ATOM 10515 O O . LEU A 1 855 ? 118.072 124.118 119.685 1.00 23.18 859 LEU A O 1
ATOM 10531 N N . MET A 1 856 ? 119.007 126.032 118.973 1.00 20.87 860 MET A N 1
ATOM 10532 C CA . MET A 1 856 ? 118.965 126.683 120.274 1.00 19.75 860 MET A CA 1
ATOM 10533 C C . MET A 1 856 ? 117.901 127.757 120.327 1.00 22.68 860 MET A C 1
ATOM 10534 O O . MET A 1 856 ? 117.970 128.671 121.146 1.00 29.41 860 MET A O 1
ATOM 10548 N N . ASP A 1 857 ? 116.933 127.664 119.439 1.00 23.01 861 ASP A N 1
ATOM 10549 C CA . ASP A 1 857 ? 115.903 128.676 119.332 1.00 22.19 861 ASP A CA 1
ATOM 10550 C C . ASP A 1 857 ? 114.925 128.594 120.488 1.00 23.21 861 ASP A C 1
ATOM 10551 O O . ASP A 1 857 ? 114.197 127.614 120.635 1.00 24.24 861 ASP A O 1
ATOM 10560 N N . GLU A 1 858 ? 114.948 129.620 121.333 1.00 24.39 862 GLU A N 1
ATOM 10561 C CA . GLU A 1 858 ? 114.139 129.657 122.540 1.00 24.35 862 GLU A CA 1
ATOM 10562 C C . GLU A 1 858 ? 112.774 130.270 122.303 1.00 23.42 862 GLU A C 1
ATOM 10563 O O . GLU A 1 858 ? 111.939 130.302 123.206 1.00 27.44 862 GLU A O 1
ATOM 10575 N N . ASN A 1 859 ? 112.568 130.806 121.110 1.00 23.64 863 ASN A N 1
ATOM 10576 C CA . ASN A 1 859 ? 111.314 131.459 120.773 1.00 21.05 863 ASN A CA 1
ATOM 10577 C C . ASN A 1 859 ? 110.378 130.476 120.106 1.00 21.49 863 ASN A C 1
ATOM 10578 O O . ASN A 1 859 ? 109.290 130.192 120.604 1.00 23.92 863 ASN A O 1
ATOM 10589 N N . VAL A 1 860 ? 110.820 129.931 118.986 1.00 22.36 864 VAL A N 1
ATOM 10590 C CA . VAL A 1 860 ? 110.112 128.836 118.363 1.00 18.84 864 VAL A CA 1
ATOM 10591 C C . VAL A 1 860 ? 110.980 127.633 118.553 1.00 18.02 864 VAL A C 1
ATOM 10592 O O . VAL A 1 860 ? 112.040 127.520 117.956 1.00 21.91 864 VAL A O 1
ATOM 10605 N N . HIS A 1 861 ? 110.526 126.718 119.357 1.00 18.70 865 HIS A N 1
ATOM 10606 C CA . HIS A 1 861 ? 111.386 125.650 119.785 1.00 17.14 865 HIS A CA 1
ATOM 10607 C C . HIS A 1 861 ? 111.618 124.626 118.713 1.00 18.54 865 HIS A C 1
ATOM 10608 O O . HIS A 1 861 ? 110.815 124.458 117.801 1.00 21.20 865 HIS A O 1
ATOM 10622 N N . PHE A 1 862 ? 112.711 123.906 118.852 1.00 18.77 866 PHE A N 1
ATOM 10623 C CA . PHE A 1 862 ? 113.060 122.865 117.912 1.00 16.24 866 PHE A CA 1
ATOM 10624 C C . PHE A 1 862 ? 111.988 121.795 117.914 1.00 17.08 866 PHE A C 1
ATOM 10625 O O . PHE A 1 862 ? 111.690 121.206 116.879 1.00 19.96 866 PHE A O 1
ATOM 10642 N N . ALA A 1 863 ? 111.275 121.681 119.026 1.00 19.18 867 ALA A N 1
ATOM 10643 C CA . ALA A 1 863 ? 110.181 120.733 119.137 1.00 18.55 867 ALA A CA 1
ATOM 10644 C C . ALA A 1 863 ? 109.148 120.952 118.040 1.00 20.19 867 ALA A C 1
ATOM 10645 O O . ALA A 1 863 ? 108.487 120.008 117.608 1.00 22.79 867 ALA A O 1
ATOM 10652 N N . HIS A 1 864 ? 109.004 122.187 117.576 1.00 19.20 868 HIS A N 1
ATOM 10653 C CA . HIS A 1 864 ? 108.067 122.456 116.504 1.00 18.09 868 HIS A CA 1
ATOM 10654 C C . HIS A 1 864 ? 108.542 121.794 115.223 1.00 18.34 868 HIS A C 1
ATOM 10655 O O . HIS A 1 864 ? 107.737 121.308 114.427 1.00 22.94 868 HIS A O 1
ATOM 10669 N N . LEU A 1 865 ? 109.851 121.788 115.014 1.00 17.64 869 LEU A N 1
ATOM 10670 C CA . LEU A 1 865 ? 110.411 121.209 113.813 1.00 19.53 869 LEU A CA 1
ATOM 10671 C C . LEU A 1 865 ? 110.351 119.708 113.863 1.00 17.22 869 LEU A C 1
ATOM 10672 O O . LEU A 1 865 ? 110.087 119.060 112.856 1.00 22.09 869 LEU A O 1
ATOM 10688 N N . THR A 1 866 ? 110.622 119.143 1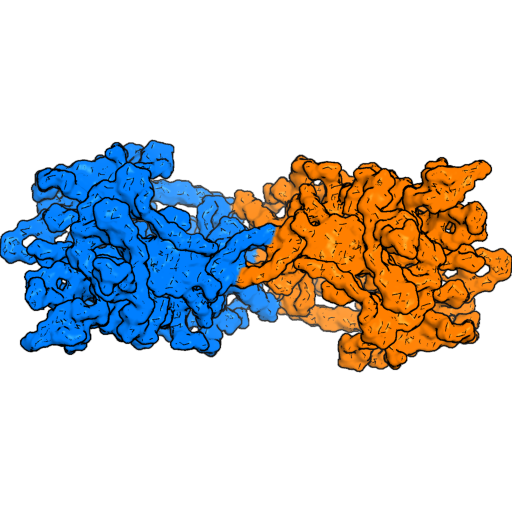15.029 1.00 17.90 870 THR A N 1
ATOM 10689 C CA . THR A 1 866 ? 110.651 117.701 115.144 1.00 18.19 870 THR A CA 1
ATOM 10690 C C . THR A 1 866 ? 109.261 117.140 114.972 1.00 19.63 870 THR A C 1
ATOM 10691 O O . THR A 1 866 ? 109.079 116.069 114.397 1.00 23.49 870 THR A O 1
ATOM 10702 N N . HIS A 1 867 ? 108.270 117.911 115.374 1.00 21.55 871 HIS A N 1
ATOM 10703 C CA . HIS A 1 867 ? 106.893 117.518 115.173 1.00 20.27 871 HIS A CA 1
ATOM 10704 C C . HIS A 1 867 ? 106.564 117.485 113.689 1.00 20.82 871 HIS A C 1
ATOM 10705 O O . HIS A 1 867 ? 105.960 116.533 113.198 1.00 25.81 871 HIS A O 1
ATOM 10719 N N . LEU A 1 868 ? 106.981 118.524 112.972 1.00 21.66 872 LEU A N 1
ATOM 10720 C CA . LEU A 1 868 ? 106.716 118.629 111.546 1.00 20.82 872 LEU A CA 1
ATOM 10721 C C . LEU A 1 868 ? 107.466 117.586 110.737 1.00 20.79 872 LEU A C 1
ATOM 10722 O O . LEU A 1 868 ? 106.899 116.957 109.843 1.00 23.45 872 LEU A O 1
ATOM 10738 N N . VAL A 1 869 ? 108.725 117.363 111.081 1.00 22.58 873 VAL A N 1
ATOM 10739 C CA . VAL A 1 869 ? 109.534 116.378 110.390 1.00 20.09 873 VAL A CA 1
ATOM 10740 C C . VAL A 1 869 ? 108.974 114.992 110.610 1.00 20.27 873 VAL A C 1
ATOM 10741 O O . VAL A 1 869 ? 108.919 114.187 109.684 1.00 23.31 873 VAL A O 1
ATOM 10754 N N . ASP A 1 870 ? 108.538 114.714 111.827 1.00 21.63 874 ASP A N 1
ATOM 10755 C CA . ASP A 1 870 ? 108.002 113.407 112.134 1.00 20.89 874 ASP A CA 1
ATOM 10756 C C . ASP A 1 870 ? 106.739 113.128 111.341 1.00 21.61 874 ASP A C 1
ATOM 10757 O O . ASP A 1 870 ? 106.554 112.023 110.829 1.00 24.89 874 ASP A O 1
ATOM 10766 N N . GLU A 1 871 ? 105.912 114.148 111.155 1.00 23.69 875 GLU A N 1
ATOM 10767 C CA . GLU A 1 871 ? 104.709 113.970 110.366 1.00 22.19 875 GLU A CA 1
ATOM 10768 C C . GLU A 1 871 ? 105.036 113.736 108.907 1.00 23.61 875 GLU A C 1
ATOM 10769 O O . GLU A 1 871 ? 104.415 112.895 108.259 1.00 27.79 875 GLU A O 1
ATOM 10781 N N . CYS A 1 872 ? 106.057 114.416 108.403 1.00 19.62 876 CYS A N 1
ATOM 10782 C CA . CYS A 1 872 ? 106.452 114.216 107.021 1.00 16.78 876 CYS A CA 1
ATOM 10783 C C . CYS A 1 872 ? 106.920 112.789 106.804 1.00 19.24 876 CYS A C 1
ATOM 10784 O O . CYS A 1 872 ? 106.606 112.167 105.788 1.00 20.85 876 CYS A O 1
ATOM 10792 N N . ILE A 1 873 ? 107.620 112.244 107.790 1.00 19.47 877 ILE A N 1
ATOM 10793 C CA . ILE A 1 873 ? 108.128 110.890 107.680 1.00 15.65 877 ILE A CA 1
ATOM 10794 C C . ILE A 1 873 ? 106.979 109.905 107.616 1.00 17.97 877 ILE A C 1
ATOM 10795 O O . ILE A 1 873 ? 106.966 109.002 106.782 1.00 20.99 877 ILE A O 1
ATOM 10811 N N . LYS A 1 874 ? 105.984 110.115 108.464 1.00 20.03 878 LYS A N 1
ATOM 10812 C CA . LYS A 1 874 ? 104.810 109.259 108.493 1.00 21.45 878 LYS A CA 1
ATOM 10813 C C . LYS A 1 874 ? 104.006 109.335 107.205 1.00 22.23 878 LYS A C 1
ATOM 10814 O O . LYS A 1 874 ? 103.461 108.333 106.743 1.00 24.66 878 LYS A O 1
ATOM 10833 N N . LYS A 1 875 ? 103.941 110.522 106.621 1.00 23.06 879 LYS A N 1
ATOM 10834 C CA . LYS A 1 875 ? 103.145 110.733 105.423 1.00 22.09 879 LYS A CA 1
ATOM 10835 C C . LYS A 1 875 ? 103.917 110.491 104.134 1.00 24.65 879 LYS A C 1
ATOM 10836 O O . LYS A 1 875 ? 103.315 110.396 103.064 1.00 30.03 879 LYS A O 1
ATOM 10855 N N . GLY A 1 876 ? 105.234 110.343 104.227 1.00 20.99 880 GLY A N 1
ATOM 10856 C CA . GLY A 1 876 ? 106.039 110.093 103.041 1.00 18.37 880 GLY A CA 1
ATOM 10857 C C . GLY A 1 876 ? 106.306 111.360 102.244 1.00 19.81 880 GLY A C 1
ATOM 10858 O O . GLY A 1 876 ? 106.398 111.321 101.019 1.00 25.38 880 GLY A O 1
ATOM 10862 N N . LYS A 1 877 ? 106.322 112.498 102.921 1.00 20.23 881 LYS A N 1
ATOM 10863 C CA . LYS A 1 877 ? 106.560 113.767 102.252 1.00 18.16 881 LYS A CA 1
ATOM 10864 C C . LYS A 1 877 ? 108.025 114.158 102.310 1.00 18.00 881 LYS A C 1
ATOM 10865 O O . LYS A 1 877 ? 108.650 114.111 103.364 1.00 20.84 881 LYS A O 1
ATOM 10884 N N . TRP A 1 878 ? 108.558 114.563 101.173 1.00 19.05 882 TRP A N 1
ATOM 10885 C CA . TRP A 1 878 ? 109.946 114.973 101.054 1.00 13.75 882 TRP A CA 1
ATOM 10886 C C . TRP A 1 878 ? 110.157 116.362 101.625 1.00 14.54 882 TRP A C 1
ATOM 10887 O O . TRP A 1 878 ? 109.305 117.236 101.477 1.00 19.68 882 TRP A O 1
ATOM 10908 N N . HIS A 1 879 ? 111.292 116.573 102.270 1.00 17.68 883 HIS A N 1
ATOM 10909 C CA . HIS A 1 879 ? 111.688 117.911 102.690 1.00 14.77 883 HIS A CA 1
ATOM 10910 C C . HIS A 1 879 ? 113.199 118.061 102.759 1.00 12.11 883 HIS A C 1
ATOM 10911 O O . HIS A 1 879 ? 113.913 117.134 103.144 1.00 17.31 883 HIS A O 1
ATOM 10925 N N . GLU A 1 880 ? 113.676 119.267 102.508 1.00 12.06 884 GLU A N 1
ATOM 10926 C CA . GLU A 1 880 ? 115.075 119.583 102.741 1.00 10.07 884 GLU A CA 1
ATOM 10927 C C . GLU A 1 880 ? 115.224 120.247 104.087 1.00 0.29 884 GLU A C 1
ATOM 10928 O O . GLU A 1 880 ? 114.470 121.155 104.416 1.00 0.01 884 GLU A O 1
ATOM 10940 N N . LEU A 1 881 ? 116.159 119.775 104.887 1.00 0.01 885 LEU A N 1
ATOM 10941 C CA . LEU A 1 881 ? 116.323 120.323 106.221 1.00 0.05 885 LEU A CA 1
ATOM 10942 C C . LEU A 1 881 ? 117.698 120.917 106.466 1.00 0.03 885 LEU A C 1
ATOM 10943 O O . LEU A 1 881 ? 118.718 120.262 106.267 1.00 0.00 885 LEU A O 1
ATOM 10959 N N . VAL A 1 882 ? 117.711 122.159 106.935 1.00 0.01 886 VAL A N 1
ATOM 10960 C CA . VAL A 1 882 ? 118.943 122.831 107.312 1.00 0.01 886 VAL A CA 1
ATOM 10961 C C . VAL A 1 882 ? 118.890 123.244 108.774 1.00 0.05 886 VAL A C 1
ATOM 10962 O O . VAL A 1 882 ? 117.928 123.869 109.215 1.00 0.01 886 VAL A O 1
ATOM 10975 N N . ILE A 1 883 ? 119.897 122.839 109.530 1.00 0.03 887 ILE A N 1
ATOM 10976 C CA . ILE A 1 883 ? 119.962 123.141 110.949 1.00 0.49 887 ILE A CA 1
ATOM 10977 C C . ILE A 1 883 ? 121.221 123.876 111.321 1.00 4.76 887 ILE A C 1
ATOM 10978 O O . ILE A 1 883 ? 122.298 123.585 110.808 1.00 19.28 887 ILE A O 1
ATOM 10994 N N . PHE A 1 884 ? 121.066 124.835 112.219 1.00 13.38 888 PHE A N 1
ATOM 10995 C CA . PHE A 1 884 ? 122.170 125.615 112.750 1.00 14.01 888 PHE A CA 1
ATOM 10996 C C . PHE A 1 884 ? 122.333 125.374 114.247 1.00 15.99 888 PHE A C 1
ATOM 10997 O O . PHE A 1 884 ? 121.669 126.029 115.051 1.00 19.35 888 PHE A O 1
ATOM 11014 N N . PRO A 1 885 ? 123.186 124.424 114.645 1.00 18.88 889 PRO A N 1
ATOM 11015 C CA . PRO A 1 885 ? 123.344 123.916 115.992 1.00 18.99 889 PRO A CA 1
ATOM 11016 C C . PRO A 1 885 ? 123.715 124.973 117.014 1.00 23.90 889 PRO A C 1
ATOM 11017 O O . PRO A 1 885 ? 123.483 124.793 118.207 1.00 26.68 889 PRO A O 1
ATOM 11028 N N . ASN A 1 886 ? 124.346 126.046 116.564 1.00 23.30 890 ASN A N 1
ATOM 11029 C CA . ASN A 1 886 ? 124.787 127.085 117.478 1.00 22.86 890 ASN A CA 1
ATOM 11030 C C . ASN A 1 886 ? 124.028 128.383 117.304 1.00 25.53 890 ASN A C 1
ATOM 11031 O O . ASN A 1 886 ? 124.459 129.427 117.790 1.00 32.68 890 ASN A O 1
ATOM 11042 N N . GLU A 1 887 ? 122.906 128.327 116.609 1.00 24.15 891 GLU A N 1
ATOM 11043 C CA . GLU A 1 887 ? 122.125 129.525 116.370 1.00 24.72 891 GLU A CA 1
ATOM 11044 C C . GLU A 1 887 ? 120.795 129.494 117.080 1.00 24.02 891 GLU A C 1
ATOM 11045 O O . GLU A 1 887 ? 120.268 128.433 117.420 1.00 24.02 891 GLU A O 1
ATOM 11057 N N . ARG A 1 888 ? 120.265 130.682 117.296 1.00 28.42 892 ARG A N 1
ATOM 11058 C CA . ARG A 1 888 ? 119.038 130.886 118.030 1.00 25.96 892 ARG A CA 1
ATOM 11059 C C . ARG A 1 888 ? 117.886 131.051 117.056 1.00 26.99 892 ARG A C 1
ATOM 11060 O O . ARG A 1 888 ? 117.803 130.332 116.061 1.00 26.70 892 ARG A O 1
ATOM 11081 N N . HIS A 1 889 ? 116.997 131.998 117.330 1.00 28.87 893 HIS A N 1
ATOM 11082 C CA . HIS A 1 889 ? 115.839 132.189 116.473 1.00 27.57 893 HIS A CA 1
ATOM 11083 C C . HIS A 1 889 ? 116.243 132.658 115.090 1.00 28.69 893 HIS A C 1
ATOM 11084 O O . HIS A 1 889 ? 115.793 132.109 114.084 1.00 30.07 893 HIS A O 1
ATOM 11098 N N . GLY A 1 890 ? 117.116 133.654 115.031 1.00 29.69 894 GLY A N 1
ATOM 11099 C CA . GLY A 1 890 ? 117.667 134.082 113.758 1.00 30.08 894 GLY A CA 1
ATOM 11100 C C . GLY A 1 890 ? 119.075 133.538 113.624 1.00 31.98 894 GLY A C 1
ATOM 11101 O O . GLY A 1 890 ? 119.584 132.900 114.542 1.00 33.20 894 GLY A O 1
ATOM 11105 N N . VAL A 1 891 ? 119.733 133.853 112.520 1.00 32.95 895 VAL A N 1
ATOM 11106 C CA . VAL A 1 891 ? 121.114 133.439 112.334 1.00 30.49 895 VAL A CA 1
ATOM 11107 C C . VAL A 1 891 ? 122.014 134.659 112.395 1.00 33.77 895 VAL A C 1
ATOM 11108 O O . VAL A 1 891 ? 121.910 135.555 111.559 1.00 35.37 895 VAL A O 1
ATOM 11121 N N . ARG A 1 892 ? 122.878 134.706 113.406 1.00 34.76 896 ARG A N 1
ATOM 11122 C CA . ARG A 1 892 ? 123.659 135.905 113.666 1.00 36.51 896 ARG A CA 1
ATOM 11123 C C . ARG A 1 892 ? 125.124 135.782 113.286 1.00 35.82 896 ARG A C 1
ATOM 11124 O O . ARG A 1 892 ? 125.770 136.785 112.984 1.00 39.29 896 ARG A O 1
ATOM 11145 N N . ASN A 1 893 ? 125.670 134.575 113.312 1.00 33.61 897 ASN A N 1
ATOM 11146 C CA . ASN A 1 893 ? 127.072 134.425 112.967 1.00 32.12 897 ASN A CA 1
ATOM 11147 C C . ASN A 1 893 ? 127.264 134.801 111.515 1.00 28.60 897 ASN A C 1
ATOM 11148 O O . ASN A 1 893 ? 126.461 134.429 110.664 1.00 33.65 897 ASN A O 1
ATOM 11159 N N . ASN A 1 894 ? 128.303 135.569 111.230 1.00 29.50 898 ASN A N 1
ATOM 11160 C CA . ASN A 1 894 ? 128.485 136.088 109.886 1.00 27.86 898 ASN A CA 1
ATOM 11161 C C . ASN A 1 894 ? 128.636 134.994 108.844 1.00 27.80 898 ASN A C 1
ATOM 11162 O O . ASN A 1 894 ? 128.130 135.129 107.732 1.00 30.51 898 ASN A O 1
ATOM 11173 N N . ASP A 1 895 ? 129.286 133.892 109.201 1.00 28.65 899 ASP A N 1
ATOM 11174 C CA . ASP A 1 895 ? 129.491 132.828 108.232 1.00 26.31 899 ASP A CA 1
ATOM 11175 C C . ASP A 1 895 ? 128.279 131.934 108.167 1.00 21.41 899 ASP A C 1
ATOM 11176 O O . ASP A 1 895 ? 127.944 131.412 107.105 1.00 24.12 899 ASP A O 1
ATOM 11185 N N . ALA A 1 896 ? 127.596 131.781 109.292 1.00 23.18 900 ALA A N 1
ATOM 11186 C CA . ALA A 1 896 ? 126.366 131.010 109.288 1.00 21.88 900 ALA A CA 1
ATOM 11187 C C . ALA A 1 896 ? 125.315 131.722 108.462 1.00 22.16 900 ALA A C 1
ATOM 11188 O O . ALA A 1 896 ? 124.522 131.088 107.766 1.00 21.33 900 ALA A O 1
ATOM 11195 N N . SER A 1 897 ? 125.336 133.048 108.519 1.00 23.14 901 SER A N 1
ATOM 11196 C CA . SER A 1 897 ? 124.401 133.869 107.777 1.00 23.44 901 SER A CA 1
ATOM 11197 C C . SER A 1 897 ? 124.666 133.764 106.285 1.00 24.05 901 SER A C 1
ATOM 11198 O O . SER A 1 897 ? 123.736 133.585 105.499 1.00 25.61 901 SER A O 1
ATOM 11206 N N . ILE A 1 898 ? 125.943 133.751 105.907 1.00 22.08 902 ILE A N 1
ATOM 11207 C CA . ILE A 1 898 ? 126.320 133.591 104.509 1.00 20.32 902 ILE A CA 1
ATOM 11208 C C . ILE A 1 898 ? 125.894 132.235 103.992 1.00 18.73 902 ILE A C 1
ATOM 11209 O O . ILE A 1 898 ? 125.349 132.120 102.894 1.00 22.67 902 ILE A O 1
ATOM 11225 N N . TYR A 1 899 ? 126.117 131.210 104.793 1.00 20.17 903 TYR A N 1
ATOM 11226 C CA . TYR A 1 899 ? 125.740 129.868 104.414 1.00 17.16 903 TYR A CA 1
ATOM 11227 C C . TYR A 1 899 ? 124.246 129.751 104.215 1.00 15.29 903 TYR A C 1
ATOM 11228 O O . TYR A 1 899 ? 123.790 129.154 103.240 1.00 18.89 903 TYR A O 1
ATOM 11246 N N . LEU A 1 900 ? 123.475 130.323 105.130 1.00 17.73 904 LEU A N 1
ATOM 11247 C CA . LEU A 1 900 ? 122.037 130.229 105.013 1.00 16.26 904 LEU A CA 1
ATOM 11248 C C . LEU A 1 900 ? 121.553 130.902 103.761 1.00 19.05 904 LEU A C 1
ATOM 11249 O O . LEU A 1 900 ? 120.709 130.359 103.049 1.00 22.07 904 LEU A O 1
ATOM 11265 N N . ASP A 1 901 ? 122.117 132.056 103.448 1.00 19.61 905 ASP A N 1
ATOM 11266 C CA . ASP A 1 901 ? 121.662 132.757 102.274 1.00 17.79 905 ASP A CA 1
ATOM 11267 C C . ASP A 1 901 ? 121.983 131.956 101.039 1.00 19.57 905 ASP A C 1
ATOM 11268 O O . ASP A 1 901 ? 121.149 131.829 100.146 1.00 24.00 905 ASP A O 1
ATOM 11277 N N . ALA A 1 902 ? 123.153 131.339 101.015 1.00 17.10 906 ALA A N 1
ATOM 11278 C CA . ALA A 1 902 ? 123.544 130.585 99.842 1.00 14.68 906 ALA A CA 1
ATOM 11279 C C . ALA A 1 902 ? 122.630 129.401 99.601 1.00 15.95 906 ALA A C 1
ATOM 11280 O O . ALA A 1 902 ? 122.316 129.087 98.455 1.00 19.67 906 ALA A O 1
ATOM 11287 N N . ARG A 1 903 ? 122.153 128.773 100.667 1.00 17.11 907 ARG A N 1
ATOM 11288 C CA . ARG A 1 903 ? 121.285 127.622 100.490 1.00 15.65 907 ARG A CA 1
ATOM 11289 C C . ARG A 1 903 ? 119.871 128.008 100.157 1.00 16.85 907 ARG A C 1
ATOM 11290 O O . ARG A 1 903 ? 119.199 127.310 99.398 1.00 18.47 907 ARG A O 1
ATOM 11311 N N . MET A 1 904 ? 119.409 129.127 100.684 1.00 17.20 908 MET A N 1
ATOM 11312 C CA . MET A 1 904 ? 118.080 129.561 100.323 1.00 19.12 908 MET A CA 1
ATOM 11313 C C . MET A 1 904 ? 118.051 129.916 98.853 1.00 19.43 908 MET A C 1
ATOM 11314 O O . MET A 1 904 ? 117.083 129.625 98.148 1.00 20.16 908 MET A O 1
ATOM 11328 N N . MET A 1 905 ? 119.126 130.547 98.395 1.00 17.85 909 MET A N 1
ATOM 11329 C CA . MET A 1 905 ? 119.209 131.016 97.028 1.00 17.73 909 MET A CA 1
ATOM 11330 C C . MET A 1 905 ? 119.438 129.874 96.059 1.00 21.76 909 MET A C 1
ATOM 11331 O O . MET A 1 905 ? 118.805 129.816 95.005 1.00 25.48 909 MET A O 1
ATOM 11345 N N . TYR A 1 906 ? 120.268 128.918 96.452 1.00 18.79 910 TYR A N 1
ATOM 11346 C CA . TYR A 1 906 ? 120.519 127.768 95.610 1.00 16.73 910 TYR A CA 1
ATOM 11347 C C . TYR A 1 906 ? 119.241 126.972 95.445 1.00 16.48 910 TYR A C 1
ATOM 11348 O O . TYR A 1 906 ? 118.864 126.597 94.337 1.00 21.17 910 TYR A O 1
ATOM 11366 N N . PHE A 1 907 ? 118.551 126.761 96.553 1.00 17.43 911 PHE A N 1
ATOM 11367 C CA . PHE A 1 907 ? 117.316 126.012 96.559 1.00 15.43 911 PHE A CA 1
ATOM 11368 C C . PHE A 1 907 ? 116.296 126.668 95.665 1.00 20.51 911 PHE A C 1
ATOM 11369 O O . PHE A 1 907 ? 115.612 125.998 94.891 1.00 22.69 911 PHE A O 1
ATOM 11386 N N . ALA A 1 908 ? 116.185 127.985 95.775 1.00 19.56 912 ALA A N 1
ATOM 11387 C CA . ALA A 1 908 ? 115.204 128.710 94.998 1.00 21.43 912 ALA A CA 1
ATOM 11388 C C . ALA A 1 908 ? 115.431 128.520 93.507 1.00 25.15 912 ALA A C 1
ATOM 11389 O O . ALA A 1 908 ? 114.467 128.399 92.753 1.00 26.74 912 ALA A O 1
ATOM 11396 N N . GLN A 1 909 ? 116.693 128.421 93.080 1.00 21.86 913 GLN A N 1
ATOM 11397 C CA . GLN A 1 909 ? 116.954 128.248 91.656 1.00 22.22 913 GLN A CA 1
ATOM 11398 C C . GLN A 1 909 ? 116.437 126.924 91.170 1.00 24.07 913 GLN A C 1
ATOM 11399 O O . GLN A 1 909 ? 115.884 126.824 90.078 1.00 29.59 913 GLN A O 1
ATOM 11413 N N . GLN A 1 910 ? 116.587 125.908 91.995 1.00 22.28 914 GLN A N 1
ATOM 11414 C CA . GLN A 1 910 ? 116.222 124.578 91.570 1.00 21.78 914 GLN A CA 1
ATOM 11415 C C . GLN A 1 910 ? 114.715 124.456 91.544 1.00 25.96 914 GLN A C 1
ATOM 11416 O O . GLN A 1 910 ? 114.148 123.733 90.726 1.00 27.77 914 GLN A O 1
ATOM 11430 N N . ALA A 1 911 ? 114.069 125.199 92.431 1.00 25.63 915 ALA A N 1
ATOM 11431 C CA . ALA A 1 911 ? 112.622 125.214 92.517 1.00 26.78 915 ALA A CA 1
ATOM 11432 C C . ALA A 1 911 ? 111.973 125.843 91.294 1.00 31.90 915 ALA A C 1
ATOM 11433 O O . ALA A 1 911 ? 110.925 125.386 90.838 1.00 30.84 915 ALA A O 1
ATOM 11440 N N . ILE A 1 912 ? 112.602 126.877 90.748 1.00 28.89 916 ILE A N 1
ATOM 11441 C CA . ILE A 1 912 ? 112.000 127.605 89.638 1.00 30.38 916 ILE A CA 1
ATOM 11442 C C . ILE A 1 912 ? 112.467 127.106 88.286 1.00 36.92 916 ILE A C 1
ATOM 11443 O O . ILE A 1 912 ? 111.704 127.104 87.317 1.00 37.70 916 ILE A O 1
ATOM 11459 N N . GLN A 1 913 ? 113.704 126.640 88.219 1.00 32.41 917 GLN A N 1
ATOM 11460 C CA . GLN A 1 913 ? 114.318 126.328 86.942 1.00 35.62 917 GLN A CA 1
ATOM 11461 C C . GLN A 1 913 ? 113.918 124.937 86.450 1.00 36.96 917 GLN A C 1
ATOM 11462 O O . GLN A 1 913 ? 114.731 124.011 86.440 1.00 38.84 917 GLN A O 1
ATOM 11476 N N . GLY A 1 914 ? 112.663 124.820 86.001 1.00 35.29 918 GLY A N 1
ATOM 11477 C CA . GLY A 1 914 ? 112.088 123.565 85.536 1.00 40.41 918 GLY A CA 1
ATOM 11478 C C . GLY A 1 914 ? 110.826 123.820 84.722 1.00 45.59 918 GLY A C 1
ATOM 11479 O O . GLY A 1 914 ? 109.801 123.170 84.927 1.00 48.42 918 GLY A O 1
ATOM 11483 N N . GLU B 1 34 ? 135.544 96.809 76.908 1.00 84.24 34 GLU B N 1
ATOM 11484 C CA . GLU B 1 34 ? 134.531 97.853 76.811 1.00 81.03 34 GLU B CA 1
ATOM 11485 C C . GLU B 1 34 ? 133.152 97.268 77.100 1.00 72.90 34 GLU B C 1
ATOM 11486 O O . GLU B 1 34 ? 132.890 96.105 76.778 1.00 73.90 34 GLU B O 1
ATOM 11498 N N . ASN B 1 35 ? 132.271 98.087 77.690 1.00 64.44 35 ASN B N 1
ATOM 11499 C CA . ASN B 1 35 ? 130.898 97.699 78.020 1.00 62.78 35 ASN B CA 1
ATOM 11500 C C . ASN B 1 35 ? 129.923 98.825 77.737 1.00 60.65 35 ASN B C 1
ATOM 11501 O O . ASN B 1 35 ? 130.287 100.001 77.770 1.00 56.51 35 ASN B O 1
ATOM 11512 N N . GLU B 1 36 ? 128.688 98.449 77.445 1.00 58.42 36 GLU B N 1
ATOM 11513 C CA . GLU B 1 36 ? 127.611 99.397 77.197 1.00 59.44 36 GLU B CA 1
ATOM 11514 C C . GLU B 1 36 ? 127.008 99.882 78.510 1.00 54.11 36 GLU B C 1
ATOM 11515 O O . GLU B 1 36 ? 126.672 99.064 79.357 1.00 52.03 36 GLU B O 1
ATOM 11527 N N . PRO B 1 37 ? 126.860 101.186 78.728 1.00 52.89 37 PRO B N 1
ATOM 11528 C CA . PRO B 1 37 ? 126.176 101.724 79.881 1.00 43.94 37 PRO B CA 1
ATOM 11529 C C . PRO B 1 37 ? 124.767 101.179 79.912 1.00 42.69 37 PRO B C 1
ATOM 11530 O O . PRO B 1 37 ? 124.011 101.361 78.959 1.00 52.19 37 PRO B O 1
ATOM 11541 N N . ALA B 1 38 ? 124.371 100.613 81.039 1.00 43.49 38 ALA B N 1
ATOM 11542 C CA . ALA B 1 38 ? 123.014 100.128 81.170 1.00 47.63 38 ALA B CA 1
ATOM 11543 C C . ALA B 1 38 ? 122.112 101.321 81.300 1.00 50.72 38 ALA B C 1
ATOM 11544 O O . ALA B 1 38 ? 122.507 102.340 81.869 1.00 47.80 38 ALA B O 1
ATOM 11551 N N . ARG B 1 39 ? 120.901 101.218 80.793 1.00 55.25 39 ARG B N 1
ATOM 11552 C CA . ARG B 1 39 ? 119.975 102.288 81.064 1.00 57.26 39 ARG B CA 1
ATOM 11553 C C . ARG B 1 39 ? 119.735 102.295 82.551 1.00 54.97 39 ARG B C 1
ATOM 11554 O O . ARG B 1 39 ? 119.543 101.239 83.154 1.00 55.58 39 ARG B O 1
ATOM 11575 N N . PHE B 1 40 ? 119.753 103.465 83.157 1.00 50.05 40 PHE B N 1
ATOM 11576 C CA . PHE B 1 40 ? 119.362 103.528 84.545 1.00 48.12 40 PHE B CA 1
ATOM 11577 C C . PHE B 1 40 ? 117.973 104.103 84.627 1.00 44.04 40 PHE B C 1
ATOM 11578 O O . PHE B 1 40 ? 117.703 105.170 84.077 1.00 44.23 40 PHE B O 1
ATOM 11595 N N . GLU B 1 41 ? 117.073 103.370 85.253 1.00 39.07 41 GLU B N 1
ATOM 11596 C CA . GLU B 1 41 ? 115.710 103.834 85.328 1.00 40.99 41 GLU B CA 1
ATOM 11597 C C . GLU B 1 41 ? 115.492 104.716 86.532 1.00 40.99 41 GLU B C 1
ATOM 11598 O O . GLU B 1 41 ? 115.604 104.270 87.673 1.00 42.79 41 GLU B O 1
ATOM 11610 N N . THR B 1 42 ? 115.112 105.954 86.273 1.00 37.51 42 THR B N 1
ATOM 11611 C CA . THR B 1 42 ? 114.833 106.885 87.340 1.00 34.36 42 THR B CA 1
ATOM 11612 C C . THR B 1 42 ? 113.379 106.762 87.733 1.00 32.38 42 THR B C 1
ATOM 11613 O O . THR B 1 42 ? 112.568 106.255 86.960 1.00 37.31 42 THR B O 1
ATOM 11624 N N . ARG B 1 43 ? 113.040 107.251 88.915 1.00 33.08 43 ARG B N 1
ATOM 11625 C CA . ARG B 1 43 ? 111.647 107.265 89.338 1.00 35.08 43 ARG B CA 1
ATOM 11626 C C . ARG B 1 43 ? 111.356 108.282 90.430 1.00 34.27 43 ARG B C 1
ATOM 11627 O O . ARG B 1 43 ? 112.265 108.848 91.036 1.00 27.51 43 ARG B O 1
ATOM 11648 N N . SER B 1 44 ? 110.071 108.558 90.612 1.00 39.34 44 SER B N 1
ATOM 11649 C CA . SER B 1 44 ? 109.581 109.533 91.574 1.00 39.02 44 SER B CA 1
ATOM 11650 C C . SER B 1 44 ? 109.759 109.099 93.009 1.00 37.23 44 SER B C 1
ATOM 11651 O O . SER B 1 44 ? 109.583 107.930 93.345 1.00 34.67 44 SER B O 1
ATOM 11659 N N . PHE B 1 45 ? 109.917 110.075 93.885 1.00 33.06 45 PHE B N 1
ATOM 11660 C CA . PHE B 1 45 ? 110.033 109.800 95.301 1.00 26.22 45 PHE B CA 1
ATOM 11661 C C . PHE B 1 45 ? 108.873 108.959 95.784 1.00 24.42 45 PHE B C 1
ATOM 11662 O O . PHE B 1 45 ? 109.053 108.074 96.618 1.00 28.80 45 PHE B O 1
ATOM 11679 N N . SER B 1 46 ? 107.678 109.241 95.279 1.00 25.04 46 SER B N 1
ATOM 11680 C CA . SER B 1 46 ? 106.494 108.514 95.713 1.00 28.31 46 SER B CA 1
ATOM 11681 C C . SER B 1 46 ? 106.564 107.053 95.293 1.00 33.54 46 SER B C 1
ATOM 11682 O O . SER B 1 46 ? 105.933 106.188 95.900 1.00 32.08 46 SER B O 1
ATOM 11690 N N . GLN B 1 47 ? 107.320 106.780 94.240 1.00 34.25 47 GLN B N 1
ATOM 11691 C CA . GLN B 1 47 ? 107.466 105.428 93.735 1.00 33.89 47 GLN B CA 1
ATOM 11692 C C . GLN B 1 47 ? 108.531 104.686 94.521 1.00 30.09 47 GLN B C 1
ATOM 11693 O O . GLN B 1 47 ? 108.445 103.470 94.697 1.00 29.66 47 GLN B O 1
ATOM 11707 N N . LEU B 1 48 ? 109.480 105.435 95.077 1.00 29.41 48 LEU B N 1
ATOM 11708 C CA . LEU B 1 48 ? 110.504 104.840 95.915 1.00 22.89 48 LEU B CA 1
ATOM 11709 C C . LEU B 1 48 ? 109.878 104.458 97.251 1.00 23.83 48 LEU B C 1
ATOM 11710 O O . LEU B 1 48 ? 110.221 103.428 97.830 1.00 27.57 48 LEU B O 1
ATOM 11726 N N . ILE B 1 49 ? 108.903 105.251 97.699 1.00 22.75 49 ILE B N 1
ATOM 11727 C CA . ILE B 1 49 ? 108.152 104.928 98.907 1.00 21.63 49 ILE B CA 1
ATOM 11728 C C . ILE B 1 49 ? 107.364 103.645 98.721 1.00 27.74 49 ILE B C 1
ATOM 11729 O O . ILE B 1 49 ? 107.408 102.761 99.576 1.00 32.18 49 ILE B O 1
ATOM 11745 N N . ASP B 1 50 ? 106.698 103.502 97.580 1.00 28.06 50 ASP B N 1
ATOM 11746 C CA . ASP B 1 50 ? 105.928 102.292 97.335 1.00 27.67 50 ASP B CA 1
ATOM 11747 C C . ASP B 1 50 ? 106.826 101.088 97.179 1.00 30.32 50 ASP B C 1
ATOM 11748 O O . ASP B 1 50 ? 106.461 99.978 97.567 1.00 33.55 50 ASP B O 1
ATOM 11757 N N . HIS B 1 51 ? 108.002 101.298 96.609 1.00 28.32 51 HIS B N 1
ATOM 11758 C CA . HIS B 1 51 ? 108.936 100.205 96.434 1.00 29.01 51 HIS B CA 1
ATOM 11759 C C . HIS B 1 51 ? 109.402 99.685 97.775 1.00 30.55 51 HIS B C 1
ATOM 11760 O O . HIS B 1 51 ? 109.319 98.487 98.049 1.00 31.99 51 HIS B O 1
ATOM 11774 N N . ALA B 1 52 ? 109.825 100.595 98.643 1.00 28.25 52 ALA B N 1
ATOM 11775 C CA . ALA B 1 52 ? 110.311 100.208 99.953 1.00 24.95 52 ALA B CA 1
ATOM 11776 C C . ALA B 1 52 ? 109.197 99.586 100.779 1.00 26.30 52 ALA B C 1
ATOM 11777 O O . ALA B 1 52 ? 109.431 98.656 101.551 1.00 33.45 52 ALA B O 1
ATOM 11784 N N . ARG B 1 53 ? 107.981 100.086 100.605 1.00 25.58 53 ARG B N 1
ATOM 11785 C CA . ARG B 1 53 ? 106.847 99.586 101.362 1.00 29.47 53 ARG B CA 1
ATOM 11786 C C . ARG B 1 53 ? 106.438 98.183 100.940 1.00 33.36 53 ARG B C 1
ATOM 11787 O O . ARG B 1 53 ? 106.214 97.309 101.784 1.00 35.95 53 ARG B O 1
ATOM 11808 N N . SER B 1 54 ? 106.380 97.952 99.634 1.00 33.12 54 SER B N 1
ATOM 11809 C CA . SER B 1 54 ? 106.012 96.646 99.119 1.00 35.54 54 SER B CA 1
ATOM 11810 C C . SER B 1 54 ? 107.087 95.644 99.469 1.00 36.55 54 SER B C 1
ATOM 11811 O O . SER B 1 54 ? 106.801 94.499 99.820 1.00 42.88 54 SER B O 1
ATOM 11819 N N . TRP B 1 55 ? 108.331 96.096 99.405 1.00 36.02 55 TRP B N 1
ATOM 11820 C CA . TRP B 1 55 ? 109.455 95.241 99.701 1.00 37.18 55 TRP B CA 1
ATOM 11821 C C . TRP B 1 55 ? 109.422 94.691 101.103 1.00 41.89 55 TRP B C 1
ATOM 11822 O O . TRP B 1 55 ? 109.631 93.501 101.303 1.00 46.29 55 TRP B O 1
ATOM 11843 N N . LYS B 1 56 ? 109.116 95.526 102.082 1.00 36.99 56 LYS B N 1
ATOM 11844 C CA . LYS B 1 56 ? 109.122 95.034 103.447 1.00 36.32 56 LYS B CA 1
ATOM 11845 C C . LYS B 1 56 ? 108.089 93.938 103.627 1.00 44.57 56 LYS B C 1
ATOM 11846 O O . LYS B 1 56 ? 108.315 92.967 104.353 1.00 49.46 56 LYS B O 1
ATOM 11865 N N . THR B 1 57 ? 106.980 94.046 102.914 1.00 41.55 57 THR B N 1
ATOM 11866 C CA . THR B 1 57 ? 105.997 92.980 102.963 1.00 44.38 57 THR B CA 1
ATOM 11867 C C . THR B 1 57 ? 106.583 91.693 102.393 1.00 48.17 57 THR B C 1
ATOM 11868 O O . THR B 1 57 ? 106.393 90.613 102.956 1.00 52.50 57 THR B O 1
ATOM 11879 N N . GLU B 1 58 ? 107.322 91.815 101.294 1.00 48.05 58 GLU B N 1
ATOM 11880 C CA . GLU B 1 58 ? 107.923 90.657 100.635 1.00 50.51 58 GLU B CA 1
ATOM 11881 C C . GLU B 1 58 ? 109.125 90.060 101.357 1.00 51.04 58 GLU B C 1
ATOM 11882 O O . GLU B 1 58 ? 109.285 88.842 101.387 1.00 58.92 58 GLU B O 1
ATOM 11894 N N . VAL B 1 59 ? 109.943 90.889 101.986 1.00 46.47 59 VAL B N 1
ATOM 11895 C CA . VAL B 1 59 ? 111.166 90.382 102.592 1.00 48.62 59 VAL B CA 1
ATOM 11896 C C . VAL B 1 59 ? 110.831 89.496 103.772 1.00 51.77 59 VAL B C 1
ATOM 11897 O O . VAL B 1 59 ? 111.489 88.486 104.008 1.00 59.94 59 VAL B O 1
ATOM 11910 N N . ARG B 1 60 ? 109.737 89.808 104.448 1.00 50.09 60 ARG B N 1
ATOM 11911 C CA . ARG B 1 60 ? 109.292 88.990 105.561 1.00 56.44 60 ARG B CA 1
ATOM 11912 C C . ARG B 1 60 ? 108.772 87.648 105.075 1.00 66.43 60 ARG B C 1
ATOM 11913 O O . ARG B 1 60 ? 108.697 86.685 105.836 1.00 71.03 60 ARG B O 1
ATOM 11934 N N . GLY B 1 61 ? 108.456 87.568 103.792 1.00 64.57 61 GLY B N 1
ATOM 11935 C CA . GLY B 1 61 ? 107.923 86.350 103.213 1.00 65.46 61 GLY B CA 1
ATOM 11936 C C . GLY B 1 61 ? 109.047 85.403 102.831 1.00 70.14 61 GLY B C 1
ATOM 11937 O O . GLY B 1 61 ? 108.800 84.285 102.383 1.00 77.19 61 GLY B O 1
ATOM 11941 N N . MET B 1 62 ? 110.289 85.854 102.998 1.00 69.19 62 MET B N 1
ATOM 11942 C CA . MET B 1 62 ? 111.430 85.020 102.672 1.00 73.16 62 MET B CA 1
ATOM 11943 C C . MET B 1 62 ? 111.880 84.222 103.877 1.00 77.61 62 MET B C 1
ATOM 11944 O O . MET B 1 62 ? 112.823 83.436 103.798 1.00 78.84 62 MET B O 1
ATOM 11958 N N . THR B 1 63 ? 111.221 84.439 105.004 1.00 78.53 63 THR B N 1
ATOM 11959 C CA . THR B 1 63 ? 111.597 83.762 106.227 1.00 87.98 63 THR B CA 1
ATOM 11960 C C . THR B 1 63 ? 110.382 83.146 106.891 1.00 85.60 63 THR B C 1
ATOM 11961 O O . THR B 1 63 ? 109.259 83.268 106.400 1.00 89.76 63 THR B O 1
ATOM 11972 N N . THR B 1 64 ? 110.622 82.405 107.955 1.00 92.71 64 THR B N 1
ATOM 11973 C CA . THR B 1 64 ? 109.556 81.791 108.725 1.00 96.16 64 THR B CA 1
ATOM 11974 C C . THR B 1 64 ? 109.750 82.100 110.187 1.00 95.23 64 THR B C 1
ATOM 11975 O O . THR B 1 64 ? 110.813 82.570 110.592 1.00 94.90 64 THR B O 1
ATOM 11986 N N . GLN B 1 65 ? 108.740 81.827 110.994 1.00 98.65 65 GLN B N 1
ATOM 11987 C CA . GLN B 1 65 ? 108.925 82.015 112.416 1.00 97.54 65 GLN B CA 1
ATOM 11988 C C . GLN B 1 65 ? 109.954 81.021 112.913 1.00 97.95 65 GLN B C 1
ATOM 11989 O O . GLN B 1 65 ? 109.828 79.817 112.683 1.00 93.51 65 GLN B O 1
ATOM 12003 N N . GLY B 1 66 ? 110.961 81.528 113.603 1.00 93.26 66 GLY B N 1
ATOM 12004 C CA . GLY B 1 66 ? 111.990 80.683 114.172 1.00 84.38 66 GLY B CA 1
ATOM 12005 C C . GLY B 1 66 ? 111.954 80.773 115.680 1.00 80.86 66 GLY B C 1
ATOM 12006 O O . GLY B 1 66 ? 111.001 81.288 116.269 1.00 83.13 66 GLY B O 1
ATOM 12010 N N . PHE B 1 67 ? 113.015 80.319 116.312 1.00 72.36 67 PHE B N 1
ATOM 12011 C CA . PHE B 1 67 ? 113.089 80.360 117.752 1.00 73.85 67 PHE B CA 1
ATOM 12012 C C . PHE B 1 67 ? 114.374 80.988 118.257 1.00 74.50 67 PHE B C 1
ATOM 12013 O O . PHE B 1 67 ? 115.420 80.907 117.611 1.00 70.92 67 PHE B O 1
ATOM 12030 N N . THR B 1 68 ? 114.261 81.690 119.381 1.00 77.25 68 THR B N 1
ATOM 12031 C CA . THR B 1 68 ? 115.301 82.598 119.855 1.00 77.40 68 THR B CA 1
ATOM 12032 C C . THR B 1 68 ? 116.279 81.962 120.821 1.00 76.87 68 THR B C 1
ATOM 12033 O O . THR B 1 68 ? 117.233 82.606 121.252 1.00 78.86 68 THR B O 1
ATOM 12044 N N . LYS B 1 69 ? 115.967 80.762 121.272 1.00 72.03 69 LYS B N 1
ATOM 12045 C CA . LYS B 1 69 ? 116.885 80.007 122.108 1.00 69.96 69 LYS B CA 1
ATOM 12046 C C . LYS B 1 69 ? 116.758 78.541 121.784 1.00 70.27 69 LYS B C 1
ATOM 12047 O O . LYS B 1 69 ? 115.648 78.049 121.602 1.00 73.51 69 LYS B O 1
ATOM 12066 N N . ILE B 1 70 ? 117.871 77.827 121.805 1.00 65.58 70 ILE B N 1
ATOM 12067 C CA . ILE B 1 70 ? 117.843 76.379 121.688 1.00 61.19 70 ILE B CA 1
ATOM 12068 C C . ILE B 1 70 ? 118.569 75.750 122.861 1.00 60.50 70 ILE B C 1
ATOM 12069 O O . ILE B 1 70 ? 119.691 76.140 123.181 1.00 64.71 70 ILE B O 1
ATOM 12085 N N . SER B 1 71 ? 117.946 74.767 123.490 1.00 62.50 71 SER B N 1
ATOM 12086 C CA . SER B 1 71 ? 118.621 74.021 124.541 1.00 62.29 71 SER B CA 1
ATOM 12087 C C . SER B 1 71 ? 118.156 72.577 124.556 1.00 63.34 71 SER B C 1
ATOM 12088 O O . SER B 1 71 ? 117.017 72.276 124.199 1.00 68.65 71 SER B O 1
ATOM 12096 N N . LEU B 1 72 ? 119.031 71.681 124.985 1.00 58.55 72 LEU B N 1
ATOM 12097 C CA . LEU B 1 72 ? 118.652 70.286 125.131 1.00 65.99 72 LEU B CA 1
ATOM 12098 C C . LEU B 1 72 ? 118.756 69.868 126.583 1.00 71.30 72 LEU B C 1
ATOM 12099 O O . LEU B 1 72 ? 119.683 70.280 127.282 1.00 72.28 72 LEU B O 1
ATOM 12115 N N . MET B 1 73 ? 117.866 68.987 127.018 1.00 70.40 73 MET B N 1
ATOM 12116 C CA . MET B 1 73 ? 118.027 68.386 128.331 1.00 76.71 73 MET B CA 1
ATOM 12117 C C . MET B 1 73 ? 117.740 66.903 128.311 1.00 84.06 73 MET B C 1
ATOM 12118 O O . MET B 1 73 ? 116.887 66.419 127.566 1.00 80.94 73 MET B O 1
ATOM 12132 N N . ARG B 1 74 ? 118.410 66.193 129.193 1.00 86.82 74 ARG B N 1
ATOM 12133 C CA . ARG B 1 74 ? 118.141 64.789 129.408 1.00 92.49 74 ARG B CA 1
ATOM 12134 C C . ARG B 1 74 ? 117.165 64.609 130.554 1.00 92.14 74 ARG B C 1
ATOM 12135 O O . ARG B 1 74 ? 117.570 64.473 131.708 1.00 104.47 74 ARG B O 1
ATOM 12156 N N . ALA B 1 75 ? 115.874 64.648 130.243 1.00 98.61 75 ALA B N 1
ATOM 12157 C CA . ALA B 1 75 ? 114.855 64.508 131.273 1.00 107.30 75 ALA B CA 1
ATOM 12158 C C . ALA B 1 75 ? 114.962 63.133 131.912 1.00 111.77 75 ALA B C 1
ATOM 12159 O O . ALA B 1 75 ? 114.804 62.982 133.125 1.00 112.54 75 ALA B O 1
ATOM 12166 N N . GLU B 1 76 ? 115.294 62.146 131.087 1.00 111.12 76 GLU B N 1
ATOM 12167 C CA . GLU B 1 76 ? 115.476 60.771 131.523 1.00 121.90 76 GLU B CA 1
ATOM 12168 C C . GLU B 1 76 ? 116.691 60.185 130.833 1.00 132.30 76 GLU B C 1
ATOM 12169 O O . GLU B 1 76 ? 117.059 60.612 129.742 1.00 110.32 76 GLU B O 1
ATOM 12181 N N . LYS B 1 77 ? 117.283 59.161 131.423 1.00 115.36 77 LYS B N 1
ATOM 12182 C CA . LYS B 1 77 ? 118.493 58.587 130.852 1.00 118.79 77 LYS B CA 1
ATOM 12183 C C . LYS B 1 77 ? 118.299 58.199 129.388 1.00 102.95 77 LYS B C 1
ATOM 12184 O O . LYS B 1 77 ? 119.224 58.315 128.583 1.00 111.52 77 LYS B O 1
ATOM 12203 N N . ASP B 1 78 ? 117.111 57.706 129.049 1.00 125.98 78 ASP B N 1
ATOM 12204 C CA . ASP B 1 78 ? 116.825 57.249 127.700 1.00 124.77 78 ASP B CA 1
ATOM 12205 C C . ASP B 1 78 ? 116.076 58.259 126.825 1.00 110.70 78 ASP B C 1
ATOM 12206 O O . ASP B 1 78 ? 115.639 57.912 125.727 1.00 103.52 78 ASP B O 1
ATOM 12215 N N . ARG B 1 79 ? 115.906 59.494 127.290 1.00 109.06 79 ARG B N 1
ATOM 12216 C CA . ARG B 1 79 ? 115.191 60.473 126.477 1.00 103.03 79 ARG B CA 1
ATOM 12217 C C . ARG B 1 79 ? 115.862 61.834 126.458 1.00 91.83 79 ARG B C 1
ATOM 12218 O O . ARG B 1 79 ? 116.174 62.411 127.504 1.00 94.13 79 ARG B O 1
ATOM 12239 N N . LEU B 1 80 ? 115.941 62.405 125.265 1.00 85.85 80 LEU B N 1
ATOM 12240 C CA . LEU B 1 80 ? 116.497 63.731 125.075 1.00 73.32 80 LEU B CA 1
ATOM 12241 C C . LEU B 1 80 ? 115.404 64.658 124.566 1.00 78.24 80 LEU B C 1
ATOM 12242 O O . LEU B 1 80 ? 114.708 64.343 123.600 1.00 76.81 80 LEU B O 1
ATOM 12258 N N . ASN B 1 81 ? 115.231 65.783 125.242 1.00 75.56 81 ASN B N 1
ATOM 12259 C CA . ASN B 1 81 ? 114.157 66.711 124.922 1.00 79.82 81 ASN B CA 1
ATOM 12260 C C . ASN B 1 81 ? 114.686 68.077 124.539 1.00 78.32 81 ASN B C 1
ATOM 12261 O O . ASN B 1 81 ? 115.496 68.670 125.253 1.00 75.19 81 ASN B O 1
ATOM 12272 N N . MET B 1 82 ? 114.275 68.547 123.374 1.00 70.75 82 MET B N 1
ATOM 12273 C CA . MET B 1 82 ? 114.680 69.861 122.915 1.00 65.41 82 MET B CA 1
ATOM 12274 C C . MET B 1 82 ? 113.658 70.912 123.278 1.00 71.05 82 MET B C 1
ATOM 12275 O O . MET B 1 82 ? 112.461 70.731 123.064 1.00 69.45 82 MET B O 1
ATOM 12289 N N . TYR B 1 83 ? 114.147 72.034 123.775 1.00 65.11 83 TYR B N 1
ATOM 12290 C CA . TYR B 1 83 ? 113.307 73.164 124.126 1.00 64.63 83 TYR B CA 1
ATOM 12291 C C . TYR B 1 83 ? 113.754 74.412 123.387 1.00 67.11 83 TYR B C 1
ATOM 12292 O O . TYR B 1 83 ? 114.948 74.613 123.148 1.00 70.02 83 TYR B O 1
ATOM 12310 N N . ALA B 1 84 ? 112.800 75.263 123.037 1.00 71.71 84 ALA B N 1
ATOM 12311 C CA . ALA B 1 84 ? 113.124 76.528 122.394 1.00 72.38 84 ALA B CA 1
ATOM 12312 C C . ALA B 1 84 ? 112.024 77.564 122.599 1.00 74.53 84 ALA B C 1
ATOM 12313 O O . ALA B 1 84 ? 110.883 77.222 122.910 1.00 77.73 84 ALA B O 1
ATOM 12320 N N . ILE B 1 85 ? 112.373 78.835 122.434 1.00 73.74 85 ILE B N 1
ATOM 12321 C CA . ILE B 1 85 ? 111.383 79.905 122.578 1.00 76.81 85 ILE B CA 1
ATOM 12322 C C . ILE B 1 85 ? 110.888 80.437 121.242 1.00 76.69 85 ILE B C 1
ATOM 12323 O O . ILE B 1 85 ? 111.665 80.899 120.407 1.00 77.74 85 ILE B O 1
ATOM 12339 N N . SER B 1 86 ? 109.573 80.408 121.073 1.00 84.64 86 SER B N 1
ATOM 12340 C CA . SER B 1 86 ? 108.921 80.802 119.827 1.00 88.27 86 SER B CA 1
ATOM 12341 C C . SER B 1 86 ? 107.588 81.463 120.108 1.00 101.91 86 SER B C 1
ATOM 12342 O O . SER B 1 86 ? 107.090 81.418 121.233 1.00 95.75 86 SER B O 1
ATOM 12350 N N . SER B 1 87 ? 107.053 82.158 119.113 1.00 103.11 87 SER B N 1
ATOM 12351 C CA . SER B 1 87 ? 105.736 82.749 119.258 1.00 95.56 87 SER B CA 1
ATOM 12352 C C . SER B 1 87 ? 104.631 81.709 119.123 1.00 98.44 87 SER B C 1
ATOM 12353 O O . SER B 1 87 ? 104.753 80.739 118.368 1.00 97.64 87 SER B O 1
ATOM 12361 N N . VAL B 1 88 ? 103.507 81.991 119.766 1.00 101.00 88 VAL B N 1
ATOM 12362 C CA . VAL B 1 88 ? 102.298 81.200 119.624 1.00 118.74 88 VAL B CA 1
ATOM 12363 C C . VAL B 1 88 ? 101.675 81.515 118.269 1.00 91.52 88 VAL B C 1
ATOM 12364 O O . VAL B 1 88 ? 101.415 82.680 117.986 1.00 236.22 88 VAL B O 1
ATOM 12377 N N . PRO B 1 89 ? 101.366 80.515 117.440 1.00 121.14 89 PRO B N 1
ATOM 12378 C CA . PRO B 1 89 ? 100.868 80.692 116.093 1.00 118.82 89 PRO B CA 1
ATOM 12379 C C . PRO B 1 89 ? 99.668 81.623 116.067 1.00 117.10 89 PRO B C 1
ATOM 12380 O O . PRO B 1 89 ? 98.735 81.481 116.854 1.00 108.77 89 PRO B O 1
ATOM 12391 N N . GLY B 1 90 ? 99.712 82.579 115.142 1.00 120.95 90 GLY B N 1
ATOM 12392 C CA . GLY B 1 90 ? 98.650 83.564 114.967 1.00 124.17 90 GLY B CA 1
ATOM 12393 C C . GLY B 1 90 ? 98.914 84.848 115.754 1.00 122.88 90 GLY B C 1
ATOM 12394 O O . GLY B 1 90 ? 98.265 85.869 115.522 1.00 125.69 90 GLY B O 1
ATOM 12398 N N . THR B 1 91 ? 99.865 84.799 116.682 1.00 131.17 91 THR B N 1
ATOM 12399 C CA . THR B 1 91 ? 100.194 85.960 117.499 1.00 119.12 91 THR B CA 1
ATOM 12400 C C . THR B 1 91 ? 101.695 86.113 117.729 1.00 126.42 91 THR B C 1
ATOM 12401 O O . THR B 1 91 ? 102.502 85.354 117.193 1.00 107.41 91 THR B O 1
ATOM 12412 N N . ASN B 1 92 ? 102.066 87.183 118.431 1.00 117.27 92 ASN B N 1
ATOM 12413 C CA . ASN B 1 92 ? 103.468 87.458 118.747 1.00 120.34 92 ASN B CA 1
ATOM 12414 C C . ASN B 1 92 ? 103.808 87.160 120.209 1.00 109.63 92 ASN B C 1
ATOM 12415 O O . ASN B 1 92 ? 104.874 87.542 120.698 1.00 118.80 92 ASN B O 1
ATOM 12426 N N . THR B 1 93 ? 102.896 86.487 120.905 1.00 113.80 93 THR B N 1
ATOM 12427 C CA . THR B 1 93 ? 103.098 86.121 122.304 1.00 113.31 93 THR B CA 1
ATOM 12428 C C . THR B 1 93 ? 104.125 85.011 122.400 1.00 112.15 93 THR B C 1
ATOM 12429 O O . THR B 1 93 ? 104.067 84.046 121.642 1.00 135.43 93 THR B O 1
ATOM 12440 N N . GLN B 1 94 ? 105.084 85.158 123.307 1.00 106.01 94 GLN B N 1
ATOM 12441 C CA . GLN B 1 94 ? 106.152 84.175 123.428 1.00 107.00 94 GLN B CA 1
ATOM 12442 C C . GLN B 1 94 ? 105.831 83.101 124.448 1.00 99.43 94 GLN B C 1
ATOM 12443 O O . GLN B 1 94 ? 105.285 83.385 125.515 1.00 107.23 94 GLN B O 1
ATOM 12457 N N . SER B 1 95 ? 106.284 81.890 124.162 1.00 94.00 95 SER B N 1
ATOM 12458 C CA . SER B 1 95 ? 106.146 80.772 125.081 1.00 94.83 95 SER B CA 1
ATOM 12459 C C . SER B 1 95 ? 107.229 79.734 124.831 1.00 88.52 95 SER B C 1
ATOM 12460 O O . SER B 1 95 ? 107.944 79.792 123.828 1.00 89.58 95 SER B O 1
ATOM 12468 N N . ILE B 1 96 ? 107.364 78.797 125.760 1.00 88.65 96 ILE B N 1
ATOM 12469 C CA . ILE B 1 96 ? 108.340 77.728 125.618 1.00 83.83 96 ILE B CA 1
ATOM 12470 C C . ILE B 1 96 ? 107.728 76.515 124.938 1.00 82.38 96 ILE B C 1
ATOM 12471 O O . ILE B 1 96 ? 106.662 76.037 125.334 1.00 87.70 96 ILE B O 1
ATOM 12487 N N . PHE B 1 97 ? 108.405 76.052 123.897 1.00 82.50 97 PHE B N 1
ATOM 12488 C CA . PHE B 1 97 ? 107.988 74.924 123.081 1.00 76.82 97 PHE B CA 1
ATOM 12489 C C . PHE B 1 97 ? 108.996 73.791 123.212 1.00 74.74 97 PHE B C 1
ATOM 12490 O O . PHE B 1 97 ? 110.175 74.040 123.461 1.00 78.55 97 PHE B O 1
ATOM 12507 N N . SER B 1 98 ? 108.554 72.551 123.014 1.00 80.23 98 SER B N 1
ATOM 12508 C CA . SER B 1 98 ? 109.493 71.435 123.059 1.00 73.97 98 SER B CA 1
ATOM 12509 C C . SER B 1 98 ? 109.116 70.266 122.158 1.00 72.61 98 SER B C 1
ATOM 12510 O O . SER B 1 98 ? 107.976 70.147 121.708 1.00 76.49 98 SER B O 1
ATOM 12518 N N . VAL B 1 99 ? 110.117 69.447 121.834 1.00 69.50 99 VAL B N 1
ATOM 12519 C CA . VAL B 1 99 ? 109.903 68.198 121.110 1.00 72.43 99 VAL B CA 1
ATOM 12520 C C . VAL B 1 99 ? 110.774 67.090 121.685 1.00 74.98 99 VAL B C 1
ATOM 12521 O O . VAL B 1 99 ? 111.929 67.320 122.043 1.00 74.80 99 VAL B O 1
ATOM 12534 N N . THR B 1 100 ? 11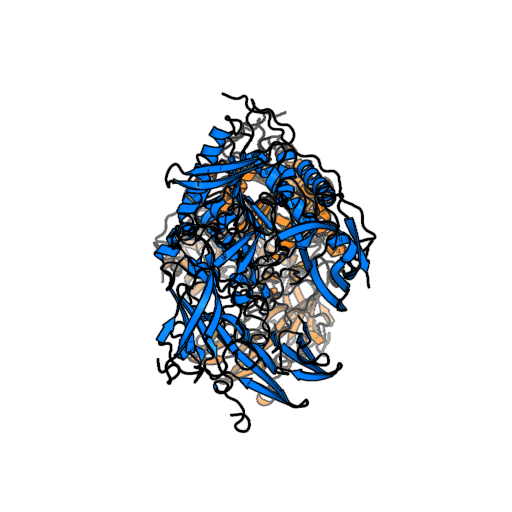0.249 65.873 121.710 1.00 72.33 100 THR B N 1
ATOM 12535 C CA . THR B 1 100 ? 111.053 64.734 122.129 1.00 76.38 100 THR B CA 1
ATOM 12536 C C . THR B 1 100 ? 111.858 64.214 120.951 1.00 75.10 100 THR B C 1
ATOM 12537 O O . THR B 1 100 ? 111.305 63.945 119.886 1.00 75.36 100 THR B O 1
ATOM 12548 N N . ILE B 1 101 ? 113.153 64.023 121.159 1.00 74.68 101 ILE B N 1
ATOM 12549 C CA . ILE B 1 101 ? 114.005 63.477 120.120 1.00 77.07 101 ILE B CA 1
ATOM 12550 C C . ILE B 1 101 ? 113.974 61.948 120.185 1.00 79.38 101 ILE B C 1
ATOM 12551 O O . ILE B 1 101 ? 114.320 61.360 121.208 1.00 77.72 101 ILE B O 1
ATOM 12567 N N . PRO B 1 102 ? 113.582 61.279 119.100 1.00 79.42 102 PRO B N 1
ATOM 12568 C CA . PRO B 1 102 ? 113.419 59.848 118.997 1.00 85.38 102 PRO B CA 1
ATOM 12569 C C . PRO B 1 102 ? 114.771 59.183 118.833 1.00 83.96 102 PRO B C 1
ATOM 12570 O O . PRO B 1 102 ? 115.127 58.746 117.746 1.00 90.33 102 PRO B O 1
ATOM 12581 N N . LEU B 1 103 ? 115.519 59.111 119.930 1.00 85.74 103 LEU B N 1
ATOM 12582 C CA . LEU B 1 103 ? 116.924 58.726 119.871 1.00 85.45 103 LEU B CA 1
ATOM 12583 C C . LEU B 1 103 ? 117.120 57.346 119.267 1.00 93.04 103 LEU B C 1
ATOM 12584 O O . LEU B 1 103 ? 118.074 57.123 118.523 1.00 92.60 103 LEU B O 1
ATOM 12600 N N . GLU B 1 104 ? 116.197 56.429 119.516 1.00 87.71 104 GLU B N 1
ATOM 12601 C CA . GLU B 1 104 ? 116.349 55.079 118.985 1.00 92.32 104 GLU B CA 1
ATOM 12602 C C . GLU B 1 104 ? 116.377 55.099 117.462 1.00 82.72 104 GLU B C 1
ATOM 12603 O O . GLU B 1 104 ? 116.975 54.230 116.825 1.00 94.57 104 GLU B O 1
ATOM 12615 N N . LEU B 1 105 ? 115.689 56.078 116.890 1.00 92.86 105 LEU B N 1
ATOM 12616 C CA . LEU B 1 105 ? 115.574 56.250 115.452 1.00 89.58 105 LEU B CA 1
ATOM 12617 C C . LEU B 1 105 ? 116.668 57.158 114.898 1.00 87.87 105 LEU B C 1
ATOM 12618 O O . LEU B 1 105 ? 117.225 56.896 113.834 1.00 88.99 105 LEU B O 1
ATOM 12634 N N . VAL B 1 106 ? 117.036 58.172 115.667 1.00 88.58 106 VAL B N 1
ATOM 12635 C CA . VAL B 1 106 ? 118.065 59.122 115.253 1.00 85.04 106 VAL B CA 1
ATOM 12636 C C . VAL B 1 106 ? 119.415 58.428 115.165 1.00 83.20 106 VAL B C 1
ATOM 12637 O O . VAL B 1 106 ? 120.214 58.702 114.267 1.00 78.64 106 VAL B O 1
ATOM 12650 N N . GLU B 1 107 ? 119.637 57.481 116.064 1.00 84.49 107 GLU B N 1
ATOM 12651 C CA . GLU B 1 107 ? 120.861 56.694 116.126 1.00 86.32 107 GLU B CA 1
ATOM 12652 C C . GLU B 1 107 ? 121.066 55.850 114.873 1.00 74.91 107 GLU B C 1
ATOM 12653 O O . GLU B 1 107 ? 122.148 55.307 114.661 1.00 84.41 107 GLU B O 1
ATOM 12665 N N . LYS B 1 108 ? 119.990 55.609 114.128 1.00 90.16 108 LYS B N 1
ATOM 12666 C CA . LYS B 1 108 ? 120.065 54.753 112.954 1.00 88.15 108 LYS B CA 1
ATOM 12667 C C . LYS B 1 108 ? 120.388 55.559 111.704 1.00 87.34 108 LYS B C 1
ATOM 12668 O O . LYS B 1 108 ? 120.613 55.000 110.629 1.00 93.04 108 LYS B O 1
ATOM 12687 N N . ALA B 1 109 ? 120.361 56.881 111.820 1.00 84.81 109 ALA B N 1
ATOM 12688 C CA . ALA B 1 109 ? 120.632 57.729 110.671 1.00 86.03 109 ALA B CA 1
ATOM 12689 C C . ALA B 1 109 ? 122.125 57.963 110.537 1.00 85.66 109 ALA B C 1
ATOM 12690 O O . ALA B 1 109 ? 122.586 59.094 110.629 1.00 84.34 109 ALA B O 1
ATOM 12697 N N . GLN B 1 110 ? 122.881 56.891 110.325 1.00 91.41 110 GLN B N 1
ATOM 12698 C CA . GLN B 1 110 ? 124.342 56.979 110.302 1.00 79.63 110 GLN B CA 1
ATOM 12699 C C . GLN B 1 110 ? 124.878 57.263 108.901 1.00 95.36 110 GLN B C 1
ATOM 12700 O O . GLN B 1 110 ? 126.086 57.361 108.693 1.00 98.84 110 GLN B O 1
ATOM 12714 N N . VAL B 1 111 ? 123.967 57.352 107.945 1.00 97.47 111 VAL B N 1
ATOM 12715 C CA . VAL B 1 111 ? 124.282 57.627 106.551 1.00 99.19 111 VAL B CA 1
ATOM 12716 C C . VAL B 1 111 ? 123.465 58.815 106.087 1.00 96.13 111 VAL B C 1
ATOM 12717 O O . VAL B 1 111 ? 122.544 59.243 106.782 1.00 91.61 111 VAL B O 1
ATOM 12730 N N . ALA B 1 112 ? 123.762 59.323 104.895 1.00 98.87 112 ALA B N 1
ATOM 12731 C CA . ALA B 1 112 ? 123.025 60.465 104.367 1.00 100.19 112 ALA B CA 1
ATOM 12732 C C . ALA B 1 112 ? 121.672 60.018 103.821 1.00 97.60 112 ALA B C 1
ATOM 12733 O O . ALA B 1 112 ? 121.431 60.011 102.614 1.00 98.58 112 ALA B O 1
ATOM 12740 N N . ASP B 1 113 ? 120.807 59.633 104.750 1.00 96.12 113 ASP B N 1
ATOM 12741 C CA . ASP B 1 113 ? 119.466 59.130 104.500 1.00 96.09 113 ASP B CA 1
ATOM 12742 C C . ASP B 1 113 ? 118.484 60.285 104.479 1.00 93.11 113 ASP B C 1
ATOM 12743 O O . ASP B 1 113 ? 118.871 61.443 104.651 1.00 91.96 113 ASP B O 1
ATOM 12752 N N . ARG B 1 114 ? 117.216 59.977 104.270 1.00 97.50 114 ARG B N 1
ATOM 12753 C CA . ARG B 1 114 ? 116.192 60.996 104.378 1.00 97.26 114 ARG B CA 1
ATOM 12754 C C . ARG B 1 114 ? 116.224 61.511 105.803 1.00 89.42 114 ARG B C 1
ATOM 12755 O O . ARG B 1 114 ? 116.364 60.734 106.746 1.00 86.75 114 ARG B O 1
ATOM 12776 N N . LYS B 1 115 ? 116.154 62.819 105.957 1.00 81.66 115 LYS B N 1
ATOM 12777 C CA . LYS B 1 115 ? 116.233 63.415 107.277 1.00 72.05 115 LYS B CA 1
ATOM 12778 C C . LYS B 1 115 ? 114.872 63.506 107.918 1.00 71.81 115 LYS B C 1
ATOM 12779 O O . LYS B 1 115 ? 113.862 63.686 107.238 1.00 75.69 115 LYS B O 1
ATOM 12798 N N . PHE B 1 116 ? 114.849 63.367 109.229 1.00 69.73 116 PHE B N 1
ATOM 12799 C CA . PHE B 1 116 ? 113.605 63.376 109.968 1.00 72.56 116 PHE B CA 1
ATOM 12800 C C . PHE B 1 116 ? 113.235 64.779 110.368 1.00 68.29 116 PHE B C 1
ATOM 12801 O O . PHE B 1 116 ? 114.108 65.594 110.654 1.00 65.69 116 PHE B O 1
ATOM 12818 N N . GLU B 1 117 ? 111.948 65.071 110.395 1.00 70.23 117 GLU B N 1
ATOM 12819 C CA . GLU B 1 117 ? 111.531 66.342 110.947 1.00 69.80 117 GLU B CA 1
ATOM 12820 C C . GLU B 1 117 ? 110.975 66.166 112.340 1.00 69.01 117 GLU B C 1
ATOM 12821 O O . GLU B 1 117 ? 110.187 65.259 112.604 1.00 68.16 117 GLU B O 1
ATOM 12833 N N . LEU B 1 118 ? 111.340 67.086 113.207 1.00 65.43 118 LEU B N 1
ATOM 12834 C CA . LEU B 1 118 ? 110.808 67.141 114.547 1.00 65.86 118 LEU B CA 1
ATOM 12835 C C . LEU B 1 118 ? 109.985 68.406 114.682 1.00 64.77 118 LEU B C 1
ATOM 12836 O O . LEU B 1 118 ? 110.429 69.484 114.289 1.00 67.96 118 LEU B O 1
ATOM 12852 N N . LYS B 1 119 ? 108.748 68.261 115.132 1.00 71.01 119 LYS B N 1
ATOM 12853 C CA . LYS B 1 119 ? 107.885 69.420 115.291 1.00 74.62 119 LYS B CA 1
ATOM 12854 C C . LYS B 1 119 ? 107.766 69.838 116.740 1.00 76.66 119 LYS B C 1
ATOM 12855 O O . LYS B 1 119 ? 107.356 69.057 117.600 1.00 76.88 119 LYS B O 1
ATOM 12874 N N . LEU B 1 120 ? 108.133 71.083 116.988 1.00 72.26 120 LEU B N 1
ATOM 12875 C CA . LEU B 1 120 ? 108.131 71.655 118.318 1.00 81.11 120 LEU B CA 1
ATOM 12876 C C . LEU B 1 120 ? 106.704 72.066 118.679 1.00 83.06 120 LEU B C 1
ATOM 12877 O O . LEU B 1 120 ? 105.994 72.631 117.846 1.00 82.48 120 LEU B O 1
ATOM 12893 N N . LYS B 1 121 ? 106.300 71.836 119.924 1.00 84.06 121 LYS B N 1
ATOM 12894 C CA . LYS B 1 121 ? 104.950 72.198 120.372 1.00 84.96 121 LYS B CA 1
ATOM 12895 C C . LYS B 1 121 ? 104.972 73.024 121.644 1.00 84.47 121 LYS B C 1
ATOM 12896 O O . LYS B 1 121 ? 105.780 72.781 122.535 1.00 87.64 121 LYS B O 1
ATOM 12915 N N . SER B 1 122 ? 104.022 73.945 121.768 1.00 82.53 122 SER B N 1
ATOM 12916 C CA . SER B 1 122 ? 103.982 74.790 122.955 1.00 88.96 122 SER B CA 1
ATOM 12917 C C . SER B 1 122 ? 103.629 73.968 124.193 1.00 96.32 122 SER B C 1
ATOM 12918 O O . SER B 1 122 ? 102.871 72.999 124.105 1.00 89.28 122 SER B O 1
ATOM 12926 N N . GLY B 1 123 ? 104.129 74.408 125.359 1.00 93.91 123 GLY B N 1
ATOM 12927 C CA . GLY B 1 123 ? 103.827 73.791 126.646 1.00 100.37 123 GLY B CA 1
ATOM 12928 C C . GLY B 1 123 ? 104.851 72.714 126.987 1.00 106.57 123 GLY B C 1
ATOM 12929 O O . GLY B 1 123 ? 105.029 72.361 128.154 1.00 105.13 123 GLY B O 1
ATOM 12933 N N . SER B 1 253 ? 117.307 87.000 132.839 1.00 61.74 257 SER B N 1
ATOM 12934 C CA . SER B 1 253 ? 117.341 87.924 133.973 1.00 61.87 257 SER B CA 1
ATOM 12935 C C . SER B 1 253 ? 117.091 87.231 135.327 1.00 53.27 257 SER B C 1
ATOM 12936 O O . SER B 1 253 ? 117.121 87.888 136.373 1.00 52.73 257 SER B O 1
ATOM 12944 N N . ALA B 1 254 ? 116.877 85.906 135.306 1.00 53.11 258 ALA B N 1
ATOM 12945 C CA . ALA B 1 254 ? 116.642 85.102 136.507 1.00 54.33 258 ALA B CA 1
ATOM 12946 C C . ALA B 1 254 ? 117.244 83.721 136.353 1.00 56.45 258 ALA B C 1
ATOM 12947 O O . ALA B 1 254 ? 117.266 83.159 135.257 1.00 59.59 258 ALA B O 1
ATOM 12954 N N . LYS B 1 255 ? 117.705 83.165 137.465 1.00 54.53 259 LYS B N 1
ATOM 12955 C CA . LYS B 1 255 ? 118.304 81.843 137.473 1.00 56.15 259 LYS B CA 1
ATOM 12956 C C . LYS B 1 255 ? 117.849 81.003 138.653 1.00 55.44 259 LYS B C 1
ATOM 12957 O O . LYS B 1 255 ? 117.633 81.516 139.750 1.00 62.29 259 LYS B O 1
ATOM 12976 N N . VAL B 1 256 ? 117.813 79.695 138.453 1.00 61.62 260 VAL B N 1
ATOM 12977 C CA . VAL B 1 256 ? 117.605 78.759 139.549 1.00 61.59 260 VAL B CA 1
ATOM 12978 C C . VAL B 1 256 ? 118.934 78.124 139.903 1.00 63.06 260 VAL B C 1
ATOM 12979 O O . VAL B 1 256 ? 119.676 77.705 139.017 1.00 68.05 260 VAL B O 1
ATOM 12992 N N . CYS B 1 257 ? 119.273 78.128 141.181 1.00 65.82 261 CYS B N 1
ATOM 12993 C CA . CYS B 1 257 ? 120.570 77.623 141.602 1.00 66.34 261 CYS B CA 1
ATOM 12994 C C . CYS B 1 257 ? 120.667 76.131 141.303 1.00 69.52 261 CYS B C 1
ATOM 12995 O O . CYS B 1 257 ? 119.829 75.364 141.769 1.00 68.42 261 CYS B O 1
ATOM 13003 N N . PRO B 1 258 ? 121.683 75.679 140.558 1.00 71.59 262 PRO B N 1
ATOM 13004 C CA . PRO B 1 258 ? 121.905 74.288 140.212 1.00 72.06 262 PRO B CA 1
ATOM 13005 C C . PRO B 1 258 ? 121.981 73.408 141.452 1.00 68.59 262 PRO B C 1
ATOM 13006 O O . PRO B 1 258 ? 121.512 72.271 141.447 1.00 69.69 262 PRO B O 1
ATOM 13017 N N . ALA B 1 259 ? 122.490 73.974 142.541 1.00 71.96 263 ALA B N 1
ATOM 13018 C CA . ALA B 1 259 ? 122.640 73.240 143.788 1.00 72.36 263 ALA B CA 1
ATOM 13019 C C . ALA B 1 259 ? 121.318 73.053 144.525 1.00 73.31 263 ALA B C 1
ATOM 13020 O O . ALA B 1 259 ? 121.229 72.236 145.441 1.00 75.43 263 ALA B O 1
ATOM 13027 N N . ASP B 1 260 ? 120.349 73.918 144.242 1.00 74.27 264 ASP B N 1
ATOM 13028 C CA . ASP B 1 260 ? 119.108 73.923 144.999 1.00 72.90 264 ASP B CA 1
ATOM 13029 C C . ASP B 1 260 ? 117.942 74.479 144.190 1.00 70.77 264 ASP B C 1
ATOM 13030 O O . ASP B 1 260 ? 117.846 75.684 143.958 1.00 70.09 264 ASP B O 1
ATOM 13039 N N . SER B 1 261 ? 117.017 73.603 143.823 1.00 77.64 265 SER B N 1
ATOM 13040 C CA . SER B 1 261 ? 115.908 73.952 142.943 1.00 81.47 265 SER B CA 1
ATOM 13041 C C . SER B 1 261 ? 114.900 74.904 143.586 1.00 79.37 265 SER B C 1
ATOM 13042 O O . SER B 1 261 ? 114.034 75.450 142.900 1.00 78.02 265 SER B O 1
ATOM 13050 N N . SER B 1 262 ? 114.948 75.038 144.909 1.00 76.75 266 SER B N 1
ATOM 13051 C CA . SER B 1 262 ? 114.008 75.907 145.615 1.00 76.70 266 SER B CA 1
ATOM 13052 C C . SER B 1 262 ? 114.486 77.356 145.643 1.00 73.46 266 SER B C 1
ATOM 13053 O O . SER B 1 262 ? 113.739 78.262 146.028 1.00 73.40 266 SER B O 1
ATOM 13061 N N . LEU B 1 263 ? 115.734 77.578 145.234 1.00 69.22 267 LEU B N 1
ATOM 13062 C CA . LEU B 1 263 ? 116.329 78.907 145.283 1.00 68.60 267 LEU B CA 1
ATOM 13063 C C . LEU B 1 263 ? 116.370 79.563 143.922 1.00 66.30 267 LEU B C 1
ATOM 13064 O O . LEU B 1 263 ? 116.820 78.966 142.943 1.00 77.79 267 LEU B O 1
ATOM 13080 N N . LEU B 1 264 ? 115.953 80.816 143.884 1.00 63.43 268 LEU B N 1
ATOM 13081 C CA . LEU B 1 264 ? 116.014 81.618 142.680 1.00 58.64 268 LEU B CA 1
ATOM 13082 C C . LEU B 1 264 ? 116.743 82.918 142.952 1.00 52.12 268 LEU B C 1
ATOM 13083 O O . LEU B 1 264 ? 116.708 83.440 144.065 1.00 54.63 268 LEU B O 1
ATOM 13099 N N . ALA B 1 265 ? 117.394 83.449 141.936 1.00 52.95 269 ALA B N 1
ATOM 13100 C CA . ALA B 1 265 ? 117.991 84.767 142.050 1.00 55.86 269 ALA B CA 1
ATOM 13101 C C . ALA B 1 265 ? 117.800 85.528 140.764 1.00 52.15 269 ALA B C 1
ATOM 13102 O O . ALA B 1 265 ? 117.836 84.954 139.677 1.00 53.24 269 ALA B O 1
ATOM 13109 N N . TYR B 1 266 ? 117.577 86.820 140.891 1.00 48.94 270 TYR B N 1
ATOM 13110 C CA . TYR B 1 266 ? 117.304 87.639 139.730 1.00 47.94 270 TYR B CA 1
ATOM 13111 C C . TYR B 1 266 ? 117.582 89.098 139.962 1.00 43.98 270 TYR B C 1
ATOM 13112 O O . TYR B 1 266 ? 117.750 89.544 141.097 1.00 47.21 270 TYR B O 1
ATOM 13130 N N . VAL B 1 267 ? 117.647 89.846 138.875 1.00 45.10 271 VAL B N 1
ATOM 13131 C CA . VAL B 1 267 ? 117.795 91.279 138.995 1.00 40.22 271 VAL B CA 1
ATOM 13132 C C . VAL B 1 267 ? 116.500 91.987 138.670 1.00 44.97 271 VAL B C 1
ATOM 13133 O O . VAL B 1 267 ? 115.958 91.855 137.574 1.00 50.22 271 VAL B O 1
ATOM 13146 N N . LEU B 1 268 ? 116.006 92.734 139.638 1.00 49.55 272 LEU B N 1
ATOM 13147 C CA . LEU B 1 268 ? 114.767 93.468 139.491 1.00 46.84 272 LEU B CA 1
ATOM 13148 C C . LEU B 1 268 ? 115.020 94.934 139.768 1.00 48.65 272 LEU B C 1
ATOM 13149 O O . LEU B 1 268 ? 115.587 95.290 140.798 1.00 49.85 272 LEU B O 1
ATOM 13165 N N . ASN B 1 269 ? 114.705 95.777 138.800 1.00 50.36 273 ASN B N 1
ATOM 13166 C CA . ASN B 1 269 ? 114.954 97.204 138.932 1.00 51.09 273 ASN B CA 1
ATOM 13167 C C . ASN B 1 269 ? 116.414 97.479 139.273 1.00 47.95 273 ASN B C 1
ATOM 13168 O O . ASN B 1 269 ? 116.723 98.361 140.073 1.00 48.99 273 ASN B O 1
ATOM 13179 N N . LYS B 1 270 ? 117.301 96.724 138.642 1.00 47.48 274 LYS B N 1
ATOM 13180 C CA . LYS B 1 270 ? 118.743 96.862 138.796 1.00 45.41 274 LYS B CA 1
ATOM 13181 C C . LYS B 1 270 ? 119.261 96.620 140.216 1.00 43.78 274 LYS B C 1
ATOM 13182 O O . LYS B 1 270 ? 120.332 97.116 140.578 1.00 43.03 274 LYS B O 1
ATOM 13201 N N . GLN B 1 271 ? 118.563 95.773 140.971 1.00 46.17 275 GLN B N 1
ATOM 13202 C CA . GLN B 1 271 ? 119.038 95.302 142.271 1.00 46.63 275 GLN B CA 1
ATOM 13203 C C . GLN B 1 271 ? 118.898 93.787 142.356 1.00 44.91 275 GLN B C 1
ATOM 13204 O O . GLN B 1 271 ? 118.070 93.194 141.666 1.00 43.90 275 GLN B O 1
ATOM 13218 N N . VAL B 1 272 ? 119.738 93.156 143.166 1.00 44.59 276 VAL B N 1
ATOM 13219 C CA . VAL B 1 272 ? 119.774 91.702 143.236 1.00 43.23 276 VAL B CA 1
ATOM 13220 C C . VAL B 1 272 ? 118.844 91.154 144.300 1.00 46.35 276 VAL B C 1
ATOM 13221 O O . VAL B 1 272 ? 118.888 91.575 145.454 1.00 50.19 276 VAL B O 1
ATOM 13234 N N . TYR B 1 273 ? 118.016 90.196 143.912 1.00 46.26 277 TYR B N 1
ATOM 13235 C CA . TYR B 1 273 ? 117.085 89.573 144.837 1.00 48.45 277 TYR B CA 1
ATOM 13236 C C . TYR B 1 273 ? 117.282 88.076 144.900 1.00 50.85 277 TYR B C 1
ATOM 13237 O O . TYR B 1 273 ? 117.517 87.425 143.882 1.00 59.68 277 TYR B O 1
ATOM 13255 N N . ILE B 1 274 ? 117.150 87.530 146.099 1.00 55.80 278 ILE B N 1
ATOM 13256 C CA . ILE B 1 274 ? 117.166 86.092 146.307 1.00 59.19 278 ILE B CA 1
ATOM 13257 C C . ILE B 1 274 ? 115.863 85.630 146.922 1.00 58.35 278 ILE B C 1
ATOM 13258 O O . ILE B 1 274 ? 115.433 86.130 147.966 1.00 63.68 278 ILE B O 1
ATOM 13274 N N . GLU B 1 275 ? 115.267 84.641 146.281 1.00 56.57 279 GLU B N 1
ATOM 13275 C CA . GLU B 1 275 ? 113.936 84.171 146.601 1.00 62.32 279 GLU B CA 1
ATOM 13276 C C . GLU B 1 275 ? 113.888 82.673 146.888 1.00 69.35 279 GLU B C 1
ATOM 13277 O O . GLU B 1 275 ? 114.481 81.871 146.168 1.00 68.27 279 GLU B O 1
ATOM 13289 N N . LYS B 1 276 ? 113.156 82.293 147.928 1.00 72.91 280 LYS B N 1
ATOM 13290 C CA . LYS B 1 276 ? 112.920 80.889 148.226 1.00 73.96 280 LYS B CA 1
ATOM 13291 C C . LYS B 1 276 ? 111.457 80.550 148.193 1.00 76.16 280 LYS B C 1
ATOM 13292 O O . LYS B 1 276 ? 110.662 81.107 148.948 1.00 79.12 280 LYS B O 1
ATOM 13311 N N . ASN B 1 277 ? 111.095 79.641 147.307 1.00 79.68 281 ASN B N 1
ATOM 13312 C CA . ASN B 1 277 ? 109.720 79.184 147.228 1.00 85.18 281 ASN B CA 1
ATOM 13313 C C . ASN B 1 277 ? 108.747 80.357 147.096 1.00 85.36 281 ASN B C 1
ATOM 13314 O O . ASN B 1 277 ? 107.664 80.342 147.679 1.00 84.42 281 ASN B O 1
ATOM 13325 N N . GLY B 1 278 ? 109.133 81.367 146.323 1.00 81.97 282 GLY B N 1
ATOM 13326 C CA . GLY B 1 278 ? 108.274 82.521 146.070 1.00 84.88 282 GLY B CA 1
ATOM 13327 C C . GLY B 1 278 ? 108.466 83.687 147.049 1.00 84.29 282 GLY B C 1
ATOM 13328 O O . GLY B 1 278 ? 107.907 84.765 146.842 1.00 86.36 282 GLY B O 1
ATOM 13332 N N . LYS B 1 279 ? 109.255 83.496 148.102 1.00 79.64 283 LYS B N 1
ATOM 13333 C CA . LYS B 1 279 ? 109.457 84.565 149.080 1.00 80.63 283 LYS B CA 1
ATOM 13334 C C . LYS B 1 279 ? 110.840 85.180 148.984 1.00 73.92 283 LYS B C 1
ATOM 13335 O O . LYS B 1 279 ? 111.839 84.471 148.934 1.00 72.92 283 LYS B O 1
ATOM 13354 N N . ILE B 1 280 ? 110.918 86.498 149.083 1.00 73.40 284 ILE B N 1
ATOM 13355 C CA . ILE B 1 280 ? 112.222 87.147 149.065 1.00 69.67 284 ILE B CA 1
ATOM 13356 C C . ILE B 1 280 ? 112.865 87.051 150.436 1.00 66.29 284 ILE B C 1
ATOM 13357 O O . ILE B 1 280 ? 112.258 87.428 151.437 1.00 71.26 284 ILE B O 1
ATOM 13373 N N . ILE B 1 281 ? 114.081 86.522 150.485 1.00 60.42 285 ILE B N 1
ATOM 13374 C CA . ILE B 1 281 ? 114.780 86.388 151.754 1.00 59.37 285 ILE B CA 1
ATOM 13375 C C . ILE B 1 281 ? 115.929 87.375 151.853 1.00 57.98 285 ILE B C 1
ATOM 13376 O O . ILE B 1 281 ? 116.368 87.723 152.948 1.00 60.86 285 ILE B O 1
ATOM 13392 N N . HIS B 1 282 ? 116.386 87.858 150.706 1.00 57.12 286 HIS B N 1
ATOM 13393 C CA . HIS B 1 282 ? 117.461 88.839 150.674 1.00 58.52 286 HIS B CA 1
ATOM 13394 C C . HIS B 1 282 ? 117.351 89.738 149.463 1.00 56.42 286 HIS B C 1
ATOM 13395 O O . HIS B 1 282 ? 116.958 89.294 148.384 1.00 60.08 286 HIS B O 1
ATOM 13409 N N . ARG B 1 283 ? 117.672 91.010 149.646 1.00 54.78 287 ARG B N 1
ATOM 13410 C CA . ARG B 1 283 ? 117.788 91.916 148.520 1.00 48.91 287 ARG B CA 1
ATOM 13411 C C . ARG B 1 283 ? 118.904 92.902 148.748 1.00 48.08 287 ARG B C 1
ATOM 13412 O O . ARG B 1 283 ? 119.156 93.309 149.883 1.00 50.81 287 ARG B O 1
ATOM 13433 N N . THR B 1 284 ? 119.493 93.376 147.666 1.00 47.55 288 THR B N 1
ATOM 13434 C CA . THR B 1 284 ? 120.417 94.487 147.760 1.00 48.16 288 THR B CA 1
ATOM 13435 C C . THR B 1 284 ? 119.632 95.783 147.684 1.00 52.82 288 THR B C 1
ATOM 13436 O O . THR B 1 284 ? 118.507 95.805 147.183 1.00 53.37 288 THR B O 1
ATOM 13447 N N . SER B 1 285 ? 120.236 96.871 148.138 1.00 52.04 289 SER B N 1
ATOM 13448 C CA . SER B 1 285 ? 119.598 98.173 148.036 1.00 52.14 289 SER B CA 1
ATOM 13449 C C . SER B 1 285 ? 120.615 99.255 147.748 1.00 51.49 289 SER B C 1
ATOM 13450 O O . SER B 1 285 ? 121.793 99.119 148.083 1.00 51.34 289 SER B O 1
ATOM 13458 N N . SER B 1 286 ? 120.147 100.350 147.176 1.00 51.12 290 SER B N 1
ATOM 13459 C CA . SER B 1 286 ? 120.990 101.509 146.960 1.00 53.64 290 SER B CA 1
ATOM 13460 C C . SER B 1 286 ? 120.229 102.781 147.282 1.00 58.80 290 SER B C 1
ATOM 13461 O O . SER B 1 286 ? 119.001 102.818 147.205 1.00 57.83 290 SER B O 1
ATOM 13469 N N . ASN B 1 287 ? 120.965 103.832 147.615 1.00 59.53 291 ASN B N 1
ATOM 13470 C CA . ASN B 1 287 ? 120.375 105.128 147.918 1.00 64.49 291 ASN B CA 1
ATOM 13471 C C . ASN B 1 287 ? 120.345 106.041 146.702 1.00 67.37 291 ASN B C 1
ATOM 13472 O O . ASN B 1 287 ? 120.000 107.218 146.805 1.00 65.73 291 ASN B O 1
ATOM 13483 N N . SER B 1 288 ? 120.737 105.503 145.558 1.00 65.33 292 SER B N 1
ATOM 13484 C CA . SER B 1 288 ? 120.799 106.270 144.325 1.00 58.33 292 SER B CA 1
ATOM 13485 C C . SER B 1 288 ? 120.596 105.389 143.109 1.00 54.48 292 SER B C 1
ATOM 13486 O O . SER B 1 288 ? 121.014 104.234 143.085 1.00 54.22 292 SER B O 1
ATOM 13494 N N . LYS B 1 289 ? 120.067 105.979 142.053 1.00 51.58 293 LYS B N 1
ATOM 13495 C CA . LYS B 1 289 ? 119.876 105.282 140.789 1.00 50.06 293 LYS B CA 1
ATOM 13496 C C . LYS B 1 289 ? 121.201 105.022 140.093 1.00 45.82 293 LYS B C 1
ATOM 13497 O O . LYS B 1 289 ? 121.279 104.228 139.156 1.00 46.00 293 LYS B O 1
ATOM 13516 N N . HIS B 1 290 ? 122.239 105.714 140.544 1.00 45.26 294 HIS B N 1
ATOM 13517 C CA . HIS B 1 290 ? 123.561 105.608 139.950 1.00 46.42 294 HIS B CA 1
ATOM 13518 C C . HIS B 1 290 ? 124.407 104.561 140.651 1.00 45.56 294 HIS B C 1
ATOM 13519 O O . HIS B 1 290 ? 125.588 104.387 140.338 1.00 41.02 294 HIS B O 1
ATOM 13533 N N . ILE B 1 291 ? 123.844 103.916 141.659 1.00 47.26 295 ILE B N 1
ATOM 13534 C CA . ILE B 1 291 ? 124.525 102.801 142.283 1.00 42.03 295 ILE B CA 1
ATOM 13535 C C . ILE B 1 291 ? 123.714 101.553 142.013 1.00 41.74 295 ILE B C 1
ATOM 13536 O O . ILE B 1 291 ? 122.526 101.488 142.328 1.00 42.50 295 ILE B O 1
ATOM 13552 N N . THR B 1 292 ? 124.332 100.607 141.336 1.00 43.80 296 THR B N 1
ATOM 13553 C CA . THR B 1 292 ? 123.630 99.464 140.781 1.00 44.68 296 THR B CA 1
ATOM 13554 C C . THR B 1 292 ? 124.243 98.146 141.194 1.00 40.97 296 THR B C 1
ATOM 13555 O O . THR B 1 292 ? 125.451 98.051 141.420 1.00 36.78 296 THR B O 1
ATOM 13566 N N . ASN B 1 293 ? 123.409 97.119 141.302 1.00 38.64 297 ASN B N 1
ATOM 13567 C CA . ASN B 1 293 ? 123.898 95.802 141.655 1.00 40.93 297 ASN B CA 1
ATOM 13568 C C . ASN B 1 293 ? 123.235 94.699 140.832 1.00 40.66 297 ASN B C 1
ATOM 13569 O O . ASN B 1 293 ? 122.011 94.617 140.753 1.00 40.95 297 ASN B O 1
ATOM 13580 N N . GLY B 1 294 ? 124.055 93.841 140.229 1.00 38.54 298 GLY B N 1
ATOM 13581 C CA . GLY B 1 294 ? 123.566 92.709 139.441 1.00 36.93 298 GLY B CA 1
ATOM 13582 C C . GLY B 1 294 ? 123.527 92.999 137.947 1.00 34.16 298 GLY B C 1
ATOM 13583 O O . GLY B 1 294 ? 123.312 92.101 137.135 1.00 37.41 298 GLY B O 1
ATOM 13587 N N . VAL B 1 295 ? 123.707 94.256 137.587 1.00 33.45 299 VAL B N 1
ATOM 13588 C CA . VAL B 1 295 ? 123.710 94.656 136.191 1.00 29.66 299 VAL B CA 1
ATOM 13589 C C . VAL B 1 295 ? 125.073 95.209 135.850 1.00 34.41 299 VAL B C 1
ATOM 13590 O O . VAL B 1 295 ? 125.527 96.134 136.518 1.00 36.84 299 VAL B O 1
ATOM 13603 N N . PRO B 1 296 ? 125.727 94.713 134.807 1.00 31.95 300 PRO B N 1
ATOM 13604 C CA . PRO B 1 296 ? 127.020 95.160 134.354 1.00 28.50 300 PRO B CA 1
ATOM 13605 C C . PRO B 1 296 ? 126.998 96.634 134.033 1.00 27.68 300 PRO B C 1
ATOM 13606 O O . PRO B 1 296 ? 126.009 97.157 133.519 1.00 29.56 300 PRO B O 1
ATOM 13617 N N . SER B 1 297 ? 128.111 97.291 134.289 1.00 24.45 301 SER B N 1
ATOM 13618 C CA . SER B 1 297 ? 128.218 98.704 133.980 1.00 22.69 301 SER B CA 1
ATOM 13619 C C . SER B 1 297 ? 127.955 98.924 132.503 1.00 23.42 301 SER B C 1
ATOM 13620 O O . SER B 1 297 ? 128.215 98.047 131.682 1.00 24.78 301 SER B O 1
ATOM 13628 N N . TYR B 1 298 ? 127.390 100.073 132.163 1.00 25.43 302 TYR B N 1
ATOM 13629 C CA . TYR B 1 298 ? 127.000 100.350 130.785 1.00 25.11 302 TYR B CA 1
ATOM 13630 C C . TYR B 1 298 ? 128.100 100.072 129.788 1.00 23.24 302 TYR B C 1
ATOM 13631 O O . TYR B 1 298 ? 127.858 99.467 128.748 1.00 25.71 302 TYR B O 1
ATOM 13649 N N . ILE B 1 299 ? 129.302 100.525 130.083 1.00 23.18 303 ILE B N 1
ATOM 13650 C CA . ILE B 1 299 ? 130.386 100.374 129.134 1.00 21.56 303 ILE B CA 1
ATOM 13651 C C . ILE B 1 299 ? 130.766 98.909 129.000 1.00 21.28 303 ILE B C 1
ATOM 13652 O O . ILE B 1 299 ? 131.154 98.448 127.926 1.00 24.88 303 ILE B O 1
ATOM 13668 N N . VAL B 1 300 ? 130.638 98.175 130.092 1.00 21.76 304 VAL B N 1
ATOM 13669 C CA . VAL B 1 300 ? 130.979 96.773 130.098 1.00 20.56 304 VAL B CA 1
ATOM 13670 C C . VAL B 1 300 ? 129.964 95.973 129.303 1.00 21.09 304 VAL B C 1
ATOM 13671 O O . VAL B 1 300 ? 130.321 95.053 128.568 1.00 26.66 304 VAL B O 1
ATOM 13684 N N . GLN B 1 301 ? 128.697 96.314 129.458 1.00 22.18 305 GLN B N 1
ATOM 13685 C CA . GLN B 1 301 ? 127.643 95.630 128.733 1.00 22.31 305 GLN B CA 1
ATOM 13686 C C . GLN B 1 301 ? 127.647 96.005 127.264 1.00 22.11 305 GLN B C 1
ATOM 13687 O O . GLN B 1 301 ? 127.350 95.178 126.402 1.00 25.20 305 GLN B O 1
ATOM 13701 N N . GLU B 1 302 ? 127.960 97.261 126.987 1.00 23.27 306 GLU B N 1
ATOM 13702 C CA . GLU B 1 302 ? 127.928 97.789 125.637 1.00 21.19 306 GLU B CA 1
ATOM 13703 C C . GLU B 1 302 ? 129.134 97.395 124.789 1.00 23.29 306 GLU B C 1
ATOM 13704 O O . GLU B 1 302 ? 128.975 96.984 123.641 1.00 27.79 306 GLU B O 1
ATOM 13716 N N . GLU B 1 303 ? 130.338 97.494 125.351 1.00 22.07 307 GLU B N 1
ATOM 13717 C CA . GLU B 1 303 ? 131.542 97.250 124.563 1.00 20.54 307 GLU B CA 1
ATOM 13718 C C . GLU B 1 303 ? 132.277 95.974 124.915 1.00 22.67 307 GLU B C 1
ATOM 13719 O O . GLU B 1 303 ? 132.930 95.377 124.061 1.00 26.23 307 GLU B O 1
ATOM 13731 N N . LEU B 1 304 ? 132.226 95.581 126.177 1.00 21.92 308 LEU B N 1
ATOM 13732 C CA . LEU B 1 304 ? 132.990 94.423 126.620 1.00 19.59 308 LEU B CA 1
ATOM 13733 C C . LEU B 1 304 ? 132.094 93.191 126.655 1.00 20.14 308 LEU B C 1
ATOM 13734 O O . LEU B 1 304 ? 132.509 92.099 127.043 1.00 23.96 308 LEU B O 1
ATOM 13750 N N . GLU B 1 305 ? 130.864 93.388 126.211 1.00 21.05 309 GLU B N 1
ATOM 13751 C CA . GLU B 1 305 ? 129.875 92.340 126.009 1.00 24.68 309 GLU B CA 1
ATOM 13752 C C . GLU B 1 305 ? 129.622 91.410 127.175 1.00 25.86 309 GLU B C 1
ATOM 13753 O O . GLU B 1 305 ? 129.587 90.195 126.997 1.00 27.55 309 GLU B O 1
ATOM 13765 N N . ARG B 1 306 ? 129.402 91.961 128.353 1.00 26.16 310 ARG B N 1
ATOM 13766 C CA . ARG B 1 306 ? 128.933 91.124 129.445 1.00 25.21 310 ARG B CA 1
ATOM 13767 C C . ARG B 1 306 ? 127.518 91.522 129.795 1.00 25.17 310 ARG B C 1
ATOM 13768 O O . ARG B 1 306 ? 127.240 92.688 130.054 1.00 27.21 310 ARG B O 1
ATOM 13789 N N . PHE B 1 307 ? 126.608 90.566 129.749 1.00 25.96 311 PHE B N 1
ATOM 13790 C CA . PHE B 1 307 ? 125.204 90.888 129.928 1.00 27.54 311 PHE B CA 1
ATOM 13791 C C . PHE B 1 307 ? 124.648 90.417 131.255 1.00 31.55 311 PHE B C 1
ATOM 13792 O O . PHE B 1 307 ? 123.444 90.501 131.490 1.00 33.79 311 PHE B O 1
ATOM 13809 N N . GLU B 1 308 ? 125.509 89.904 132.119 1.00 31.85 312 GLU B N 1
ATOM 13810 C CA . GLU B 1 308 ? 125.038 89.403 133.396 1.00 33.65 312 GLU B CA 1
ATOM 13811 C C . GLU B 1 308 ? 125.943 89.795 134.543 1.00 32.74 312 GLU B C 1
ATOM 13812 O O . GLU B 1 308 ? 127.166 89.836 134.406 1.00 30.45 312 GLU B O 1
ATOM 13824 N N . GLY B 1 309 ? 125.326 90.062 135.684 1.00 34.43 313 GLY B N 1
ATOM 13825 C CA . GLY B 1 309 ? 126.049 90.311 136.916 1.00 34.27 313 GLY B CA 1
ATOM 13826 C C . GLY B 1 309 ? 125.717 89.284 137.993 1.00 34.61 313 GLY B C 1
ATOM 13827 O O . GLY B 1 309 ? 126.030 89.505 139.156 1.00 34.75 313 GLY B O 1
ATOM 13831 N N . ILE B 1 310 ? 124.979 88.231 137.636 1.00 32.54 314 ILE B N 1
ATOM 13832 C CA . ILE B 1 310 ? 124.541 87.234 138.621 1.00 30.88 314 ILE B CA 1
ATOM 13833 C C . ILE B 1 310 ? 125.064 85.841 138.345 1.00 36.14 314 ILE B C 1
ATOM 13834 O O . ILE B 1 310 ? 124.733 85.247 137.317 1.00 39.31 314 ILE B O 1
ATOM 13850 N N . TRP B 1 311 ? 125.709 85.245 139.339 1.00 33.46 315 TRP B N 1
ATOM 13851 C CA . TRP B 1 311 ? 126.167 83.876 139.184 1.00 32.32 315 TRP B CA 1
ATOM 13852 C C . TRP B 1 311 ? 125.883 83.006 140.403 1.00 36.46 315 TRP B C 1
ATOM 13853 O O . TRP B 1 311 ? 126.092 83.422 141.540 1.00 49.30 315 TRP B O 1
ATOM 13874 N N . TRP B 1 312 ? 125.535 81.748 140.158 1.00 39.57 316 TRP B N 1
ATOM 13875 C CA . TRP B 1 312 ? 125.385 80.760 141.224 1.00 44.41 316 TRP B CA 1
ATOM 13876 C C . TRP B 1 312 ? 126.544 79.789 141.259 1.00 50.28 316 TRP B C 1
ATOM 13877 O O . TRP B 1 312 ? 127.057 79.401 140.210 1.00 53.77 316 TRP B O 1
ATOM 13898 N N . SER B 1 313 ? 126.895 79.324 142.450 1.00 52.16 317 SER B N 1
ATOM 13899 C CA . SER B 1 313 ? 127.751 78.154 142.564 1.00 52.03 317 SER B CA 1
ATOM 13900 C C . SER B 1 313 ? 126.960 76.901 142.202 1.00 60.32 317 SER B C 1
ATOM 13901 O O . SER B 1 313 ? 125.782 76.781 142.537 1.00 61.66 317 SER B O 1
ATOM 13909 N N . GLU B 1 314 ? 127.629 75.941 141.582 1.00 61.36 318 GLU B N 1
ATOM 13910 C CA . GLU B 1 314 ? 126.997 74.690 141.179 1.00 66.83 318 GLU B CA 1
ATOM 13911 C C . GLU B 1 314 ? 126.729 73.735 142.333 1.00 68.24 318 GLU B C 1
ATOM 13912 O O . GLU B 1 314 ? 125.810 72.918 142.274 1.00 71.83 318 GLU B O 1
ATOM 13924 N N . SER B 1 315 ? 127.626 73.735 143.305 1.00 66.45 319 SER B N 1
ATOM 13925 C CA . SER B 1 315 ? 127.593 72.765 144.388 1.00 68.71 319 SER B CA 1
ATOM 13926 C C . SER B 1 315 ? 126.888 73.255 145.643 1.00 68.66 319 SER B C 1
ATOM 13927 O O . SER B 1 315 ? 126.520 72.454 146.504 1.00 66.30 319 SER B O 1
ATOM 13935 N N . LYS B 1 316 ? 126.756 74.566 145.787 1.00 62.67 320 LYS B N 1
ATOM 13936 C CA . LYS B 1 316 ? 126.350 75.118 147.069 1.00 63.19 320 LYS B CA 1
ATOM 13937 C C . LYS B 1 316 ? 125.505 76.376 146.948 1.00 57.91 320 LYS B C 1
ATOM 13938 O O . LYS B 1 316 ? 125.548 77.078 145.940 1.00 58.09 320 LYS B O 1
ATOM 13957 N N . THR B 1 317 ? 124.774 76.691 148.012 1.00 58.97 321 THR B N 1
ATOM 13958 C CA . THR B 1 317 ? 123.857 77.824 148.016 1.00 56.76 321 THR B CA 1
ATOM 13959 C C . THR B 1 317 ? 124.562 79.151 148.267 1.00 52.39 321 THR B C 1
ATOM 13960 O O . THR B 1 317 ? 124.347 79.802 149.291 1.00 56.22 321 THR B O 1
ATOM 13971 N N . ARG B 1 318 ? 125.399 79.541 147.315 1.00 50.22 322 ARG B N 1
ATOM 13972 C CA . ARG B 1 318 ? 126.149 80.790 147.378 1.00 52.92 322 ARG B CA 1
ATOM 13973 C C . ARG B 1 318 ? 126.088 81.537 146.049 1.00 50.80 322 ARG B C 1
ATOM 13974 O O . ARG B 1 318 ? 126.152 80.931 144.978 1.00 53.85 322 ARG B O 1
ATOM 13995 N N . LEU B 1 319 ? 125.916 82.854 146.125 1.00 42.15 323 LEU B N 1
ATOM 13996 C CA . LEU B 1 319 ? 125.745 83.678 144.935 1.00 38.63 323 LEU B CA 1
ATOM 13997 C C . LEU B 1 319 ? 126.771 84.804 144.838 1.00 36.39 323 LEU B C 1
ATOM 13998 O O . LEU B 1 319 ? 127.121 85.436 145.832 1.00 44.29 323 LEU B O 1
ATOM 14014 N N . LEU B 1 320 ? 127.240 85.057 143.625 1.00 35.80 324 LEU B N 1
ATOM 14015 C CA . LEU B 1 320 ? 128.178 86.136 143.335 1.00 33.79 324 LEU B CA 1
ATOM 14016 C C . LEU B 1 320 ? 127.509 87.213 142.487 1.00 34.06 324 LEU B C 1
ATOM 14017 O O . LEU B 1 320 ? 126.774 86.892 141.551 1.00 35.89 324 LEU B O 1
ATOM 14033 N N . TYR B 1 321 ? 127.783 88.489 142.768 1.00 34.52 325 TYR B N 1
ATOM 14034 C CA . TYR B 1 321 ? 127.258 89.525 141.890 1.00 30.80 325 TYR B CA 1
ATOM 14035 C C . TYR B 1 321 ? 128.105 90.791 141.796 1.00 31.12 325 TYR B C 1
ATOM 14036 O O . TYR B 1 321 ? 128.948 91.070 142.647 1.00 34.03 325 TYR B O 1
ATOM 14054 N N . GLU B 1 322 ? 127.855 91.560 140.737 1.00 30.45 326 GLU B N 1
ATOM 14055 C CA . GLU B 1 322 ? 128.555 92.820 140.471 1.00 30.02 326 GLU B CA 1
ATOM 14056 C C . GLU B 1 322 ? 127.982 94.065 141.161 1.00 34.47 326 GLU B C 1
ATOM 14057 O O . GLU B 1 322 ? 126.773 94.297 141.154 1.00 33.49 326 GLU B O 1
ATOM 14069 N N . HIS B 1 323 ? 128.892 94.923 141.634 1.00 34.96 327 HIS B N 1
ATOM 14070 C CA . HIS B 1 323 ? 128.612 96.257 142.182 1.00 32.83 327 HIS B CA 1
ATOM 14071 C C . HIS B 1 323 ? 129.092 97.360 141.240 1.00 34.81 327 HIS B C 1
ATOM 14072 O O . HIS B 1 323 ? 130.254 97.366 140.832 1.00 36.73 327 HIS B O 1
ATOM 14086 N N . VAL B 1 324 ? 128.204 98.306 140.916 1.00 37.19 328 VAL B N 1
ATOM 14087 C CA . VAL B 1 324 ? 128.516 99.387 139.976 1.00 37.99 328 VAL B CA 1
ATOM 14088 C C . VAL B 1 324 ? 128.290 100.789 140.556 1.00 35.87 328 VAL B C 1
ATOM 14089 O O . VAL B 1 324 ? 127.199 101.109 141.026 1.00 38.74 328 VAL B O 1
ATOM 14102 N N . ASN B 1 325 ? 129.290 101.656 140.412 1.00 33.47 329 ASN B N 1
ATOM 14103 C CA . ASN B 1 325 ? 129.197 103.047 140.859 1.00 35.87 329 ASN B CA 1
ATOM 14104 C C . ASN B 1 325 ? 129.402 104.069 139.726 1.00 36.75 329 ASN B C 1
ATOM 14105 O O . ASN B 1 325 ? 130.522 104.277 139.258 1.00 36.71 329 ASN B O 1
ATOM 14116 N N . GLU B 1 326 ? 128.315 104.726 139.312 1.00 37.37 330 GLU B N 1
ATOM 14117 C CA . GLU B 1 326 ? 128.312 105.644 138.166 1.00 32.66 330 GLU B CA 1
ATOM 14118 C C . GLU B 1 326 ? 128.395 107.119 138.546 1.00 36.74 330 GLU B C 1
ATOM 14119 O O . GLU B 1 326 ? 128.153 107.992 137.714 1.00 39.04 330 GLU B O 1
ATOM 14131 N N . GLU B 1 327 ? 128.636 107.413 139.808 1.00 38.61 331 GLU B N 1
ATOM 14132 C CA . GLU B 1 327 ? 128.486 108.781 140.290 1.00 34.80 331 GLU B CA 1
ATOM 14133 C C . GLU B 1 327 ? 129.413 109.798 139.621 1.00 36.82 331 GLU B C 1
ATOM 14134 O O . GLU B 1 327 ? 129.061 110.971 139.523 1.00 41.55 331 GLU B O 1
ATOM 14146 N N . LYS B 1 328 ? 130.577 109.367 139.137 1.00 36.74 332 LYS B N 1
ATOM 14147 C CA . LYS B 1 328 ? 131.505 110.302 138.499 1.00 37.64 332 LYS B CA 1
ATOM 14148 C C . LYS B 1 328 ? 131.462 110.218 136.984 1.00 34.78 332 LYS B C 1
ATOM 14149 O O . LYS B 1 328 ? 132.285 110.823 136.298 1.00 34.85 332 LYS B O 1
ATOM 14168 N N . VAL B 1 329 ? 130.532 109.436 136.464 1.00 34.67 333 VAL B N 1
ATOM 14169 C CA . VAL B 1 329 ? 130.396 109.282 135.028 1.00 32.64 333 VAL B CA 1
ATOM 14170 C C . VAL B 1 329 ? 129.699 110.498 134.438 1.00 33.02 333 VAL B C 1
ATOM 14171 O O . VAL B 1 329 ? 128.723 110.995 134.996 1.00 35.15 333 VAL B O 1
ATOM 14184 N N . ALA B 1 330 ? 130.240 111.013 133.342 1.00 31.61 334 ALA B N 1
ATOM 14185 C CA . ALA B 1 330 ? 129.706 112.209 132.701 1.00 29.98 334 ALA B CA 1
ATOM 14186 C C . ALA B 1 330 ? 128.289 111.999 132.205 1.00 31.30 334 ALA B C 1
ATOM 14187 O O . ALA B 1 330 ? 127.915 110.896 131.805 1.00 35.13 334 ALA B O 1
ATOM 14194 N N . GLU B 1 331 ? 127.488 113.050 132.294 1.00 32.39 335 GLU B N 1
ATOM 14195 C CA . GLU B 1 331 ? 126.103 113.022 131.849 1.00 30.45 335 GLU B CA 1
ATOM 14196 C C . GLU B 1 331 ? 125.941 113.273 130.361 1.00 28.84 335 GLU B C 1
ATOM 14197 O O . GLU B 1 331 ? 126.698 114.034 129.762 1.00 30.30 335 GLU B O 1
ATOM 14209 N N . SER B 1 332 ? 124.879 112.707 129.807 1.00 28.39 336 SER B N 1
ATOM 14210 C CA . SER B 1 332 ? 124.431 112.997 128.457 1.00 25.12 336 SER B CA 1
ATOM 14211 C C . SER B 1 332 ? 122.931 113.238 128.433 1.00 26.99 336 SER B C 1
ATOM 14212 O O . SER B 1 332 ? 122.141 112.374 128.815 1.00 28.17 336 SER B O 1
ATOM 14220 N N . GLN B 1 333 ? 122.529 114.402 127.961 1.00 27.96 337 GLN B N 1
ATOM 14221 C CA . GLN B 1 333 ? 121.118 114.734 127.897 1.00 26.52 337 GLN B CA 1
ATOM 14222 C C . GLN B 1 333 ? 120.503 114.224 126.609 1.00 25.31 337 GLN B C 1
ATOM 14223 O O . GLN B 1 333 ? 121.103 114.337 125.544 1.00 26.64 337 GLN B O 1
ATOM 14237 N N . PHE B 1 334 ? 119.319 113.644 126.708 1.00 25.09 338 PHE B N 1
ATOM 14238 C CA . PHE B 1 334 ? 118.554 113.287 125.524 1.00 24.72 338 PHE B CA 1
ATOM 14239 C C . PHE B 1 334 ? 117.168 113.883 125.587 1.00 28.97 338 PHE B C 1
ATOM 14240 O O . PHE B 1 334 ? 116.653 114.163 126.669 1.00 35.96 338 PHE B O 1
ATOM 14257 N N . GLY B 1 335 ? 116.596 114.154 124.426 1.00 27.09 339 GLY B N 1
ATOM 14258 C CA . GLY B 1 335 ? 115.259 114.714 124.359 1.00 27.87 339 GLY B CA 1
ATOM 14259 C C . GLY B 1 335 ? 115.153 115.727 123.235 1.00 26.54 339 GLY B C 1
ATOM 14260 O O . GLY B 1 335 ? 116.026 115.820 122.373 1.00 27.08 339 GLY B O 1
ATOM 14264 N N . VAL B 1 336 ? 114.054 116.453 123.215 1.00 25.36 340 VAL B N 1
ATOM 14265 C CA . VAL B 1 336 ? 113.807 117.422 122.165 1.00 23.99 340 VAL B CA 1
ATOM 14266 C C . VAL B 1 336 ? 113.819 118.822 122.739 1.00 25.81 340 VAL B C 1
ATOM 14267 O O . VAL B 1 336 ? 113.143 119.097 123.727 1.00 26.96 340 VAL B O 1
ATOM 14280 N N . ASN B 1 337 ? 114.587 119.712 122.134 1.00 23.79 341 ASN B N 1
ATOM 14281 C CA . ASN B 1 337 ? 114.692 121.049 122.688 1.00 20.82 341 ASN B CA 1
ATOM 14282 C C . ASN B 1 337 ? 113.352 121.751 122.736 1.00 21.48 341 ASN B C 1
ATOM 14283 O O . ASN B 1 337 ? 112.626 121.826 121.741 1.00 25.70 341 ASN B O 1
ATOM 14294 N N . GLY B 1 338 ? 113.071 122.326 123.892 1.00 21.72 342 GLY B N 1
ATOM 14295 C CA . GLY B 1 338 ? 111.817 123.005 124.158 1.00 22.21 342 GLY B CA 1
ATOM 14296 C C . GLY B 1 338 ? 110.880 122.152 125.002 1.00 23.18 342 GLY B C 1
ATOM 14297 O O . GLY B 1 338 ? 109.946 122.669 125.616 1.00 27.38 342 GLY B O 1
ATOM 14301 N N . ASP B 1 339 ? 111.157 120.856 125.076 1.00 25.11 343 ASP B N 1
ATOM 14302 C CA . ASP B 1 339 ? 110.369 119.940 125.887 1.00 25.49 343 ASP B CA 1
ATOM 14303 C C . ASP B 1 339 ? 110.969 119.836 127.279 1.00 26.78 343 ASP B C 1
ATOM 14304 O O . ASP B 1 339 ? 112.125 120.211 127.466 1.00 26.91 343 ASP B O 1
ATOM 14313 N N . PRO B 1 340 ? 110.209 119.368 128.275 1.00 28.90 344 PRO B N 1
ATOM 14314 C CA . PRO B 1 340 ? 110.650 119.160 129.636 1.00 29.03 344 PRO B CA 1
ATOM 14315 C C . PRO B 1 340 ? 111.864 118.238 129.660 1.00 31.10 344 PRO B C 1
ATOM 14316 O O . PRO B 1 340 ? 111.956 117.332 128.833 1.00 33.30 344 PRO B O 1
ATOM 14327 N N . PRO B 1 341 ? 112.804 118.462 130.583 1.00 32.36 345 PRO B N 1
ATOM 14328 C CA . PRO B 1 341 ? 113.969 117.645 130.843 1.00 32.05 345 PRO B CA 1
ATOM 14329 C C . PRO B 1 341 ? 113.577 116.259 131.314 1.00 36.76 345 PRO B C 1
ATOM 14330 O O . PRO B 1 341 ? 112.590 116.090 132.029 1.00 37.79 345 PRO B O 1
ATOM 14341 N N . VAL B 1 342 ? 114.404 115.286 130.974 1.00 39.39 346 VAL B N 1
ATOM 14342 C CA . VAL B 1 342 ? 114.254 113.920 131.450 1.00 39.01 346 VAL B CA 1
ATOM 14343 C C . VAL B 1 342 ? 115.562 113.485 132.075 1.00 38.80 346 VAL B C 1
ATOM 14344 O O . VAL B 1 342 ? 116.599 114.106 131.838 1.00 38.54 346 VAL B O 1
ATOM 14357 N N . ALA B 1 343 ? 115.529 112.413 132.853 1.00 38.64 347 ALA B N 1
ATOM 14358 C CA . ALA B 1 343 ? 116.733 111.973 133.536 1.00 39.39 347 ALA B CA 1
ATOM 14359 C C . ALA B 1 343 ? 117.883 111.820 132.539 1.00 37.06 347 ALA B C 1
ATOM 14360 O O . ALA B 1 343 ? 117.708 111.190 131.496 1.00 37.87 347 ALA B O 1
ATOM 14367 N N . PRO B 1 344 ? 119.059 112.384 132.843 1.00 33.10 348 PRO B N 1
ATOM 14368 C CA . PRO B 1 344 ? 120.281 112.280 132.078 1.00 29.83 348 PRO B CA 1
ATOM 14369 C C . PRO B 1 344 ? 120.786 110.856 132.018 1.00 35.86 348 PRO B C 1
ATOM 14370 O O . PRO B 1 344 ? 120.656 110.095 132.977 1.00 38.86 348 PRO B O 1
ATOM 14381 N N . MET B 1 345 ? 121.419 110.529 130.910 1.00 33.16 349 MET B N 1
ATOM 14382 C CA . MET B 1 345 ? 122.081 109.257 130.711 1.00 30.51 349 MET B CA 1
ATOM 14383 C C . MET B 1 345 ? 123.496 109.350 131.250 1.00 28.72 349 MET B C 1
ATOM 14384 O O . MET B 1 345 ? 124.158 110.371 131.083 1.00 30.96 349 MET B O 1
ATOM 14398 N N . LYS B 1 346 ? 123.983 108.292 131.872 1.00 32.50 350 LYS B N 1
ATOM 14399 C CA . LYS B 1 346 ? 125.385 108.264 132.254 1.00 30.51 350 LYS B CA 1
ATOM 14400 C C . LYS B 1 346 ? 126.212 107.610 131.167 1.00 28.81 350 LYS B C 1
ATOM 14401 O O . LYS B 1 346 ? 126.017 106.439 130.842 1.00 31.39 350 LYS B O 1
ATOM 14420 N N . TYR B 1 347 ? 127.112 108.388 130.587 1.00 25.84 351 TYR B N 1
ATOM 14421 C CA . TYR B 1 347 ? 127.885 107.957 129.439 1.00 24.98 351 TYR B CA 1
ATOM 14422 C C . TYR B 1 347 ? 129.342 108.391 129.539 1.00 22.70 351 TYR B C 1
ATOM 14423 O O . TYR B 1 347 ? 129.639 109.582 129.456 1.00 24.06 351 TYR B O 1
ATOM 14441 N N . PRO B 1 348 ? 130.266 107.455 129.704 1.00 19.66 352 PRO B N 1
ATOM 14442 C CA . PRO B 1 348 ? 131.686 107.685 129.702 1.00 20.90 352 PRO B CA 1
ATOM 14443 C C . PRO B 1 348 ? 132.107 108.159 128.323 1.00 22.49 352 PRO B C 1
ATOM 14444 O O . PRO B 1 348 ? 131.601 107.661 127.323 1.00 24.18 352 PRO B O 1
ATOM 14455 N N . ARG B 1 349 ? 133.111 109.014 128.273 1.00 23.47 353 ARG B N 1
ATOM 14456 C CA . ARG B 1 349 ? 133.695 109.470 127.016 1.00 21.59 353 ARG B CA 1
ATOM 14457 C C . ARG B 1 349 ? 135.185 109.245 127.022 1.00 23.18 353 ARG B C 1
ATOM 14458 O O . ARG B 1 349 ? 135.792 109.143 128.084 1.00 26.98 353 ARG B O 1
ATOM 14479 N N . ALA B 1 350 ? 135.787 109.207 125.851 1.00 20.98 354 ALA B N 1
ATOM 14480 C CA . ALA B 1 350 ? 137.223 109.047 125.804 1.00 25.32 354 ALA B CA 1
ATOM 14481 C C . ALA B 1 350 ? 137.889 110.137 126.631 1.00 27.77 354 ALA B C 1
ATOM 14482 O O . ALA B 1 350 ? 137.537 111.312 126.534 1.00 29.55 354 ALA B O 1
ATOM 14489 N N . GLY B 1 351 ? 138.842 109.736 127.466 1.00 28.69 355 GLY B N 1
ATOM 14490 C CA . GLY B 1 351 ? 139.582 110.662 128.321 1.00 26.77 355 GLY B CA 1
ATOM 14491 C C . GLY B 1 351 ? 138.852 110.996 129.628 1.00 30.44 355 GLY B C 1
ATOM 14492 O O . GLY B 1 351 ? 139.369 111.745 130.456 1.00 34.18 355 GLY B O 1
ATOM 14496 N N . THR B 1 352 ? 137.676 110.408 129.829 1.00 28.50 356 THR B N 1
ATOM 14497 C CA . THR B 1 352 ? 136.835 110.677 130.997 1.00 28.53 356 THR B CA 1
ATOM 14498 C C . THR B 1 352 ? 136.778 109.467 131.931 1.00 30.85 356 THR B C 1
ATOM 14499 O O . THR B 1 352 ? 137.259 108.389 131.587 1.00 31.15 356 THR B O 1
ATOM 14510 N N . LYS B 1 353 ? 136.336 109.687 133.167 1.00 33.38 357 LYS B N 1
ATOM 14511 C CA . LYS B 1 353 ? 136.221 108.616 134.148 1.00 30.09 357 LYS B CA 1
ATOM 14512 C C . LYS B 1 353 ? 135.062 107.682 133.872 1.00 27.12 357 LYS B C 1
ATOM 14513 O O . LYS B 1 353 ? 133.997 108.104 133.425 1.00 29.93 357 LYS B O 1
ATOM 14532 N N . ASN B 1 354 ? 135.275 106.407 134.163 1.00 27.06 358 ASN B N 1
ATOM 14533 C CA . ASN B 1 354 ? 134.251 105.391 133.995 1.00 28.16 358 ASN B CA 1
ATOM 14534 C C . ASN B 1 354 ? 133.622 105.034 135.331 1.00 26.15 358 ASN B C 1
ATOM 14535 O O . ASN B 1 354 ? 134.006 105.572 136.369 1.00 32.74 358 ASN B O 1
ATOM 14546 N N . ALA B 1 355 ? 132.660 104.124 135.303 1.00 25.99 359 ALA B N 1
ATOM 14547 C CA . ALA B 1 355 ? 132.047 103.634 136.523 1.00 27.08 359 ALA B CA 1
ATOM 14548 C C . ALA B 1 355 ? 133.030 102.757 137.273 1.00 31.75 359 ALA B C 1
ATOM 14549 O O . ALA B 1 355 ? 133.852 102.071 136.667 1.00 34.70 359 ALA B O 1
ATOM 14556 N N . TYR B 1 356 ? 132.942 102.778 138.590 1.00 35.42 360 TYR B N 1
ATOM 14557 C CA . TYR B 1 356 ? 133.765 101.927 139.434 1.00 35.81 360 TYR B CA 1
ATOM 14558 C C . TYR B 1 356 ? 133.075 100.595 139.694 1.00 35.08 360 TYR B C 1
ATOM 14559 O O . TYR B 1 356 ? 131.870 100.554 139.942 1.00 33.59 360 TYR B O 1
ATOM 14577 N N . SER B 1 357 ? 133.826 99.496 139.608 1.00 36.33 361 SER B N 1
ATOM 14578 C CA . SER B 1 357 ? 133.229 98.181 139.815 1.00 35.29 361 SER B CA 1
ATOM 14579 C C . SER B 1 357 ? 133.948 97.333 140.862 1.00 37.34 361 SER B C 1
ATOM 14580 O O . SER B 1 357 ? 135.169 97.406 141.020 1.00 38.43 361 SER B O 1
ATOM 14588 N N . THR B 1 358 ? 133.165 96.541 141.591 1.00 35.92 362 THR B N 1
ATOM 14589 C CA . THR B 1 358 ? 133.671 95.548 142.540 1.00 35.66 362 THR B CA 1
ATOM 14590 C C . THR B 1 358 ? 132.691 94.381 142.631 1.00 34.49 362 THR B C 1
ATOM 14591 O O . THR B 1 358 ? 131.533 94.522 142.257 1.00 33.54 362 THR B O 1
ATOM 14602 N N . LEU B 1 359 ? 133.154 93.207 143.038 1.00 35.00 363 LEU B N 1
ATOM 14603 C CA . LEU B 1 359 ? 132.228 92.094 143.242 1.00 35.98 363 LEU B CA 1
ATOM 14604 C C . LEU B 1 359 ? 131.828 91.920 144.701 1.00 36.25 363 LEU B C 1
ATOM 14605 O O . LEU B 1 359 ? 132.550 92.329 145.613 1.00 42.82 363 LEU B O 1
ATOM 14621 N N . ARG B 1 360 ? 130.658 91.328 144.905 1.00 32.45 364 ARG B N 1
ATOM 14622 C CA . ARG B 1 360 ? 130.149 90.996 146.227 1.00 34.20 364 ARG B CA 1
ATOM 14623 C C . ARG B 1 360 ? 129.548 89.598 146.235 1.00 35.31 364 ARG B C 1
ATOM 14624 O O . ARG B 1 360 ? 129.171 89.075 145.190 1.00 39.09 364 ARG B O 1
ATOM 14645 N N . MET B 1 361 ? 129.439 88.997 147.414 1.00 40.69 365 MET B N 1
ATOM 14646 C CA . MET B 1 361 ? 128.752 87.714 147.558 1.00 39.29 365 MET B CA 1
ATOM 14647 C C . MET B 1 361 ? 127.576 87.720 148.509 1.00 37.21 365 MET B C 1
ATOM 14648 O O . MET B 1 361 ? 127.585 88.403 149.530 1.00 45.14 365 MET B O 1
ATOM 14662 N N . VAL B 1 362 ? 126.600 86.872 148.217 1.00 39.34 366 VAL B N 1
ATOM 14663 C CA . VAL B 1 362 ? 125.584 86.555 149.200 1.00 43.61 366 VAL B CA 1
ATOM 14664 C C . VAL B 1 362 ? 125.675 85.085 149.577 1.00 49.71 366 VAL B C 1
ATOM 14665 O O . VAL B 1 362 ? 125.544 84.200 148.731 1.00 49.53 366 VAL B O 1
ATOM 14678 N N . ILE B 1 363 ? 125.879 84.829 150.854 1.00 54.48 367 ILE B N 1
ATOM 14679 C CA . ILE B 1 363 ? 126.005 83.469 151.344 1.00 51.41 367 ILE B CA 1
ATOM 14680 C C . ILE B 1 363 ? 124.724 83.056 152.035 1.00 51.56 367 ILE B C 1
ATOM 14681 O O . ILE B 1 363 ? 124.244 83.757 152.920 1.00 59.72 367 ILE B O 1
ATOM 14697 N N . LEU B 1 364 ? 124.124 81.959 151.592 1.00 55.52 368 LEU B N 1
ATOM 14698 C CA . LEU B 1 364 ? 122.861 81.532 152.172 1.00 59.23 368 LEU B CA 1
ATOM 14699 C C . LEU B 1 364 ? 123.032 80.291 153.029 1.00 66.60 368 LEU B C 1
ATOM 14700 O O . LEU B 1 364 ? 123.239 79.190 152.511 1.00 68.50 368 LEU B O 1
ATOM 14716 N N . GLU B 1 365 ? 122.902 80.462 154.340 1.00 73.64 369 GLU B N 1
ATOM 14717 C CA . GLU B 1 365 ? 123.049 79.352 155.272 1.00 81.46 369 GLU B CA 1
ATOM 14718 C C . GLU B 1 365 ? 121.726 79.038 155.944 1.00 86.06 369 GLU B C 1
ATOM 14719 O O . GLU B 1 365 ? 121.297 79.744 156.852 1.00 82.41 369 GLU B O 1
ATOM 14731 N N . ASN B 1 366 ? 121.049 78.007 155.467 1.00 85.12 370 ASN B N 1
ATOM 14732 C CA . ASN B 1 366 ? 119.761 77.622 156.031 1.00 88.00 370 ASN B CA 1
ATOM 14733 C C . ASN B 1 366 ? 118.761 78.774 156.019 1.00 89.40 370 ASN B C 1
ATOM 14734 O O . ASN B 1 366 ? 117.984 78.939 156.958 1.00 89.24 370 ASN B O 1
ATOM 14745 N N . GLY B 1 367 ? 118.782 79.572 154.960 1.00 83.85 371 GLY B N 1
ATOM 14746 C CA . GLY B 1 367 ? 117.857 80.693 154.831 1.00 85.18 371 GLY B CA 1
ATOM 14747 C C . GLY B 1 367 ? 118.414 81.989 155.418 1.00 80.89 371 GLY B C 1
ATOM 14748 O O . GLY B 1 367 ? 117.802 83.049 155.282 1.00 78.60 371 GLY B O 1
ATOM 14752 N N . LYS B 1 368 ? 119.573 81.912 156.061 1.00 80.50 372 LYS B N 1
ATOM 14753 C CA . LYS B 1 368 ? 120.196 83.094 156.638 1.00 75.97 372 LYS B CA 1
ATOM 14754 C C . LYS B 1 368 ? 121.183 83.715 155.669 1.00 72.02 372 LYS B C 1
ATOM 14755 O O . LYS B 1 368 ? 122.248 83.156 155.409 1.00 71.32 372 LYS B O 1
ATOM 14774 N N . ALA B 1 369 ? 120.813 84.850 155.096 1.00 68.83 373 ALA B N 1
ATOM 14775 C CA . ALA B 1 369 ? 121.666 85.487 154.109 1.00 62.55 373 ALA B CA 1
ATOM 14776 C C . ALA B 1 369 ? 122.721 86.367 154.758 1.00 58.89 373 ALA B C 1
ATOM 14777 O O . ALA B 1 369 ? 122.424 87.145 155.664 1.00 67.76 373 ALA B O 1
ATOM 14784 N N . TYR B 1 370 ? 123.919 86.335 154.197 1.00 55.84 374 TYR B N 1
ATOM 14785 C CA . TYR B 1 370 ? 124.976 87.266 154.562 1.00 59.93 374 TYR B CA 1
ATOM 14786 C C . TYR B 1 370 ? 125.423 87.979 153.306 1.00 55.06 374 TYR B C 1
ATOM 14787 O O . TYR B 1 370 ? 125.612 87.343 152.276 1.00 58.50 374 TYR B O 1
ATOM 14805 N N . ASP B 1 371 ? 125.663 89.275 153.390 1.00 55.30 375 ASP B N 1
ATOM 14806 C CA . ASP B 1 371 ? 126.064 90.026 152.207 1.00 49.85 375 ASP B CA 1
ATOM 14807 C C . ASP B 1 371 ? 127.463 90.599 152.393 1.00 49.72 375 ASP B C 1
ATOM 14808 O O . ASP B 1 371 ? 127.683 91.474 153.232 1.00 53.36 375 ASP B O 1
ATOM 14817 N N . VAL B 1 372 ? 128.424 89.985 151.720 1.00 46.85 376 VAL B N 1
ATOM 14818 C CA . VAL B 1 372 ? 129.829 90.246 151.971 1.00 49.28 376 VAL B CA 1
ATOM 14819 C C . VAL B 1 372 ? 130.581 90.786 150.752 1.00 49.40 376 VAL B C 1
ATOM 14820 O O . VAL B 1 372 ? 130.727 90.071 149.761 1.00 50.17 376 VAL B O 1
ATOM 14833 N N . PRO B 1 373 ? 131.159 91.988 150.833 1.00 49.47 377 PRO B N 1
ATOM 14834 C CA . PRO B 1 373 ? 131.934 92.629 149.793 1.00 47.78 377 PRO B CA 1
ATOM 14835 C C . PRO B 1 373 ? 133.280 91.968 149.640 1.00 48.97 377 PRO B C 1
ATOM 14836 O O . PRO B 1 373 ? 133.819 91.439 150.610 1.00 59.17 377 PRO B O 1
ATOM 14847 N N . LEU B 1 374 ? 133.862 92.079 148.458 1.00 52.79 378 LEU B N 1
ATOM 14848 C CA . LEU B 1 374 ? 135.248 91.694 148.267 1.00 56.92 378 LEU B CA 1
ATOM 14849 C C . LEU B 1 374 ? 136.150 92.749 148.883 1.00 56.42 378 LEU B C 1
ATOM 14850 O O . LEU B 1 374 ? 135.845 93.940 148.834 1.00 56.00 378 LEU B O 1
ATOM 14866 N N . LYS B 1 375 ? 137.256 92.321 149.478 1.00 60.65 379 LYS B N 1
ATOM 14867 C CA . LYS B 1 375 ? 138.211 93.278 150.001 1.00 60.11 379 LYS B CA 1
ATOM 14868 C C . LYS B 1 375 ? 138.699 94.125 148.827 1.00 62.98 379 LYS B C 1
ATOM 14869 O O . LYS B 1 375 ? 138.956 93.616 147.737 1.00 62.80 379 LYS B O 1
ATOM 14888 N N . ASP B 1 376 ? 138.767 95.429 149.035 1.00 68.90 380 ASP B N 1
ATOM 14889 C CA . ASP B 1 376 ? 138.933 96.387 147.946 1.00 74.90 380 ASP B CA 1
ATOM 14890 C C . ASP B 1 376 ? 140.210 96.245 147.127 1.00 71.09 380 ASP B C 1
ATOM 14891 O O . ASP B 1 376 ? 140.188 96.415 145.907 1.00 66.72 380 ASP B O 1
ATOM 14900 N N . GLU B 1 377 ? 141.290 95.838 147.762 1.00 65.84 381 GLU B N 1
ATOM 14901 C CA . GLU B 1 377 ? 142.568 95.756 147.066 1.00 62.87 381 GLU B CA 1
ATOM 14902 C C . GLU B 1 377 ? 142.867 94.376 146.509 1.00 61.24 381 GLU B C 1
ATOM 14903 O O . GLU B 1 377 ? 143.925 94.159 145.926 1.00 60.04 381 GLU B O 1
ATOM 14915 N N . VAL B 1 378 ? 141.917 93.457 146.612 1.00 63.41 382 VAL B N 1
ATOM 14916 C CA . VAL B 1 378 ? 142.174 92.097 146.156 1.00 56.13 382 VAL B CA 1
ATOM 14917 C C . VAL B 1 378 ? 142.515 92.058 144.684 1.00 59.53 382 VAL B C 1
ATOM 14918 O O . VAL B 1 378 ? 143.371 91.282 144.266 1.00 60.11 382 VAL B O 1
ATOM 14931 N N . ILE B 1 379 ? 141.829 92.850 143.882 1.00 58.24 383 ILE B N 1
ATOM 14932 C CA . ILE B 1 379 ? 142.131 92.865 142.467 1.00 52.30 383 ILE B CA 1
ATOM 14933 C C . ILE B 1 379 ? 143.281 93.816 142.190 1.00 47.54 383 ILE B C 1
ATOM 14934 O O . ILE B 1 379 ? 144.295 93.434 141.613 1.00 51.09 383 ILE B O 1
ATOM 14950 N N . TYR B 1 380 ? 143.174 95.015 142.730 1.00 48.98 384 TYR B N 1
ATOM 14951 C CA . TYR B 1 380 ? 144.124 96.070 142.440 1.00 46.43 384 TYR B CA 1
ATOM 14952 C C . TYR B 1 380 ? 145.547 95.690 142.794 1.00 47.19 384 TYR B C 1
ATOM 14953 O O . TYR B 1 380 ? 146.481 96.012 142.063 1.00 50.79 384 TYR B O 1
ATOM 14971 N N . LYS B 1 381 ? 145.723 95.024 143.924 1.00 53.35 385 LYS B N 1
ATOM 14972 C CA . LYS B 1 381 ? 147.049 94.664 144.395 1.00 60.23 385 LYS B CA 1
ATOM 14973 C C . LYS B 1 381 ? 147.780 93.755 143.421 1.00 62.61 385 LYS B C 1
ATOM 14974 O O . LYS B 1 381 ? 149.008 93.800 143.322 1.00 59.75 385 LYS B O 1
ATOM 14993 N N . HIS B 1 382 ? 147.035 92.889 142.745 1.00 58.70 386 HIS B N 1
ATOM 14994 C CA . HIS B 1 382 ? 147.618 91.947 141.805 1.00 53.34 386 HIS B CA 1
ATOM 14995 C C . HIS B 1 382 ? 147.524 92.486 140.390 1.00 53.96 386 HIS B C 1
ATOM 14996 O O . HIS B 1 382 ? 148.208 92.013 139.482 1.00 49.65 386 HIS B O 1
ATOM 15010 N N . CYS B 1 383 ? 146.729 93.535 140.227 1.00 51.41 387 CYS B N 1
ATOM 15011 C CA . CYS B 1 383 ? 146.437 94.109 138.926 1.00 47.33 387 CYS B CA 1
ATOM 15012 C C . CYS B 1 383 ? 146.516 95.639 138.970 1.00 42.83 387 CYS B C 1
ATOM 15013 O O . CYS B 1 383 ? 145.485 96.308 138.918 1.00 39.39 387 CYS B O 1
ATOM 15021 N N . PRO B 1 384 ? 147.731 96.210 138.973 1.00 41.83 388 PRO B N 1
ATOM 15022 C CA . PRO B 1 384 ? 148.047 97.618 139.187 1.00 41.38 388 PRO B CA 1
ATOM 15023 C C . PRO B 1 384 ? 147.444 98.518 138.121 1.00 41.79 388 PRO B C 1
ATOM 15024 O O . PRO B 1 384 ? 147.382 99.735 138.280 1.00 43.67 388 PRO B O 1
ATOM 15035 N N . PHE B 1 385 ? 147.095 97.921 136.993 1.00 39.49 389 PHE B N 1
ATOM 15036 C CA . PHE B 1 385 ? 146.554 98.637 135.851 1.00 33.53 389 PHE B CA 1
ATOM 15037 C C . PHE B 1 385 ? 145.051 98.473 135.728 1.00 30.99 389 PHE B C 1
ATOM 15038 O O . PHE B 1 385 ? 144.453 98.926 134.756 1.00 30.05 389 PHE B O 1
ATOM 15055 N N . TYR B 1 386 ? 144.440 97.860 136.724 1.00 32.27 390 TYR B N 1
ATOM 15056 C CA . TYR B 1 386 ? 143.034 97.500 136.668 1.00 27.35 390 TYR B CA 1
ATOM 15057 C C . TYR B 1 386 ? 142.097 98.660 136.395 1.00 29.42 390 TYR B C 1
ATOM 15058 O O . TYR B 1 386 ? 142.067 99.641 137.138 1.00 32.31 390 TYR B O 1
ATOM 15076 N N . GLU B 1 387 ? 141.247 98.476 135.388 1.00 25.02 391 GLU B N 1
ATOM 15077 C CA . GLU B 1 387 ? 140.186 99.414 135.068 1.00 21.06 391 GLU B CA 1
ATOM 15078 C C . GLU B 1 387 ? 138.849 98.702 135.045 1.00 20.14 391 GLU B C 1
ATOM 15079 O O . GLU B 1 387 ? 137.870 99.172 135.621 1.00 24.59 391 GLU B O 1
ATOM 15091 N N . TYR B 1 388 ? 138.807 97.565 134.357 1.00 19.97 392 TYR B N 1
ATOM 15092 C CA . TYR B 1 388 ? 137.547 96.868 134.151 1.00 19.18 392 TYR B CA 1
ATOM 15093 C C . TYR B 1 388 ? 137.576 95.460 134.687 1.00 20.72 392 TYR B C 1
ATOM 15094 O O . TYR B 1 388 ? 138.572 94.750 134.550 1.00 22.40 392 TYR B O 1
ATOM 15112 N N . ILE B 1 389 ? 136.421 95.005 135.129 1.00 18.50 393 ILE B N 1
ATOM 15113 C CA . ILE B 1 389 ? 136.189 93.585 135.258 1.00 20.76 393 ILE B CA 1
ATOM 15114 C C . ILE B 1 389 ? 135.514 93.194 133.973 1.00 23.04 393 ILE B C 1
ATOM 15115 O O . ILE B 1 389 ? 134.505 93.791 133.610 1.00 26.29 393 ILE B O 1
ATOM 15131 N N . THR B 1 390 ? 136.101 92.274 133.233 1.00 21.37 394 THR B N 1
ATOM 15132 C CA . THR B 1 390 ? 135.544 91.941 131.938 1.00 17.39 394 THR B CA 1
ATOM 15133 C C . THR B 1 390 ? 134.777 90.641 132.017 1.00 16.60 394 THR B C 1
ATOM 15134 O O . THR B 1 390 ? 133.694 90.527 131.447 1.00 21.23 394 THR B O 1
ATOM 15145 N N . ARG B 1 391 ? 135.226 89.743 132.878 1.00 17.03 395 ARG B N 1
ATOM 15146 C CA . ARG B 1 391 ? 134.530 88.481 133.082 1.00 19.22 395 ARG B CA 1
ATOM 15147 C C . ARG B 1 391 ? 134.632 88.051 134.532 1.00 20.59 395 ARG B C 1
ATOM 15148 O O . ARG B 1 391 ? 135.561 88.442 135.238 1.00 23.38 395 ARG B O 1
ATOM 15169 N N . ALA B 1 392 ? 133.665 87.269 134.988 1.00 21.22 396 ALA B N 1
ATOM 15170 C CA . ALA B 1 392 ? 133.705 86.738 136.342 1.00 20.94 396 ALA B CA 1
ATOM 15171 C C . ALA B 1 392 ? 132.866 85.488 136.460 1.00 20.51 396 ALA B C 1
ATOM 15172 O O . ALA B 1 392 ? 131.938 85.277 135.681 1.00 25.76 396 ALA B O 1
ATOM 15179 N N . GLY B 1 393 ? 133.172 84.675 137.457 1.00 21.73 397 GLY B N 1
ATOM 15180 C CA . GLY B 1 393 ? 132.330 83.531 137.767 1.00 27.21 397 GLY B CA 1
ATOM 15181 C C . GLY B 1 393 ? 132.946 82.642 138.832 1.00 27.23 397 GLY B C 1
ATOM 15182 O O . GLY B 1 393 ? 134.032 82.920 139.339 1.00 27.78 397 GLY B O 1
ATOM 15186 N N . PHE B 1 394 ? 132.230 81.586 139.187 1.00 29.01 398 PHE B N 1
ATOM 15187 C CA . PHE B 1 394 ? 132.715 80.639 140.174 1.00 30.80 398 PHE B CA 1
ATOM 15188 C C . PHE B 1 394 ? 133.689 79.656 139.564 1.00 33.16 398 PHE B C 1
ATOM 15189 O O . PHE B 1 394 ? 133.634 79.356 138.370 1.00 36.07 398 PHE B O 1
ATOM 15206 N N . PHE B 1 395 ? 134.601 79.192 140.391 1.00 35.06 399 PHE B N 1
ATOM 15207 C CA . PHE B 1 395 ? 135.515 78.125 140.052 1.00 37.07 399 PHE B CA 1
ATOM 15208 C C . PHE B 1 395 ? 134.829 76.812 140.392 1.00 43.35 399 PHE B C 1
ATOM 15209 O O . PHE B 1 395 ? 133.694 76.805 140.876 1.00 47.30 399 PHE B O 1
ATOM 15226 N N . SER B 1 396 ? 135.489 75.697 140.139 1.00 46.20 400 SER B N 1
ATOM 15227 C CA . SER B 1 396 ? 134.846 74.425 140.379 1.00 53.16 400 SER B CA 1
ATOM 15228 C C . SER B 1 396 ? 134.549 74.241 141.861 1.00 56.76 400 SER B C 1
ATOM 15229 O O . SER B 1 396 ? 135.208 74.816 142.736 1.00 53.59 400 SER B O 1
ATOM 15237 N N . ASP B 1 397 ? 133.465 73.521 142.119 1.00 62.81 401 ASP B N 1
ATOM 15238 C CA . ASP B 1 397 ? 132.991 73.191 143.457 1.00 66.34 401 ASP B CA 1
ATOM 15239 C C . ASP B 1 397 ? 132.518 74.412 144.245 1.00 63.36 401 ASP B C 1
ATOM 15240 O O . ASP B 1 397 ? 132.166 74.296 145.418 1.00 61.20 401 ASP B O 1
ATOM 15249 N N . GLY B 1 398 ? 132.461 75.576 143.597 1.00 61.67 402 GLY B N 1
ATOM 15250 C CA . GLY B 1 398 ? 131.834 76.749 144.196 1.00 55.72 402 GLY B CA 1
ATOM 15251 C C . GLY B 1 398 ? 132.667 77.341 145.322 1.00 53.19 402 GLY B C 1
ATOM 15252 O O . GLY B 1 398 ? 132.177 78.159 146.097 1.00 55.16 402 GLY B O 1
ATOM 15256 N N . THR B 1 399 ? 133.936 76.968 145.397 1.00 54.45 403 THR B N 1
ATOM 15257 C CA . THR B 1 399 ? 134.738 77.376 146.546 1.00 51.57 403 THR B CA 1
ATOM 15258 C C . THR B 1 399 ? 135.486 78.669 146.326 1.00 41.12 403 THR B C 1
ATOM 15259 O O . THR B 1 399 ? 135.864 79.348 147.280 1.00 47.99 403 THR B O 1
ATOM 15270 N N . THR B 1 400 ? 135.697 79.003 145.071 1.00 44.77 404 THR B N 1
ATOM 15271 C CA . THR B 1 400 ? 136.560 80.107 144.702 1.00 40.04 404 THR B CA 1
ATOM 15272 C C . THR B 1 400 ? 135.912 80.929 143.596 1.00 35.97 404 THR B C 1
ATOM 15273 O O . THR B 1 400 ? 135.080 80.424 142.845 1.00 44.23 404 THR B O 1
ATOM 15284 N N . VAL B 1 401 ? 136.271 82.197 143.512 1.00 34.49 405 VAL B N 1
ATOM 15285 C CA . VAL B 1 401 ? 135.775 83.083 142.471 1.00 31.30 405 VAL B CA 1
ATOM 15286 C C . VAL B 1 401 ? 136.907 83.607 141.613 1.00 35.20 405 VAL B C 1
ATOM 15287 O O . VAL B 1 401 ? 137.911 84.072 142.132 1.00 44.70 405 VAL B O 1
ATOM 15300 N N . TRP B 1 402 ? 136.768 83.521 140.302 1.00 33.51 406 TRP B N 1
ATOM 15301 C CA . TRP B 1 402 ? 137.790 84.075 139.425 1.00 28.47 406 TRP B CA 1
ATOM 15302 C C . TRP B 1 402 ? 137.249 85.280 138.694 1.00 25.24 406 TRP B C 1
ATOM 15303 O O . TRP B 1 402 ? 136.047 85.375 138.432 1.00 26.30 406 TRP B O 1
ATOM 15324 N N . VAL B 1 403 ? 138.135 86.207 138.381 1.00 24.41 407 VAL B N 1
ATOM 15325 C CA . VAL B 1 403 ? 137.765 87.305 137.517 1.00 23.60 407 VAL B CA 1
ATOM 15326 C C . VAL B 1 403 ? 138.805 87.506 136.440 1.00 26.93 407 VAL B C 1
ATOM 15327 O O . VAL B 1 403 ? 139.987 87.227 136.642 1.00 26.75 407 VAL B O 1
ATOM 15340 N N . GLN B 1 404 ? 138.374 88.073 135.331 1.00 23.36 408 GLN B N 1
ATOM 15341 C CA . GLN B 1 404 ? 139.274 88.506 134.281 1.00 21.85 408 GLN B CA 1
ATOM 15342 C C . GLN B 1 404 ? 139.214 90.006 134.227 1.00 21.81 408 GLN B C 1
ATOM 15343 O O . GLN B 1 404 ? 138.132 90.578 134.092 1.00 24.89 408 GLN B O 1
ATOM 15357 N N . VAL B 1 405 ? 140.362 90.646 134.308 1.00 18.61 409 VAL B N 1
ATOM 15358 C CA . VAL B 1 405 ? 140.399 92.092 134.355 1.00 17.38 409 VAL B CA 1
ATOM 15359 C C . VAL B 1 405 ? 141.330 92.675 133.310 1.00 19.86 409 VAL B C 1
ATOM 15360 O O . VAL B 1 405 ? 142.285 92.029 132.880 1.00 22.72 409 VAL B O 1
ATOM 15373 N N . MET B 1 406 ? 141.094 93.933 132.963 1.00 21.39 410 MET B N 1
ATOM 15374 C CA . MET B 1 406 ? 141.897 94.606 131.952 1.00 16.98 410 MET B CA 1
ATOM 15375 C C . MET B 1 406 ? 142.288 96.017 132.295 1.00 17.83 410 MET B C 1
ATOM 15376 O O . MET B 1 406 ? 141.604 96.711 133.052 1.00 22.01 410 MET B O 1
ATOM 15390 N N . SER B 1 407 ? 143.355 96.452 131.640 1.00 18.78 411 SER B N 1
ATOM 15391 C CA . SER B 1 407 ? 143.821 97.823 131.678 1.00 19.31 411 SER B CA 1
ATOM 15392 C C . SER B 1 407 ? 142.889 98.716 130.896 1.00 19.09 411 SER B C 1
ATOM 15393 O O . SER B 1 407 ? 142.087 98.249 130.092 1.00 19.32 411 SER B O 1
ATOM 15401 N N . ARG B 1 408 ? 143.014 100.011 131.104 1.00 22.61 412 ARG B N 1
ATOM 15402 C CA . ARG B 1 408 ? 142.099 100.957 130.496 1.00 23.59 412 ARG B CA 1
ATOM 15403 C C . ARG B 1 408 ? 142.106 100.915 128.977 1.00 22.70 412 ARG B C 1
ATOM 15404 O O . ARG B 1 408 ? 141.056 101.010 128.344 1.00 22.58 412 ARG B O 1
ATOM 15425 N N . ASP B 1 409 ? 143.278 100.736 128.390 1.00 22.03 413 ASP B N 1
ATOM 15426 C CA . ASP B 1 409 ? 143.398 100.687 126.942 1.00 19.12 413 ASP B CA 1
ATOM 15427 C C . ASP B 1 409 ? 143.286 99.262 126.447 1.00 17.94 413 ASP B C 1
ATOM 15428 O O . ASP B 1 409 ? 143.469 98.982 125.265 1.00 20.28 413 ASP B O 1
ATOM 15437 N N . GLN B 1 410 ? 143.034 98.356 127.374 1.00 18.66 414 GLN B N 1
ATOM 15438 C CA . GLN B 1 410 ? 142.858 96.954 127.079 1.00 16.57 414 GLN B CA 1
ATOM 15439 C C . GLN B 1 410 ? 144.066 96.334 126.396 1.00 16.82 414 GLN B C 1
ATOM 15440 O O . GLN B 1 410 ? 143.941 95.317 125.722 1.00 19.02 414 GLN B O 1
ATOM 15454 N N . ALA B 1 411 ? 145.250 96.882 126.649 1.00 18.68 415 ALA B N 1
ATOM 15455 C CA . ALA B 1 411 ? 146.479 96.286 126.146 1.00 16.40 415 ALA B CA 1
ATOM 15456 C C . ALA B 1 411 ? 146.964 95.181 127.070 1.00 18.94 415 ALA B C 1
ATOM 15457 O O . ALA B 1 411 ? 147.777 94.344 126.682 1.00 22.28 415 ALA B O 1
ATOM 15464 N N . GLN B 1 412 ? 146.473 95.180 128.301 1.00 18.36 416 GLN B N 1
ATOM 15465 C CA . GLN B 1 412 ? 146.879 94.178 129.271 1.00 17.48 416 GLN B CA 1
ATOM 15466 C C . GLN B 1 412 ? 145.673 93.463 129.817 1.00 17.12 416 GLN B C 1
ATOM 15467 O O . GLN B 1 412 ? 144.654 94.084 130.116 1.00 20.53 416 GLN B O 1
ATOM 15481 N N . CYS B 1 413 ? 145.830 92.178 130.064 1.00 20.26 417 CYS B N 1
ATOM 15482 C CA . CYS B 1 413 ? 144.750 91.387 130.617 1.00 20.93 417 CYS B CA 1
ATOM 15483 C C . CYS B 1 413 ? 145.272 90.354 131.590 1.00 24.27 417 CYS B C 1
ATOM 15484 O O . CYS B 1 413 ? 146.291 89.710 131.343 1.00 27.08 417 CYS B O 1
ATOM 15492 N N . SER B 1 414 ? 144.566 90.181 132.692 1.00 24.54 418 SER B N 1
ATOM 15493 C CA . SER B 1 414 ? 144.951 89.169 133.657 1.00 22.83 418 SER B CA 1
ATOM 15494 C C . SER B 1 414 ? 143.764 88.374 134.148 1.00 20.65 418 SER B C 1
ATOM 15495 O O . SER B 1 414 ? 142.668 88.902 134.333 1.00 22.84 418 SER B O 1
ATOM 15503 N N . LEU B 1 415 ? 144.002 87.101 134.397 1.00 24.62 419 LEU B N 1
ATOM 15504 C CA . LEU B 1 415 ? 143.019 86.254 135.036 1.00 27.17 419 LEU B CA 1
ATOM 15505 C C . LEU B 1 415 ? 143.510 85.957 136.435 1.00 31.24 419 LEU B C 1
ATOM 15506 O O . LEU B 1 415 ? 144.640 85.499 136.616 1.00 32.95 419 LEU B O 1
ATOM 15522 N N . LEU B 1 416 ? 142.681 86.242 137.425 1.00 33.02 420 LEU B N 1
ATOM 15523 C CA . LEU B 1 416 ? 143.075 86.012 138.804 1.00 37.77 420 LEU B CA 1
ATOM 15524 C C . LEU B 1 416 ? 142.022 85.239 139.571 1.00 35.00 420 LEU B C 1
ATOM 15525 O O . LEU B 1 416 ? 140.817 85.423 139.390 1.00 32.33 420 LEU B O 1
ATOM 15541 N N . LEU B 1 417 ? 142.504 84.317 140.385 1.00 41.67 421 LEU B N 1
ATOM 15542 C CA . LEU B 1 417 ? 141.662 83.406 141.130 1.00 38.32 421 LEU B CA 1
ATOM 15543 C C . LEU B 1 417 ? 141.612 83.829 142.595 1.00 46.63 421 LEU B C 1
ATOM 15544 O O . LEU B 1 417 ? 142.651 83.976 143.240 1.00 50.58 421 LEU B O 1
ATOM 15560 N N . ILE B 1 418 ? 140.409 84.133 143.073 1.00 38.10 422 ILE B N 1
ATOM 15561 C CA . ILE B 1 418 ? 140.171 84.697 144.400 1.00 40.01 422 ILE B CA 1
ATOM 15562 C C . ILE B 1 418 ? 139.444 83.735 145.353 1.00 39.39 422 ILE B C 1
ATOM 15563 O O . ILE B 1 418 ? 138.270 83.442 145.143 1.00 38.83 422 ILE B O 1
ATOM 15579 N N . PRO B 1 419 ? 140.077 83.303 146.448 1.00 45.85 423 PRO B N 1
ATOM 15580 C CA . PRO B 1 419 ? 139.545 82.414 147.460 1.00 40.44 423 PRO B CA 1
ATOM 15581 C C . PRO B 1 419 ? 138.538 83.120 148.347 1.00 48.04 423 PRO B C 1
ATOM 15582 O O . PRO B 1 419 ? 138.482 84.347 148.399 1.00 51.95 423 PRO B O 1
ATOM 15593 N N . TYR B 1 420 ? 137.793 82.335 149.100 1.00 43.87 424 TYR B N 1
ATOM 15594 C CA . TYR B 1 420 ? 136.756 82.833 149.991 1.00 47.23 424 TYR B CA 1
ATOM 15595 C C . TYR B 1 420 ? 137.292 83.759 151.082 1.00 53.76 424 TYR B C 1
ATOM 15596 O O . TYR B 1 420 ? 136.629 84.715 151.482 1.00 55.83 424 TYR B O 1
ATOM 15614 N N . THR B 1 421 ? 138.533 83.544 151.491 1.00 57.03 425 THR B N 1
ATOM 15615 C CA . THR B 1 421 ? 139.124 84.293 152.594 1.00 55.31 425 THR B CA 1
ATOM 15616 C C . THR B 1 421 ? 139.490 85.725 152.216 1.00 53.98 425 THR B C 1
ATOM 15617 O O . THR B 1 421 ? 139.840 86.533 153.083 1.00 60.61 425 THR B O 1
ATOM 15628 N N . ASP B 1 422 ? 139.442 86.038 150.927 1.00 53.40 426 ASP B N 1
ATOM 15629 C CA . ASP B 1 422 ? 139.783 87.378 150.479 1.00 55.08 426 ASP B CA 1
ATOM 15630 C C . ASP B 1 422 ? 138.545 88.267 150.362 1.00 53.54 426 ASP B C 1
ATOM 15631 O O . ASP B 1 422 ? 138.625 89.428 149.958 1.00 54.64 426 ASP B O 1
ATOM 15640 N N . PHE B 1 423 ? 137.411 87.731 150.783 1.00 57.75 427 PHE B N 1
ATOM 15641 C CA . PHE B 1 423 ? 136.205 88.522 150.956 1.00 58.57 427 PHE B CA 1
ATOM 15642 C C . PHE B 1 423 ? 136.178 89.094 152.361 1.00 73.84 427 PHE B C 1
ATOM 15643 O O . PHE B 1 423 ? 136.712 88.492 153.293 1.00 67.35 427 PHE B O 1
ATOM 15660 N N . LEU B 1 424 ? 135.525 90.233 152.540 1.00 66.54 428 LEU B N 1
ATOM 15661 C CA . LEU B 1 424 ? 135.498 90.868 153.852 1.00 71.21 428 LEU B CA 1
ATOM 15662 C C . LEU B 1 424 ? 134.409 90.249 154.704 1.00 69.07 428 LEU B C 1
ATOM 15663 O O . LEU B 1 424 ? 133.433 90.900 155.077 1.00 67.87 428 LEU B O 1
ATOM 15679 N N . LEU B 1 425 ? 134.637 88.998 155.068 1.00 72.22 429 LEU B N 1
ATOM 15680 C CA . LEU B 1 425 ? 133.705 88.218 155.850 1.00 76.01 429 LEU B CA 1
ATOM 15681 C C . LEU B 1 425 ? 133.655 88.758 157.265 1.00 83.16 429 LEU B C 1
ATOM 15682 O O . LEU B 1 425 ? 134.654 89.286 157.755 1.00 83.47 429 LEU B O 1
ATOM 15698 N N . PRO B 1 426 ? 132.516 88.631 157.941 1.00 85.77 430 PRO B N 1
ATOM 15699 C CA . PRO B 1 426 ? 132.350 88.870 159.351 1.00 93.15 430 PRO B CA 1
ATOM 15700 C C . PRO B 1 426 ? 133.107 87.766 160.061 1.00 84.66 430 PRO B C 1
ATOM 15701 O O . PRO B 1 426 ? 133.205 86.657 159.537 1.00 111.55 430 PRO B O 1
ATOM 15712 N N . GLU B 1 427 ? 133.587 88.027 161.267 1.00 109.09 431 GLU B N 1
ATOM 15713 C CA . GLU B 1 427 ? 134.417 87.044 161.958 1.00 104.27 431 GLU B CA 1
ATOM 15714 C C . GLU B 1 427 ? 133.689 85.720 162.176 1.00 108.35 431 GLU B C 1
ATOM 15715 O O . GLU B 1 427 ? 134.300 84.654 162.104 1.00 103.24 431 GLU B O 1
ATOM 15727 N N . GLU B 1 428 ? 132.367 85.777 162.286 1.00 103.21 432 GLU B N 1
ATOM 15728 C CA . GLU B 1 428 ? 131.558 84.581 162.492 1.00 101.87 432 GLU B CA 1
ATOM 15729 C C . GLU B 1 428 ? 131.648 83.609 161.314 1.00 104.35 432 GLU B C 1
ATOM 15730 O O . GLU B 1 428 ? 131.350 82.423 161.460 1.00 102.17 432 GLU B O 1
ATOM 15742 N N . LEU B 1 429 ? 131.989 84.122 160.134 1.00 102.61 433 LEU B N 1
ATOM 15743 C CA . LEU B 1 429 ? 132.177 83.278 158.951 1.00 100.12 433 LEU B CA 1
ATOM 15744 C C . LEU B 1 429 ? 133.658 82.996 158.634 1.00 92.01 433 LEU B C 1
ATOM 15745 O O . LEU B 1 429 ? 133.960 82.375 157.612 1.00 89.14 433 LEU B O 1
ATOM 15761 N N . GLY B 1 430 ? 134.572 83.459 159.499 1.00 93.16 434 GLY B N 1
ATOM 15762 C CA . GLY B 1 430 ? 136.006 83.339 159.298 1.00 96.25 434 GLY B CA 1
ATOM 15763 C C . GLY B 1 430 ? 136.745 84.280 160.242 1.00 100.48 434 GLY B C 1
ATOM 15764 O O . GLY B 1 430 ? 137.810 84.800 159.909 1.00 108.95 434 GLY B O 1
ATOM 15768 N N . PRO B 1 461 ? 158.820 69.365 142.495 1.00 138.83 465 PRO B N 1
ATOM 15769 C CA . PRO B 1 461 ? 159.043 70.720 142.979 1.00 136.73 465 PRO B CA 1
ATOM 15770 C C . PRO B 1 461 ? 158.127 71.016 144.184 1.00 120.95 465 PRO B C 1
ATOM 15771 O O . PRO B 1 461 ? 157.081 70.375 144.327 1.00 118.41 465 PRO B O 1
ATOM 15782 N N . PRO B 1 462 ? 158.467 72.010 145.045 1.00 122.87 466 PRO B N 1
ATOM 15783 C CA . PRO B 1 462 ? 157.716 72.428 146.223 1.00 132.15 466 PRO B CA 1
ATOM 15784 C C . PRO B 1 462 ? 156.542 73.329 145.855 1.00 117.24 466 PRO B C 1
ATOM 15785 O O . PRO B 1 462 ? 156.481 74.483 146.274 1.00 123.17 466 PRO B O 1
ATOM 15796 N N . ARG B 1 463 ? 155.633 72.791 145.056 1.00 113.46 467 ARG B N 1
ATOM 15797 C CA . ARG B 1 463 ? 154.446 73.517 144.616 1.00 114.38 467 ARG B CA 1
ATOM 15798 C C . ARG B 1 463 ? 153.356 73.546 145.681 1.00 105.75 467 ARG B C 1
ATOM 15799 O O . ARG B 1 463 ? 153.273 72.654 146.527 1.00 123.88 467 ARG B O 1
ATOM 15820 N N . GLY B 1 464 ? 152.551 74.606 145.663 1.00 97.24 468 GLY B N 1
ATOM 15821 C CA . GLY B 1 464 ? 151.543 74.818 146.697 1.00 92.75 468 GLY B CA 1
ATOM 15822 C C . GLY B 1 464 ? 150.094 74.790 146.218 1.00 89.32 468 GLY B C 1
ATOM 15823 O O . GLY B 1 464 ? 149.737 74.109 145.257 1.00 87.67 468 GLY B O 1
ATOM 15827 N N . LYS B 1 465 ? 149.253 75.472 146.990 1.00 85.87 469 LYS B N 1
ATOM 15828 C CA . LYS B 1 465 ? 147.811 75.555 146.803 1.00 81.28 469 LYS B CA 1
ATOM 15829 C C . LYS B 1 465 ? 147.372 77.010 146.757 1.00 78.96 469 LYS B C 1
ATOM 15830 O O . LYS B 1 465 ? 148.194 77.918 146.895 1.00 78.86 469 LYS B O 1
ATOM 15849 N N . LEU B 1 466 ? 146.070 77.241 146.620 1.00 74.93 470 LEU B N 1
ATOM 15850 C CA . LEU B 1 466 ? 145.568 78.602 146.516 1.00 72.62 470 LEU B CA 1
ATOM 15851 C C . LEU B 1 466 ? 145.584 79.274 147.875 1.00 73.37 470 LEU B C 1
ATOM 15852 O O . LEU B 1 466 ? 144.574 79.346 148.573 1.00 70.84 470 LEU B O 1
ATOM 15868 N N . ARG B 1 467 ? 146.763 79.768 148.226 1.00 71.75 471 ARG B N 1
ATOM 15869 C CA . ARG B 1 467 ? 147.041 80.391 149.508 1.00 73.16 471 ARG B CA 1
ATOM 15870 C C . ARG B 1 467 ? 146.254 81.687 149.666 1.00 70.97 471 ARG B C 1
ATOM 15871 O O . ARG B 1 467 ? 145.853 82.054 150.769 1.00 76.87 471 ARG B O 1
ATOM 15892 N N . GLY B 1 468 ? 146.046 82.378 148.553 1.00 70.83 472 GLY B N 1
ATOM 15893 C CA . GLY B 1 468 ? 145.343 83.655 148.528 1.00 63.35 472 GLY B CA 1
ATOM 15894 C C . GLY B 1 468 ? 145.128 84.074 147.082 1.00 62.50 472 GLY B C 1
ATOM 15895 O O . GLY B 1 468 ? 145.621 83.412 146.168 1.00 66.22 472 GLY B O 1
ATOM 15899 N N . THR B 1 469 ? 144.522 85.234 146.865 1.00 57.37 473 THR B N 1
ATOM 15900 C CA . THR B 1 469 ? 144.302 85.679 145.495 1.00 51.54 473 THR B CA 1
ATOM 15901 C C . THR B 1 469 ? 145.601 85.776 144.736 1.00 57.51 473 THR B C 1
ATOM 15902 O O . THR B 1 469 ? 146.597 86.281 145.251 1.00 56.41 473 THR B O 1
ATOM 15913 N N . VAL B 1 470 ? 145.603 85.206 143.538 1.00 53.91 474 VAL B N 1
ATOM 15914 C CA . VAL B 1 470 ? 146.775 85.227 142.679 1.00 55.85 474 VAL B CA 1
ATOM 15915 C C . VAL B 1 470 ? 146.400 85.269 141.203 1.00 45.69 474 VAL B C 1
ATOM 15916 O O . VAL B 1 470 ? 145.410 84.659 140.796 1.00 43.88 474 VAL B O 1
ATOM 15929 N N . GLN B 1 471 ? 147.228 85.920 140.387 1.00 45.16 475 GLN B N 1
ATOM 15930 C CA . GLN B 1 471 ? 147.059 85.805 138.945 1.00 41.09 475 GLN B CA 1
ATOM 15931 C C . GLN B 1 471 ? 147.419 84.404 138.501 1.00 47.03 475 GLN B C 1
ATOM 15932 O O . GLN B 1 471 ? 148.497 83.913 138.822 1.00 50.01 475 GLN B O 1
ATOM 15946 N N . ILE B 1 472 ? 146.581 83.810 137.671 1.00 38.42 476 ILE B N 1
ATOM 15947 C CA . ILE B 1 472 ? 146.879 82.497 137.127 1.00 33.39 476 ILE B CA 1
ATOM 15948 C C . ILE B 1 472 ? 147.186 82.581 135.637 1.00 36.19 476 ILE B C 1
ATOM 15949 O O . ILE B 1 472 ? 147.714 81.640 135.048 1.00 40.23 476 ILE B O 1
ATOM 15965 N N . HIS B 1 473 ? 146.939 83.752 135.056 1.00 34.22 477 HIS B N 1
ATOM 15966 C CA . HIS B 1 473 ? 147.393 84.055 133.702 1.00 31.25 477 HIS B CA 1
ATOM 15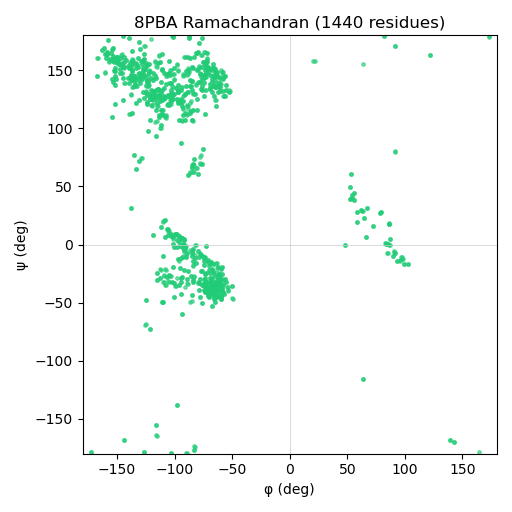967 C C . HIS B 1 473 ? 147.565 85.544 133.478 1.00 26.59 477 HIS B C 1
ATOM 15968 O O . HIS B 1 473 ? 146.746 86.348 133.921 1.00 28.90 477 HIS B O 1
ATOM 15982 N N . LYS B 1 474 ? 148.595 85.908 132.732 1.00 24.34 478 LYS B N 1
ATOM 15983 C CA . LYS B 1 474 ? 148.740 87.280 132.275 1.00 26.60 478 LYS B CA 1
ATOM 15984 C C . LYS B 1 474 ? 149.056 87.342 130.795 1.00 30.32 478 LYS B C 1
ATOM 15985 O O . LYS B 1 474 ? 149.827 86.535 130.278 1.00 34.57 478 LYS B O 1
ATOM 16004 N N . ALA B 1 475 ? 148.502 88.341 130.126 1.00 26.24 479 ALA B N 1
ATOM 16005 C CA . ALA B 1 475 ? 148.780 88.570 128.724 1.00 23.69 479 ALA B CA 1
ATOM 16006 C C . ALA B 1 475 ? 148.967 90.043 128.453 1.00 21.32 479 ALA B C 1
ATOM 16007 O O . ALA B 1 475 ? 148.315 90.892 129.060 1.00 23.84 479 ALA B O 1
ATOM 16014 N N . ARG B 1 476 ? 149.842 90.344 127.513 1.00 23.31 480 ARG B N 1
ATOM 16015 C CA . ARG B 1 476 ? 150.046 91.710 127.084 1.00 22.11 480 ARG B CA 1
ATOM 16016 C C . ARG B 1 476 ? 150.172 91.786 125.586 1.00 24.84 480 ARG B C 1
ATOM 16017 O O . ARG B 1 476 ? 150.807 90.936 124.964 1.00 26.00 480 ARG B O 1
ATOM 16038 N N . ASN B 1 477 ? 149.610 92.830 125.011 1.00 23.76 481 ASN B N 1
ATOM 16039 C CA . ASN B 1 477 ? 149.757 93.050 123.595 1.00 21.82 481 ASN B CA 1
ATOM 16040 C C . ASN B 1 477 ? 150.420 94.387 123.343 1.00 23.86 481 ASN B C 1
ATOM 16041 O O . ASN B 1 477 ? 150.580 95.190 124.260 1.00 27.12 481 ASN B O 1
ATOM 16052 N N . ASP B 1 478 ? 150.671 94.687 122.079 1.00 24.94 482 ASP B N 1
ATOM 16053 C CA . ASP B 1 478 ? 151.217 95.979 121.707 1.00 24.44 482 ASP B CA 1
ATOM 16054 C C . ASP B 1 478 ? 150.113 96.915 121.284 1.00 24.68 482 ASP B C 1
ATOM 16055 O O . ASP B 1 478 ? 150.319 98.119 121.139 1.00 23.99 482 ASP B O 1
ATOM 16064 N N . TYR B 1 479 ? 148.948 96.342 121.036 1.00 23.33 483 TYR B N 1
ATOM 16065 C CA . TYR B 1 479 ? 147.839 97.083 120.493 1.00 20.49 483 TYR B CA 1
ATOM 16066 C C . TYR B 1 479 ? 146.633 96.932 121.395 1.00 19.22 483 TYR B C 1
ATOM 16067 O O . TYR B 1 479 ? 146.201 97.888 122.035 1.00 21.12 483 TYR B O 1
ATOM 16085 N N . TRP B 1 480 ? 146.092 95.724 121.444 1.00 16.25 484 TRP B N 1
ATOM 16086 C CA . TRP B 1 480 ? 144.984 95.436 122.339 1.00 15.20 484 TRP B CA 1
ATOM 16087 C C . TRP B 1 480 ? 144.724 93.949 122.480 1.00 17.12 484 TRP B C 1
ATOM 16088 O O . TRP B 1 480 ? 145.038 93.159 121.591 1.00 20.20 484 TRP B O 1
ATOM 16109 N N . ILE B 1 481 ? 144.027 93.597 123.546 1.00 17.28 485 ILE B N 1
ATOM 16110 C CA . ILE B 1 481 ? 143.505 92.261 123.751 1.00 15.92 485 ILE B CA 1
ATOM 16111 C C . ILE B 1 481 ? 141.993 92.318 123.704 1.00 13.30 485 ILE B C 1
ATOM 16112 O O . ILE B 1 481 ? 141.382 93.173 124.338 1.00 16.41 485 ILE B O 1
ATOM 16128 N N . ASN B 1 482 ? 141.396 91.470 122.890 1.00 16.30 486 ASN B N 1
ATOM 16129 C CA . ASN B 1 482 ? 139.953 91.453 122.753 1.00 14.90 486 ASN B CA 1
ATOM 16130 C C . ASN B 1 482 ? 139.313 90.604 123.833 1.00 16.99 486 ASN B C 1
ATOM 16131 O O . ASN B 1 482 ? 139.928 89.671 124.346 1.00 19.11 486 ASN B O 1
ATOM 16142 N N . THR B 1 483 ? 138.074 90.923 124.179 1.00 17.63 487 THR B N 1
ATOM 16143 C CA . THR B 1 483 ? 137.355 90.110 125.139 1.00 15.56 487 THR B CA 1
ATOM 16144 C C . THR B 1 483 ? 136.730 88.921 124.449 1.00 18.65 487 THR B C 1
ATOM 16145 O O . THR B 1 483 ? 136.519 88.935 123.238 1.00 20.75 487 THR B O 1
ATOM 16156 N N . HIS B 1 484 ? 136.389 87.917 125.232 1.00 19.11 488 HIS B N 1
ATOM 16157 C CA . HIS B 1 484 ? 135.784 86.707 124.718 1.00 16.76 488 HIS B CA 1
ATOM 16158 C C . HIS B 1 484 ? 135.104 85.953 125.829 1.00 19.00 488 HIS B C 1
ATOM 16159 O O . HIS B 1 484 ? 135.301 86.259 127.003 1.00 20.88 488 HIS B O 1
ATOM 16173 N N . ASN B 1 485 ? 134.331 84.947 125.465 1.00 20.16 489 ASN B N 1
ATOM 16174 C CA . ASN B 1 485 ? 133.661 84.127 126.456 1.00 17.37 489 ASN B CA 1
ATOM 16175 C C . ASN B 1 485 ? 134.262 82.745 126.621 1.00 21.44 489 ASN B C 1
ATOM 16176 O O . ASN B 1 485 ? 133.645 81.867 127.225 1.00 21.23 489 ASN B O 1
ATOM 16187 N N . ALA B 1 486 ? 135.454 82.530 126.087 1.00 19.79 490 ALA B N 1
ATOM 16188 C CA . ALA B 1 486 ? 136.068 81.218 126.178 1.00 19.10 490 ALA B CA 1
ATOM 16189 C C . ALA B 1 486 ? 136.873 81.083 127.453 1.00 22.57 490 ALA B C 1
ATOM 16190 O O . ALA B 1 486 ? 138.084 80.898 127.408 1.00 23.40 490 ALA B O 1
ATOM 16197 N N . ILE B 1 487 ? 136.206 81.230 128.588 1.00 24.49 491 ILE B N 1
ATOM 16198 C CA . ILE B 1 487 ? 136.834 80.988 129.877 1.00 23.23 491 ILE B CA 1
ATOM 16199 C C . ILE B 1 487 ? 136.069 79.907 130.600 1.00 21.98 491 ILE B C 1
ATOM 16200 O O . ILE B 1 487 ? 134.868 80.037 130.832 1.00 22.98 491 ILE B O 1
ATOM 16216 N N . TYR B 1 488 ? 136.765 78.868 131.009 1.00 23.59 492 TYR B N 1
ATOM 16217 C CA . TYR B 1 488 ? 136.099 77.810 131.733 1.00 24.35 492 TYR B CA 1
ATOM 16218 C C . TYR B 1 488 ? 137.052 77.111 132.683 1.00 28.08 492 TYR B C 1
ATOM 16219 O O . TYR B 1 488 ? 138.043 76.536 132.239 1.00 30.59 492 TYR B O 1
ATOM 16237 N N . PRO B 1 489 ? 136.771 77.105 133.985 1.00 32.91 493 PRO B N 1
ATOM 16238 C CA . PRO B 1 489 ? 137.563 76.444 134.992 1.00 36.38 493 PRO B CA 1
ATOM 16239 C C . PRO B 1 489 ? 137.427 74.950 134.823 1.00 33.44 493 PRO B C 1
ATOM 16240 O O . PRO B 1 489 ? 136.309 74.449 134.728 1.00 31.12 493 PRO B O 1
ATOM 16251 N N . LEU B 1 490 ? 138.522 74.227 134.958 1.00 37.69 494 LEU B N 1
ATOM 16252 C CA . LEU B 1 490 ? 138.444 72.779 134.919 1.00 39.97 494 LEU B CA 1
ATOM 16253 C C . LEU B 1 490 ? 138.489 72.210 136.311 1.00 45.31 494 LEU B C 1
ATOM 16254 O O . LEU B 1 490 ? 139.066 72.802 137.224 1.00 51.57 494 LEU B O 1
ATOM 16270 N N . LYS B 1 491 ? 137.872 71.062 136.476 1.00 45.69 495 LYS B N 1
ATOM 16271 C CA . LYS B 1 491 ? 137.918 70.361 137.737 1.00 52.46 495 LYS B CA 1
ATOM 16272 C C . LYS B 1 491 ? 139.344 69.919 138.007 1.00 62.37 495 LYS B C 1
ATOM 16273 O O . LYS B 1 491 ? 140.020 69.423 137.107 1.00 66.90 495 LYS B O 1
ATOM 16292 N N . ILE B 1 492 ? 139.812 70.096 139.233 1.00 66.12 496 ILE B N 1
ATOM 16293 C CA . ILE B 1 492 ? 141.159 69.653 139.559 1.00 73.90 496 ILE B CA 1
ATOM 16294 C C . ILE B 1 492 ? 141.194 68.141 139.738 1.00 80.66 496 ILE B C 1
ATOM 16295 O O . ILE B 1 492 ? 140.349 67.567 140.422 1.00 77.56 496 ILE B O 1
ATOM 16311 N N . THR B 1 493 ? 142.177 67.499 139.115 1.00 87.36 497 THR B N 1
ATOM 16312 C CA . THR B 1 493 ? 142.311 66.049 139.204 1.00 91.09 497 THR B CA 1
ATOM 16313 C C . THR B 1 493 ? 142.831 65.606 140.564 1.00 95.30 497 THR B C 1
ATOM 16314 O O . THR B 1 493 ? 142.371 64.608 141.118 1.00 101.99 497 THR B O 1
ATOM 16325 N N . ASP B 1 494 ? 143.805 66.346 141.083 1.00 102.13 498 ASP B N 1
ATOM 16326 C CA . ASP B 1 494 ? 144.466 66.003 142.335 1.00 104.91 498 ASP B CA 1
ATOM 16327 C C . ASP B 1 494 ? 144.224 67.057 143.393 1.00 115.00 498 ASP B C 1
ATOM 16328 O O . ASP B 1 494 ? 144.632 68.201 143.230 1.00 110.62 498 ASP B O 1
ATOM 16337 N N . GLU B 1 495 ? 143.540 66.692 144.466 1.00 103.49 499 GLU B N 1
ATOM 16338 C CA . GLU B 1 495 ? 143.267 67.661 145.517 1.00 118.60 499 GLU B CA 1
ATOM 16339 C C . GLU B 1 495 ? 144.548 68.033 146.265 1.00 100.09 499 GLU B C 1
ATOM 16340 O O . GLU B 1 495 ? 144.689 69.156 146.748 1.00 94.83 499 GLU B O 1
ATOM 16352 N N . GLU B 1 496 ? 145.502 67.098 146.314 1.00 117.70 500 GLU B N 1
ATOM 16353 C CA . GLU B 1 496 ? 146.801 67.348 146.930 1.00 107.82 500 GLU B CA 1
ATOM 16354 C C . GLU B 1 496 ? 147.616 68.276 146.048 1.00 94.78 500 GLU B C 1
ATOM 16355 O O . GLU B 1 496 ? 148.388 69.107 146.527 1.00 110.88 500 GLU B O 1
ATOM 16367 N N . HIS B 1 497 ? 147.400 68.145 144.748 1.00 92.85 501 HIS B N 1
ATOM 16368 C CA . HIS B 1 497 ? 148.070 68.934 143.734 1.00 81.25 501 HIS B CA 1
ATOM 16369 C C . HIS B 1 497 ? 147.047 69.538 142.800 1.00 97.54 501 HIS B C 1
ATOM 16370 O O . HIS B 1 497 ? 146.945 69.139 141.638 1.00 91.72 501 HIS B O 1
ATOM 16384 N N . PRO B 1 498 ? 146.331 70.562 143.261 1.00 87.36 502 PRO B N 1
ATOM 16385 C CA . PRO B 1 498 ? 145.186 71.156 142.628 1.00 92.54 502 PRO B CA 1
ATOM 16386 C C . PRO B 1 498 ? 145.674 72.019 141.495 1.00 85.85 502 PRO B C 1
ATOM 16387 O O . PRO B 1 498 ? 145.638 73.245 141.575 1.00 81.96 502 PRO B O 1
ATOM 16398 N N . MET B 1 499 ? 146.187 71.368 140.463 1.00 98.65 503 MET B N 1
ATOM 16399 C CA . MET B 1 499 ? 146.821 72.063 139.367 1.00 71.77 503 MET B CA 1
ATOM 16400 C C . MET B 1 499 ? 145.832 73.057 138.825 1.00 67.06 503 MET B C 1
ATOM 16401 O O . MET B 1 499 ? 144.648 72.749 138.688 1.00 65.54 503 MET B O 1
ATOM 16415 N N . TYR B 1 500 ? 146.296 74.255 138.521 1.00 62.51 504 TYR B N 1
ATOM 16416 C CA . TYR B 1 500 ? 145.373 75.259 138.058 1.00 60.79 504 TYR B CA 1
ATOM 16417 C C . TYR B 1 500 ? 145.212 75.076 136.587 1.00 56.28 504 TYR B C 1
ATOM 16418 O O . TYR B 1 500 ? 146.189 75.142 135.853 1.00 55.99 504 TYR B O 1
ATOM 16436 N N . GLU B 1 501 ? 144.012 74.720 136.165 1.00 52.35 505 GLU B N 1
ATOM 16437 C CA . GLU B 1 501 ? 143.776 74.442 134.765 1.00 46.45 505 GLU B CA 1
ATOM 16438 C C . GLU B 1 501 ? 142.451 75.007 134.323 1.00 41.06 505 GLU B C 1
ATOM 16439 O O . GLU B 1 501 ? 141.452 74.908 135.038 1.00 40.74 505 GLU B O 1
ATOM 16451 N N . PHE B 1 502 ? 142.444 75.582 133.136 1.00 40.52 506 PHE B N 1
ATOM 16452 C CA . PHE B 1 502 ? 141.229 76.123 132.565 1.00 37.52 506 PHE B CA 1
ATOM 16453 C C . PHE B 1 502 ? 141.320 76.268 131.059 1.00 29.54 506 PHE B C 1
ATOM 16454 O O . PHE B 1 502 ? 142.409 76.343 130.489 1.00 31.72 506 PHE B O 1
ATOM 16471 N N . ILE B 1 503 ? 140.170 76.368 130.422 1.00 29.09 507 ILE B N 1
ATOM 16472 C CA . ILE B 1 503 ? 140.128 76.659 129.007 1.00 24.77 507 ILE B CA 1
ATOM 16473 C C . ILE B 1 503 ? 140.122 78.169 128.871 1.00 23.13 507 ILE B C 1
ATOM 16474 O O . ILE B 1 503 ? 139.414 78.862 129.603 1.00 27.32 507 ILE B O 1
ATOM 16490 N N . TYR B 1 504 ? 140.988 78.681 128.021 1.00 21.91 508 TYR B N 1
ATOM 16491 C CA . TYR B 1 504 ? 141.154 80.113 127.871 1.00 21.98 508 TYR B CA 1
ATOM 16492 C C . TYR B 1 504 ? 141.451 80.439 126.427 1.00 22.22 508 TYR B C 1
ATOM 16493 O O . TYR B 1 504 ? 141.501 79.544 125.584 1.00 24.75 508 TYR B O 1
ATOM 16511 N N . CYS B 1 505 ? 141.610 81.718 126.129 1.00 22.91 509 CYS B N 1
ATOM 16512 C CA . CYS B 1 505 ? 141.936 82.124 124.778 1.00 19.31 509 CYS B CA 1
ATOM 16513 C C . CYS B 1 505 ? 143.155 83.023 124.731 1.00 20.14 509 CYS B C 1
ATOM 16514 O O . CYS B 1 505 ? 143.232 84.031 125.433 1.00 24.69 509 CYS B O 1
ATOM 16522 N N . LEU B 1 506 ? 144.080 82.690 123.846 1.00 22.08 510 LEU B N 1
ATOM 16523 C CA . LEU B 1 506 ? 145.276 83.494 123.663 1.00 25.61 510 LEU B CA 1
ATOM 16524 C C . LEU B 1 506 ? 145.265 84.161 122.307 1.00 25.97 510 LEU B C 1
ATOM 16525 O O . LEU B 1 506 ? 145.063 83.507 121.283 1.00 28.64 510 LEU B O 1
ATOM 16541 N N . GLU B 1 507 ? 145.505 85.461 122.292 1.00 26.95 511 GLU B N 1
ATOM 16542 C CA . GLU B 1 507 ? 145.565 86.170 121.031 1.00 25.99 511 GLU B CA 1
ATOM 16543 C C . GLU B 1 507 ? 146.895 85.916 120.363 1.00 26.02 511 GLU B C 1
ATOM 16544 O O . GLU B 1 507 ? 147.939 85.907 121.015 1.00 29.38 511 GLU B O 1
ATOM 16556 N N . LYS B 1 508 ? 146.857 85.745 119.059 1.00 26.86 512 LYS B N 1
ATOM 16557 C CA . LYS B 1 508 ? 148.051 85.516 118.278 1.00 25.70 512 LYS B CA 1
ATOM 16558 C C . LYS B 1 508 ? 148.035 86.445 117.078 1.00 27.57 512 LYS B C 1
ATOM 16559 O O . LYS B 1 508 ? 146.982 86.990 116.744 1.00 30.32 512 LYS B O 1
ATOM 16578 N N . PRO B 1 509 ? 149.184 86.696 116.443 1.00 26.62 513 PRO B N 1
ATOM 16579 C CA . PRO B 1 509 ? 149.307 87.505 115.253 1.00 27.18 513 PRO B CA 1
ATOM 16580 C C . PRO B 1 509 ? 148.292 87.040 114.233 1.00 28.57 513 PRO B C 1
ATOM 16581 O O . PRO B 1 509 ? 147.604 87.846 113.609 1.00 29.82 513 PRO B O 1
ATOM 16592 N N . ASN B 1 510 ? 148.069 85.738 114.209 1.00 25.99 514 ASN B N 1
ATOM 16593 C CA . ASN B 1 510 ? 147.064 85.145 113.359 1.00 25.94 514 ASN B CA 1
ATOM 16594 C C . ASN B 1 510 ? 146.111 84.342 114.210 1.00 24.65 514 ASN B C 1
ATOM 16595 O O . ASN B 1 510 ? 146.545 83.528 115.019 1.00 30.37 514 ASN B O 1
ATOM 16606 N N . GLY B 1 511 ? 144.841 84.700 114.164 1.00 23.21 515 GLY B N 1
ATOM 16607 C CA . GLY B 1 511 ? 143.826 83.948 114.882 1.00 23.77 515 GLY B CA 1
ATOM 16608 C C . GLY B 1 511 ? 143.702 84.293 116.364 1.00 22.08 515 GLY B C 1
ATOM 16609 O O . GLY B 1 511 ? 144.366 85.191 116.888 1.00 25.60 515 GLY B O 1
ATOM 16613 N N . SER B 1 512 ? 142.760 83.610 116.998 1.00 21.73 516 SER B N 1
ATOM 16614 C CA . SER B 1 512 ? 142.473 83.701 118.425 1.00 21.08 516 SER B CA 1
ATOM 16615 C C . SER B 1 512 ? 142.257 82.274 118.879 1.00 20.55 516 SER B C 1
ATOM 16616 O O . SER B 1 512 ? 141.312 81.624 118.435 1.00 22.23 516 SER B O 1
ATOM 16624 N N . CYS B 1 513 ? 143.144 81.758 119.710 1.00 22.35 517 CYS B N 1
ATOM 16625 C CA . CYS B 1 513 ? 143.163 80.321 119.920 1.00 20.69 517 CYS B CA 1
ATOM 16626 C C . CYS B 1 513 ? 142.624 79.880 121.254 1.00 20.66 517 CYS B C 1
ATOM 16627 O O . CYS B 1 513 ? 142.958 80.465 122.280 1.00 24.15 517 CYS B O 1
ATOM 16635 N N . LEU B 1 514 ? 141.984 78.717 121.276 1.00 21.94 518 LEU B N 1
ATOM 16636 C CA . LEU B 1 514 ? 141.768 78.077 122.556 1.00 20.12 518 LEU B CA 1
ATOM 16637 C C . LEU B 1 514 ? 143.067 77.492 123.018 1.00 22.67 518 LEU B C 1
ATOM 16638 O O . LEU B 1 514 ? 143.855 76.978 122.221 1.00 25.26 518 LEU B O 1
ATOM 16654 N N . ALA B 1 515 ? 143.253 77.516 124.311 1.00 23.55 519 ALA B N 1
ATOM 16655 C CA . ALA B 1 515 ? 144.420 76.936 124.914 1.00 25.72 519 ALA B CA 1
ATOM 16656 C C . ALA B 1 515 ? 144.046 76.329 126.239 1.00 27.55 519 ALA B C 1
ATOM 16657 O O . ALA B 1 515 ? 143.097 76.766 126.892 1.00 29.76 519 ALA B O 1
ATOM 16664 N N . LEU B 1 516 ? 144.788 75.323 126.645 1.00 28.81 520 LEU B N 1
ATOM 16665 C CA . LEU B 1 516 ? 144.678 74.871 128.002 1.00 27.50 520 LEU B CA 1
ATOM 16666 C C . LEU B 1 516 ? 145.722 75.615 128.780 1.00 30.73 520 LEU B C 1
ATOM 16667 O O . LEU B 1 516 ? 146.925 75.472 128.551 1.00 34.36 520 LEU B O 1
ATOM 16683 N N . ILE B 1 517 ? 145.261 76.484 129.638 1.00 33.62 521 ILE B N 1
ATOM 16684 C CA . ILE B 1 517 ? 146.163 77.307 130.384 1.00 36.21 521 ILE B CA 1
ATOM 16685 C C . ILE B 1 517 ? 146.247 76.734 131.751 1.00 42.08 521 ILE B C 1
ATOM 16686 O O . ILE B 1 517 ? 145.241 76.324 132.331 1.00 42.07 521 ILE B O 1
ATOM 16702 N N . SER B 1 518 ? 147.456 76.556 132.207 1.00 47.32 522 SER B N 1
ATOM 16703 C CA . SER B 1 518 ? 147.636 75.986 133.503 1.00 52.02 522 SER B CA 1
ATOM 16704 C C . SER B 1 518 ? 148.789 76.652 134.191 1.00 51.62 522 SER B C 1
ATOM 16705 O O . SER B 1 518 ? 149.643 77.265 133.547 1.00 55.19 522 SER B O 1
ATOM 16713 N N . ALA B 1 519 ? 148.795 76.555 135.503 1.00 55.37 523 ALA B N 1
ATOM 16714 C CA . ALA B 1 519 ? 149.794 77.245 136.285 1.00 61.01 523 ALA B CA 1
ATOM 16715 C C . ALA B 1 519 ? 150.157 76.491 137.539 1.00 66.08 523 ALA B C 1
ATOM 16716 O O . ALA B 1 519 ? 149.387 75.675 138.054 1.00 66.95 523 ALA B O 1
ATOM 16723 N N . GLU B 1 520 ? 151.355 76.768 138.016 1.00 68.64 524 GLU B N 1
ATOM 16724 C CA . GLU B 1 520 ? 151.799 76.278 139.301 1.00 74.00 524 GLU B CA 1
ATOM 16725 C C . GLU B 1 520 ? 152.105 77.446 140.208 1.00 71.00 524 GLU B C 1
ATOM 16726 O O . GLU B 1 520 ? 152.667 78.457 139.777 1.00 80.19 524 GLU B O 1
ATOM 16738 N N . LEU B 1 521 ? 151.758 77.291 141.472 1.00 77.82 525 LEU B N 1
ATOM 16739 C CA . LEU B 1 521 ? 152.070 78.281 142.483 1.00 77.46 525 LEU B CA 1
ATOM 16740 C C . LEU B 1 521 ? 153.206 77.803 143.346 1.00 89.96 525 LEU B C 1
ATOM 16741 O O . LEU B 1 521 ? 153.419 76.600 143.505 1.00 81.26 525 LEU B O 1
ATOM 16757 N N . ASP B 1 522 ? 153.872 78.741 143.981 1.00 87.70 526 ASP B N 1
ATOM 16758 C CA . ASP B 1 522 ? 154.843 78.406 144.992 1.00 98.92 526 ASP B CA 1
ATOM 16759 C C . ASP B 1 522 ? 154.088 78.019 146.239 1.00 90.87 526 ASP B C 1
ATOM 16760 O O . ASP B 1 522 ? 152.868 78.166 146.307 1.00 89.68 526 ASP B O 1
ATOM 16769 N N . GLN B 1 523 ? 154.808 77.638 147.271 1.00 93.32 527 GLN B N 1
ATOM 16770 C CA . GLN B 1 523 ? 154.169 77.267 148.514 1.00 104.07 527 GLN B CA 1
ATOM 16771 C C . GLN B 1 523 ? 153.520 78.503 149.121 1.00 93.62 527 GLN B C 1
ATOM 16772 O O . GLN B 1 523 ? 152.585 78.413 149.919 1.00 95.70 527 GLN B O 1
ATOM 16786 N N . ASN B 1 524 ? 154.030 79.663 148.728 1.00 99.71 528 ASN B N 1
ATOM 16787 C CA . ASN B 1 524 ? 153.602 80.940 149.264 1.00 97.25 528 ASN B CA 1
ATOM 16788 C C . ASN B 1 524 ? 152.500 81.589 148.424 1.00 89.50 528 ASN B C 1
ATOM 16789 O O . ASN B 1 524 ? 152.102 82.723 148.683 1.00 90.74 528 ASN B O 1
ATOM 16800 N N . GLY B 1 525 ? 152.010 80.867 147.417 1.00 87.17 529 GLY B N 1
ATOM 16801 C CA . GLY B 1 525 ? 150.818 81.280 146.679 1.00 85.31 529 GLY B CA 1
ATOM 16802 C C . GLY B 1 525 ? 151.030 82.053 145.376 1.00 79.11 529 GLY B C 1
ATOM 16803 O O . GLY B 1 525 ? 150.074 82.223 144.622 1.00 77.61 529 GLY B O 1
ATOM 16807 N N . TYR B 1 526 ? 152.229 82.550 145.110 1.00 87.75 530 TYR B N 1
ATOM 16808 C CA . TYR B 1 526 ? 152.458 83.262 143.852 1.00 95.85 530 TYR B CA 1
ATOM 16809 C C . TYR B 1 526 ? 152.872 82.325 142.729 1.00 78.84 530 TYR B C 1
ATOM 16810 O O . TYR B 1 526 ? 153.512 81.305 142.975 1.00 88.95 530 TYR B O 1
ATOM 16828 N N . CYS B 1 527 ? 152.532 82.677 141.491 1.00 83.59 531 CYS B N 1
ATOM 16829 C CA . CYS B 1 527 ? 152.857 81.813 140.363 1.00 76.37 531 CYS B CA 1
ATOM 16830 C C . CYS B 1 527 ? 154.328 81.701 140.065 1.00 79.34 531 CYS B C 1
ATOM 16831 O O . CYS B 1 527 ? 155.045 82.696 139.953 1.00 80.91 531 CYS B O 1
ATOM 16839 N N . ARG B 1 528 ? 154.755 80.463 139.918 1.00 76.93 532 ARG B N 1
ATOM 16840 C CA . ARG B 1 528 ? 156.084 80.127 139.453 1.00 76.01 532 ARG B CA 1
ATOM 16841 C C . ARG B 1 528 ? 156.116 79.889 137.949 1.00 73.11 532 ARG B C 1
ATOM 16842 O O . ARG B 1 528 ? 157.140 80.117 137.304 1.00 75.53 532 ARG B O 1
ATOM 16863 N N . HIS B 1 529 ? 154.994 79.439 137.384 1.00 71.35 533 HIS B N 1
ATOM 16864 C CA . HIS B 1 529 ? 154.986 79.092 135.965 1.00 66.23 533 HIS B CA 1
ATOM 16865 C C . HIS B 1 529 ? 153.601 79.039 135.332 1.00 63.64 533 HIS B C 1
ATOM 16866 O O . HIS B 1 529 ? 152.640 78.599 135.964 1.00 65.17 533 HIS B O 1
ATOM 16880 N N . THR B 1 530 ? 153.528 79.385 134.042 1.00 62.46 534 THR B N 1
ATOM 16881 C CA . THR B 1 530 ? 152.333 79.149 133.228 1.00 59.98 534 THR B CA 1
ATOM 16882 C C . THR B 1 530 ? 152.716 78.415 131.937 1.00 59.28 534 THR B C 1
ATOM 16883 O O . THR B 1 530 ? 153.764 78.698 131.356 1.00 62.61 534 THR B O 1
ATOM 16894 N N . GLU B 1 531 ? 151.824 77.557 131.427 1.00 53.88 535 GLU B N 1
ATOM 16895 C CA . GLU B 1 531 ? 152.195 76.690 130.296 1.00 53.77 535 GLU B CA 1
ATOM 16896 C C . GLU B 1 531 ? 151.729 77.108 128.897 1.00 49.54 535 GLU B C 1
ATOM 16897 O O . GLU B 1 531 ? 152.422 76.841 127.918 1.00 50.49 535 GLU B O 1
ATOM 16909 N N . GLU B 1 532 ? 150.562 77.728 128.788 1.00 45.55 536 GLU B N 1
ATOM 16910 C CA . GLU B 1 532 ? 150.046 78.161 127.484 1.00 43.40 536 GLU B CA 1
ATOM 16911 C C . GLU B 1 532 ? 149.984 77.075 126.398 1.00 40.38 536 GLU B C 1
ATOM 16912 O O . GLU B 1 532 ? 150.621 77.204 125.354 1.00 42.67 536 GLU B O 1
ATOM 16924 N N . LYS B 1 533 ? 149.220 76.010 126.632 1.00 34.99 537 LYS B N 1
ATOM 16925 C CA . LYS B 1 533 ? 149.118 74.919 125.660 1.00 32.95 537 LYS B CA 1
ATOM 16926 C C . LYS B 1 533 ? 148.036 75.162 124.609 1.00 32.33 537 LYS B C 1
ATOM 16927 O O . LYS B 1 533 ? 146.847 75.091 124.901 1.00 30.79 537 LYS B O 1
ATOM 16946 N N . LEU B 1 534 ? 148.438 75.345 123.358 1.00 32.56 538 LEU B N 1
ATOM 16947 C CA . LEU B 1 534 ? 147.462 75.623 122.308 1.00 29.07 538 LEU B CA 1
ATOM 16948 C C . LEU B 1 534 ? 146.728 74.360 121.899 1.00 28.55 538 LEU B C 1
ATOM 16949 O O . LEU B 1 534 ? 147.347 73.323 121.663 1.00 32.31 538 LEU B O 1
ATOM 16965 N N . LEU B 1 535 ? 145.415 74.470 121.730 1.00 25.28 539 LEU B N 1
ATOM 16966 C CA . LEU B 1 535 ? 144.608 73.332 121.314 1.00 24.05 539 LEU B CA 1
ATOM 16967 C C . LEU B 1 535 ? 144.253 73.368 119.835 1.00 28.73 539 LEU B C 1
ATOM 16968 O O . LEU B 1 535 ? 143.522 72.509 119.345 1.00 28.93 539 LEU B O 1
ATOM 16984 N N . MET B 1 536 ? 144.718 74.391 119.138 1.00 30.10 540 MET B N 1
ATOM 16985 C CA . MET B 1 536 ? 144.406 74.549 117.725 1.00 26.81 540 MET B CA 1
ATOM 16986 C C . MET B 1 536 ? 145.507 75.267 116.977 1.00 26.67 540 MET B C 1
ATOM 16987 O O . MET B 1 536 ? 146.312 75.978 117.573 1.00 30.85 540 MET B O 1
ATOM 17001 N N . ALA B 1 537 ? 145.500 75.129 115.660 1.00 27.23 541 ALA B N 1
ATOM 17002 C CA . ALA B 1 537 ? 146.408 75.887 114.816 1.00 28.26 541 ALA B CA 1
ATOM 17003 C C . ALA B 1 537 ? 146.077 77.374 114.862 1.00 28.56 541 ALA B C 1
ATOM 17004 O O . ALA B 1 537 ? 144.912 77.770 114.811 1.00 29.57 541 ALA B O 1
ATOM 17011 N N . GLU B 1 538 ? 147.113 78.190 114.785 1.00 28.12 542 GLU B N 1
ATOM 17012 C CA . GLU B 1 538 ? 146.994 79.639 114.882 1.00 28.02 542 GLU B CA 1
ATOM 17013 C C . GLU B 1 538 ? 146.333 80.286 113.679 1.00 28.41 542 GLU B C 1
ATOM 17014 O O . GLU B 1 538 ? 145.953 81.448 113.724 1.00 31.81 542 GLU B O 1
ATOM 17026 N N . ASN B 1 539 ? 146.187 79.559 112.596 1.00 27.13 543 ASN B N 1
ATOM 17027 C CA . ASN B 1 539 ? 145.736 80.185 111.369 1.00 25.73 543 ASN B CA 1
ATOM 17028 C C . ASN B 1 539 ? 144.261 80.567 111.378 1.00 25.73 543 ASN B C 1
ATOM 17029 O O . ASN B 1 539 ? 143.767 81.126 110.400 1.00 28.28 543 ASN B O 1
ATOM 17040 N N . PHE B 1 540 ? 143.546 80.273 112.459 1.00 23.41 544 PHE B N 1
ATOM 17041 C CA . PHE B 1 540 ? 142.144 80.666 112.510 1.00 20.98 544 PHE B CA 1
ATOM 17042 C C . PHE B 1 540 ? 141.672 81.099 113.893 1.00 20.54 544 PHE B C 1
ATOM 17043 O O . PHE B 1 540 ? 142.338 80.874 114.900 1.00 23.18 544 PHE B O 1
ATOM 17060 N N . SER B 1 541 ? 140.557 81.818 113.924 1.00 18.76 545 SER B N 1
ATOM 17061 C CA . SER B 1 541 ? 140.025 82.361 115.168 1.00 16.23 545 SER B CA 1
ATOM 17062 C C . SER B 1 541 ? 138.835 81.593 115.704 1.00 16.10 545 SER B C 1
ATOM 17063 O O . SER B 1 541 ? 138.027 81.065 114.945 1.00 19.15 545 SER B O 1
ATOM 17071 N N . ILE B 1 542 ? 138.695 81.595 117.021 1.00 16.62 546 ILE B N 1
ATOM 17072 C CA . ILE B 1 542 ? 137.462 81.165 117.662 1.00 15.12 546 ILE B CA 1
ATOM 17073 C C . ILE B 1 542 ? 136.423 82.254 117.537 1.00 15.39 546 ILE B C 1
ATOM 17074 O O . ILE B 1 542 ? 136.752 83.404 117.243 1.00 16.92 546 ILE B O 1
ATOM 17090 N N . ASN B 1 543 ? 135.174 81.893 117.751 1.00 15.08 547 ASN B N 1
ATOM 17091 C CA . ASN B 1 543 ? 134.120 82.876 117.839 1.00 13.51 547 ASN B CA 1
ATOM 17092 C C . ASN B 1 543 ? 134.066 83.389 119.256 1.00 15.32 547 ASN B C 1
ATOM 17093 O O . ASN B 1 543 ? 133.659 82.682 120.173 1.00 19.31 547 ASN B O 1
ATOM 17104 N N . LYS B 1 544 ? 134.520 84.606 119.444 1.00 17.05 548 LYS B N 1
ATOM 17105 C CA . LYS B 1 544 ? 134.698 85.150 120.774 1.00 15.90 548 LYS B CA 1
ATOM 17106 C C . LYS B 1 544 ? 133.380 85.520 121.430 1.00 20.29 548 LYS B C 1
ATOM 17107 O O . LYS B 1 544 ? 133.300 85.643 122.652 1.00 23.30 548 LYS B O 1
ATOM 17126 N N . SER B 1 545 ? 132.330 85.655 120.628 1.00 19.76 549 SER B N 1
ATOM 17127 C CA . SER B 1 545 ? 131.026 86.033 121.156 1.00 20.25 549 SER B CA 1
ATOM 17128 C C . SER B 1 545 ? 130.269 84.809 121.648 1.00 22.81 549 SER B C 1
ATOM 17129 O O . SER B 1 545 ? 129.149 84.925 122.150 1.00 32.28 549 SER B O 1
ATOM 17137 N N . MET B 1 546 ? 130.838 83.631 121.413 1.00 20.74 550 MET B N 1
ATOM 17138 C CA . MET B 1 546 ? 130.250 82.373 121.851 1.00 23.30 550 MET B CA 1
ATOM 17139 C C . MET B 1 546 ? 130.955 81.818 123.063 1.00 23.62 550 MET B C 1
ATOM 17140 O O . MET B 1 546 ? 132.174 81.918 123.185 1.00 22.76 550 MET B O 1
ATOM 17154 N N . GLY B 1 547 ? 130.198 81.169 123.928 1.00 26.88 551 GLY B N 1
ATOM 17155 C CA . GLY B 1 547 ? 130.797 80.448 125.030 1.00 26.52 551 GLY B CA 1
ATOM 17156 C C . GLY B 1 547 ? 131.225 79.077 124.546 1.00 24.86 551 GLY B C 1
ATOM 17157 O O . GLY B 1 547 ? 131.111 78.765 123.362 1.00 26.46 551 GLY B O 1
ATOM 17161 N N . ILE B 1 548 ? 131.729 78.264 125.455 1.00 24.74 552 ILE B N 1
ATOM 17162 C CA . ILE B 1 548 ? 132.187 76.931 125.104 1.00 20.10 552 ILE B CA 1
ATOM 17163 C C . ILE B 1 548 ? 131.544 75.892 126.000 1.00 21.48 552 ILE B C 1
ATOM 17164 O O . ILE B 1 548 ? 131.083 76.208 127.097 1.00 25.81 552 ILE B O 1
ATOM 17180 N N . VAL B 1 549 ? 131.508 74.656 125.529 1.00 21.28 553 VAL B N 1
ATOM 17181 C CA . VAL B 1 549 ? 130.986 73.557 126.324 1.00 20.38 553 VAL B CA 1
ATOM 17182 C C . VAL B 1 549 ? 132.091 72.563 126.604 1.00 23.10 553 VAL B C 1
ATOM 17183 O O . VAL B 1 549 ? 132.794 72.133 125.694 1.00 22.70 553 VAL B O 1
ATOM 17196 N N . VAL B 1 550 ? 132.305 72.263 127.873 1.00 28.02 554 VAL B N 1
ATOM 17197 C CA . VAL B 1 550 ? 133.432 71.430 128.249 1.00 24.73 554 VAL B CA 1
ATOM 17198 C C . VAL B 1 550 ? 133.021 70.158 128.957 1.00 27.00 554 VAL B C 1
ATOM 17199 O O . VAL B 1 550 ? 132.287 70.188 129.943 1.00 32.99 554 VAL B O 1
ATOM 17212 N N . ASP B 1 551 ? 133.505 69.039 128.447 1.00 28.68 555 ASP B N 1
ATOM 17213 C CA . ASP B 1 551 ? 133.316 67.755 129.092 1.00 34.58 555 ASP B CA 1
ATOM 17214 C C . ASP B 1 551 ? 134.458 67.475 130.058 1.00 35.90 555 ASP B C 1
ATOM 17215 O O . ASP B 1 551 ? 135.576 67.969 129.883 1.00 35.52 555 ASP B O 1
ATOM 17224 N N . GLU B 1 552 ? 134.141 66.749 131.115 1.00 40.36 556 GLU B N 1
ATOM 17225 C CA . GLU B 1 552 ? 135.121 66.318 132.099 1.00 40.33 556 GLU B CA 1
ATOM 17226 C C . GLU B 1 552 ? 135.326 64.806 132.092 1.00 41.46 556 GLU B C 1
ATOM 17227 O O . GLU B 1 552 ? 136.379 64.318 132.502 1.00 41.64 556 GLU B O 1
ATOM 17239 N N . VAL B 1 553 ? 134.291 64.058 131.711 1.00 40.45 557 VAL B N 1
ATOM 17240 C CA . VAL B 1 553 ? 134.378 62.601 131.700 1.00 41.76 557 VAL B CA 1
ATOM 17241 C C . VAL B 1 553 ? 135.357 62.212 130.615 1.00 43.22 557 VAL B C 1
ATOM 17242 O O . VAL B 1 553 ? 136.174 61.307 130.775 1.00 44.98 557 VAL B O 1
ATOM 17255 N N . ARG B 1 554 ? 135.260 62.930 129.515 1.00 39.58 558 ARG B N 1
ATOM 17256 C CA . ARG B 1 554 ? 136.218 62.888 128.436 1.00 36.47 558 ARG B CA 1
ATOM 17257 C C . ARG B 1 554 ? 136.722 64.299 128.319 1.00 37.31 558 ARG B C 1
ATOM 17258 O O . ARG B 1 554 ? 135.947 65.238 128.462 1.00 38.10 558 ARG B O 1
ATOM 17279 N N . GLU B 1 555 ? 137.989 64.480 128.029 1.00 33.95 559 GLU B N 1
ATOM 17280 C CA . GLU B 1 555 ? 138.504 65.834 128.037 1.00 32.46 559 GLU B CA 1
ATOM 17281 C C . GLU B 1 555 ? 138.262 66.546 126.724 1.00 30.72 559 GLU B C 1
ATOM 17282 O O . GLU B 1 555 ? 139.197 66.962 126.045 1.00 30.36 559 GLU B O 1
ATOM 17294 N N . LEU B 1 556 ? 136.996 66.785 126.424 1.00 30.08 560 LEU B N 1
ATOM 17295 C CA . LEU B 1 556 ? 136.624 67.396 125.164 1.00 25.29 560 LEU B CA 1
ATOM 17296 C C . LEU B 1 556 ? 136.008 68.764 125.346 1.00 22.77 560 LEU B C 1
ATOM 17297 O O . LEU B 1 556 ? 135.075 68.939 126.125 1.00 25.80 560 LEU B O 1
ATOM 17313 N N . VAL B 1 557 ? 136.466 69.708 124.546 1.00 21.95 561 VAL B N 1
ATOM 17314 C CA . VAL B 1 557 ? 135.884 71.036 124.532 1.00 19.61 561 VAL B CA 1
ATOM 17315 C C . VAL B 1 557 ? 135.288 71.323 123.174 1.00 20.82 561 VAL B C 1
ATOM 17316 O O . VAL B 1 557 ? 135.905 71.067 122.141 1.00 22.63 561 VAL B O 1
ATOM 17329 N N . TYR B 1 558 ? 134.060 71.805 123.183 1.00 19.83 562 TYR B N 1
ATOM 17330 C CA . TYR B 1 558 ? 133.346 72.112 121.964 1.00 17.38 562 TYR B CA 1
ATOM 17331 C C . TYR B 1 558 ? 133.211 73.609 121.809 1.00 16.95 562 TYR B C 1
ATOM 17332 O O . TYR B 1 558 ? 132.851 74.316 122.751 1.00 21.10 562 TYR B O 1
ATOM 17350 N N . TYR B 1 559 ? 133.479 74.094 120.612 1.00 15.85 563 TYR B N 1
ATOM 17351 C CA . TYR B 1 559 ? 133.517 75.523 120.378 1.00 14.18 563 TYR B CA 1
ATOM 17352 C C . TYR B 1 559 ? 133.251 75.885 118.935 1.00 15.07 563 TYR B C 1
ATOM 17353 O O . TYR B 1 559 ? 133.262 75.033 118.054 1.00 18.26 563 TYR B O 1
ATOM 17371 N N . VAL B 1 560 ? 132.968 77.153 118.704 1.00 14.87 564 VAL B N 1
ATOM 17372 C CA . VAL B 1 560 ? 132.761 77.659 117.361 1.00 12.25 564 VAL B CA 1
ATOM 17373 C C . VAL B 1 560 ? 134.012 78.382 116.872 1.00 14.24 564 VAL B C 1
ATOM 17374 O O . VAL B 1 560 ? 134.560 79.203 117.602 1.00 16.97 564 VAL B O 1
ATOM 17387 N N . ALA B 1 561 ? 134.491 78.039 115.674 1.00 14.44 565 ALA B N 1
ATOM 17388 C CA . ALA B 1 561 ? 135.725 78.627 115.139 1.00 14.38 565 ALA B CA 1
ATOM 17389 C C . ALA B 1 561 ? 135.763 78.647 113.613 1.00 17.64 565 ALA B C 1
ATOM 17390 O O . ALA B 1 561 ? 135.074 77.871 112.954 1.00 20.03 565 ALA B O 1
ATOM 17397 N N . ASN B 1 562 ? 136.627 79.493 113.049 1.00 17.85 566 ASN B N 1
ATOM 17398 C CA . ASN B 1 562 ? 136.777 79.599 111.597 1.00 16.48 566 ASN B CA 1
ATOM 17399 C C . ASN B 1 562 ? 137.712 78.540 111.058 1.00 20.86 566 ASN B C 1
ATOM 17400 O O . ASN B 1 562 ? 138.708 78.853 110.407 1.00 22.91 566 ASN B O 1
ATOM 17411 N N . GLU B 1 563 ? 137.337 77.291 111.231 1.00 22.42 567 GLU B N 1
ATOM 17412 C CA . GLU B 1 563 ? 138.205 76.197 110.846 1.00 23.66 567 GLU B CA 1
ATOM 17413 C C . GLU B 1 563 ? 138.321 76.045 109.339 1.00 23.56 567 GLU B C 1
ATOM 17414 O O . GLU B 1 563 ? 139.417 75.862 108.810 1.00 27.69 567 GLU B O 1
ATOM 17426 N N . SER B 1 564 ? 137.196 76.144 108.640 1.00 24.25 568 SER B N 1
ATOM 17427 C CA . SER B 1 564 ? 137.195 75.885 107.208 1.00 24.96 568 SER B CA 1
ATOM 17428 C C . SER B 1 564 ? 137.489 77.117 106.376 1.00 25.30 568 SER B C 1
ATOM 17429 O O . SER B 1 564 ? 138.014 77.017 105.267 1.00 27.18 568 SER B O 1
ATOM 17437 N N . HIS B 1 565 ? 137.117 78.275 106.892 1.00 25.19 569 HIS B N 1
ATOM 17438 C CA . HIS B 1 565 ? 137.149 79.485 106.095 1.00 23.45 569 HIS B CA 1
ATOM 17439 C C . HIS B 1 565 ? 136.977 80.717 106.986 1.00 21.90 569 HIS B C 1
ATOM 17440 O O . HIS B 1 565 ? 136.223 80.659 107.952 1.00 25.35 569 HIS B O 1
ATOM 17454 N N . PRO B 1 566 ? 137.636 81.839 106.681 1.00 21.91 570 PRO B N 1
ATOM 17455 C CA . PRO B 1 566 ? 137.529 83.109 107.382 1.00 21.26 570 PRO B CA 1
ATOM 17456 C C . PRO B 1 566 ? 136.128 83.719 107.417 1.00 23.16 570 PRO B C 1
ATOM 17457 O O . PRO B 1 566 ? 135.845 84.545 108.282 1.00 26.48 570 PRO B O 1
ATOM 17468 N N . THR B 1 567 ? 135.253 83.326 106.497 1.00 22.84 571 THR B N 1
ATOM 17469 C CA . THR B 1 567 ? 133.904 83.884 106.458 1.00 22.62 571 THR B CA 1
ATOM 17470 C C . THR B 1 567 ? 132.879 82.916 107.025 1.00 22.27 571 THR B C 1
ATOM 17471 O O . THR B 1 567 ? 131.674 83.087 106.827 1.00 26.01 571 THR B O 1
ATOM 17482 N N . GLU B 1 568 ? 133.346 81.829 107.621 1.00 22.28 572 GLU B N 1
ATOM 17483 C CA . GLU B 1 568 ? 132.433 80.789 108.062 1.00 20.64 572 GLU B CA 1
ATOM 17484 C C . GLU B 1 568 ? 132.726 80.276 109.461 1.00 19.49 572 GLU B C 1
ATOM 17485 O O . GLU B 1 568 ? 133.871 80.000 109.799 1.00 23.06 572 GLU B O 1
ATOM 17497 N N . TRP B 1 569 ? 131.686 80.095 110.263 1.00 19.90 573 TRP B N 1
ATOM 17498 C CA . TRP B 1 569 ? 131.867 79.483 111.571 1.00 17.77 573 TRP B CA 1
ATOM 17499 C C . TRP B 1 569 ? 131.560 77.997 111.541 1.00 19.09 573 TRP B C 1
ATOM 17500 O O . TRP B 1 569 ? 130.510 77.585 111.054 1.00 24.53 573 TRP B O 1
ATOM 17521 N N . ASN B 1 570 ? 132.396 77.202 112.190 1.00 18.37 574 ASN B N 1
ATOM 17522 C CA . ASN B 1 570 ? 132.143 75.776 112.303 1.00 18.15 574 ASN B CA 1
ATOM 17523 C C . ASN B 1 570 ? 132.085 75.361 113.756 1.00 18.20 574 ASN B C 1
ATOM 17524 O O . ASN B 1 570 ? 132.720 75.983 114.603 1.00 19.61 574 ASN B O 1
ATOM 17535 N N . ILE B 1 571 ? 131.387 74.272 114.043 1.00 20.34 575 ILE B N 1
ATOM 17536 C CA . ILE B 1 571 ? 131.466 73.704 115.380 1.00 18.54 575 ILE B CA 1
ATOM 17537 C C . ILE B 1 571 ? 132.552 72.654 115.410 1.00 19.18 575 ILE B C 1
ATOM 17538 O O . ILE B 1 571 ? 132.576 71.750 114.578 1.00 22.95 575 ILE B O 1
ATOM 17554 N N . CYS B 1 572 ? 133.496 72.834 116.315 1.00 17.06 576 CYS B N 1
ATOM 17555 C CA . CYS B 1 572 ? 134.665 71.985 116.412 1.00 17.50 576 CYS B CA 1
ATOM 17556 C C . CYS B 1 572 ? 134.825 71.395 117.792 1.00 18.43 576 CYS B C 1
ATOM 17557 O O . CYS B 1 572 ? 134.306 71.926 118.773 1.00 19.72 576 CYS B O 1
ATOM 17565 N N . VAL B 1 573 ? 135.528 70.280 117.858 1.00 20.12 577 VAL B N 1
ATOM 17566 C CA . VAL B 1 573 ? 135.856 69.661 119.127 1.00 18.73 577 VAL B CA 1
ATOM 17567 C C . VAL B 1 573 ? 137.340 69.398 119.216 1.00 20.74 577 VAL B C 1
ATOM 17568 O O . VAL B 1 573 ? 137.971 68.996 118.239 1.00 26.18 577 VAL B O 1
ATOM 17581 N N . SER B 1 574 ? 137.895 69.582 120.397 1.00 21.18 578 SER B N 1
ATOM 17582 C CA . SER B 1 574 ? 139.281 69.229 120.604 1.00 21.23 578 SER B CA 1
ATOM 17583 C C . SER B 1 574 ? 139.469 68.567 121.948 1.00 23.96 578 SER B C 1
ATOM 17584 O O . SER B 1 574 ? 138.717 68.813 122.890 1.00 26.34 578 SER B O 1
ATOM 17592 N N . HIS B 1 575 ? 140.486 67.728 122.034 1.00 28.79 579 HIS B N 1
ATOM 17593 C CA . HIS B 1 575 ? 140.826 67.064 123.276 1.00 28.40 579 HIS B CA 1
ATOM 17594 C C . HIS B 1 575 ? 141.872 67.901 123.979 1.00 29.41 579 HIS B C 1
ATOM 17595 O O . HIS B 1 575 ? 142.983 68.068 123.475 1.00 31.22 579 HIS B O 1
ATOM 17609 N N . TYR B 1 576 ? 141.564 68.375 125.174 1.00 28.70 580 TYR B N 1
ATOM 17610 C CA . TYR B 1 576 ? 142.415 69.394 125.767 1.00 28.02 580 TYR B CA 1
ATOM 17611 C C . TYR B 1 576 ? 143.649 68.835 126.444 1.00 31.07 580 TYR B C 1
ATOM 17612 O O . TYR B 1 576 ? 144.484 69.579 126.950 1.00 32.66 580 TYR B O 1
ATOM 17630 N N . ARG B 1 577 ? 143.794 67.526 126.413 1.00 32.79 581 ARG B N 1
ATOM 17631 C CA . ARG B 1 577 ? 144.988 66.900 126.939 1.00 33.93 581 ARG B CA 1
ATOM 17632 C C . ARG B 1 577 ? 145.953 66.500 125.832 1.00 38.55 581 ARG B C 1
ATOM 17633 O O . ARG B 1 577 ? 147.122 66.223 126.097 1.00 40.61 581 ARG B O 1
ATOM 17654 N N . THR B 1 578 ? 145.451 66.400 124.603 1.00 35.98 582 THR B N 1
ATOM 17655 C CA . THR B 1 578 ? 146.269 65.904 123.502 1.00 34.79 582 THR B CA 1
ATOM 17656 C C . THR B 1 578 ? 146.499 66.963 122.435 1.00 38.20 582 THR B C 1
ATOM 17657 O O . THR B 1 578 ? 147.526 66.963 121.758 1.00 40.63 582 THR B O 1
ATOM 17668 N N . GLY B 1 579 ? 145.537 67.861 122.275 1.00 35.80 583 GLY B N 1
ATOM 17669 C CA . GLY B 1 579 ? 145.562 68.817 121.180 1.00 36.36 583 GLY B CA 1
ATOM 17670 C C . GLY B 1 579 ? 144.906 68.222 119.941 1.00 34.92 583 GLY B C 1
ATOM 17671 O O . GLY B 1 579 ? 144.904 68.830 118.871 1.00 36.07 583 GLY B O 1
ATOM 17675 N N . GLN B 1 580 ? 144.351 67.026 120.091 1.00 32.92 584 GLN B N 1
ATOM 17676 C CA . GLN B 1 580 ? 143.698 66.353 118.983 1.00 34.80 584 GLN B CA 1
ATOM 17677 C C . GLN B 1 580 ? 142.470 67.146 118.592 1.00 31.65 584 GLN B C 1
ATOM 17678 O O . GLN B 1 580 ? 141.708 67.585 119.450 1.00 31.24 584 GLN B O 1
ATOM 17692 N N . HIS B 1 581 ? 142.269 67.321 117.297 1.00 31.71 585 HIS B N 1
ATOM 17693 C CA . HIS B 1 581 ? 141.235 68.222 116.819 1.00 26.93 585 HIS B CA 1
ATOM 17694 C C . HIS B 1 581 ? 140.388 67.637 115.701 1.00 27.98 585 HIS B C 1
ATOM 17695 O O . HIS B 1 581 ? 140.888 66.907 114.845 1.00 32.10 585 HIS B O 1
ATOM 17709 N N . ALA B 1 582 ? 139.100 67.972 115.710 1.00 25.04 586 ALA B N 1
ATOM 17710 C CA . ALA B 1 582 ? 138.194 67.590 114.637 1.00 25.47 586 ALA B CA 1
ATOM 17711 C C . ALA B 1 582 ? 137.108 68.632 114.428 1.00 25.03 586 ALA B C 1
ATOM 17712 O O . ALA B 1 582 ? 136.785 69.411 115.324 1.00 26.41 586 ALA B O 1
ATOM 17719 N N . GLN B 1 583 ? 136.564 68.654 113.221 1.00 26.88 587 GLN B N 1
ATOM 17720 C CA . GLN B 1 583 ? 135.477 69.550 112.860 1.00 22.06 587 GLN B CA 1
ATOM 17721 C C . GLN B 1 583 ? 134.168 68.771 112.794 1.00 23.61 587 GLN B C 1
ATOM 17722 O O . GLN B 1 583 ? 134.107 67.718 112.164 1.00 27.43 587 GLN B O 1
ATOM 17736 N N . LEU B 1 584 ? 133.140 69.251 113.488 1.00 24.57 588 LEU B N 1
ATOM 17737 C CA . LEU B 1 584 ? 131.883 68.514 113.589 1.00 23.83 588 LEU B CA 1
ATOM 17738 C C . LEU B 1 584 ? 130.799 68.972 112.619 1.00 25.69 588 LEU B C 1
ATOM 17739 O O . LEU B 1 584 ? 129.702 68.420 112.610 1.00 31.72 588 LEU B O 1
ATOM 17755 N N . THR B 1 585 ? 131.070 69.994 111.828 1.00 26.31 589 THR B N 1
ATOM 17756 C CA . THR B 1 585 ? 130.077 70.441 110.859 1.00 30.10 589 THR B CA 1
ATOM 17757 C C . THR B 1 585 ? 130.692 70.564 109.480 1.00 34.38 589 THR B C 1
ATOM 17758 O O . THR B 1 585 ? 131.902 70.734 109.342 1.00 30.83 589 THR B O 1
ATOM 17769 N N . GLU B 1 586 ? 129.851 70.511 108.461 1.00 34.84 590 GLU B N 1
ATOM 17770 C CA . GLU B 1 586 ? 130.309 70.528 107.082 1.00 35.70 590 GLU B CA 1
ATOM 17771 C C . GLU B 1 586 ? 130.931 71.848 106.682 1.00 34.92 590 GLU B C 1
ATOM 17772 O O . GLU B 1 586 ? 130.425 72.918 107.022 1.00 35.96 590 GLU B O 1
ATOM 17784 N N . SER B 1 587 ? 132.005 71.774 105.914 1.00 34.93 591 SER B N 1
ATOM 17785 C CA . SER B 1 587 ? 132.581 72.981 105.361 1.00 33.30 591 SER B CA 1
ATOM 17786 C C . SER B 1 587 ? 131.612 73.556 104.345 1.00 36.67 591 SER B C 1
ATOM 17787 O O . SER B 1 587 ? 130.984 72.817 103.586 1.00 36.89 591 SER B O 1
ATOM 17795 N N . GLY B 1 588 ? 131.524 74.872 104.305 1.00 34.16 592 GLY B N 1
ATOM 17796 C CA . GLY B 1 588 ? 130.668 75.570 103.359 1.00 33.84 592 GLY B CA 1
ATOM 17797 C C . GLY B 1 588 ? 129.340 75.966 103.993 1.00 34.34 592 GLY B C 1
ATOM 17798 O O . GLY B 1 588 ? 128.592 76.765 103.426 1.00 37.17 592 GLY B O 1
ATOM 17802 N N . ILE B 1 589 ? 129.049 75.418 105.170 1.00 31.98 593 ILE B N 1
ATOM 17803 C CA . ILE B 1 589 ? 127.830 75.769 105.882 1.00 29.75 593 ILE B CA 1
ATOM 17804 C C . ILE B 1 589 ? 128.197 76.415 107.209 1.00 29.46 593 ILE B C 1
ATOM 17805 O O . ILE B 1 589 ? 128.998 75.881 107.973 1.00 32.07 593 ILE B O 1
ATOM 17821 N N . CYS B 1 590 ? 127.633 77.580 107.464 1.00 28.87 594 CYS B N 1
ATOM 17822 C CA . CYS B 1 590 ? 128.012 78.380 108.613 1.00 23.79 594 CYS B CA 1
ATOM 17823 C C . CYS B 1 590 ? 127.104 78.209 109.816 1.00 25.59 594 CYS B C 1
ATOM 17824 O O . CYS B 1 590 ? 125.883 78.296 109.718 1.00 28.80 594 CYS B O 1
ATOM 17832 N N . PHE B 1 591 ? 127.709 78.027 110.971 1.00 24.67 595 PHE B N 1
ATOM 17833 C CA . PHE B 1 591 ? 126.977 78.049 112.222 1.00 24.46 595 PHE B CA 1
ATOM 17834 C C . PHE B 1 591 ? 126.483 79.442 112.528 1.00 25.73 595 PHE B C 1
ATOM 17835 O O . PHE B 1 591 ? 127.238 80.408 112.436 1.00 29.09 595 PHE B O 1
ATOM 17852 N N . LYS B 1 592 ? 125.235 79.552 112.945 1.00 27.79 596 LYS B N 1
ATOM 17853 C CA . LYS B 1 592 ? 124.711 80.854 113.294 1.00 29.43 596 LYS B CA 1
ATOM 17854 C C . LYS B 1 592 ? 124.409 80.985 114.768 1.00 35.21 596 LYS B C 1
ATOM 17855 O O . LYS B 1 592 ? 123.701 80.163 115.347 1.00 36.22 596 LYS B O 1
ATOM 17874 N N . SER B 1 593 ? 124.877 82.078 115.350 1.00 40.80 597 SER B N 1
ATOM 17875 C CA . SER B 1 593 ? 124.532 82.414 116.717 1.00 46.62 597 SER B CA 1
ATOM 17876 C C . SER B 1 593 ? 123.448 83.468 116.727 1.00 53.48 597 SER B C 1
ATOM 17877 O O . SER B 1 593 ? 123.540 84.476 116.025 1.00 51.58 597 SER B O 1
ATOM 17885 N N . GLU B 1 594 ? 122.401 83.220 117.490 1.00 57.19 598 GLU B N 1
ATOM 17886 C CA . GLU B 1 594 ? 121.292 84.154 117.577 1.00 63.73 598 GLU B CA 1
ATOM 17887 C C . GLU B 1 594 ? 121.550 85.293 118.559 1.00 64.44 598 GLU B C 1
ATOM 17888 O O . GLU B 1 594 ? 120.751 86.226 118.650 1.00 66.82 598 GLU B O 1
ATOM 17900 N N . ARG B 1 595 ? 122.602 85.178 119.366 1.00 61.60 599 ARG B N 1
ATOM 17901 C CA . ARG B 1 595 ? 122.839 86.175 120.403 1.00 61.01 599 ARG B CA 1
ATOM 17902 C C . ARG B 1 595 ? 124.308 86.318 120.766 1.00 62.57 599 ARG B C 1
ATOM 17903 O O . ARG B 1 595 ? 125.090 85.379 120.621 1.00 55.87 599 ARG B O 1
ATOM 17924 N N . ALA B 1 596 ? 124.660 87.472 121.320 1.00 60.34 600 ALA B N 1
ATOM 17925 C CA . ALA B 1 596 ? 125.972 87.655 121.924 1.00 54.23 600 ALA B CA 1
ATOM 17926 C C . ALA B 1 596 ? 126.051 86.812 123.188 1.00 50.61 600 ALA B C 1
ATOM 17927 O O . ALA B 1 596 ? 125.058 86.675 123.904 1.00 49.76 600 ALA B O 1
ATOM 17934 N N . ASN B 1 597 ? 127.236 86.286 123.486 1.00 46.02 601 ASN B N 1
ATOM 17935 C CA . ASN B 1 597 ? 127.414 85.387 124.621 1.00 47.10 601 ASN B CA 1
ATOM 17936 C C . ASN B 1 597 ? 126.466 84.210 124.500 1.00 47.95 601 ASN B C 1
ATOM 17937 O O . ASN B 1 597 ? 125.825 83.798 125.469 1.00 51.78 601 ASN B O 1
ATOM 17948 N N . GLY B 1 598 ? 126.389 83.675 123.288 1.00 46.73 602 GLY B N 1
ATOM 17949 C CA . GLY B 1 598 ? 125.502 82.571 122.989 1.00 44.59 602 GLY B CA 1
ATOM 17950 C C . GLY B 1 598 ? 126.074 81.254 123.468 1.00 40.78 602 GLY B C 1
ATOM 17951 O O . GLY B 1 598 ? 127.218 81.177 123.920 1.00 37.41 602 GLY B O 1
ATOM 17955 N N . LYS B 1 599 ? 125.270 80.210 123.350 1.00 44.30 603 LYS B N 1
ATOM 17956 C CA . LYS B 1 599 ? 125.632 78.892 123.838 1.00 41.22 603 LYS B CA 1
ATOM 17957 C C . LYS B 1 599 ? 125.331 77.838 122.795 1.00 39.25 603 LYS B C 1
ATOM 17958 O O . LYS B 1 599 ? 124.419 78.003 121.987 1.00 43.58 603 LYS B O 1
ATOM 17977 N N . LEU B 1 600 ? 126.073 76.745 122.823 1.00 37.01 604 LEU B N 1
ATOM 17978 C CA . LEU B 1 600 ? 125.708 75.604 122.005 1.00 36.05 604 LEU B CA 1
ATOM 17979 C C . LEU B 1 600 ? 124.701 74.747 122.750 1.00 37.61 604 LEU B C 1
ATOM 17980 O O . LEU B 1 600 ? 124.904 74.413 123.918 1.00 38.15 604 LEU B O 1
ATOM 17996 N N . ALA B 1 601 ? 123.670 74.297 122.049 1.00 38.97 605 ALA B N 1
ATOM 17997 C CA . ALA B 1 601 ? 122.702 73.388 122.643 1.00 38.68 605 ALA B CA 1
ATOM 17998 C C . ALA B 1 601 ? 123.210 71.972 122.522 1.00 36.96 605 ALA B C 1
ATOM 17999 O O . ALA B 1 601 ? 122.708 71.182 121.722 1.00 38.35 605 ALA B O 1
ATOM 18006 N N . LEU B 1 602 ? 124.276 71.692 123.250 1.00 34.51 606 LEU B N 1
ATOM 18007 C CA . LEU B 1 602 ? 124.986 70.440 123.099 1.00 32.45 606 LEU B CA 1
ATOM 18008 C C . LEU B 1 602 ? 124.761 69.458 124.225 1.00 34.44 606 LEU B C 1
ATOM 18009 O O . LEU B 1 602 ? 124.993 69.759 125.395 1.00 35.33 606 LEU B O 1
ATOM 18025 N N . ASP B 1 603 ? 124.377 68.250 123.847 1.00 37.20 607 ASP B N 1
ATOM 18026 C CA . ASP B 1 603 ? 124.357 67.119 124.745 1.00 37.82 607 ASP B CA 1
ATOM 18027 C C . ASP B 1 603 ? 125.636 66.345 124.536 1.00 38.95 607 ASP B C 1
ATOM 18028 O O . ASP B 1 603 ? 125.925 65.887 123.431 1.00 40.75 607 ASP B O 1
ATOM 18037 N N . LEU B 1 604 ? 126.387 66.153 125.597 1.00 40.12 608 LEU B N 1
ATOM 18038 C CA . LEU B 1 604 ? 127.719 65.611 125.452 1.00 40.78 608 LEU B CA 1
ATOM 18039 C C . LEU B 1 604 ? 127.735 64.205 124.868 1.00 43.83 608 LEU B C 1
ATOM 18040 O O . LEU B 1 604 ? 128.738 63.800 124.284 1.00 42.72 608 LEU B O 1
ATOM 18056 N N . ASP B 1 605 ? 126.680 63.428 125.088 1.00 42.52 609 ASP B N 1
ATOM 18057 C CA . ASP B 1 605 ? 126.680 62.064 124.584 1.00 45.49 609 ASP B CA 1
ATOM 18058 C C . ASP B 1 605 ? 125.976 61.906 123.247 1.00 45.09 609 ASP B C 1
ATOM 18059 O O . ASP B 1 605 ? 126.393 61.099 122.414 1.00 45.37 609 ASP B O 1
ATOM 18068 N N . HIS B 1 606 ? 124.915 62.679 123.023 1.00 45.73 610 HIS B N 1
ATOM 18069 C CA . HIS B 1 606 ? 124.062 62.390 121.877 1.00 43.55 610 HIS B CA 1
ATOM 18070 C C . HIS B 1 606 ? 124.199 63.293 120.666 1.00 41.09 610 HIS B C 1
ATOM 18071 O O . HIS B 1 606 ? 123.902 62.858 119.554 1.00 43.73 610 HIS B O 1
ATOM 18085 N N . GLY B 1 607 ? 124.618 64.536 120.845 1.00 40.18 611 GLY B N 1
ATOM 18086 C CA . GLY B 1 607 ? 124.618 65.446 119.707 1.00 36.10 611 GLY B CA 1
ATOM 18087 C C . GLY B 1 607 ? 124.144 66.837 120.084 1.00 33.65 611 GLY B C 1
ATOM 18088 O O . GLY B 1 607 ? 124.028 67.168 121.262 1.00 38.57 611 GLY B O 1
ATOM 18092 N N . PHE B 1 608 ? 123.883 67.658 119.079 1.00 33.49 612 PHE B N 1
ATOM 18093 C CA . PHE B 1 608 ? 123.491 69.036 119.325 1.00 33.25 612 PHE B CA 1
ATOM 18094 C C . PHE B 1 608 ? 122.499 69.578 118.320 1.00 33.15 612 PHE B C 1
ATOM 18095 O O . PHE B 1 608 ? 122.424 69.118 117.183 1.00 39.21 612 PHE B O 1
ATOM 18112 N N . ALA B 1 609 ? 121.752 70.588 118.746 1.00 35.18 613 ALA B N 1
ATOM 18113 C CA . ALA B 1 609 ? 120.827 71.275 117.861 1.00 33.96 613 ALA B CA 1
ATOM 18114 C C . ALA B 1 609 ? 121.276 72.708 117.670 1.00 37.99 613 ALA B C 1
ATOM 18115 O O . ALA B 1 609 ? 121.634 73.388 118.629 1.00 41.45 613 ALA B O 1
ATOM 18122 N N . CYS B 1 610 ? 121.277 73.169 116.435 1.00 38.30 614 CYS B N 1
ATOM 18123 C CA . CYS B 1 610 ? 121.684 74.537 116.175 1.00 34.92 614 CYS B CA 1
ATOM 18124 C C . CYS B 1 610 ? 121.163 75.063 114.861 1.00 37.38 614 CYS B C 1
ATOM 18125 O O . CYS B 1 610 ? 120.792 74.295 113.975 1.00 42.56 614 CYS B O 1
ATOM 18133 N N . TYR B 1 611 ? 121.237 76.375 114.696 1.00 39.37 615 TYR B N 1
ATOM 18134 C CA . TYR B 1 611 ? 120.955 76.972 113.408 1.00 35.83 615 TYR B CA 1
ATOM 18135 C C . TYR B 1 611 ? 122.174 76.974 112.520 1.00 33.50 615 TYR B C 1
ATOM 18136 O O . TYR B 1 611 ? 123.259 77.378 112.939 1.00 33.71 615 TYR B O 1
ATOM 18154 N N . MET B 1 612 ? 121.979 76.557 111.283 1.00 33.07 616 MET B N 1
ATOM 18155 C CA . MET B 1 612 ? 123.020 76.619 110.280 1.00 31.14 616 MET B CA 1
ATOM 18156 C C . MET B 1 612 ? 122.506 77.408 109.094 1.00 33.32 616 MET B C 1
ATOM 18157 O O . MET B 1 612 ? 121.342 77.288 108.716 1.00 37.35 616 MET B O 1
ATOM 18171 N N . THR B 1 613 ? 123.364 78.224 108.522 1.00 29.93 617 THR B N 1
ATOM 18172 C CA . THR B 1 613 ? 122.989 79.077 107.414 1.00 29.55 617 THR B CA 1
ATOM 18173 C C . THR B 1 613 ? 124.064 79.065 106.351 1.00 29.36 617 THR B C 1
ATOM 18174 O O . THR B 1 613 ? 125.181 78.616 106.599 1.00 31.11 617 THR B O 1
ATOM 18185 N N . SER B 1 614 ? 123.741 79.566 105.174 1.00 30.73 618 SER B N 1
ATOM 18186 C CA . SER B 1 614 ? 124.748 79.719 104.141 1.00 31.83 618 SER B CA 1
ATOM 18187 C C . SER B 1 614 ? 124.359 80.831 103.197 1.00 33.69 618 SER B C 1
ATOM 18188 O O . SER B 1 614 ? 123.209 81.260 103.163 1.00 34.84 618 SER B O 1
ATOM 18196 N N . VAL B 1 615 ? 125.283 81.228 102.345 1.00 31.62 619 VAL B N 1
ATOM 18197 C CA . VAL B 1 615 ? 125.025 82.348 101.464 1.00 29.05 619 VAL B CA 1
ATOM 18198 C C . VAL B 1 615 ? 123.846 82.085 100.536 1.00 34.47 619 VAL B C 1
ATOM 18199 O O . VAL B 1 615 ? 123.097 83.001 100.206 1.00 36.99 619 VAL B O 1
ATOM 18212 N N . GLY B 1 616 ? 123.641 80.831 100.158 1.00 36.06 620 GLY B N 1
ATOM 18213 C CA . GLY B 1 616 ? 122.547 80.479 99.265 1.00 36.44 620 GLY B CA 1
ATOM 18214 C C . GLY B 1 616 ? 121.310 79.921 99.972 1.00 36.01 620 GLY B C 1
ATOM 18215 O O . GLY B 1 616 ? 120.415 79.398 99.310 1.00 43.66 620 GLY B O 1
ATOM 18219 N N . SER B 1 617 ? 121.262 79.984 101.302 1.00 34.23 621 SER B N 1
ATOM 18220 C CA . SER B 1 617 ? 120.152 79.348 102.015 1.00 36.81 621 SER B CA 1
ATOM 18221 C C . SER B 1 617 ? 119.851 79.985 103.378 1.00 35.66 621 SER B C 1
ATOM 18222 O O . SER B 1 617 ? 120.762 80.216 104.175 1.00 36.35 621 SER B O 1
ATOM 18230 N N . PRO B 1 618 ? 118.564 80.138 103.726 1.00 37.75 622 PRO B N 1
ATOM 18231 C CA . PRO B 1 618 ? 118.076 80.699 104.969 1.00 38.38 622 PRO B CA 1
ATOM 18232 C C . PRO B 1 618 ? 118.455 79.800 106.119 1.00 38.90 622 PRO B C 1
ATOM 18233 O O . PRO B 1 618 ? 118.628 78.596 105.935 1.00 40.93 622 PRO B O 1
ATOM 18244 N N . ALA B 1 619 ? 118.614 80.383 107.298 1.00 38.50 623 ALA B N 1
ATOM 18245 C CA . ALA B 1 619 ? 119.002 79.596 108.453 1.00 37.02 623 ALA B CA 1
ATOM 18246 C C . ALA B 1 619 ? 117.958 78.550 108.752 1.00 42.64 623 ALA B C 1
ATOM 18247 O O . ALA B 1 619 ? 116.759 78.831 108.738 1.00 47.13 623 ALA B O 1
ATOM 18254 N N . GLU B 1 620 ? 118.428 77.365 109.098 1.00 43.27 624 GLU B N 1
ATOM 18255 C CA . GLU B 1 620 ? 117.566 76.260 109.460 1.00 43.17 624 GLU B CA 1
ATOM 18256 C C . GLU B 1 620 ? 118.106 75.594 110.700 1.00 42.98 624 GLU B C 1
ATOM 18257 O O . GLU B 1 620 ? 119.318 75.533 110.895 1.00 41.74 624 GLU B O 1
ATOM 18269 N N . CYS B 1 621 ? 117.220 75.113 111.553 1.00 43.56 625 CYS B N 1
ATOM 18270 C CA . CYS B 1 621 ? 117.677 74.454 112.761 1.00 42.26 625 CYS B CA 1
ATOM 18271 C C . CYS B 1 621 ? 117.756 72.964 112.558 1.00 42.80 625 CYS B C 1
ATOM 18272 O O . CYS B 1 621 ? 116.777 72.326 112.173 1.00 47.34 625 CYS B O 1
ATOM 18280 N N . ARG B 1 622 ? 118.918 72.409 112.829 1.00 37.26 626 ARG B N 1
ATOM 18281 C CA . ARG B 1 622 ? 119.139 71.001 112.593 1.00 38.24 626 ARG B CA 1
ATOM 18282 C C . ARG B 1 622 ? 119.824 70.302 113.742 1.00 35.78 626 ARG B C 1
ATOM 18283 O O . ARG B 1 622 ? 120.529 70.918 114.541 1.00 42.25 626 ARG B O 1
ATOM 18304 N N . PHE B 1 623 ? 119.614 68.997 113.811 1.00 38.84 627 PHE B N 1
ATOM 18305 C CA . PHE B 1 623 ? 120.218 68.168 114.829 1.00 34.32 627 PHE B CA 1
ATOM 18306 C C . PHE B 1 623 ? 121.297 67.277 114.255 1.00 34.50 627 PHE B C 1
ATOM 18307 O O . PHE B 1 623 ? 121.072 66.510 113.310 1.00 39.80 627 PHE B O 1
ATOM 18324 N N . TYR B 1 624 ? 122.460 67.357 114.869 1.00 34.12 628 TYR B N 1
ATOM 18325 C CA . TYR B 1 624 ? 123.576 66.501 114.538 1.00 33.79 628 TYR B CA 1
ATOM 18326 C C . TYR B 1 624 ? 123.710 65.438 115.597 1.00 36.48 628 TYR B C 1
ATOM 18327 O O . TYR B 1 624 ? 123.766 65.741 116.787 1.00 41.57 628 TYR B O 1
ATOM 18345 N N . SER B 1 625 ? 123.769 64.194 115.171 1.00 37.89 629 SER B N 1
ATOM 18346 C CA . SER B 1 625 ? 123.854 63.089 116.103 1.00 39.72 629 SER B CA 1
ATOM 18347 C C . SER B 1 625 ? 125.276 62.572 116.190 1.00 42.13 629 SER B C 1
ATOM 18348 O O . SER B 1 625 ? 125.961 62.444 115.175 1.00 43.21 629 SER B O 1
ATOM 18356 N N . PHE B 1 626 ? 125.737 62.321 117.406 1.00 40.93 630 PHE B N 1
ATOM 18357 C CA . PHE B 1 626 ? 127.086 61.820 117.618 1.00 40.74 630 PHE B CA 1
ATOM 18358 C C . PHE B 1 626 ? 127.231 60.348 117.324 1.00 45.09 630 PHE B C 1
ATOM 18359 O O . PHE B 1 626 ? 126.338 59.546 117.600 1.00 50.09 630 PHE B O 1
ATOM 18376 N N . ARG B 1 627 ? 128.407 59.992 116.844 1.00 43.96 631 ARG B N 1
ATOM 18377 C CA . ARG B 1 627 ? 128.795 58.609 116.698 1.00 47.58 631 ARG B CA 1
ATOM 18378 C C . ARG B 1 627 ? 130.123 58.378 117.388 1.00 46.38 631 ARG B C 1
ATOM 18379 O O . ARG B 1 627 ? 131.107 59.076 117.134 1.00 45.28 631 ARG B O 1
ATOM 18400 N N . TRP B 1 628 ? 130.139 57.401 118.275 1.00 49.30 632 TRP B N 1
ATOM 18401 C CA . TRP B 1 628 ? 131.324 57.101 119.049 1.00 51.04 632 TRP B CA 1
ATOM 18402 C C . TRP B 1 628 ? 131.961 55.822 118.567 1.00 56.45 632 TRP B C 1
ATOM 18403 O O . TRP B 1 628 ? 131.269 54.887 118.166 1.00 59.12 632 TRP B O 1
ATOM 18424 N N . LYS B 1 629 ? 133.279 55.773 118.617 1.00 63.15 633 LYS B N 1
ATOM 18425 C CA . LYS B 1 629 ? 133.993 54.577 118.221 1.00 72.25 633 LYS B CA 1
ATOM 18426 C C . LYS B 1 629 ? 134.909 54.089 119.325 1.00 78.60 633 LYS B C 1
ATOM 18427 O O . LYS B 1 629 ? 135.361 54.866 120.165 1.00 77.87 633 LYS B O 1
ATOM 18446 N N . GLU B 1 630 ? 135.168 52.793 119.318 1.00 80.00 634 GLU B N 1
ATOM 18447 C CA . GLU B 1 630 ? 136.125 52.187 120.227 1.00 85.30 634 GLU B CA 1
ATOM 18448 C C . GLU B 1 630 ? 137.531 52.686 119.939 1.00 84.68 634 GLU B C 1
ATOM 18449 O O . GLU B 1 630 ? 137.871 52.969 118.792 1.00 82.15 634 GLU B O 1
ATOM 18461 N N . ASN B 1 631 ? 138.325 52.854 120.993 1.00 84.44 635 ASN B N 1
ATOM 18462 C CA . ASN B 1 631 ? 139.710 53.284 120.841 1.00 85.09 635 ASN B CA 1
ATOM 18463 C C . ASN B 1 631 ? 139.826 54.570 120.043 1.00 80.22 635 ASN B C 1
ATOM 18464 O O . ASN B 1 631 ? 140.724 54.721 119.214 1.00 75.07 635 ASN B O 1
ATOM 18475 N N . GLU B 1 632 ? 138.936 55.508 120.331 1.00 76.87 636 GLU B N 1
ATOM 18476 C CA . GLU B 1 632 ? 138.946 56.809 119.686 1.00 68.41 636 GLU B CA 1
ATOM 18477 C C . GLU B 1 632 ? 138.613 57.890 120.702 1.00 62.03 636 GLU B C 1
ATOM 18478 O O . GLU B 1 632 ? 137.967 57.623 121.715 1.00 68.41 636 GLU B O 1
ATOM 18490 N N . VAL B 1 633 ? 139.093 59.098 120.450 1.00 52.44 637 VAL B N 1
ATOM 18491 C CA . VAL B 1 633 ? 138.934 60.200 121.382 1.00 48.60 637 VAL B CA 1
ATOM 18492 C C . VAL B 1 633 ? 137.814 61.149 120.988 1.00 44.70 637 VAL B C 1
ATOM 18493 O O . VAL B 1 633 ? 137.054 61.605 121.840 1.00 42.53 637 VAL B O 1
ATOM 18506 N N . LEU B 1 634 ? 137.759 61.516 119.717 1.00 43.73 638 LEU B N 1
ATOM 18507 C CA . LEU B 1 634 ? 136.782 62.502 119.290 1.00 36.75 638 LEU B CA 1
ATOM 18508 C C . LEU B 1 634 ? 135.594 61.817 118.627 1.00 35.88 638 LEU B C 1
ATOM 18509 O O . LEU B 1 634 ? 135.756 60.772 118.003 1.00 42.27 638 LEU B O 1
ATOM 18525 N N . PRO B 1 635 ? 134.391 62.365 118.780 1.00 32.64 639 PRO B N 1
ATOM 18526 C CA . PRO B 1 635 ? 133.172 61.949 118.129 1.00 32.78 639 PRO B CA 1
ATOM 18527 C C . PRO B 1 635 ? 133.152 62.382 116.680 1.00 36.17 639 PRO B C 1
ATOM 18528 O O . PRO B 1 635 ? 133.772 63.381 116.316 1.00 36.11 639 PRO B O 1
ATOM 18539 N N . SER B 1 636 ? 132.362 61.689 115.880 1.00 40.57 640 SER B N 1
ATOM 18540 C CA . SER B 1 636 ? 131.992 62.182 114.563 1.00 39.28 640 SER B CA 1
ATOM 18541 C C . SER B 1 636 ? 130.502 62.465 114.573 1.00 38.35 640 SER B C 1
ATOM 18542 O O . SER B 1 636 ? 129.786 61.990 115.454 1.00 41.10 640 SER B O 1
ATOM 18550 N N . THR B 1 637 ? 130.021 63.244 113.619 1.00 37.47 641 THR B N 1
ATOM 18551 C CA . THR B 1 637 ? 128.592 63.513 113.575 1.00 40.30 641 THR B CA 1
ATOM 18552 C C . THR B 1 637 ? 127.957 63.222 112.242 1.00 43.59 641 THR B C 1
ATOM 18553 O O . THR B 1 637 ? 128.602 63.274 111.193 1.00 44.03 641 THR B O 1
ATOM 18564 N N . VAL B 1 638 ? 126.654 63.020 112.296 1.00 42.06 642 VAL B N 1
ATOM 18565 C CA . VAL B 1 638 ? 125.826 62.902 111.117 1.00 43.36 642 VAL B CA 1
ATOM 18566 C C . VAL B 1 638 ? 124.620 63.821 111.238 1.00 42.75 642 VAL B C 1
ATOM 18567 O O . VAL B 1 638 ? 124.055 63.987 112.318 1.00 42.92 642 VAL B O 1
ATOM 18580 N N . TYR B 1 639 ? 124.211 64.397 110.124 1.00 43.52 643 TYR B N 1
ATOM 18581 C CA . TYR B 1 639 ? 123.059 65.285 110.101 1.00 42.48 643 TYR B CA 1
ATOM 18582 C C . TYR B 1 639 ? 121.804 64.437 109.966 1.00 47.15 643 TYR B C 1
ATOM 18583 O O . TYR B 1 639 ? 121.575 63.808 108.934 1.00 50.36 643 TYR B O 1
ATOM 18601 N N . ALA B 1 640 ? 121.059 64.329 111.067 1.00 44.06 644 ALA B N 1
ATOM 18602 C CA . ALA B 1 640 ? 119.972 63.363 111.153 1.00 48.58 644 ALA B CA 1
ATOM 18603 C C . ALA B 1 640 ? 118.577 63.969 111.061 1.00 52.53 644 ALA B C 1
ATOM 18604 O O . ALA B 1 640 ? 117.643 63.305 110.606 1.00 65.86 644 ALA B O 1
ATOM 18611 N N . ALA B 1 641 ? 118.409 65.198 111.532 1.00 45.53 645 ALA B N 1
ATOM 18612 C CA . ALA B 1 641 ? 117.056 65.741 111.604 1.00 50.31 645 ALA B CA 1
ATOM 18613 C C . ALA B 1 641 ? 116.999 67.256 111.537 1.00 48.58 645 ALA B C 1
ATOM 18614 O O . ALA B 1 641 ? 117.974 67.943 111.829 1.00 46.90 645 ALA B O 1
ATOM 18621 N N . ASN B 1 642 ? 115.839 67.770 111.146 1.00 50.18 646 ASN B N 1
ATOM 18622 C CA . ASN B 1 642 ? 115.545 69.195 111.213 1.00 47.66 646 ASN B CA 1
ATOM 18623 C C . ASN B 1 642 ? 114.494 69.477 112.263 1.00 50.57 646 ASN B C 1
ATOM 18624 O O . ASN B 1 642 ? 113.638 68.635 112.527 1.00 57.31 646 ASN B O 1
ATOM 18635 N N . ILE B 1 643 ? 114.540 70.663 112.852 1.00 48.92 647 ILE B N 1
ATOM 18636 C CA . ILE B 1 643 ? 113.510 71.048 113.802 1.00 54.40 647 ILE B CA 1
ATOM 18637 C C . ILE B 1 643 ? 112.753 72.279 113.336 1.00 58.49 647 ILE B C 1
ATOM 18638 O O . ILE B 1 643 ? 113.340 73.324 113.061 1.00 58.89 647 ILE B O 1
ATOM 18654 N N . THR B 1 644 ? 111.439 72.155 113.308 1.00 64.38 648 THR B N 1
ATOM 18655 C CA . THR B 1 644 ? 110.547 73.233 112.914 1.00 66.69 648 THR B CA 1
ATOM 18656 C C . THR B 1 644 ? 109.503 73.419 113.998 1.00 72.61 648 THR B C 1
ATOM 18657 O O . THR B 1 644 ? 109.183 72.473 114.715 1.00 73.02 648 THR B O 1
ATOM 18668 N N . VAL B 1 645 ? 108.980 74.629 114.133 1.00 76.74 649 VAL B N 1
ATOM 18669 C CA . VAL B 1 645 ? 107.932 74.867 115.113 1.00 84.31 649 VAL B CA 1
ATOM 18670 C C . VAL B 1 645 ? 106.559 74.664 114.480 1.00 86.34 649 VAL B C 1
ATOM 18671 O O . VAL B 1 645 ? 106.274 75.192 113.405 1.00 91.91 649 VAL B O 1
ATOM 18684 N N . SER B 1 646 ? 105.718 73.866 115.138 1.00 88.61 650 SER B N 1
ATOM 18685 C CA . SER B 1 646 ? 104.406 73.531 114.597 1.00 96.33 650 SER B CA 1
ATOM 18686 C C . SER B 1 646 ? 103.441 74.705 114.654 1.00 102.01 650 SER B C 1
ATOM 18687 O O . SER B 1 646 ? 103.586 75.612 115.472 1.00 100.28 650 SER B O 1
ATOM 18695 N N . GLY B 1 647 ? 102.422 74.657 113.800 1.00 104.98 651 GLY B N 1
ATOM 18696 C CA . GLY B 1 647 ? 101.368 75.666 113.789 1.00 108.54 651 GLY B CA 1
ATOM 18697 C C . GLY B 1 647 ? 101.742 76.850 112.910 1.00 119.67 651 GLY B C 1
ATOM 18698 O O . GLY B 1 647 ? 100.936 77.754 112.688 1.00 124.05 651 GLY B O 1
ATOM 18702 N N . HIS B 1 648 ? 102.930 76.784 112.327 1.00 110.23 652 HIS B N 1
ATOM 18703 C CA . HIS B 1 648 ? 103.444 77.849 111.485 1.00 111.60 652 HIS B CA 1
ATOM 18704 C C . HIS B 1 648 ? 103.639 77.356 110.053 1.00 114.27 652 HIS B C 1
ATOM 18705 O O . HIS B 1 648 ? 103.758 76.151 109.834 1.00 110.05 652 HIS B O 1
ATOM 18719 N N . PRO B 1 649 ? 103.659 78.267 109.071 1.00 123.30 653 PRO B N 1
ATOM 18720 C CA . PRO B 1 649 ? 103.959 78.023 107.672 1.00 122.10 653 PRO B CA 1
ATOM 18721 C C . PRO B 1 649 ? 105.343 77.423 107.507 1.00 118.37 653 PRO B C 1
ATOM 18722 O O . PRO B 1 649 ? 106.244 77.695 108.299 1.00 112.52 653 PRO B O 1
ATOM 18733 N N . GLY B 1 650 ? 105.496 76.591 106.484 1.00 131.69 654 GLY B N 1
ATOM 18734 C CA . GLY B 1 650 ? 106.776 75.964 106.197 1.00 120.97 654 GLY B CA 1
ATOM 18735 C C . GLY B 1 650 ? 107.658 76.915 105.412 1.00 119.70 654 GLY B C 1
ATOM 18736 O O . GLY B 1 650 ? 107.294 78.071 105.191 1.00 111.32 654 GLY B O 1
ATOM 18740 N N . GLN B 1 651 ? 108.813 76.431 104.984 1.00 107.78 655 GLN B N 1
ATOM 18741 C CA . GLN B 1 651 ? 109.783 77.303 104.348 1.00 117.63 655 GLN B CA 1
ATOM 18742 C C . GLN B 1 651 ? 109.336 77.642 102.930 1.00 114.07 655 GLN B C 1
ATOM 18743 O O . GLN B 1 651 ? 108.835 76.768 102.224 1.00 119.46 655 GLN B O 1
ATOM 18757 N N . PRO B 1 652 ? 109.493 78.899 102.503 1.00 102.86 656 PRO B N 1
ATOM 18758 C CA . PRO B 1 652 ? 109.211 79.395 101.171 1.00 111.67 656 PRO B CA 1
ATOM 18759 C C . PRO B 1 652 ? 110.248 78.901 100.174 1.00 112.23 656 PRO B C 1
ATOM 18760 O O . PRO B 1 652 ? 111.416 78.725 100.523 1.00 108.68 656 PRO B O 1
ATOM 18771 N N . ASP B 1 653 ? 109.843 78.778 98.917 1.00 108.68 657 ASP B N 1
ATOM 18772 C CA . ASP B 1 653 ? 110.777 78.473 97.840 1.00 117.28 657 ASP B CA 1
ATOM 18773 C C . ASP B 1 653 ? 111.296 79.773 97.242 1.00 109.00 657 ASP B C 1
ATOM 18774 O O . ASP B 1 653 ? 110.537 80.528 96.635 1.00 109.43 657 ASP B O 1
ATOM 18783 N N . LEU B 1 654 ? 112.549 80.092 97.524 1.00 103.38 658 LEU B N 1
ATOM 18784 C CA . LEU B 1 654 ? 113.085 81.389 97.150 1.00 105.26 658 LEU B CA 1
ATOM 18785 C C . LEU B 1 654 ? 113.921 81.312 95.890 1.00 95.11 658 LEU B C 1
ATOM 18786 O O . LEU B 1 654 ? 114.701 80.380 95.704 1.00 102.60 658 LEU B O 1
ATOM 18802 N N . HIS B 1 655 ? 113.804 82.341 95.060 1.00 98.65 659 HIS B N 1
ATOM 18803 C CA . HIS B 1 655 ? 114.561 82.412 93.824 1.00 97.04 659 HIS B CA 1
ATOM 18804 C C . HIS B 1 655 ? 115.243 83.753 93.677 1.00 85.68 659 HIS B C 1
ATOM 18805 O O . HIS B 1 655 ? 114.621 84.807 93.804 1.00 87.05 659 HIS B O 1
ATOM 18819 N N . PHE B 1 656 ? 116.547 83.691 93.491 1.00 83.50 660 PHE B N 1
ATOM 18820 C CA . PHE B 1 656 ? 117.404 84.858 93.443 1.00 78.04 660 PHE B CA 1
ATOM 18821 C C . PHE B 1 656 ? 118.714 84.520 92.767 1.00 71.71 660 PHE B C 1
ATOM 18822 O O . PHE B 1 656 ? 119.087 83.350 92.673 1.00 72.61 660 PHE B O 1
ATOM 18839 N N . ASP B 1 657 ? 119.447 85.543 92.371 1.00 67.25 661 ASP B N 1
ATOM 18840 C CA . ASP B 1 657 ? 120.818 85.342 91.950 1.00 67.46 661 ASP B CA 1
ATOM 18841 C C . ASP B 1 657 ? 121.684 85.248 93.185 1.00 62.72 661 ASP B C 1
ATOM 18842 O O . ASP B 1 657 ? 121.743 86.186 93.979 1.00 60.38 661 ASP B O 1
ATOM 18851 N N . SER B 1 658 ? 122.293 84.095 93.400 1.00 60.05 662 SER B N 1
ATOM 18852 C CA . SER B 1 658 ? 123.090 83.920 94.596 1.00 54.66 662 SER B CA 1
ATOM 18853 C C . SER B 1 658 ? 124.216 84.941 94.558 1.00 45.67 662 SER B C 1
ATOM 18854 O O . SER B 1 658 ? 124.712 85.255 93.477 1.00 48.80 662 SER B O 1
ATOM 18862 N N . PRO B 1 659 ? 124.610 85.500 95.701 1.00 35.92 663 PRO B N 1
ATOM 18863 C CA . PRO B 1 659 ? 125.702 86.431 95.846 1.00 36.35 663 PRO B CA 1
ATOM 18864 C C . PRO B 1 659 ? 126.988 85.818 95.359 1.00 33.61 663 PRO B C 1
ATOM 18865 O O . PRO B 1 659 ? 127.247 84.637 95.590 1.00 35.01 663 PRO B O 1
ATOM 18876 N N . GLU B 1 660 ? 127.819 86.631 94.737 1.00 31.74 664 GLU B N 1
ATOM 18877 C CA . GLU B 1 660 ? 129.109 86.147 94.310 1.00 33.92 664 GLU B CA 1
ATOM 18878 C C . GLU B 1 660 ? 130.097 86.352 95.432 1.00 35.23 664 GLU B C 1
ATOM 18879 O O . GLU B 1 660 ? 130.409 87.485 95.797 1.00 31.54 664 GLU B O 1
ATOM 18891 N N . MET B 1 661 ? 130.556 85.255 96.013 1.00 37.27 665 MET B N 1
ATOM 18892 C CA . MET B 1 661 ? 131.496 85.339 97.112 1.00 29.55 665 MET B CA 1
ATOM 18893 C C . MET B 1 661 ? 132.894 85.339 96.526 1.00 28.69 665 MET B C 1
ATOM 18894 O O . MET B 1 661 ? 133.286 84.409 95.823 1.00 34.92 665 MET B O 1
ATOM 18908 N N . ILE B 1 662 ? 133.629 86.401 96.784 1.00 25.03 666 ILE B N 1
ATOM 18909 C CA . ILE B 1 662 ? 134.897 86.629 96.121 1.00 24.58 666 ILE B CA 1
ATOM 18910 C C . ILE B 1 662 ? 136.050 86.710 97.090 1.00 26.81 666 ILE B C 1
ATOM 18911 O O . ILE B 1 662 ? 135.993 87.444 98.074 1.00 27.96 666 ILE B O 1
ATOM 18927 N N . GLU B 1 663 ? 137.126 86.008 96.790 1.00 29.41 667 GLU B N 1
ATOM 18928 C CA . GLU B 1 663 ? 138.339 86.230 97.549 1.00 28.74 667 GLU B CA 1
ATOM 18929 C C . GLU B 1 663 ? 139.394 86.778 96.613 1.00 28.99 667 GLU B C 1
ATOM 18930 O O . GLU B 1 663 ? 139.447 86.408 95.441 1.00 36.73 667 GLU B O 1
ATOM 18942 N N . PHE B 1 664 ? 140.202 87.689 97.113 1.00 27.05 668 PHE B N 1
ATOM 18943 C CA . PHE B 1 664 ? 141.259 88.269 96.311 1.00 27.32 668 PHE B CA 1
ATOM 18944 C C . PHE B 1 664 ? 142.394 88.757 97.179 1.00 30.66 668 PHE B C 1
ATOM 18945 O O . PHE B 1 664 ? 142.230 88.964 98.378 1.00 31.81 668 PHE B O 1
ATOM 18962 N N . GLN B 1 665 ? 143.546 88.966 96.576 1.00 31.43 669 GLN B N 1
ATOM 18963 C CA . GLN B 1 665 ? 144.690 89.436 97.328 1.00 32.96 669 GLN B CA 1
ATOM 18964 C C . GLN B 1 665 ? 144.954 90.909 97.075 1.00 36.75 669 GLN B C 1
ATOM 18965 O O . GLN B 1 665 ? 144.862 91.376 95.942 1.00 39.13 669 GLN B O 1
ATOM 18979 N N . SER B 1 666 ? 145.297 91.634 98.133 1.00 37.97 670 SER B N 1
ATOM 18980 C CA . SER B 1 666 ? 145.678 93.031 98.009 1.00 39.54 670 SER B CA 1
ATOM 18981 C C . SER B 1 666 ? 146.948 93.175 97.202 1.00 42.33 670 SER B C 1
ATOM 18982 O O . SER B 1 666 ? 147.945 92.504 97.467 1.00 46.11 670 SER B O 1
ATOM 18990 N N . LYS B 1 667 ? 146.982 94.189 96.356 1.00 44.68 671 LYS B N 1
ATOM 18991 C CA . LYS B 1 667 ? 148.143 94.423 95.520 1.00 44.32 671 LYS B CA 1
ATOM 18992 C C . LYS B 1 667 ? 149.195 95.230 96.262 1.00 49.91 671 LYS B C 1
ATOM 18993 O O . LYS B 1 667 ? 150.292 95.447 95.751 1.00 55.15 671 LYS B O 1
ATOM 19012 N N . LYS B 1 668 ? 148.844 95.719 97.451 1.00 51.28 672 LYS B N 1
ATOM 19013 C CA . LYS B 1 668 ? 149.773 96.534 98.223 1.00 53.07 672 LYS B CA 1
ATOM 19014 C C . LYS B 1 668 ? 150.333 95.803 99.434 1.00 50.09 672 LYS B C 1
ATOM 19015 O O . LYS B 1 668 ? 151.490 96.005 99.800 1.00 51.11 672 LYS B O 1
ATOM 19034 N N . THR B 1 669 ? 149.521 94.954 100.060 1.00 46.15 673 THR B N 1
ATOM 19035 C CA . THR B 1 669 ? 149.950 94.318 101.298 1.00 43.66 673 THR B CA 1
ATOM 19036 C C . THR B 1 669 ? 150.158 92.819 101.175 1.00 43.35 673 THR B C 1
ATOM 19037 O O . THR B 1 669 ? 150.810 92.211 102.022 1.00 44.77 673 THR B O 1
ATOM 19048 N N . GLY B 1 670 ? 149.554 92.200 100.169 1.00 40.66 674 GLY B N 1
ATOM 19049 C CA . GLY B 1 670 ? 149.640 90.756 100.024 1.00 40.67 674 GLY B CA 1
ATOM 19050 C C . GLY B 1 670 ? 148.612 90.035 100.889 1.00 40.12 674 GLY B C 1
ATOM 19051 O O . GLY B 1 670 ? 148.548 88.804 100.899 1.00 42.89 674 GLY B O 1
ATOM 19055 N N . LEU B 1 671 ? 147.794 90.796 101.602 1.00 40.90 675 LEU B N 1
ATOM 19056 C CA . LEU B 1 671 ? 146.788 90.208 102.471 1.00 37.96 675 LEU B CA 1
ATOM 19057 C C . LEU B 1 671 ? 145.605 89.713 101.677 1.00 31.31 675 LEU B C 1
ATOM 19058 O O . LEU B 1 671 ? 145.215 90.312 100.676 1.00 33.57 675 LEU B O 1
ATOM 19074 N N . MET B 1 672 ? 145.009 88.636 102.147 1.00 30.80 676 MET B N 1
ATOM 19075 C CA . MET B 1 672 ? 143.790 88.142 101.545 1.00 25.48 676 MET B CA 1
ATOM 19076 C C . MET B 1 672 ? 142.596 88.919 102.060 1.00 27.76 676 MET B C 1
ATOM 19077 O O . MET B 1 672 ? 142.452 89.132 103.267 1.00 29.07 676 MET B O 1
ATOM 19091 N N . HIS B 1 673 ? 141.698 89.248 101.150 1.00 27.21 677 HIS B N 1
ATOM 19092 C CA . HIS B 1 673 ? 140.461 89.917 101.478 1.00 21.83 677 HIS B CA 1
ATOM 19093 C C . HIS B 1 673 ? 139.287 89.195 100.896 1.00 20.94 677 HIS B C 1
ATOM 19094 O O . HIS B 1 673 ? 139.399 88.482 99.900 1.00 26.41 677 HIS B O 1
ATOM 19108 N N . TYR B 1 674 ? 138.147 89.396 101.514 1.00 21.81 678 TYR B N 1
ATOM 19109 C CA . TYR B 1 674 ? 136.925 88.832 101.005 1.00 20.06 678 TYR B CA 1
ATOM 19110 C C . TYR B 1 674 ? 135.963 89.944 100.674 1.00 21.50 678 TYR B C 1
ATOM 19111 O O . TYR B 1 674 ? 135.984 91.008 101.296 1.00 23.71 678 TYR B O 1
ATOM 19129 N N . ALA B 1 675 ? 135.163 89.708 99.655 1.00 20.94 679 ALA B N 1
ATOM 19130 C CA . ALA B 1 675 ? 134.186 90.664 99.192 1.00 18.43 679 ALA B CA 1
ATOM 19131 C C . ALA B 1 675 ? 133.020 89.934 98.592 1.00 19.31 679 ALA B C 1
ATOM 19132 O O . ALA B 1 675 ? 133.114 88.751 98.277 1.00 25.40 679 ALA B O 1
ATOM 19139 N N . MET B 1 676 ? 131.890 90.600 98.534 1.00 19.52 680 MET B N 1
ATOM 19140 C CA . MET B 1 676 ? 130.723 89.983 97.955 1.00 20.67 680 MET B CA 1
ATOM 19141 C C . MET B 1 676 ? 129.965 90.929 97.052 1.00 22.57 680 MET B C 1
ATOM 19142 O O . MET B 1 676 ? 129.836 92.117 97.342 1.00 22.12 680 MET B O 1
ATOM 19156 N N . ILE B 1 677 ? 129.460 90.397 95.947 1.00 26.40 681 ILE B N 1
ATOM 19157 C CA . ILE B 1 677 ? 128.641 91.188 95.045 1.00 23.22 681 ILE B CA 1
ATOM 19158 C C . ILE B 1 677 ? 127.233 90.650 94.907 1.00 22.51 681 ILE B C 1
ATOM 19159 O O . ILE B 1 677 ? 127.018 89.487 94.562 1.00 26.24 681 ILE B O 1
ATOM 19175 N N . LEU B 1 678 ? 126.267 91.525 95.121 1.00 23.09 682 LEU B N 1
ATOM 19176 C CA . LEU B 1 678 ? 124.882 91.174 94.908 1.00 26.18 682 LEU B CA 1
ATOM 19177 C C . LEU B 1 678 ? 124.470 91.666 93.539 1.00 32.11 682 LEU B C 1
ATOM 19178 O O . LEU B 1 678 ? 124.626 92.842 93.201 1.00 31.25 682 LEU B O 1
ATOM 19194 N N . ARG B 1 679 ? 124.028 90.729 92.724 1.00 33.73 683 ARG B N 1
ATOM 19195 C CA . ARG B 1 679 ? 123.718 90.972 91.330 1.00 32.55 683 ARG B CA 1
ATOM 19196 C C . ARG B 1 679 ? 122.405 91.743 91.208 1.00 31.92 683 ARG B C 1
ATOM 19197 O O . ARG B 1 679 ? 121.500 91.508 92.008 1.00 35.17 683 ARG B O 1
ATOM 19218 N N . PRO B 1 680 ? 122.275 92.664 90.238 1.00 32.82 684 PRO B N 1
ATOM 19219 C CA . PRO B 1 680 ? 121.050 93.355 89.891 1.00 32.47 684 PRO B CA 1
ATOM 19220 C C . PRO B 1 680 ? 120.042 92.356 89.344 1.00 36.01 684 PRO B C 1
ATOM 19221 O O . PRO B 1 680 ? 120.424 91.342 88.762 1.00 39.84 684 PRO B O 1
ATOM 19232 N N . SER B 1 681 ? 118.758 92.646 89.532 1.00 35.61 685 SER B N 1
ATOM 19233 C CA . SER B 1 681 ? 117.698 91.677 89.248 1.00 43.88 685 SER B CA 1
ATOM 19234 C C . SER B 1 681 ? 117.681 91.192 87.804 1.00 50.34 685 SER B C 1
ATOM 19235 O O . SER B 1 681 ? 117.385 90.027 87.540 1.00 52.89 685 SER B O 1
ATOM 19243 N N . ASN B 1 682 ? 117.958 92.083 86.868 1.00 48.87 686 ASN B N 1
ATOM 19244 C CA . ASN B 1 682 ? 118.034 91.700 85.465 1.00 50.56 686 ASN B CA 1
ATOM 19245 C C . ASN B 1 682 ? 119.399 92.071 84.916 1.00 47.29 686 ASN B C 1
ATOM 19246 O O . ASN B 1 682 ? 119.682 93.240 84.625 1.00 44.51 686 ASN B O 1
ATOM 19257 N N . PHE B 1 683 ? 120.274 91.078 84.887 1.00 42.88 687 PHE B N 1
ATOM 19258 C CA . PHE B 1 683 ? 121.678 91.320 84.652 1.00 44.80 687 PHE B CA 1
ATOM 19259 C C . PHE B 1 683 ? 122.146 91.007 83.242 1.00 49.18 687 PHE B C 1
ATOM 19260 O O . PHE B 1 683 ? 121.947 89.906 82.728 1.00 48.01 687 PHE B O 1
ATOM 19277 N N . ASP B 1 684 ? 122.823 91.983 82.655 1.00 45.75 688 ASP B N 1
ATOM 19278 C CA . ASP B 1 684 ? 123.470 91.882 81.359 1.00 46.78 688 ASP B CA 1
ATOM 19279 C C . ASP B 1 684 ? 124.989 91.971 81.520 1.00 44.99 688 ASP B C 1
ATOM 19280 O O . ASP B 1 684 ? 125.500 93.028 81.880 1.00 48.59 688 ASP B O 1
ATOM 19289 N N . PRO B 1 685 ? 125.723 90.878 81.300 1.00 46.23 689 PRO B N 1
ATOM 19290 C CA . PRO B 1 685 ? 127.160 90.752 81.472 1.00 50.49 689 PRO B CA 1
ATOM 19291 C C . PRO B 1 685 ? 127.965 91.728 80.621 1.00 53.89 689 PRO B C 1
ATOM 19292 O O . PRO B 1 685 ? 129.148 91.943 80.880 1.00 53.06 689 PRO B O 1
ATOM 19303 N N . TYR B 1 686 ? 127.354 92.268 79.573 1.00 54.11 690 TYR B N 1
ATOM 19304 C CA . TYR B 1 686 ? 128.056 93.176 78.680 1.00 52.20 690 TYR B CA 1
ATOM 19305 C C . TYR B 1 686 ? 127.637 94.617 78.882 1.00 52.89 690 TYR B C 1
ATOM 19306 O O . TYR B 1 686 ? 128.002 95.493 78.093 1.00 56.66 690 TYR B O 1
ATOM 19324 N N . LYS B 1 687 ? 126.853 94.858 79.921 1.00 51.37 691 LYS B N 1
ATOM 19325 C CA . LYS B 1 687 ? 126.465 96.210 80.273 1.00 46.17 691 LYS B CA 1
ATOM 19326 C C . LYS B 1 687 ? 127.042 96.580 81.608 1.00 43.49 691 LYS B C 1
ATOM 19327 O O . LYS B 1 687 ? 127.272 95.715 82.445 1.00 45.16 691 LYS B O 1
ATOM 19346 N N . LYS B 1 688 ? 127.203 97.866 81.847 1.00 44.31 692 LYS B N 1
ATOM 19347 C CA . LYS B 1 688 ? 127.686 98.284 83.145 1.00 40.32 692 LYS B CA 1
ATOM 19348 C C . LYS B 1 688 ? 126.589 98.957 83.946 1.00 41.90 692 LYS B C 1
ATOM 19349 O O . LYS B 1 688 ? 125.727 99.649 83.403 1.00 47.18 692 LYS B O 1
ATOM 19368 N N . TYR B 1 689 ? 126.660 98.779 85.252 1.00 37.92 693 TYR B N 1
ATOM 19369 C CA . TYR B 1 689 ? 125.635 99.234 86.174 1.00 34.04 693 TYR B CA 1
ATOM 19370 C C . TYR B 1 689 ? 126.234 100.146 87.236 1.00 35.68 693 TYR B C 1
ATOM 19371 O O . TYR B 1 689 ? 127.431 100.061 87.508 1.00 36.98 693 TYR B O 1
ATOM 19389 N N . PRO B 1 690 ? 125.436 101.041 87.831 1.00 33.29 694 PRO B N 1
ATOM 19390 C CA . PRO B 1 690 ? 125.831 101.952 88.885 1.00 29.40 694 PRO B CA 1
ATOM 19391 C C . PRO B 1 690 ? 126.234 101.166 90.117 1.00 36.42 694 PRO B C 1
ATOM 19392 O O . PRO B 1 690 ? 125.667 100.107 90.398 1.00 27.91 694 PRO B O 1
ATOM 19403 N N . VAL B 1 691 ? 127.224 101.686 90.832 1.00 38.13 695 VAL B N 1
ATOM 19404 C CA . VAL B 1 691 ? 127.799 100.994 91.971 1.00 32.97 695 VAL B CA 1
ATOM 19405 C C . VAL B 1 691 ? 127.319 101.530 93.300 1.00 25.83 695 VAL B C 1
ATOM 19406 O O . VAL B 1 691 ? 127.458 102.715 93.599 1.00 24.03 695 VAL B O 1
ATOM 19419 N N . PHE B 1 692 ? 126.812 100.632 94.122 1.00 24.75 696 PHE B N 1
ATOM 19420 C CA . PHE B 1 692 ? 126.461 100.956 95.484 1.00 18.68 696 PHE B CA 1
ATOM 19421 C C . PHE B 1 692 ? 127.429 100.237 96.380 1.00 16.13 696 PHE B C 1
ATOM 19422 O O . PHE B 1 692 ? 127.459 99.008 96.418 1.00 20.96 696 PHE B O 1
ATOM 19439 N N . HIS B 1 693 ? 128.267 100.989 97.042 1.00 17.37 697 HIS B N 1
ATOM 19440 C CA . HIS B 1 693 ? 129.325 100.401 97.822 1.00 14.94 697 HIS B CA 1
ATOM 19441 C C . HIS B 1 693 ? 129.007 100.557 99.283 1.00 15.91 697 HIS B C 1
ATOM 19442 O O . HIS B 1 693 ? 128.929 101.671 99.796 1.00 19.15 697 HIS B O 1
ATOM 19456 N N . TYR B 1 694 ? 128.716 99.447 99.932 1.00 18.09 698 TYR B N 1
ATOM 19457 C CA . TYR B 1 694 ? 128.326 99.498 101.319 1.00 15.56 698 TYR B CA 1
ATOM 19458 C C . TYR B 1 694 ? 129.513 99.220 102.187 1.00 16.72 698 TYR B C 1
ATOM 19459 O O . TYR B 1 694 ? 130.251 98.264 101.954 1.00 19.52 698 TYR B O 1
ATOM 19477 N N . VAL B 1 695 ? 129.716 100.062 103.172 1.00 19.30 699 VAL B N 1
ATOM 19478 C CA . VAL B 1 695 ? 130.869 99.923 104.020 1.00 18.60 699 VAL B CA 1
ATOM 19479 C C . VAL B 1 695 ? 130.495 99.972 105.480 1.00 21.12 699 VAL B C 1
ATOM 19480 O O . VAL B 1 695 ? 129.566 100.670 105.880 1.00 21.90 699 VAL B O 1
ATOM 19493 N N . TYR B 1 696 ? 131.243 99.233 106.271 1.00 21.57 700 TYR B N 1
ATOM 19494 C CA . TYR B 1 696 ? 131.267 99.438 107.697 1.00 18.20 700 TYR B CA 1
ATOM 19495 C C . TYR B 1 696 ? 132.706 99.729 108.032 1.00 16.93 700 TYR B C 1
ATOM 19496 O O . TYR B 1 696 ? 133.087 100.875 108.234 1.00 21.33 700 TYR B O 1
ATOM 19514 N N . GLY B 1 697 ? 133.524 98.693 107.977 1.00 18.81 701 GLY B N 1
ATOM 19515 C CA . GLY B 1 697 ? 134.970 98.833 107.974 1.00 21.24 701 GLY B CA 1
ATOM 19516 C C . GLY B 1 697 ? 135.556 98.947 109.365 1.00 21.75 701 GLY B C 1
ATOM 19517 O O . GLY B 1 697 ? 136.773 98.878 109.535 1.00 23.39 701 GLY B O 1
ATOM 19521 N N . GLY B 1 698 ? 134.693 99.053 110.362 1.00 22.05 702 GLY B N 1
ATOM 19522 C CA . GLY B 1 698 ? 135.150 99.186 111.727 1.00 20.65 702 GLY B CA 1
ATOM 19523 C C . GLY B 1 698 ? 135.501 97.828 112.288 1.00 21.57 702 GLY B C 1
ATOM 19524 O O . GLY B 1 698 ? 135.078 96.805 111.751 1.00 22.59 702 GLY B O 1
ATOM 19528 N N . PRO B 1 699 ? 136.212 97.809 113.402 1.00 17.83 703 PRO B N 1
ATOM 19529 C CA . PRO B 1 699 ? 136.628 96.647 114.143 1.00 16.69 703 PRO B CA 1
ATOM 19530 C C . PRO B 1 699 ? 135.471 95.979 114.855 1.00 19.92 703 PRO B C 1
ATOM 19531 O O . PRO B 1 699 ? 134.484 96.623 115.205 1.00 23.53 703 PRO B O 1
ATOM 19542 N N . GLY B 1 700 ? 135.591 94.674 115.045 1.00 20.76 704 GLY B N 1
ATOM 19543 C CA . GLY B 1 700 ? 134.626 93.902 115.820 1.00 22.21 704 GLY B CA 1
ATOM 19544 C C . GLY B 1 700 ? 133.495 93.373 114.953 1.00 21.14 704 GLY B C 1
ATOM 19545 O O . GLY B 1 700 ? 132.723 92.515 115.379 1.00 25.90 704 GLY B O 1
ATOM 19549 N N . ILE B 1 701 ? 133.446 93.840 113.717 1.00 22.39 705 ILE B N 1
ATOM 19550 C CA . ILE B 1 701 ? 132.394 93.477 112.788 1.00 21.63 705 ILE B CA 1
ATOM 19551 C C . ILE B 1 701 ? 132.953 92.888 111.510 1.00 23.95 705 ILE B C 1
ATOM 19552 O O . ILE B 1 701 ? 134.021 93.283 111.038 1.00 23.68 705 ILE B O 1
ATOM 19568 N N . GLN B 1 702 ? 132.269 91.871 111.013 1.00 22.96 706 GLN B N 1
ATOM 19569 C CA . GLN B 1 702 ? 132.583 91.277 109.728 1.00 24.13 706 GLN B CA 1
ATOM 19570 C C . GLN B 1 702 ? 131.372 91.423 108.815 1.00 23.21 706 GLN B C 1
ATOM 19571 O O . GLN B 1 702 ? 130.261 91.066 109.201 1.00 25.40 706 GLN B O 1
ATOM 19585 N N . ILE B 1 703 ? 131.568 92.009 107.637 1.00 24.33 707 ILE B N 1
ATOM 19586 C CA . ILE B 1 703 ? 130.451 92.260 106.733 1.00 22.46 707 ILE B CA 1
ATOM 19587 C C . ILE B 1 703 ? 130.313 91.143 105.728 1.00 21.62 707 ILE B C 1
ATOM 19588 O O . ILE B 1 703 ? 129.206 90.693 105.434 1.00 19.98 707 ILE B O 1
ATOM 19604 N N . VAL B 1 704 ? 131.435 90.694 105.197 1.00 22.84 708 VAL B N 1
ATOM 19605 C CA . VAL B 1 704 ? 131.393 89.629 104.216 1.00 21.03 708 VAL B CA 1
ATOM 19606 C C . VAL B 1 704 ? 131.330 88.317 104.965 1.00 21.53 708 VAL B C 1
ATOM 19607 O O . VAL B 1 704 ? 132.257 87.962 105.686 1.00 24.29 708 VAL B O 1
ATOM 19620 N N . HIS B 1 705 ? 130.232 87.602 104.806 1.00 22.91 709 HIS B N 1
ATOM 19621 C CA . HIS B 1 705 ? 129.994 86.451 105.649 1.00 20.90 709 HIS B CA 1
ATOM 19622 C C . HIS B 1 705 ? 129.123 85.422 104.960 1.00 25.02 709 HIS B C 1
ATOM 19623 O O . HIS B 1 705 ? 128.238 85.766 104.176 1.00 29.51 709 HIS B O 1
ATOM 19637 N N . ASN B 1 706 ? 129.326 84.161 105.297 1.00 25.30 710 ASN B N 1
ATOM 19638 C CA . ASN B 1 706 ? 128.564 83.085 104.683 1.00 25.96 710 ASN B CA 1
ATOM 19639 C C . ASN B 1 706 ? 127.225 82.868 105.372 1.00 25.73 710 ASN B C 1
ATOM 19640 O O . ASN B 1 706 ? 126.998 81.836 105.998 1.00 30.17 710 ASN B O 1
ATOM 19651 N N . ASP B 1 707 ? 126.320 83.827 105.211 1.00 28.81 711 ASP B N 1
ATOM 19652 C CA . ASP B 1 707 ? 124.975 83.724 105.769 1.00 30.49 711 ASP B CA 1
ATOM 19653 C C . ASP B 1 707 ? 123.948 84.357 104.839 1.00 31.51 711 ASP B C 1
ATOM 19654 O O . ASP B 1 707 ? 124.248 84.652 103.684 1.00 34.21 711 ASP B O 1
ATOM 19663 N N . PHE B 1 708 ? 122.737 84.543 105.331 1.00 31.36 712 PHE B N 1
ATOM 19664 C CA . PHE B 1 708 ? 121.620 84.966 104.496 1.00 32.65 712 PHE B CA 1
ATOM 19665 C C . PHE B 1 708 ? 121.206 86.399 104.831 1.00 31.39 712 PHE B C 1
ATOM 19666 O O . PHE B 1 708 ? 120.104 86.841 104.498 1.00 34.60 712 PHE B O 1
ATOM 19683 N N . SER B 1 709 ? 122.102 87.140 105.471 1.00 29.79 713 SER B N 1
ATOM 19684 C CA . SER B 1 709 ? 121.839 88.512 105.904 1.00 31.17 713 SER B CA 1
ATOM 19685 C C . SER B 1 709 ? 121.823 89.495 104.739 1.00 34.63 713 SER B C 1
ATOM 19686 O O . SER B 1 709 ? 121.435 90.653 104.888 1.00 36.27 713 SER B O 1
ATOM 19694 N N . TRP B 1 710 ? 122.265 89.038 103.576 1.00 33.43 714 TRP B N 1
ATOM 19695 C CA . TRP B 1 710 ? 122.353 89.877 102.389 1.00 33.33 714 TRP B CA 1
ATOM 19696 C C . TRP B 1 710 ? 120.989 90.099 101.742 1.00 32.09 714 TRP B C 1
ATOM 19697 O O . TRP B 1 710 ? 120.841 90.962 100.878 1.00 32.44 714 TRP B O 1
ATOM 19718 N N . ILE B 1 711 ? 119.980 89.378 102.208 1.00 30.89 715 ILE B N 1
ATOM 19719 C CA . ILE B 1 711 ? 118.643 89.442 101.629 1.00 27.75 715 ILE B CA 1
ATOM 19720 C C . ILE B 1 711 ? 118.063 90.839 101.648 1.00 31.17 715 ILE B C 1
ATOM 19721 O O . ILE B 1 711 ? 117.358 91.241 100.725 1.00 32.80 715 ILE B O 1
ATOM 19737 N N . GLN B 1 712 ? 118.366 91.590 102.682 1.00 29.17 716 GLN B N 1
ATOM 19738 C CA . GLN B 1 712 ? 117.812 92.921 102.844 1.00 29.96 716 GLN B CA 1
ATOM 19739 C C . GLN B 1 712 ? 118.243 93.875 101.738 1.00 32.27 716 GLN B C 1
ATOM 19740 O O . GLN B 1 712 ? 117.666 94.948 101.588 1.00 33.64 716 GLN B O 1
ATOM 19754 N N . TYR B 1 713 ? 119.279 93.514 100.98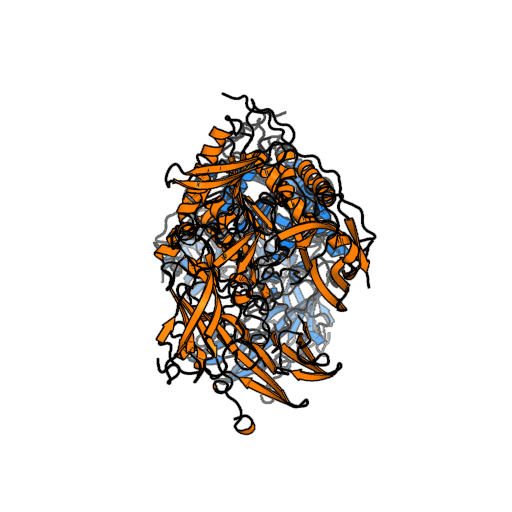9 1.00 30.44 717 TYR B N 1
ATOM 19755 C CA . TYR B 1 713 ? 119.811 94.393 99.961 1.00 25.85 717 TYR B CA 1
ATOM 19756 C C . TYR B 1 713 ? 119.263 94.078 98.574 1.00 28.82 717 TYR B C 1
ATOM 19757 O O . TYR B 1 713 ? 119.574 94.774 97.606 1.00 28.28 717 TYR B O 1
ATOM 19775 N N . ILE B 1 714 ? 118.358 93.108 98.495 1.00 29.51 718 ILE B N 1
ATOM 19776 C CA . ILE B 1 714 ? 117.707 92.784 97.231 1.00 26.94 718 ILE B CA 1
ATOM 19777 C C . ILE B 1 714 ? 116.901 93.972 96.748 1.00 30.32 718 ILE B C 1
ATOM 19778 O O . ILE B 1 714 ? 116.716 94.168 95.548 1.00 33.47 718 ILE B O 1
ATOM 19794 N N . ARG B 1 715 ? 116.456 94.784 97.692 1.00 30.93 719 ARG B N 1
ATOM 19795 C CA . ARG B 1 715 ? 115.681 95.974 97.406 1.00 29.29 719 ARG B CA 1
ATOM 19796 C C . ARG B 1 715 ? 116.462 96.981 96.561 1.00 29.80 719 ARG B C 1
ATOM 19797 O O . ARG B 1 715 ? 115.864 97.817 95.887 1.00 33.81 719 ARG B O 1
ATOM 19818 N N . PHE B 1 716 ? 117.792 96.942 96.622 1.00 24.56 720 PHE B N 1
ATOM 19819 C CA . PHE B 1 716 ? 118.590 97.838 95.796 1.00 23.18 720 PHE B CA 1
ATOM 19820 C C . PHE B 1 716 ? 118.876 97.196 94.459 1.00 26.26 720 PHE B C 1
ATOM 19821 O O . PHE B 1 716 ? 118.916 97.862 93.425 1.00 32.40 720 PHE B O 1
ATOM 19838 N N . CYS B 1 717 ? 119.020 95.884 94.471 1.00 26.68 721 CYS B N 1
ATOM 19839 C CA . CYS B 1 717 ? 119.322 95.160 93.253 1.00 29.11 721 CYS B CA 1
ATOM 19840 C C . CYS B 1 717 ? 118.141 95.180 92.297 1.00 29.12 721 CYS B C 1
ATOM 19841 O O . CYS B 1 717 ? 118.314 95.222 91.077 1.00 34.57 721 CYS B O 1
ATOM 19849 N N . ARG B 1 718 ? 116.954 95.352 92.849 1.00 25.42 722 ARG B N 1
ATOM 19850 C CA . ARG B 1 718 ? 115.757 95.451 92.039 1.00 28.14 722 ARG B CA 1
ATOM 19851 C C . ARG B 1 718 ? 115.626 96.826 91.408 1.00 27.93 722 ARG B C 1
ATOM 19852 O O . ARG B 1 718 ? 114.731 97.062 90.597 1.00 32.18 722 ARG B O 1
ATOM 19873 N N . LEU B 1 719 ? 116.499 97.741 91.803 1.00 24.94 723 LEU B N 1
ATOM 19874 C CA . LEU B 1 719 ? 116.529 99.073 91.235 1.00 27.20 723 LEU B CA 1
ATOM 19875 C C . LEU B 1 719 ? 117.711 99.238 90.289 1.00 28.58 723 LEU B C 1
ATOM 19876 O O . LEU B 1 719 ? 118.041 100.350 89.881 1.00 26.78 723 LEU B O 1
ATOM 19892 N N . GLY B 1 720 ? 118.350 98.126 89.938 1.00 27.43 724 GLY B N 1
ATOM 19893 C CA . GLY B 1 720 ? 119.423 98.157 88.958 1.00 25.07 724 GLY B CA 1
ATOM 19894 C C . GLY B 1 720 ? 120.792 98.477 89.533 1.00 24.69 724 GLY B C 1
ATOM 19895 O O . GLY B 1 720 ? 121.689 98.879 88.796 1.00 31.84 724 GLY B O 1
ATOM 19899 N N . TYR B 1 721 ? 120.964 98.342 90.839 1.00 25.60 725 TYR B N 1
ATOM 19900 C CA . TYR B 1 721 ? 122.263 98.620 91.429 1.00 24.96 725 TYR B CA 1
ATOM 19901 C C . TYR B 1 721 ? 123.082 97.367 91.639 1.00 27.32 725 TYR B C 1
ATOM 19902 O O . TYR B 1 721 ? 122.547 96.294 91.917 1.00 26.46 725 TYR B O 1
ATOM 19920 N N . VAL B 1 722 ? 124.393 97.528 91.562 1.00 28.23 726 VAL B N 1
ATOM 19921 C CA . VAL B 1 722 ? 125.303 96.486 92.000 1.00 31.97 726 VAL B CA 1
ATOM 19922 C C . VAL B 1 722 ? 125.715 96.797 93.422 1.00 27.44 726 VAL B C 1
ATOM 19923 O O . VAL B 1 722 ? 126.202 97.892 93.695 1.00 24.23 726 VAL B O 1
ATOM 19936 N N . VAL B 1 723 ? 125.491 95.866 94.338 1.00 26.42 727 VAL B N 1
ATOM 19937 C CA . VAL B 1 723 ? 125.834 96.136 95.726 1.00 20.00 727 VAL B CA 1
ATOM 19938 C C . VAL B 1 723 ? 127.077 95.365 96.105 1.00 17.79 727 VAL B C 1
ATOM 19939 O O . VAL B 1 723 ? 127.119 94.141 96.010 1.00 22.79 727 VAL B O 1
ATOM 19952 N N . VAL B 1 724 ? 128.104 96.086 96.509 1.00 16.97 728 VAL B N 1
ATOM 19953 C CA . VAL B 1 724 ? 129.378 95.455 96.803 1.00 18.24 728 VAL B CA 1
ATOM 19954 C C . VAL B 1 724 ? 129.809 95.649 98.247 1.00 18.53 728 VAL B C 1
ATOM 19955 O O . VAL B 1 724 ? 129.750 96.753 98.790 1.00 19.41 728 VAL B O 1
ATOM 19968 N N . PHE B 1 725 ? 130.209 94.547 98.871 1.00 20.29 729 PHE B N 1
ATOM 19969 C CA . PHE B 1 725 ? 130.701 94.553 100.237 1.00 16.67 729 PHE B CA 1
ATOM 19970 C C . PHE B 1 725 ? 132.144 94.128 100.246 1.00 16.84 729 PHE B C 1
ATOM 19971 O O . PHE B 1 725 ? 132.496 93.125 99.634 1.00 21.82 729 PHE B O 1
ATOM 19988 N N . ILE B 1 726 ? 132.978 94.856 100.955 1.00 16.92 730 ILE B N 1
ATOM 19989 C CA . ILE B 1 726 ? 134.378 94.487 101.064 1.00 18.87 730 ILE B CA 1
ATOM 19990 C C . ILE B 1 726 ? 134.803 94.563 102.525 1.00 18.00 730 ILE B C 1
ATOM 19991 O O . ILE B 1 726 ? 134.377 95.469 103.239 1.00 22.13 730 ILE B O 1
ATOM 20007 N N . ASP B 1 727 ? 135.547 93.576 103.009 1.00 19.95 731 ASP B N 1
ATOM 20008 C CA . ASP B 1 727 ? 136.115 93.704 104.348 1.00 19.51 731 ASP B CA 1
ATOM 20009 C C . ASP B 1 727 ? 137.451 94.424 104.259 1.00 22.10 731 ASP B C 1
ATOM 20010 O O . ASP B 1 727 ? 137.923 94.723 103.168 1.00 26.55 731 ASP B O 1
ATOM 20019 N N . ASN B 1 728 ? 138.096 94.667 105.385 1.00 21.57 732 ASN B N 1
ATOM 20020 C CA . ASN B 1 728 ? 139.360 95.387 105.352 1.00 21.97 732 ASN B CA 1
ATOM 20021 C C . ASN B 1 728 ? 140.222 95.151 106.569 1.00 21.48 732 ASN B C 1
ATOM 20022 O O . ASN B 1 728 ? 139.782 94.549 107.544 1.00 24.10 732 ASN B O 1
ATOM 20033 N N . ARG B 1 729 ? 141.423 95.713 106.554 1.00 23.24 733 ARG B N 1
ATOM 20034 C CA . ARG B 1 729 ? 142.267 95.671 107.733 1.00 23.44 733 ARG B CA 1
ATOM 20035 C C . ARG B 1 729 ? 141.558 96.364 108.876 1.00 22.24 733 ARG B C 1
ATOM 20036 O O . ARG B 1 729 ? 140.841 97.339 108.677 1.00 25.48 733 ARG B O 1
ATOM 20057 N N . GLY B 1 730 ? 141.639 95.780 110.053 1.00 21.56 734 GLY B N 1
ATOM 20058 C CA . GLY B 1 730 ? 140.873 96.271 111.187 1.00 22.36 734 GLY B CA 1
ATOM 20059 C C . GLY B 1 730 ? 139.610 95.438 111.404 1.00 22.18 734 GLY B C 1
ATOM 20060 O O . GLY B 1 730 ? 139.079 95.403 112.510 1.00 23.82 734 GLY B O 1
ATOM 20064 N N . SER B 1 731 ? 139.210 94.669 110.392 1.00 21.25 735 SER B N 1
ATOM 20065 C CA . SER B 1 731 ? 138.011 93.836 110.472 1.00 18.99 735 SER B CA 1
ATOM 20066 C C . SER B 1 731 ? 138.202 92.614 111.360 1.00 20.52 735 SER B C 1
ATOM 20067 O O . SER B 1 731 ? 139.318 92.139 111.559 1.00 23.31 735 SER B O 1
ATOM 20075 N N . ALA B 1 732 ? 137.096 92.119 111.891 1.00 20.70 736 ALA B N 1
ATOM 20076 C CA . ALA B 1 732 ? 137.078 91.061 112.895 1.00 19.86 736 ALA B CA 1
ATOM 20077 C C . ALA B 1 732 ? 137.431 89.658 112.405 1.00 19.44 736 ALA B C 1
ATOM 20078 O O . ALA B 1 732 ? 137.245 89.312 111.239 1.00 22.52 736 ALA B O 1
ATOM 20085 N N . HIS B 1 733 ? 137.865 88.840 113.365 1.00 19.58 737 HIS B N 1
ATOM 20086 C CA . HIS B 1 733 ? 138.068 87.397 113.235 1.00 17.81 737 HIS B CA 1
ATOM 20087 C C . HIS B 1 733 ? 139.195 86.971 112.308 1.00 18.83 737 HIS B C 1
ATOM 20088 O O . HIS B 1 733 ? 139.150 85.887 111.730 1.00 20.45 737 HIS B O 1
ATOM 20102 N N . ARG B 1 734 ? 140.238 87.778 112.219 1.00 19.80 738 ARG B N 1
ATOM 20103 C CA . ARG B 1 734 ? 141.411 87.397 111.448 1.00 17.31 738 ARG B CA 1
ATOM 20104 C C . ARG B 1 734 ? 142.656 87.236 112.319 1.00 20.02 738 ARG B C 1
ATOM 20105 O O . ARG B 1 734 ? 143.597 86.534 111.952 1.00 25.36 738 ARG B O 1
ATOM 20126 N N . GLY B 1 735 ? 142.677 87.906 113.464 1.00 19.71 739 GLY B N 1
ATOM 20127 C CA . GLY B 1 735 ? 143.863 87.934 114.316 1.00 19.94 739 GLY B CA 1
ATOM 20128 C C . GLY B 1 735 ? 144.332 89.360 114.546 1.00 21.48 739 GLY B C 1
ATOM 20129 O O . GLY B 1 735 ? 144.014 90.260 113.768 1.00 24.79 739 GLY B O 1
ATOM 20133 N N . ILE B 1 736 ? 145.164 89.560 115.561 1.00 23.72 740 ILE B N 1
ATOM 20134 C CA . ILE B 1 736 ? 145.574 90.911 115.916 1.00 23.13 740 ILE B CA 1
ATOM 20135 C C . ILE B 1 736 ? 146.447 91.561 114.854 1.00 23.60 740 ILE B C 1
ATOM 20136 O O . ILE B 1 736 ? 146.441 92.781 114.712 1.00 25.56 740 ILE B O 1
ATOM 20152 N N . GLU B 1 737 ? 147.192 90.766 114.098 1.00 23.79 741 GLU B N 1
ATOM 20153 C CA . GLU B 1 737 ? 148.057 91.329 113.077 1.00 23.93 741 GLU B CA 1
ATOM 20154 C C . GLU B 1 737 ? 147.244 92.012 112.002 1.00 24.67 741 GLU B C 1
ATOM 20155 O O . GLU B 1 737 ? 147.712 92.939 111.345 1.00 27.96 741 GLU B O 1
ATOM 20167 N N . PHE B 1 738 ? 146.070 91.476 111.736 1.00 23.74 742 PHE B N 1
ATOM 20168 C CA . PHE B 1 738 ? 145.197 92.029 110.730 1.00 21.42 742 PHE B CA 1
ATOM 20169 C C . PHE B 1 738 ? 144.471 93.254 111.268 1.00 22.21 742 PHE B C 1
ATOM 20170 O O . PHE B 1 738 ? 144.215 94.212 110.536 1.00 23.95 742 PHE B O 1
ATOM 20187 N N . GLU B 1 739 ? 144.072 93.187 112.537 1.00 21.46 743 GLU B N 1
ATOM 20188 C CA . GLU B 1 739 ? 143.296 94.255 113.150 1.00 18.90 743 GLU B CA 1
ATOM 20189 C C . GLU B 1 739 ? 144.129 95.471 113.548 1.00 19.23 743 GLU B C 1
ATOM 20190 O O . GLU B 1 739 ? 143.641 96.599 113.514 1.00 21.32 743 GLU B O 1
ATOM 20202 N N . ARG B 1 740 ? 145.391 95.248 113.875 1.00 19.65 744 ARG B N 1
ATOM 20203 C CA . ARG B 1 740 ? 146.236 96.253 114.513 1.00 19.17 744 ARG B CA 1
ATOM 20204 C C . ARG B 1 740 ? 146.590 97.435 113.637 1.00 20.81 744 ARG B C 1
ATOM 20205 O O . ARG B 1 740 ? 147.106 98.440 114.123 1.00 23.12 744 ARG B O 1
ATOM 20226 N N . HIS B 1 741 ? 146.381 97.309 112.345 1.00 21.65 745 HIS B N 1
ATOM 20227 C CA . HIS B 1 741 ? 146.804 98.339 111.413 1.00 20.32 745 HIS B CA 1
ATOM 20228 C C . HIS B 1 741 ? 146.036 99.635 111.603 1.00 19.38 745 HIS B C 1
ATOM 20229 O O . HIS B 1 741 ? 146.481 100.692 111.163 1.00 22.34 745 HIS B O 1
ATOM 20243 N N . ILE B 1 742 ? 144.908 99.575 112.299 1.00 20.51 746 ILE B N 1
ATOM 20244 C CA . ILE B 1 742 ? 144.113 100.776 112.508 1.00 19.66 746 ILE B CA 1
ATOM 20245 C C . ILE B 1 742 ? 144.429 101.405 113.854 1.00 19.80 746 ILE B C 1
ATOM 20246 O O . ILE B 1 742 ? 143.759 102.344 114.282 1.00 23.34 746 ILE B O 1
ATOM 20262 N N . HIS B 1 743 ? 145.438 100.879 114.535 1.00 19.31 747 HIS B N 1
ATOM 20263 C CA . HIS B 1 743 ? 145.821 101.416 115.826 1.00 18.89 747 HIS B CA 1
ATOM 20264 C C . HIS B 1 743 ? 146.321 102.839 115.674 1.00 20.71 747 HIS B C 1
ATOM 20265 O O . HIS B 1 743 ? 147.277 103.098 114.946 1.00 25.23 747 HIS B O 1
ATOM 20279 N N . LYS B 1 744 ? 145.628 103.761 116.325 1.00 20.39 748 LYS B N 1
ATOM 20280 C CA . LYS B 1 744 ? 145.906 105.189 116.263 1.00 19.74 748 LYS B CA 1
ATOM 20281 C C . LYS B 1 744 ? 145.839 105.732 114.846 1.00 22.16 748 LYS B C 1
ATOM 20282 O O . LYS B 1 744 ? 146.389 106.794 114.559 1.00 24.90 748 LYS B O 1
ATOM 20301 N N . LYS B 1 745 ? 145.176 105.006 113.957 1.00 23.01 749 LYS B N 1
ATOM 20302 C CA . LYS B 1 745 ? 145.108 105.402 112.564 1.00 20.20 749 LYS B CA 1
ATOM 20303 C C . LYS B 1 745 ? 143.738 105.218 111.959 1.00 20.94 749 LYS B C 1
ATOM 20304 O O . LYS B 1 745 ? 143.621 104.939 110.766 1.00 26.24 749 LYS B O 1
ATOM 20323 N N . MET B 1 746 ? 142.699 105.357 112.755 1.00 19.04 750 MET B N 1
ATOM 20324 C CA . MET B 1 746 ? 141.379 105.161 112.197 1.00 20.69 750 MET B CA 1
ATOM 20325 C C . MET B 1 746 ? 141.100 106.175 111.111 1.00 24.42 750 MET B C 1
ATOM 20326 O O . MET B 1 746 ? 141.455 107.347 111.232 1.00 25.22 750 MET B O 1
ATOM 20340 N N . GLY B 1 747 ? 140.511 105.694 110.022 1.00 25.63 751 GLY B N 1
ATOM 20341 C CA . GLY B 1 747 ? 140.168 106.519 108.873 1.00 25.86 751 GLY B CA 1
ATOM 20342 C C . GLY B 1 747 ? 141.338 106.672 107.908 1.00 27.97 751 GLY B C 1
ATOM 20343 O O . GLY B 1 747 ? 141.214 107.325 106.876 1.00 31.39 751 GLY B O 1
ATOM 20347 N N . THR B 1 748 ? 142.469 106.050 108.217 1.00 26.77 752 THR B N 1
ATOM 20348 C CA . THR B 1 748 ? 143.641 106.208 107.367 1.00 27.72 752 THR B CA 1
ATOM 20349 C C . THR B 1 748 ? 143.986 104.959 106.571 1.00 28.43 752 THR B C 1
ATOM 20350 O O . THR B 1 748 ? 144.601 105.049 105.510 1.00 33.19 752 THR B O 1
ATOM 20361 N N . VAL B 1 749 ? 143.613 103.797 107.079 1.00 25.59 753 VAL B N 1
ATOM 20362 C CA . VAL B 1 749 ? 144.034 102.550 106.454 1.00 26.81 753 VAL B CA 1
ATOM 20363 C C . VAL B 1 749 ? 142.887 101.807 105.792 1.00 26.62 753 VAL B C 1
ATOM 20364 O O . VAL B 1 749 ? 142.959 101.439 104.620 1.00 29.76 753 VAL B O 1
ATOM 20377 N N . GLU B 1 750 ? 141.811 101.641 106.532 1.00 25.88 754 GLU B N 1
ATOM 20378 C CA . GLU B 1 750 ? 140.684 100.837 106.099 1.00 25.66 754 GLU B CA 1
ATOM 20379 C C . GLU B 1 750 ? 139.963 101.458 104.916 1.00 25.73 754 GLU B C 1
ATOM 20380 O O . GLU B 1 750 ? 139.247 100.773 104.187 1.00 26.98 754 GLU B O 1
ATOM 20392 N N . VAL B 1 751 ? 140.148 102.756 104.733 1.00 26.06 755 VAL B N 1
ATOM 20393 C CA . VAL B 1 751 ? 139.533 103.456 103.621 1.00 24.50 755 VAL B CA 1
ATOM 20394 C C . VAL B 1 751 ? 140.218 103.085 102.318 1.00 26.84 755 VAL B C 1
ATOM 20395 O O . VAL B 1 751 ? 139.584 103.071 101.264 1.00 30.63 755 VAL B O 1
ATOM 20408 N N . GLU B 1 752 ? 141.517 102.806 102.382 1.00 26.05 756 GLU B N 1
ATOM 20409 C CA . GLU B 1 752 ? 142.268 102.454 101.193 1.00 25.78 756 GLU B CA 1
ATOM 20410 C C . GLU B 1 752 ? 141.956 101.046 100.758 1.00 28.25 756 GLU B C 1
ATOM 20411 O O . GLU B 1 752 ? 141.897 100.753 99.566 1.00 31.54 756 GLU B O 1
ATOM 20423 N N . ASP B 1 753 ? 141.703 100.181 101.724 1.00 25.80 757 ASP B N 1
ATOM 20424 C CA . ASP B 1 753 ? 141.391 98.806 101.397 1.00 24.84 757 ASP B CA 1
ATOM 20425 C C . ASP B 1 753 ? 140.055 98.735 100.697 1.00 25.61 757 ASP B C 1
ATOM 20426 O O . ASP B 1 753 ? 139.875 97.957 99.761 1.00 29.69 757 ASP B O 1
ATOM 20435 N N . GLN B 1 754 ? 139.134 99.596 101.103 1.00 24.97 758 GLN B N 1
ATOM 20436 C CA . GLN B 1 754 ? 137.833 99.630 100.469 1.00 22.78 758 GLN B CA 1
ATOM 20437 C C . GLN B 1 754 ? 137.931 100.134 99.040 1.00 25.50 758 GLN B C 1
ATOM 20438 O O . GLN B 1 754 ? 137.314 99.572 98.134 1.00 28.99 758 GLN B O 1
ATOM 20452 N N . VAL B 1 755 ? 138.801 101.111 98.812 1.00 24.60 759 VAL B N 1
ATOM 20453 C CA . VAL B 1 755 ? 138.972 101.650 97.473 1.00 25.55 759 VAL B CA 1
ATOM 20454 C C . VAL B 1 755 ? 139.655 100.669 96.538 1.00 30.70 759 VAL B C 1
ATOM 20455 O O . VAL B 1 755 ? 139.201 100.459 95.411 1.00 35.49 759 VAL B O 1
ATOM 20468 N N . GLU B 1 756 ? 140.717 100.038 97.011 1.00 30.43 760 GLU B N 1
ATOM 20469 C CA . GLU B 1 756 ? 141.438 99.094 96.177 1.00 31.69 760 GLU B CA 1
ATOM 20470 C C . GLU B 1 756 ? 140.602 97.862 95.899 1.00 30.23 760 GLU B C 1
ATOM 20471 O O . GLU B 1 756 ? 140.634 97.322 94.794 1.00 35.99 760 GLU B O 1
ATOM 20483 N N . GLY B 1 757 ? 139.835 97.429 96.893 1.00 28.38 761 GLY B N 1
ATOM 20484 C CA . GLY B 1 757 ? 138.997 96.259 96.731 1.00 29.73 761 GLY B CA 1
ATOM 20485 C C . GLY B 1 757 ? 137.926 96.503 95.687 1.00 30.11 761 GLY B C 1
ATOM 20486 O O . GLY B 1 757 ? 137.653 95.636 94.858 1.00 34.85 761 GLY B O 1
ATOM 20490 N N . LEU B 1 758 ? 137.391 97.716 95.652 1.00 28.69 762 LEU B N 1
ATOM 20491 C CA . LEU B 1 758 ? 136.364 98.022 94.675 1.00 30.81 762 LEU B CA 1
ATOM 20492 C C . LEU B 1 758 ? 136.919 97.978 93.269 1.00 36.01 762 LEU B C 1
ATOM 20493 O O . LEU B 1 758 ? 136.297 97.418 92.363 1.00 38.18 762 LEU B O 1
ATOM 20509 N N . GLN B 1 759 ? 138.114 98.523 93.092 1.00 33.24 763 GLN B N 1
ATOM 20510 C CA . GLN B 1 759 ? 138.710 98.558 91.771 1.00 34.02 763 GLN B CA 1
ATOM 20511 C C . GLN B 1 759 ? 139.075 97.168 91.277 1.00 40.22 763 GLN B C 1
ATOM 20512 O O . GLN B 1 759 ? 138.873 96.848 90.105 1.00 45.53 763 GLN B O 1
ATOM 20526 N N . MET B 1 760 ? 139.561 96.321 92.174 1.00 37.54 764 MET B N 1
ATOM 20527 C CA . MET B 1 760 ? 139.901 94.968 91.779 1.00 39.48 764 MET B CA 1
ATOM 20528 C C . MET B 1 760 ? 138.681 94.163 91.428 1.00 38.48 764 MET B C 1
ATOM 20529 O O . MET B 1 760 ? 138.718 93.338 90.515 1.00 47.01 764 MET B O 1
ATOM 20543 N N . LEU B 1 761 ? 137.585 94.414 92.116 1.00 35.71 765 LEU B N 1
ATOM 20544 C CA . LEU B 1 761 ? 136.372 93.716 91.770 1.00 43.48 765 LEU B CA 1
ATOM 20545 C C . LEU B 1 761 ? 135.897 94.150 90.400 1.00 46.75 765 LEU B C 1
ATOM 20546 O O . LEU B 1 761 ? 135.559 93.305 89.578 1.00 52.44 765 LEU B O 1
ATOM 20562 N N . ALA B 1 762 ? 136.066 95.430 90.076 1.00 46.21 766 ALA B N 1
ATOM 20563 C CA . ALA B 1 762 ? 135.655 95.920 88.765 1.00 52.24 766 ALA B CA 1
ATOM 20564 C C . ALA B 1 762 ? 136.391 95.185 87.649 1.00 53.76 766 ALA B C 1
ATOM 20565 O O . ALA B 1 762 ? 135.821 94.920 86.584 1.00 57.92 766 ALA B O 1
ATOM 20572 N N . GLU B 1 763 ? 137.653 94.843 87.896 1.00 51.33 767 GLU B N 1
ATOM 20573 C CA . GLU B 1 763 ? 138.425 94.088 86.918 1.00 50.23 767 GLU B CA 1
ATOM 20574 C C . GLU B 1 763 ? 137.963 92.635 86.837 1.00 48.67 767 GLU B C 1
ATOM 20575 O O . GLU B 1 763 ? 137.725 92.111 85.748 1.00 54.49 767 GLU B O 1
ATOM 20587 N N . ARG B 1 764 ? 137.682 92.040 87.991 1.00 48.09 768 ARG B N 1
ATOM 20588 C CA . ARG B 1 764 ? 137.303 90.632 88.057 1.00 49.71 768 ARG B CA 1
ATOM 20589 C C . ARG B 1 764 ? 135.893 90.390 87.560 1.00 52.97 768 ARG B C 1
ATOM 20590 O O . ARG B 1 764 ? 135.577 89.314 87.055 1.00 54.19 768 ARG B O 1
ATOM 20611 N N . THR B 1 765 ? 135.067 91.417 87.637 1.00 53.04 769 THR B N 1
ATOM 20612 C CA . THR B 1 765 ? 133.684 91.333 87.218 1.00 57.99 769 THR B CA 1
ATOM 20613 C C . THR B 1 765 ? 133.551 91.422 85.707 1.00 64.17 769 THR B C 1
ATOM 20614 O O . THR B 1 765 ? 132.476 91.188 85.157 1.00 55.51 769 THR B O 1
ATOM 20625 N N . GLY B 1 766 ? 134.639 91.770 85.027 1.00 55.98 770 GLY B N 1
ATOM 20626 C CA . GLY B 1 766 ? 134.589 91.915 83.583 1.00 60.36 770 GLY B CA 1
ATOM 20627 C C . GLY B 1 766 ? 134.145 93.306 83.155 1.00 58.46 770 GLY B C 1
ATOM 20628 O O . GLY B 1 766 ? 133.688 93.494 82.026 1.00 59.02 770 GLY B O 1
ATOM 20632 N N . GLY B 1 767 ? 134.227 94.270 84.066 1.00 59.31 771 GLY B N 1
ATOM 20633 C CA . GLY B 1 767 ? 133.858 95.633 83.734 1.00 56.91 771 GLY B CA 1
ATOM 20634 C C . GLY B 1 767 ? 132.360 95.924 83.711 1.00 49.94 771 GLY B C 1
ATOM 20635 O O . GLY B 1 767 ? 131.946 96.882 83.062 1.00 47.94 771 GLY B O 1
ATOM 20639 N N . PHE B 1 768 ? 131.541 95.187 84.469 1.00 45.77 772 PHE B N 1
ATOM 20640 C CA . PHE B 1 768 ? 130.117 95.521 84.446 1.00 43.84 772 PHE B CA 1
ATOM 20641 C C . PHE B 1 768 ? 129.791 96.514 85.552 1.00 40.97 772 PHE B C 1
ATOM 20642 O O . PHE B 1 768 ? 128.629 96.811 85.822 1.00 39.10 772 PHE B O 1
ATOM 20659 N N . MET B 1 769 ? 130.815 96.974 86.247 1.00 42.01 773 MET B N 1
ATOM 20660 C CA . MET B 1 769 ? 130.613 97.988 87.258 1.00 34.65 773 MET B CA 1
ATOM 20661 C C . MET B 1 769 ? 131.119 99.320 86.743 1.00 37.47 773 MET B C 1
ATOM 20662 O O . MET B 1 769 ? 132.252 99.429 86.274 1.00 39.45 773 MET B O 1
ATOM 20676 N N . ASP B 1 770 ? 130.274 100.330 86.830 1.00 36.27 774 ASP B N 1
ATOM 20677 C CA . ASP B 1 770 ? 130.585 101.642 86.296 1.00 33.85 774 ASP B CA 1
ATOM 20678 C C . ASP B 1 770 ? 131.259 102.535 87.328 1.00 30.92 774 ASP B C 1
ATOM 20679 O O . ASP B 1 770 ? 130.622 102.982 88.280 1.00 35.14 774 ASP B O 1
ATOM 20688 N N . MET B 1 771 ? 132.526 102.865 87.103 1.00 32.28 775 MET B N 1
ATOM 20689 C CA . MET B 1 771 ? 133.292 103.623 88.088 1.00 35.29 775 MET B CA 1
ATOM 20690 C C . MET B 1 771 ? 132.995 105.111 88.043 1.00 36.93 775 MET B C 1
ATOM 20691 O O . MET B 1 771 ? 133.499 105.869 88.868 1.00 33.85 775 MET B O 1
ATOM 20705 N N . SER B 1 772 ? 132.195 105.536 87.075 1.00 36.08 776 SER B N 1
ATOM 20706 C CA . SER B 1 772 ? 131.808 106.934 86.987 1.00 33.03 776 SER B CA 1
ATOM 20707 C C . SER B 1 772 ? 130.512 107.188 87.744 1.00 33.27 776 SER B C 1
ATOM 20708 O O . SER B 1 772 ? 130.061 108.327 87.854 1.00 40.76 776 SER B O 1
ATOM 20716 N N . ARG B 1 773 ? 129.901 106.122 88.246 1.00 31.17 777 ARG B N 1
ATOM 20717 C CA . ARG B 1 773 ? 128.653 106.219 88.989 1.00 33.72 777 ARG B CA 1
ATOM 20718 C C . ARG B 1 773 ? 128.737 105.449 90.293 1.00 36.98 777 ARG B C 1
ATOM 20719 O O . ARG B 1 773 ? 128.122 104.391 90.432 1.00 28.74 777 ARG B O 1
ATOM 20740 N N . VAL B 1 774 ? 129.500 105.974 91.250 1.00 35.27 778 VAL B N 1
ATOM 20741 C CA . VAL B 1 774 ? 129.711 105.248 92.494 1.00 26.66 778 VAL B CA 1
ATOM 20742 C C . VAL B 1 774 ? 129.200 106.033 93.700 1.00 22.76 778 VAL B C 1
ATOM 20743 O O . VAL B 1 774 ? 129.603 107.175 93.937 1.00 22.22 778 VAL B O 1
ATOM 20756 N N . VAL B 1 775 ? 128.334 105.390 94.475 1.00 24.34 779 VAL B N 1
ATOM 20757 C CA . VAL B 1 775 ? 127.787 105.957 95.701 1.00 19.82 779 VAL B CA 1
ATOM 20758 C C . VAL B 1 775 ? 128.156 105.079 96.885 1.00 18.48 779 VAL B C 1
ATOM 20759 O O . VAL B 1 775 ? 127.957 103.866 96.845 1.00 20.43 779 VAL B O 1
ATOM 20772 N N . VAL B 1 776 ? 128.697 105.685 97.934 1.00 16.78 780 VAL B N 1
ATOM 20773 C CA . VAL B 1 776 ? 129.112 104.920 99.098 1.00 10.03 780 VAL B CA 1
ATOM 20774 C C . VAL B 1 776 ? 128.243 105.193 100.299 1.00 12.14 780 VAL B C 1
ATOM 20775 O O . VAL B 1 776 ? 127.950 106.338 100.621 1.00 18.32 780 VAL B O 1
ATOM 20788 N N . HIS B 1 777 ? 127.826 104.128 100.948 1.00 17.41 781 HIS B N 1
ATOM 20789 C CA . HIS B 1 777 ? 126.920 104.194 102.080 1.00 21.33 781 HIS B CA 1
ATOM 20790 C C . HIS B 1 777 ? 127.411 103.384 103.257 1.00 22.83 781 HIS B C 1
ATOM 20791 O O . HIS B 1 777 ? 127.888 102.262 103.094 1.00 23.86 781 HIS B O 1
ATOM 20805 N N . GLY B 1 778 ? 127.208 103.909 104.450 1.00 22.23 782 GLY B N 1
ATOM 20806 C CA . GLY B 1 778 ? 127.477 103.126 105.642 1.00 20.15 782 GLY B CA 1
ATOM 20807 C C . GLY B 1 778 ? 126.808 103.734 106.857 1.00 19.35 782 GLY B C 1
ATOM 20808 O O . GLY B 1 778 ? 126.355 104.878 106.820 1.00 20.63 782 GLY B O 1
ATOM 20812 N N . TRP B 1 779 ? 126.770 102.969 107.942 1.00 21.85 783 TRP B N 1
ATOM 20813 C CA . TRP B 1 779 ? 126.102 103.406 109.153 1.00 18.85 783 TRP B CA 1
ATOM 20814 C C . TRP B 1 779 ? 127.041 103.261 110.336 1.00 17.13 783 TRP B C 1
ATOM 20815 O O . TRP B 1 779 ? 127.826 102.314 110.394 1.00 21.03 783 TRP B O 1
ATOM 20836 N N . SER B 1 780 ? 126.944 104.172 111.291 1.00 19.84 784 SER B N 1
ATOM 20837 C CA . SER B 1 780 ? 127.813 104.151 112.458 1.00 19.33 784 SER B CA 1
ATOM 20838 C C . SER B 1 780 ? 129.245 104.359 111.993 1.00 17.67 784 SER B C 1
ATOM 20839 O O . SER B 1 780 ? 129.542 105.361 111.341 1.00 20.88 784 SER B O 1
ATOM 20847 N N . TYR B 1 781 ? 130.105 103.368 112.187 1.00 18.63 785 TYR B N 1
ATOM 20848 C CA . TYR B 1 781 ? 131.472 103.492 111.717 1.00 15.91 785 TYR B CA 1
ATOM 20849 C C . TYR B 1 781 ? 131.460 103.610 110.205 1.00 17.24 785 TYR B C 1
ATOM 20850 O O . TYR B 1 781 ? 132.347 104.215 109.607 1.00 20.38 785 TYR B O 1
ATOM 20868 N N . GLY B 1 782 ? 130.470 102.988 109.581 1.00 18.33 786 GLY B N 1
ATOM 20869 C CA . GLY B 1 782 ? 130.342 103.056 108.143 1.00 18.07 786 GLY B CA 1
ATOM 20870 C C . GLY B 1 782 ? 130.031 104.471 107.685 1.00 19.45 786 GLY B C 1
ATOM 20871 O O . GLY B 1 782 ? 130.388 104.857 106.574 1.00 21.66 786 GLY B O 1
ATOM 20875 N N . GLY B 1 783 ? 129.304 105.225 108.506 1.00 20.16 787 GLY B N 1
ATOM 20876 C CA . GLY B 1 783 ? 128.963 106.586 108.145 1.00 17.90 787 GLY B CA 1
ATOM 20877 C C . GLY B 1 783 ? 130.215 107.426 108.211 1.00 17.03 787 GLY B C 1
ATOM 20878 O O . GLY B 1 783 ? 130.462 108.285 107.368 1.00 21.91 787 GLY B O 1
ATOM 20882 N N . TYR B 1 784 ? 131.043 107.107 109.190 1.00 17.57 788 TYR B N 1
ATOM 20883 C CA . TYR B 1 784 ? 132.328 107.755 109.348 1.00 16.33 788 TYR B CA 1
ATOM 20884 C C . TYR B 1 784 ? 133.176 107.545 108.116 1.00 18.08 788 TYR B C 1
ATOM 20885 O O . TYR B 1 784 ? 133.761 108.494 107.586 1.00 20.79 788 TYR B O 1
ATOM 20903 N N . MET B 1 785 ? 133.237 106.317 107.634 1.00 18.94 789 MET B N 1
ATOM 20904 C CA . MET B 1 785 ? 134.018 106.042 106.447 1.00 18.65 789 MET B CA 1
ATOM 20905 C C . MET B 1 785 ? 133.398 106.533 105.157 1.00 20.87 789 MET B C 1
ATOM 20906 O O . MET B 1 785 ? 134.121 106.874 104.224 1.00 22.86 789 MET B O 1
ATOM 20920 N N . ALA B 1 786 ? 132.079 106.615 105.085 1.00 18.73 790 ALA B N 1
ATOM 20921 C CA . ALA B 1 786 ? 131.481 107.154 103.878 1.00 16.22 790 ALA B CA 1
ATOM 20922 C C . ALA B 1 786 ? 131.951 108.597 103.694 1.00 16.85 790 ALA B C 1
ATOM 20923 O O . ALA B 1 786 ? 132.275 109.016 102.582 1.00 21.02 790 ALA B O 1
ATOM 20930 N N . LEU B 1 787 ? 132.093 109.314 104.811 1.00 18.18 791 LEU B N 1
ATOM 20931 C CA . LEU B 1 787 ? 132.628 110.672 104.795 1.00 17.89 791 LEU B CA 1
ATOM 20932 C C . LEU B 1 787 ? 134.102 110.685 104.455 1.00 18.10 791 LEU B C 1
ATOM 20933 O O . LEU B 1 787 ? 134.558 111.504 103.656 1.00 21.81 791 LEU B O 1
ATOM 20949 N N . GLN B 1 788 ? 134.838 109.729 105.000 1.00 20.05 792 GLN B N 1
ATOM 20950 C CA . GLN B 1 788 ? 136.267 109.674 104.768 1.00 20.75 792 GLN B CA 1
ATOM 20951 C C . GLN B 1 788 ? 136.566 109.410 103.308 1.00 22.86 792 GLN B C 1
ATOM 20952 O O . GLN B 1 788 ? 137.473 110.005 102.730 1.00 24.63 792 GLN B O 1
ATOM 20966 N N . MET B 1 789 ? 135.788 108.524 102.707 1.00 21.35 793 MET B N 1
ATOM 20967 C CA . MET B 1 789 ? 136.043 108.118 101.340 1.00 20.70 793 MET B CA 1
ATOM 20968 C C . MET B 1 789 ? 135.719 109.174 100.309 1.00 25.54 793 MET B C 1
ATOM 20969 O O . MET B 1 789 ? 136.472 109.340 99.352 1.00 27.47 793 MET B O 1
ATOM 20983 N N . ILE B 1 790 ? 134.660 109.940 100.512 1.00 25.45 794 ILE B N 1
ATOM 20984 C CA . ILE B 1 790 ? 134.366 110.981 99.544 1.00 22.19 794 ILE B CA 1
ATOM 20985 C C . ILE B 1 790 ? 135.307 112.154 99.723 1.00 21.30 794 ILE B C 1
ATOM 20986 O O . ILE B 1 790 ? 135.629 112.850 98.764 1.00 25.91 794 ILE B O 1
ATOM 21002 N N . ALA B 1 791 ? 135.678 112.427 100.967 1.00 20.59 795 ALA B N 1
ATOM 21003 C CA . ALA B 1 791 ? 136.602 113.505 101.251 1.00 22.99 795 ALA B CA 1
ATOM 21004 C C . ALA B 1 791 ? 137.977 113.209 100.677 1.00 25.78 795 ALA B C 1
ATOM 21005 O O . ALA B 1 791 ? 138.647 114.097 100.152 1.00 28.31 795 ALA B O 1
ATOM 21012 N N . LYS B 1 792 ? 138.369 111.945 100.702 1.00 25.94 796 LYS B N 1
ATOM 21013 C CA . LYS B 1 792 ? 139.695 111.572 100.245 1.00 28.17 796 LYS B CA 1
ATOM 21014 C C . LYS B 1 792 ? 139.724 111.154 98.788 1.00 29.21 796 LYS B C 1
ATOM 21015 O O . LYS B 1 792 ? 140.732 111.337 98.106 1.00 33.83 796 LYS B O 1
ATOM 21034 N N . HIS B 1 793 ? 138.610 110.633 98.298 1.00 25.10 797 HIS B N 1
ATOM 21035 C CA . HIS B 1 793 ? 138.541 110.135 96.937 1.00 24.57 797 HIS B CA 1
ATOM 21036 C C . HIS B 1 793 ? 137.294 110.610 96.203 1.00 24.90 797 HIS B C 1
ATOM 21037 O O . HIS B 1 793 ? 136.487 109.789 95.762 1.00 26.05 797 HIS B O 1
ATOM 21051 N N . PRO B 1 794 ? 137.172 111.918 95.964 1.00 25.35 798 PRO B N 1
ATOM 21052 C CA . PRO B 1 794 ? 136.063 112.578 95.312 1.00 24.44 798 PRO B CA 1
ATOM 21053 C C . PRO B 1 794 ? 135.999 112.206 93.842 1.00 30.34 798 PRO B C 1
ATOM 21054 O O . PRO B 1 794 ? 135.005 112.467 93.167 1.00 29.94 798 PRO B O 1
ATOM 21065 N N . ASN B 1 795 ? 137.091 111.644 93.330 1.00 32.35 799 ASN B N 1
ATOM 21066 C CA . ASN B 1 795 ? 137.173 111.293 91.923 1.00 30.92 799 ASN B CA 1
ATOM 21067 C C . ASN B 1 795 ? 136.751 109.855 91.696 1.00 24.01 799 ASN B C 1
ATOM 21068 O O . ASN B 1 795 ? 136.728 109.376 90.565 1.00 24.58 799 ASN B O 1
ATOM 21079 N N . ILE B 1 796 ? 136.451 109.160 92.780 1.00 26.43 800 ILE B N 1
ATOM 21080 C CA . ILE B 1 796 ? 135.955 107.804 92.697 1.00 22.55 800 ILE B CA 1
ATOM 21081 C C . ILE B 1 796 ? 134.503 107.780 93.109 1.00 23.58 800 ILE B C 1
ATOM 21082 O O . ILE B 1 796 ? 133.663 107.217 92.413 1.00 27.53 800 ILE B O 1
ATOM 21098 N N . TYR B 1 797 ? 134.209 108.399 94.246 1.00 23.55 801 TYR B N 1
ATOM 21099 C CA . TYR B 1 797 ? 132.850 108.409 94.755 1.00 24.78 801 TYR B CA 1
ATOM 21100 C C . TYR B 1 797 ? 132.146 109.686 94.383 1.00 25.77 801 TYR B C 1
ATOM 21101 O O . TYR B 1 797 ? 132.623 110.785 94.662 1.00 29.01 801 TYR B O 1
ATOM 21119 N N . ARG B 1 798 ? 131.011 109.536 93.736 1.00 22.33 802 ARG B N 1
ATOM 21120 C CA . ARG B 1 798 ? 130.258 110.673 93.282 1.00 23.97 802 ARG B CA 1
ATOM 21121 C C . ARG B 1 798 ? 129.479 111.236 94.450 1.00 21.88 802 ARG B C 1
ATOM 21122 O O . ARG B 1 798 ? 129.240 112.437 94.536 1.00 23.61 802 ARG B O 1
ATOM 21143 N N . ALA B 1 799 ? 129.068 110.352 95.347 1.00 22.92 803 ALA B N 1
ATOM 21144 C CA . ALA B 1 799 ? 128.291 110.761 96.503 1.00 20.63 803 ALA B CA 1
ATOM 21145 C C . ALA B 1 799 ? 128.474 109.809 97.668 1.00 20.50 803 ALA B C 1
ATOM 21146 O O . ALA B 1 799 ? 128.847 108.650 97.483 1.00 22.00 803 ALA B O 1
ATOM 21153 N N . ALA B 1 800 ? 128.180 110.296 98.864 1.00 16.45 804 ALA B N 1
ATOM 21154 C CA . ALA B 1 800 ? 128.234 109.470 100.054 1.00 11.39 804 ALA B CA 1
ATOM 21155 C C . ALA B 1 800 ? 127.019 109.678 100.934 1.00 14.44 804 ALA B C 1
ATOM 21156 O O . ALA B 1 800 ? 126.545 110.802 101.094 1.00 17.95 804 ALA B O 1
ATOM 21163 N N . ILE B 1 801 ? 126.523 108.584 101.507 1.00 21.53 805 ILE B N 1
ATOM 21164 C CA . ILE B 1 801 ? 125.458 108.623 102.501 1.00 20.01 805 ILE B CA 1
ATOM 21165 C C . ILE B 1 801 ? 126.011 108.153 103.837 1.00 21.10 805 ILE B C 1
ATOM 21166 O O . ILE B 1 801 ? 126.343 106.979 104.005 1.00 21.22 805 ILE B O 1
ATOM 21182 N N . ALA B 1 802 ? 126.105 109.064 104.789 1.00 18.14 806 ALA B N 1
ATOM 21183 C CA . ALA B 1 802 ? 126.703 108.733 106.066 1.00 15.63 806 ALA B CA 1
ATOM 21184 C C . ALA B 1 802 ? 125.670 108.734 107.176 1.00 19.57 806 ALA B C 1
ATOM 21185 O O . ALA B 1 802 ? 125.264 109.797 107.648 1.00 19.85 806 ALA B O 1
ATOM 21192 N N . GLY B 1 803 ? 125.244 107.551 107.599 1.00 18.80 807 GLY B N 1
ATOM 21193 C CA . GLY B 1 803 ? 124.245 107.465 108.651 1.00 18.38 807 GLY B CA 1
ATOM 21194 C C . GLY B 1 803 ? 124.884 107.193 110.003 1.00 19.98 807 GLY B C 1
ATOM 21195 O O . GLY B 1 803 ? 125.802 106.386 110.109 1.00 23.27 807 GLY B O 1
ATOM 21199 N N . GLY B 1 804 ? 124.464 107.917 111.026 1.00 21.46 808 GLY B N 1
ATOM 21200 C CA . GLY B 1 804 ? 124.946 107.637 112.372 1.00 18.74 808 GLY B CA 1
ATOM 21201 C C . GLY B 1 804 ? 126.445 107.864 112.454 1.00 18.55 808 GLY B C 1
ATOM 21202 O O . GLY B 1 804 ? 127.129 107.228 113.249 1.00 24.25 808 GLY B O 1
ATOM 21206 N N . ALA B 1 805 ? 126.961 108.759 111.632 1.00 17.83 809 ALA B N 1
ATOM 21207 C CA . ALA B 1 805 ? 128.398 108.929 111.515 1.00 17.21 809 ALA B CA 1
ATOM 21208 C C . ALA B 1 805 ? 129.036 109.443 112.788 1.00 18.90 809 ALA B C 1
ATOM 21209 O O . ALA B 1 805 ? 128.491 110.316 113.460 1.00 24.05 809 ALA B O 1
ATOM 21216 N N . VAL B 1 806 ? 130.244 108.967 113.060 1.00 18.98 810 VAL B N 1
ATOM 21217 C CA . VAL B 1 806 ? 131.031 109.470 114.173 1.00 17.77 810 VAL B CA 1
ATOM 21218 C C . VAL B 1 806 ? 132.000 110.523 113.671 1.00 18.64 810 VAL B C 1
ATOM 21219 O O . VAL B 1 806 ? 133.001 110.193 113.048 1.00 23.83 810 VAL B O 1
ATOM 21232 N N . SER B 1 807 ? 131.738 111.783 113.987 1.00 20.05 811 SER B N 1
ATOM 21233 C CA . SER B 1 807 ? 132.568 112.866 113.483 1.00 19.82 811 SER B CA 1
ATOM 21234 C C . SER B 1 807 ? 133.793 113.128 114.347 1.00 21.88 811 SER B C 1
ATOM 21235 O O . SER B 1 807 ? 134.822 113.593 113.858 1.00 25.64 811 SER B O 1
ATOM 21243 N N . ASP B 1 808 ? 133.696 112.800 115.626 1.00 19.88 812 ASP B N 1
ATOM 21244 C CA . ASP B 1 808 ? 134.769 113.064 116.573 1.00 19.89 812 ASP B CA 1
ATOM 21245 C C . ASP B 1 808 ? 134.873 111.977 117.621 1.00 20.96 812 ASP B C 1
ATOM 21246 O O . ASP B 1 808 ? 133.898 111.645 118.293 1.00 22.16 812 ASP B O 1
ATOM 21255 N N . TRP B 1 809 ? 136.046 111.391 117.731 1.00 20.79 813 TRP B N 1
ATOM 21256 C CA . TRP B 1 809 ? 136.265 110.282 118.638 1.00 17.60 813 TRP B CA 1
ATOM 21257 C C . TRP B 1 809 ? 136.226 110.694 120.090 1.00 19.22 813 TRP B C 1
ATOM 21258 O O . TRP B 1 809 ? 135.885 109.892 120.953 1.00 19.84 813 TRP B O 1
ATOM 21279 N N . ARG B 1 810 ? 136.446 111.968 120.353 1.00 19.79 814 ARG B N 1
ATOM 21280 C CA . ARG B 1 810 ? 136.446 112.447 121.722 1.00 19.03 814 ARG B CA 1
ATOM 21281 C C . ARG B 1 810 ? 135.036 112.516 122.275 1.00 21.57 814 ARG B C 1
ATOM 21282 O O . ARG B 1 810 ? 134.838 112.683 123.476 1.00 24.74 814 ARG B O 1
ATOM 21303 N N . LEU B 1 811 ? 134.051 112.434 121.391 1.00 20.14 815 LEU B N 1
ATOM 21304 C CA . LEU B 1 811 ? 132.662 112.477 121.801 1.00 19.30 815 LEU B CA 1
ATOM 21305 C C . LEU B 1 811 ? 132.121 111.071 121.966 1.00 16.58 815 LEU B C 1
ATOM 21306 O O . LEU B 1 811 ? 130.952 110.883 122.304 1.00 21.62 815 LEU B O 1
ATOM 21322 N N . TYR B 1 812 ? 132.957 110.075 121.700 1.00 17.04 816 TYR B N 1
ATOM 21323 C CA . TYR B 1 812 ? 132.501 108.702 121.746 1.00 16.88 816 TYR B CA 1
ATOM 21324 C C . TYR B 1 812 ? 132.954 108.064 123.054 1.00 18.53 816 TYR B C 1
ATOM 21325 O O . TYR B 1 812 ? 133.661 108.698 123.838 1.00 23.32 816 TYR B O 1
ATOM 21343 N N . ASP B 1 813 ? 132.588 106.807 123.282 1.00 17.70 817 ASP B N 1
ATOM 21344 C CA . ASP B 1 813 ? 132.796 106.207 124.593 1.00 17.76 817 ASP B CA 1
ATOM 21345 C C . ASP B 1 813 ? 134.216 105.733 124.857 1.00 19.59 817 ASP B C 1
ATOM 21346 O O . ASP B 1 813 ? 135.028 105.578 123.942 1.00 21.09 817 ASP B O 1
ATOM 21355 N N . THR B 1 814 ? 134.489 105.472 126.131 1.00 20.45 818 THR B N 1
ATOM 21356 C CA . THR B 1 814 ? 135.823 105.142 126.601 1.00 20.89 818 THR B CA 1
ATOM 21357 C C . THR B 1 814 ? 136.363 103.804 126.118 1.00 18.50 818 THR B C 1
ATOM 21358 O O . THR B 1 814 ? 137.441 103.738 125.532 1.00 21.86 818 THR B O 1
ATOM 21369 N N . ALA B 1 815 ? 135.609 102.734 126.327 1.00 19.11 819 ALA B N 1
ATOM 21370 C CA . ALA B 1 815 ? 136.168 101.407 126.095 1.00 18.67 819 ALA B CA 1
ATOM 21371 C C . ALA B 1 815 ? 136.464 101.159 124.632 1.00 17.89 819 ALA B C 1
ATOM 21372 O O . ALA B 1 815 ? 137.435 100.484 124.296 1.00 19.16 819 ALA B O 1
ATOM 21379 N N . TYR B 1 816 ? 135.622 101.679 123.756 1.00 19.73 820 TYR B N 1
ATOM 21380 C CA . TYR B 1 816 ? 135.835 101.472 122.343 1.00 15.22 820 TYR B CA 1
ATOM 21381 C C . TYR B 1 816 ? 136.948 102.341 121.825 1.00 15.22 820 TYR B C 1
ATOM 21382 O O . TYR B 1 816 ? 137.868 101.868 121.166 1.00 18.31 820 TYR B O 1
ATOM 21400 N N . THR B 1 817 ? 136.873 103.624 122.128 1.00 15.59 821 THR B N 1
ATOM 21401 C CA . THR B 1 817 ? 137.763 104.569 121.494 1.00 16.53 821 THR B CA 1
ATOM 21402 C C . THR B 1 817 ? 139.199 104.365 121.900 1.00 17.21 821 THR B C 1
ATOM 21403 O O . THR B 1 817 ? 140.098 104.447 121.068 1.00 18.54 821 THR B O 1
ATOM 21414 N N . GLU B 1 818 ? 139.421 104.106 123.175 1.00 18.48 822 GLU B N 1
ATOM 21415 C CA . GLU B 1 818 ? 140.770 104.068 123.700 1.00 17.32 822 GLU B CA 1
ATOM 21416 C C . GLU B 1 818 ? 141.525 102.795 123.369 1.00 17.03 822 GLU B C 1
ATOM 21417 O O . GLU B 1 818 ? 142.751 102.813 123.294 1.00 19.97 822 GLU B O 1
ATOM 21429 N N . ARG B 1 819 ? 140.830 101.700 123.086 1.00 15.60 823 ARG B N 1
ATOM 21430 C CA . ARG B 1 819 ? 141.595 100.512 122.755 1.00 15.46 823 ARG B CA 1
ATOM 21431 C C . ARG B 1 819 ? 142.208 100.662 121.376 1.00 15.48 823 ARG B C 1
ATOM 21432 O O . ARG B 1 819 ? 143.227 100.049 121.079 1.00 18.37 823 ARG B O 1
ATOM 21453 N N . TYR B 1 820 ? 141.603 101.494 120.537 1.00 15.87 824 TYR B N 1
ATOM 21454 C CA . TYR B 1 820 ? 142.130 101.691 119.201 1.00 14.79 824 TYR B CA 1
ATOM 21455 C C . TYR B 1 820 ? 142.957 102.957 119.107 1.00 19.37 824 TYR B C 1
ATOM 21456 O O . TYR B 1 820 ? 143.923 103.014 118.353 1.00 21.56 824 TYR B O 1
ATOM 21474 N N . MET B 1 821 ? 142.547 103.996 119.823 1.00 19.53 825 MET B N 1
ATOM 21475 C CA . MET B 1 821 ? 143.210 105.289 119.724 1.00 18.83 825 MET B CA 1
ATOM 21476 C C . MET B 1 821 ? 144.287 105.506 120.779 1.00 18.93 825 MET B C 1
ATOM 21477 O O . MET B 1 821 ? 145.080 106.440 120.677 1.00 25.17 825 MET B O 1
ATOM 21491 N N . GLY B 1 822 ? 144.331 104.639 121.783 1.00 19.92 826 GLY B N 1
ATOM 21492 C CA . GLY B 1 822 ? 145.352 104.705 122.814 1.00 23.23 826 GLY B CA 1
ATOM 21493 C C . GLY B 1 822 ? 144.940 105.551 124.011 1.00 27.23 826 GLY B C 1
ATOM 21494 O O . GLY B 1 822 ? 143.927 106.248 123.988 1.00 26.24 826 GLY B O 1
ATOM 21498 N N . TYR B 1 823 ? 145.754 105.485 125.055 1.00 32.26 827 TYR B N 1
ATOM 21499 C CA . TYR B 1 823 ? 145.545 106.254 126.270 1.00 31.55 827 TYR B CA 1
ATOM 21500 C C . TYR B 1 823 ? 146.903 106.513 126.920 1.00 34.38 827 TYR B C 1
ATOM 21501 O O . TYR B 1 823 ? 147.736 105.610 126.957 1.00 37.09 827 TYR B O 1
ATOM 21519 N N . PRO B 1 824 ? 147.163 107.727 127.413 1.00 35.09 828 PRO B N 1
ATOM 21520 C CA . PRO B 1 824 ? 146.324 108.906 127.553 1.00 35.80 828 PRO B CA 1
ATOM 21521 C C . PRO B 1 824 ? 145.935 109.478 126.213 1.00 35.91 828 PRO B C 1
ATOM 21522 O O . PRO B 1 824 ? 146.601 109.236 125.210 1.00 37.12 828 PRO B O 1
ATOM 21533 N N . LEU B 1 825 ? 144.820 110.184 126.192 1.00 35.07 829 LEU B N 1
ATOM 21534 C CA . LEU B 1 825 ? 144.300 110.730 124.957 1.00 30.70 829 LEU B CA 1
ATOM 21535 C C . LEU B 1 825 ? 145.292 111.717 124.368 1.00 33.12 829 LEU B C 1
ATOM 21536 O O . LEU B 1 825 ? 145.756 112.627 125.054 1.00 38.24 829 LEU B O 1
ATOM 21552 N N . GLU B 1 826 ? 145.583 111.562 123.082 1.00 33.17 830 GLU B N 1
ATOM 21553 C CA . GLU B 1 826 ? 146.514 112.448 122.399 1.00 35.04 830 GLU B CA 1
ATOM 21554 C C . GLU B 1 826 ? 145.794 113.319 121.396 1.00 36.43 830 GLU B C 1
ATOM 21555 O O . GLU B 1 826 ? 145.198 112.824 120.442 1.00 36.63 830 GLU B O 1
ATOM 21567 N N . GLU B 1 827 ? 145.962 114.620 121.533 1.00 40.38 831 GLU B N 1
ATOM 21568 C CA . GLU B 1 827 ? 145.212 115.561 120.722 1.00 41.50 831 GLU B CA 1
ATOM 21569 C C . GLU B 1 827 ? 145.478 115.402 119.233 1.00 39.03 831 GLU B C 1
ATOM 21570 O O . GLU B 1 827 ? 144.556 115.496 118.424 1.00 40.29 831 GLU B O 1
ATOM 21582 N N . HIS B 1 828 ? 146.717 115.118 118.863 1.00 37.29 832 HIS B N 1
ATOM 21583 C CA . HIS B 1 828 ? 147.054 115.031 117.452 1.00 37.21 832 HIS B CA 1
ATOM 21584 C C . HIS B 1 828 ? 146.683 113.692 116.837 1.00 36.43 832 HIS B C 1
ATOM 21585 O O . HIS B 1 828 ? 146.570 113.574 115.616 1.00 37.03 832 HIS B O 1
ATOM 21599 N N . VAL B 1 829 ? 146.428 112.700 117.674 1.00 35.14 833 VAL B N 1
ATOM 21600 C CA . VAL B 1 829 ? 146.044 111.395 117.174 1.00 30.09 833 VAL B CA 1
ATOM 21601 C C . VAL B 1 829 ? 144.555 111.411 116.928 1.00 28.43 833 VAL B C 1
ATOM 21602 O O . VAL B 1 829 ? 144.073 110.981 115.880 1.00 32.58 833 VAL B O 1
ATOM 21615 N N . TYR B 1 830 ? 143.837 111.982 117.876 1.00 28.16 834 TYR B N 1
ATOM 21616 C CA . TYR B 1 830 ? 142.402 112.087 117.779 1.00 27.48 834 TYR B CA 1
ATOM 21617 C C . TYR B 1 830 ? 142.011 113.109 116.734 1.00 27.94 834 TYR B C 1
ATOM 21618 O O . TYR B 1 830 ? 141.013 112.937 116.036 1.00 30.12 834 TYR B O 1
ATOM 21636 N N . GLY B 1 831 ? 142.824 114.147 116.581 1.00 30.90 835 GLY B N 1
ATOM 21637 C CA . GLY B 1 831 ? 142.576 115.139 115.554 1.00 28.03 835 GLY B CA 1
ATOM 21638 C C . GLY B 1 831 ? 142.733 114.527 114.171 1.00 27.96 835 GLY B C 1
ATOM 21639 O O . GLY B 1 831 ? 141.873 114.695 113.308 1.00 31.02 835 GLY B O 1
ATOM 21643 N N . ALA B 1 832 ? 143.771 113.716 113.990 1.00 28.68 836 ALA B N 1
ATOM 21644 C CA . ALA B 1 832 ? 144.035 113.107 112.693 1.00 28.18 836 ALA B CA 1
ATOM 21645 C C . ALA B 1 832 ? 142.913 112.178 112.244 1.00 26.32 836 ALA B C 1
ATOM 21646 O O . ALA B 1 832 ? 142.608 112.099 111.055 1.00 31.19 836 ALA B O 1
ATOM 21653 N N . SER B 1 833 ? 142.278 111.501 113.192 1.00 25.19 837 SER B N 1
ATOM 21654 C CA . SER B 1 833 ? 141.220 110.549 112.867 1.00 24.21 837 SER B CA 1
ATOM 21655 C C . SER B 1 833 ? 139.820 111.147 112.891 1.00 25.22 837 SER B C 1
ATOM 21656 O O . SER B 1 833 ? 138.834 110.428 112.725 1.00 25.35 837 SER B O 1
ATOM 21664 N N . SER B 1 834 ? 139.710 112.430 113.197 1.00 24.59 838 SER B N 1
ATOM 21665 C CA . SER B 1 834 ? 138.399 113.062 113.234 1.00 22.58 838 SER B CA 1
ATOM 21666 C C . SER B 1 834 ? 137.958 113.420 111.823 1.00 26.24 838 SER B C 1
ATOM 21667 O O . SER B 1 834 ? 138.779 113.506 110.911 1.00 29.36 838 SER B O 1
ATOM 21675 N N . ILE B 1 835 ? 136.676 113.719 111.656 1.00 24.97 839 ILE B N 1
ATOM 21676 C CA . ILE B 1 835 ? 136.177 114.199 110.375 1.00 23.85 839 ILE B CA 1
ATOM 21677 C C . ILE B 1 835 ? 136.396 115.692 110.253 1.00 28.00 839 ILE B C 1
ATOM 21678 O O . ILE B 1 835 ? 136.350 116.245 109.159 1.00 30.82 839 ILE B O 1
ATOM 21694 N N . THR B 1 836 ? 136.702 116.342 111.362 1.00 27.23 840 THR B N 1
ATOM 21695 C CA . THR B 1 836 ? 136.819 117.789 111.374 1.00 25.30 840 THR B CA 1
ATOM 21696 C C . THR B 1 836 ? 137.848 118.244 110.354 1.00 27.15 840 THR B C 1
ATOM 21697 O O . THR B 1 836 ? 137.599 119.151 109.561 1.00 30.58 840 THR B O 1
ATOM 21708 N N . GLY B 1 837 ? 138.964 117.534 110.292 1.00 28.59 841 GLY B N 1
ATOM 21709 C CA . GLY B 1 837 ? 140.057 117.911 109.411 1.00 26.91 841 GLY B CA 1
ATOM 21710 C C . GLY B 1 837 ? 139.753 117.596 107.954 1.00 29.40 841 GLY B C 1
ATOM 21711 O O . GLY B 1 837 ? 140.504 117.987 107.061 1.00 33.66 841 GLY B O 1
ATOM 21715 N N . LEU B 1 838 ? 138.699 116.827 107.717 1.00 26.31 842 LEU B N 1
ATOM 21716 C CA . LEU B 1 838 ? 138.314 116.460 106.367 1.00 25.76 842 LEU B CA 1
ATOM 21717 C C . LEU B 1 838 ? 137.162 117.278 105.830 1.00 28.04 842 LEU B C 1
ATOM 21718 O O . LEU B 1 838 ? 136.778 117.105 104.677 1.00 30.58 842 LEU B O 1
ATOM 21734 N N . VAL B 1 839 ? 136.609 118.183 106.626 1.00 27.76 843 VAL B N 1
ATOM 21735 C CA . VAL B 1 839 ? 135.436 118.904 106.152 1.00 25.42 843 VAL B CA 1
ATOM 21736 C C . VAL B 1 839 ? 135.809 119.752 104.959 1.00 27.27 843 VAL B C 1
ATOM 21737 O O . VAL B 1 839 ? 135.072 119.838 103.984 1.00 30.21 843 VAL B O 1
ATOM 21750 N N . GLU B 1 840 ? 137.009 120.289 104.994 1.00 27.15 844 GLU B N 1
ATOM 21751 C CA . GLU B 1 840 ? 137.532 121.095 103.911 1.00 28.96 844 GLU B CA 1
ATOM 21752 C C . GLU B 1 840 ? 137.564 120.335 102.593 1.00 30.71 844 GLU B C 1
ATOM 21753 O O . GLU B 1 840 ? 137.558 120.944 101.522 1.00 34.58 844 GLU B O 1
ATOM 21765 N N . LYS B 1 841 ? 137.747 119.022 102.671 1.00 29.77 845 LYS B N 1
ATOM 21766 C CA . LYS B 1 841 ? 137.903 118.187 101.492 1.00 28.08 845 LYS B CA 1
ATOM 21767 C C . LYS B 1 841 ? 136.570 117.643 100.994 1.00 23.82 845 LYS B C 1
ATOM 21768 O O . LYS B 1 841 ? 136.514 116.948 99.981 1.00 26.93 845 LYS B O 1
ATOM 21787 N N . LEU B 1 842 ? 135.500 117.920 101.720 1.00 24.08 846 LEU B N 1
ATOM 21788 C CA . LEU B 1 842 ? 134.196 117.457 101.298 1.00 24.09 846 LEU B CA 1
ATOM 21789 C C . LEU B 1 842 ? 133.834 118.183 100.018 1.00 27.18 846 LEU B C 1
ATOM 21790 O O . LEU B 1 842 ? 134.318 119.290 99.779 1.00 28.71 846 LEU B O 1
ATOM 21806 N N . PRO B 1 843 ? 133.018 117.573 99.160 1.00 28.75 847 PRO B N 1
ATOM 21807 C CA . PRO B 1 843 ? 132.645 118.067 97.856 1.00 27.93 847 PRO B CA 1
ATOM 21808 C C . PRO B 1 843 ? 131.984 119.424 97.933 1.00 29.40 847 PRO B C 1
ATOM 21809 O O . PRO B 1 843 ? 131.192 119.695 98.834 1.00 27.75 847 PRO B O 1
ATOM 21820 N N . ASP B 1 844 ? 132.291 120.267 96.957 1.00 31.17 848 ASP B N 1
ATOM 21821 C CA . ASP B 1 844 ? 131.731 121.604 96.901 1.00 33.51 848 ASP B CA 1
ATOM 21822 C C . ASP B 1 844 ? 130.366 121.578 96.251 1.00 35.64 848 ASP B C 1
ATOM 21823 O O . ASP B 1 844 ? 129.506 122.408 96.546 1.00 36.62 848 ASP B O 1
ATOM 21832 N N . GLU B 1 845 ? 130.177 120.642 95.339 1.00 28.39 849 GLU B N 1
ATOM 21833 C CA . GLU B 1 845 ? 128.921 120.538 94.638 1.00 24.37 849 GLU B CA 1
ATOM 21834 C C . GLU B 1 845 ? 127.857 119.973 95.556 1.00 23.92 849 GLU B C 1
ATOM 21835 O O . GLU B 1 845 ? 128.158 119.154 96.422 1.00 29.21 849 GLU B O 1
ATOM 21847 N N . PRO B 1 846 ? 126.606 120.344 95.341 1.00 21.50 850 PRO B N 1
ATOM 21848 C CA . PRO B 1 846 ? 125.430 119.841 96.001 1.00 21.08 850 PRO B CA 1
ATOM 21849 C C . PRO B 1 846 ? 125.104 118.425 95.570 1.00 20.24 850 PRO B C 1
ATOM 21850 O O . PRO B 1 846 ? 125.563 117.957 94.531 1.00 23.00 850 PRO B O 1
ATOM 21861 N N . ASN B 1 847 ? 124.322 117.755 96.401 1.00 22.42 851 ASN B N 1
ATOM 21862 C CA . ASN B 1 847 ? 123.832 116.402 96.182 1.00 21.03 851 ASN B CA 1
ATOM 21863 C C . ASN B 1 847 ? 124.943 115.373 96.154 1.00 20.49 851 ASN B C 1
ATOM 21864 O O . ASN B 1 847 ? 124.751 114.265 95.658 1.00 20.37 851 ASN B O 1
ATOM 21875 N N . ARG B 1 848 ? 126.074 115.699 96.763 1.00 20.74 852 ARG B N 1
ATOM 21876 C CA . ARG B 1 848 ? 127.149 114.729 96.865 1.00 22.31 852 ARG B CA 1
ATOM 21877 C C . ARG B 1 848 ? 127.251 114.151 98.271 1.00 21.48 852 ARG B C 1
ATOM 21878 O O . ARG B 1 848 ? 127.623 112.995 98.442 1.00 22.08 852 ARG B O 1
ATOM 21899 N N . LEU B 1 849 ? 126.812 114.901 99.271 1.00 18.80 853 LEU B N 1
ATOM 21900 C CA . LEU B 1 849 ? 126.879 114.403 100.637 1.00 13.26 853 LEU B CA 1
ATOM 21901 C C . LEU B 1 849 ? 125.533 114.403 101.328 1.00 12.71 853 LEU B C 1
ATOM 21902 O O . LEU B 1 849 ? 124.848 115.425 101.374 1.00 17.18 853 LEU B O 1
ATOM 21918 N N . MET B 1 850 ? 125.183 113.262 101.904 1.00 15.53 854 MET B N 1
ATOM 21919 C CA . MET B 1 850 ? 123.976 113.132 102.703 1.00 15.66 854 MET B CA 1
ATOM 21920 C C . MET B 1 850 ? 124.302 112.632 104.103 1.00 10.04 854 MET B C 1
ATOM 21921 O O . MET B 1 850 ? 125.095 111.707 104.271 1.00 14.79 854 MET B O 1
ATOM 21935 N N . LEU B 1 851 ? 123.675 113.235 105.099 1.00 0.34 855 LEU B N 1
ATOM 21936 C CA . LEU B 1 851 ? 123.866 112.856 106.485 1.00 0.17 855 LEU B CA 1
ATOM 21937 C C . LEU B 1 851 ? 122.545 112.413 107.081 1.00 0.11 855 LEU B C 1
ATOM 21938 O O . LEU B 1 851 ? 121.544 113.120 106.973 1.00 0.00 855 LEU B O 1
ATOM 21954 N N . VAL B 1 852 ? 122.528 111.233 107.675 1.00 0.08 856 VAL B N 1
ATOM 21955 C CA . VAL B 1 852 ? 121.308 110.712 108.280 1.00 0.02 856 VAL B CA 1
ATOM 21956 C C . VAL B 1 852 ? 121.541 110.413 109.741 1.00 0.10 856 VAL B C 1
ATOM 21957 O O . VAL B 1 852 ? 122.508 109.742 110.089 1.00 0.53 856 VAL B O 1
ATOM 21970 N N . HIS B 1 853 ? 120.676 110.897 110.610 1.00 0.21 857 HIS B N 1
ATOM 21971 C CA . HIS B 1 853 ? 120.931 110.645 112.012 1.00 0.52 857 HIS B CA 1
ATOM 21972 C C . HIS B 1 853 ? 119.662 110.613 112.842 1.00 0.86 857 HIS B C 1
ATOM 21973 O O . HIS B 1 853 ? 118.717 111.359 112.586 1.00 0.48 857 HIS B O 1
ATOM 21987 N N . GLY B 1 854 ? 119.651 109.755 113.851 1.00 7.43 858 GLY B N 1
ATOM 21988 C CA . GLY B 1 854 ? 118.567 109.747 114.821 1.00 13.21 858 GLY B CA 1
ATOM 21989 C C . GLY B 1 854 ? 118.770 110.871 115.822 1.00 14.74 858 GLY B C 1
ATOM 21990 O O . GLY B 1 854 ? 119.897 111.219 116.157 1.00 15.64 858 GLY B O 1
ATOM 21994 N N . LEU B 1 855 ? 117.690 111.355 116.400 1.00 16.67 859 LEU B N 1
ATOM 21995 C CA . LEU B 1 855 ? 117.820 112.404 117.395 1.00 15.92 859 LEU B CA 1
ATOM 21996 C C . LEU B 1 855 ? 118.020 111.815 118.786 1.00 19.28 859 LEU B C 1
ATOM 21997 O O . LEU B 1 855 ? 118.528 112.482 119.685 1.00 23.19 859 LEU B O 1
ATOM 22013 N N . MET B 1 856 ? 117.593 110.568 118.973 1.00 20.87 860 MET B N 1
ATOM 22014 C CA . MET B 1 856 ? 117.635 109.917 120.274 1.00 19.75 860 MET B CA 1
ATOM 22015 C C . MET B 1 856 ? 118.699 108.843 120.327 1.00 22.68 860 MET B C 1
ATOM 22016 O O . MET B 1 856 ? 118.629 107.929 121.146 1.00 29.41 860 MET B O 1
ATOM 22030 N N . ASP B 1 857 ? 119.667 108.936 119.439 1.00 23.01 861 ASP B N 1
ATOM 22031 C CA . ASP B 1 857 ? 120.696 107.924 119.332 1.00 22.19 861 ASP B CA 1
ATOM 22032 C C . ASP B 1 857 ? 121.675 108.006 120.488 1.00 23.21 861 ASP B C 1
ATOM 22033 O O . ASP B 1 857 ? 122.402 108.986 120.635 1.00 24.23 861 ASP B O 1
ATOM 22042 N N . GLU B 1 858 ? 121.652 106.980 121.333 1.00 24.39 862 GLU B N 1
ATOM 22043 C CA . GLU B 1 858 ? 122.461 106.943 122.541 1.00 24.35 862 GLU B CA 1
ATOM 22044 C C . GLU B 1 858 ? 123.826 106.330 122.303 1.00 23.41 862 GLU B C 1
ATOM 22045 O O . GLU B 1 858 ? 124.661 106.299 123.206 1.00 27.44 862 GLU B O 1
ATOM 22057 N N . ASN B 1 859 ? 124.032 105.794 121.110 1.00 23.64 863 ASN B N 1
ATOM 22058 C CA . ASN B 1 859 ? 125.286 105.141 120.773 1.00 21.04 863 ASN B CA 1
ATOM 22059 C C . ASN B 1 859 ? 126.222 106.125 120.106 1.00 21.48 863 ASN B C 1
ATOM 22060 O O . ASN B 1 859 ? 127.309 106.409 120.605 1.00 23.92 863 ASN B O 1
ATOM 22071 N N . VAL B 1 860 ? 125.780 106.669 118.986 1.00 22.35 864 VAL B N 1
ATOM 22072 C CA . VAL B 1 860 ? 126.489 107.764 118.363 1.00 18.84 864 VAL B CA 1
ATOM 22073 C C . VAL B 1 860 ? 125.620 108.967 118.553 1.00 18.02 864 VAL B C 1
ATOM 22074 O O . VAL B 1 860 ? 124.560 109.080 117.956 1.00 21.91 864 VAL B O 1
ATOM 22087 N N . HIS B 1 861 ? 126.074 109.882 119.357 1.00 18.69 865 HIS B N 1
ATOM 22088 C CA . HIS B 1 861 ? 125.214 110.950 119.785 1.00 17.14 865 HIS B CA 1
ATOM 22089 C C . HIS B 1 861 ? 124.982 111.973 118.713 1.00 18.54 865 HIS B C 1
ATOM 22090 O O . HIS B 1 861 ? 125.785 112.142 117.801 1.00 21.20 865 HIS B O 1
ATOM 22104 N N . PHE B 1 862 ? 123.889 112.693 118.852 1.00 18.76 866 PHE B N 1
ATOM 22105 C CA . PHE B 1 862 ? 123.540 113.735 117.912 1.00 16.23 866 PHE B CA 1
ATOM 22106 C C . PHE B 1 862 ? 124.612 114.805 117.914 1.00 17.07 866 PHE B C 1
ATOM 22107 O O . PHE B 1 862 ? 124.910 115.393 116.879 1.00 19.96 866 PHE B O 1
ATOM 22124 N N . ALA B 1 863 ? 125.325 114.919 119.026 1.00 19.17 867 ALA B N 1
ATOM 22125 C CA . ALA B 1 863 ? 126.419 115.867 119.137 1.00 18.54 867 ALA B CA 1
ATOM 22126 C C . ALA B 1 863 ? 127.451 115.648 118.041 1.00 20.19 867 ALA B C 1
ATOM 22127 O O . ALA B 1 863 ? 128.113 116.592 117.608 1.00 22.78 867 ALA B O 1
ATOM 22134 N N . HIS B 1 864 ? 127.596 114.413 117.576 1.00 19.19 868 HIS B N 1
ATOM 22135 C CA . HIS B 1 864 ? 128.533 114.144 116.504 1.00 18.09 868 HIS B CA 1
ATOM 22136 C C . HIS B 1 864 ? 128.058 114.806 115.223 1.00 18.34 868 HIS B C 1
ATOM 22137 O O . HIS B 1 864 ? 128.863 115.292 114.427 1.00 22.94 868 HIS B O 1
ATOM 22151 N N . LEU B 1 865 ? 126.749 114.812 115.014 1.00 17.63 869 LEU B N 1
ATOM 22152 C CA . LEU B 1 865 ? 126.189 115.391 113.813 1.00 19.52 869 LEU B CA 1
ATOM 22153 C C . LEU B 1 865 ? 126.249 116.892 113.864 1.00 17.21 869 LEU B C 1
ATOM 22154 O O . LEU B 1 865 ? 126.513 117.539 112.856 1.00 22.09 869 LEU B O 1
ATOM 22170 N N . THR B 1 866 ? 125.978 117.457 115.029 1.00 17.89 870 THR B N 1
ATOM 22171 C CA . THR B 1 866 ? 125.949 118.899 115.144 1.00 18.18 870 THR B CA 1
ATOM 22172 C C . THR B 1 866 ? 127.339 119.460 114.973 1.00 19.62 870 THR B C 1
ATOM 22173 O O . THR B 1 866 ? 127.521 120.531 114.397 1.00 23.48 870 THR B O 1
ATOM 22184 N N . HIS B 1 867 ? 128.330 118.689 115.374 1.00 21.55 871 HIS B N 1
ATOM 22185 C CA . HIS B 1 867 ? 129.707 119.082 115.173 1.00 20.27 871 HIS B CA 1
ATOM 22186 C C . HIS B 1 867 ? 130.036 119.115 113.689 1.00 20.81 871 HIS B C 1
ATOM 22187 O O . HIS B 1 867 ? 130.640 120.068 113.198 1.00 25.81 871 HIS B O 1
ATOM 22201 N N . LEU B 1 868 ? 129.620 118.077 112.972 1.00 21.66 872 LEU B N 1
ATOM 22202 C CA . LEU B 1 868 ? 129.884 117.972 111.546 1.00 20.81 872 LEU B CA 1
ATOM 22203 C C . LEU B 1 868 ? 129.134 119.014 110.737 1.00 20.79 872 LEU B C 1
ATOM 22204 O O . LEU B 1 868 ? 129.701 119.643 109.844 1.00 23.44 872 LEU B O 1
ATOM 22220 N N . VAL B 1 869 ? 127.875 119.237 111.081 1.00 22.58 873 VAL B N 1
ATOM 22221 C CA . VAL B 1 869 ? 127.066 120.222 110.391 1.00 20.09 873 VAL B CA 1
ATOM 22222 C C . VAL B 1 869 ? 127.626 121.608 110.610 1.00 20.27 873 VAL B C 1
ATOM 22223 O O . VAL B 1 869 ? 127.680 122.413 109.684 1.00 23.32 873 VAL B O 1
ATOM 22236 N N . ASP B 1 870 ? 128.062 121.887 111.827 1.00 21.63 874 ASP B N 1
ATOM 22237 C CA . ASP B 1 870 ? 128.598 123.194 112.134 1.00 20.89 874 ASP B CA 1
ATOM 22238 C C . ASP B 1 870 ? 129.861 123.472 111.341 1.00 21.61 874 ASP B C 1
ATOM 22239 O O . ASP B 1 870 ? 130.046 124.577 110.829 1.00 24.89 874 ASP B O 1
ATOM 22248 N N . GLU B 1 871 ? 130.687 122.452 111.155 1.00 23.68 875 GLU B N 1
ATOM 22249 C CA . GLU B 1 871 ? 131.891 122.631 110.366 1.00 22.19 875 GLU B CA 1
ATOM 22250 C C . GLU B 1 871 ? 131.564 122.865 108.907 1.00 23.60 875 GLU B C 1
ATOM 22251 O O . GLU B 1 871 ? 132.185 123.705 108.259 1.00 27.78 875 GLU B O 1
ATOM 22263 N N . CYS B 1 872 ? 130.543 122.184 108.403 1.00 19.62 876 CYS B N 1
ATOM 22264 C CA . CYS B 1 872 ? 130.148 122.384 107.020 1.00 16.77 876 CYS B CA 1
ATOM 22265 C C . CYS B 1 872 ? 129.680 123.811 106.804 1.00 19.23 876 CYS B C 1
ATOM 22266 O O . CYS B 1 872 ? 129.994 124.433 105.788 1.00 20.84 876 CYS B O 1
ATOM 22274 N N . ILE B 1 873 ? 128.980 124.356 107.790 1.00 19.46 877 ILE B N 1
ATOM 22275 C CA . ILE B 1 873 ? 128.471 125.709 107.679 1.00 15.65 877 ILE B CA 1
ATOM 22276 C C . ILE B 1 873 ? 129.621 126.695 107.616 1.00 17.96 877 ILE B C 1
ATOM 22277 O O . ILE B 1 873 ? 129.634 127.598 106.782 1.00 20.98 877 ILE B O 1
ATOM 22293 N N . LYS B 1 874 ? 130.615 126.485 108.464 1.00 20.03 878 LYS B N 1
ATOM 22294 C CA . LYS B 1 874 ? 131.789 127.341 108.493 1.00 21.44 878 LYS B CA 1
ATOM 22295 C C . LYS B 1 874 ? 132.593 127.266 107.205 1.00 22.22 878 LYS B C 1
ATOM 22296 O O . LYS B 1 874 ? 133.134 128.268 106.740 1.00 24.66 878 LYS B O 1
ATOM 22315 N N . LYS B 1 875 ? 132.659 126.078 106.622 1.00 23.04 879 LYS B N 1
ATOM 22316 C CA . LYS B 1 875 ? 133.457 125.867 105.425 1.00 22.07 879 LYS B CA 1
ATOM 22317 C C . LYS B 1 875 ? 132.686 126.107 104.134 1.00 24.64 879 LYS B C 1
ATOM 22318 O O . LYS B 1 875 ? 133.289 126.201 103.066 1.00 30.00 879 LYS B O 1
ATOM 22337 N N . GLY B 1 876 ? 131.369 126.257 104.226 1.00 20.97 880 GLY B N 1
ATOM 22338 C CA . GLY B 1 876 ? 130.566 126.505 103.038 1.00 18.36 880 GLY B CA 1
ATOM 22339 C C . GLY B 1 876 ? 130.300 125.237 102.243 1.00 19.82 880 GLY B C 1
ATOM 22340 O O . GLY B 1 876 ? 130.214 125.275 101.017 1.00 25.43 880 GLY B O 1
ATOM 22344 N N . LYS B 1 877 ? 130.280 124.101 102.922 1.00 20.22 881 LYS B N 1
ATOM 22345 C CA . LYS B 1 877 ? 130.041 122.831 102.253 1.00 18.15 881 LYS B CA 1
ATOM 22346 C C . LYS B 1 877 ? 128.576 122.441 102.312 1.00 17.99 881 LYS B C 1
ATOM 22347 O O . LYS B 1 877 ? 127.951 122.491 103.365 1.00 20.82 881 LYS B O 1
ATOM 22366 N N . TRP B 1 878 ?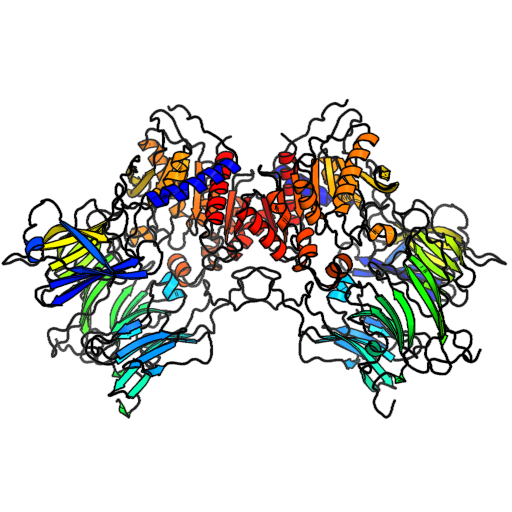 128.044 122.035 101.174 1.00 19.06 882 TRP B N 1
ATOM 22367 C CA . TRP B 1 878 ? 126.655 121.625 101.055 1.00 13.74 882 TRP B CA 1
ATOM 22368 C C . TRP B 1 878 ? 126.444 120.237 101.628 1.00 14.54 882 TRP B C 1
ATOM 22369 O O . TRP B 1 878 ? 127.296 119.363 101.482 1.00 19.67 882 TRP B O 1
ATOM 22390 N N . HIS B 1 879 ? 125.308 120.026 102.271 1.00 17.68 883 HIS B N 1
ATOM 22391 C CA . HIS B 1 879 ? 124.912 118.688 102.691 1.00 14.77 883 HIS B CA 1
ATOM 22392 C C . HIS B 1 879 ? 123.401 118.539 102.760 1.00 12.07 883 HIS B C 1
ATOM 22393 O O . HIS B 1 879 ? 122.687 119.465 103.144 1.00 17.33 883 HIS B O 1
ATOM 22407 N N . GLU B 1 880 ? 122.923 117.332 102.509 1.00 12.02 884 GLU B N 1
ATOM 22408 C CA . GLU B 1 880 ? 121.524 117.017 102.741 1.00 10.10 884 GLU B CA 1
ATOM 22409 C C . GLU B 1 880 ? 121.375 116.352 104.087 1.00 0.29 884 GLU B C 1
ATOM 22410 O O . GLU B 1 880 ? 122.127 115.443 104.415 1.00 0.01 884 GLU B O 1
ATOM 22422 N N . LEU B 1 881 ? 120.442 116.827 104.889 1.00 0.01 885 LEU B N 1
ATOM 22423 C CA . LEU B 1 881 ? 120.278 116.279 106.222 1.00 0.05 885 LEU B CA 1
ATOM 22424 C C . LEU B 1 881 ? 118.904 115.684 106.467 1.00 0.03 885 LEU B C 1
ATOM 22425 O O . LEU B 1 881 ? 117.884 116.339 106.268 1.00 0.00 885 LEU B O 1
ATOM 22441 N N . VAL B 1 882 ? 118.890 114.442 106.935 1.00 0.01 886 VAL B N 1
ATOM 22442 C CA . VAL B 1 882 ? 117.658 113.770 107.312 1.00 0.01 886 VAL B CA 1
ATOM 22443 C C . VAL B 1 882 ? 117.710 113.357 108.773 1.00 0.05 886 VAL B C 1
ATOM 22444 O O . VAL B 1 882 ? 118.673 112.732 109.215 1.00 0.01 886 VAL B O 1
ATOM 22457 N N . ILE B 1 883 ? 116.703 113.762 109.530 1.00 0.03 887 ILE B N 1
ATOM 22458 C CA . ILE B 1 883 ? 116.638 113.459 110.948 1.00 0.49 887 ILE B CA 1
ATOM 22459 C C . ILE B 1 883 ? 115.379 112.723 111.321 1.00 4.71 887 ILE B C 1
ATOM 22460 O O . ILE B 1 883 ? 114.302 113.015 110.807 1.00 19.32 887 ILE B O 1
ATOM 22476 N N . PHE B 1 884 ? 115.534 111.765 112.219 1.00 13.38 888 PHE B N 1
ATOM 22477 C CA . PHE B 1 884 ? 114.430 110.985 112.749 1.00 14.01 888 PHE B CA 1
ATOM 22478 C C . PHE B 1 884 ? 114.267 111.226 114.247 1.00 15.99 888 PHE B C 1
ATOM 22479 O O . PHE B 1 884 ? 114.931 110.571 115.051 1.00 19.35 888 PHE B O 1
ATOM 22496 N N . PRO B 1 885 ? 113.414 112.176 114.645 1.00 18.88 889 PRO B N 1
ATOM 22497 C CA . PRO B 1 885 ? 113.256 112.684 115.992 1.00 18.99 889 PRO B CA 1
ATOM 22498 C C . PRO B 1 885 ? 112.884 111.628 117.014 1.00 23.90 889 PRO B C 1
ATOM 22499 O O . PRO B 1 885 ? 113.116 111.807 118.206 1.00 26.68 889 PRO B O 1
ATOM 22510 N N . ASN B 1 886 ? 112.254 110.554 116.564 1.00 23.31 890 ASN B N 1
ATOM 22511 C CA . ASN B 1 886 ? 111.813 109.515 117.478 1.00 22.86 890 ASN B CA 1
ATOM 22512 C C . ASN B 1 886 ? 112.572 108.217 117.304 1.00 25.53 890 ASN B C 1
ATOM 22513 O O . ASN B 1 886 ? 112.140 107.173 117.790 1.00 32.68 890 ASN B O 1
ATOM 22524 N N . GLU B 1 887 ? 113.693 108.273 116.609 1.00 24.15 891 GLU B N 1
ATOM 22525 C CA . GLU B 1 887 ? 114.475 107.075 116.370 1.00 24.72 891 GLU B CA 1
ATOM 22526 C C . GLU B 1 887 ? 115.805 107.106 117.080 1.00 24.02 891 GLU B C 1
ATOM 22527 O O . GLU B 1 887 ? 116.332 108.167 117.420 1.00 24.02 891 GLU B O 1
ATOM 22539 N N . ARG B 1 888 ? 116.334 105.919 117.296 1.00 28.42 892 ARG B N 1
ATOM 22540 C CA . ARG B 1 888 ? 117.562 105.714 118.030 1.00 25.96 892 ARG B CA 1
ATOM 22541 C C . ARG B 1 888 ? 118.714 105.549 117.056 1.00 27.00 892 ARG B C 1
ATOM 22542 O O . ARG B 1 888 ? 118.797 106.268 116.061 1.00 26.70 892 ARG B O 1
ATOM 22563 N N . HIS B 1 889 ? 119.602 104.602 117.330 1.00 28.88 893 HIS B N 1
ATOM 22564 C CA . HIS B 1 889 ? 120.761 104.411 116.473 1.00 27.57 893 HIS B CA 1
ATOM 22565 C C . HIS B 1 889 ? 120.356 103.941 115.090 1.00 28.70 893 HIS B C 1
ATOM 22566 O O . HIS B 1 889 ? 120.807 104.491 114.084 1.00 30.08 893 HIS B O 1
ATOM 22580 N N . GLY B 1 890 ? 119.483 102.946 115.032 1.00 29.69 894 GLY B N 1
ATOM 22581 C CA . GLY B 1 890 ? 118.933 102.518 113.758 1.00 30.08 894 GLY B CA 1
ATOM 22582 C C . GLY B 1 890 ? 117.525 103.062 113.624 1.00 31.98 894 GLY B C 1
ATOM 22583 O O . GLY B 1 890 ? 117.015 103.700 114.542 1.00 33.20 894 GLY B O 1
ATOM 22587 N N . VAL B 1 891 ? 116.866 102.747 112.520 1.00 32.95 895 VAL B N 1
ATOM 22588 C CA . VAL B 1 891 ? 115.486 103.161 112.335 1.00 30.50 895 VAL B CA 1
ATOM 22589 C C . VAL B 1 891 ? 114.585 101.941 112.396 1.00 33.77 895 VAL B C 1
ATOM 22590 O O . VAL B 1 891 ? 114.690 101.045 111.560 1.00 35.37 895 VAL B O 1
ATOM 22603 N N . ARG B 1 892 ? 113.722 101.894 113.406 1.00 34.76 896 ARG B N 1
ATOM 22604 C CA . ARG B 1 892 ? 112.940 100.695 113.665 1.00 36.51 896 ARG B CA 1
ATOM 22605 C C . ARG B 1 892 ? 111.475 100.818 113.286 1.00 35.82 896 ARG B C 1
ATOM 22606 O O . ARG B 1 892 ? 110.830 99.815 112.984 1.00 39.29 896 ARG B O 1
ATOM 22627 N N . ASN B 1 893 ? 110.929 102.025 113.313 1.00 33.61 897 ASN B N 1
ATOM 22628 C CA . ASN B 1 893 ? 109.527 102.175 112.968 1.00 32.12 897 ASN B CA 1
ATOM 22629 C C . ASN B 1 893 ? 109.335 101.798 111.516 1.00 28.59 897 ASN B C 1
ATOM 22630 O O . ASN B 1 893 ? 110.138 102.170 110.664 1.00 33.64 897 ASN B O 1
ATOM 22641 N N . ASN B 1 894 ? 108.296 101.031 111.231 1.00 29.50 898 ASN B N 1
ATOM 22642 C CA . ASN B 1 894 ? 108.114 100.512 109.887 1.00 27.85 898 ASN B CA 1
ATOM 22643 C C . ASN B 1 894 ? 107.964 101.606 108.845 1.00 27.80 898 ASN B C 1
ATOM 22644 O O . ASN B 1 894 ? 108.470 101.471 107.733 1.00 30.51 898 ASN B O 1
ATOM 22655 N N . ASP B 1 895 ? 107.314 102.707 109.201 1.00 28.65 899 ASP B N 1
ATOM 22656 C CA . ASP B 1 895 ? 107.110 103.772 108.232 1.00 26.31 899 ASP B CA 1
ATOM 22657 C C . ASP B 1 895 ? 108.322 104.666 108.168 1.00 21.43 899 ASP B C 1
ATOM 22658 O O . ASP B 1 895 ? 108.658 105.189 107.107 1.00 24.16 899 ASP B O 1
ATOM 22667 N N . ALA B 1 896 ? 109.004 104.819 109.293 1.00 23.20 900 ALA B N 1
ATOM 22668 C CA . ALA B 1 896 ? 110.234 105.589 109.290 1.00 21.88 900 ALA B CA 1
ATOM 22669 C C . ALA B 1 896 ? 111.286 104.878 108.464 1.00 22.16 900 ALA B C 1
ATOM 22670 O O . ALA B 1 896 ? 112.078 105.511 107.768 1.00 21.31 900 ALA B O 1
ATOM 22677 N N . SER B 1 897 ? 111.264 103.551 108.521 1.00 23.14 901 SER B N 1
ATOM 22678 C CA . SER B 1 897 ? 112.200 102.731 107.779 1.00 23.44 901 SER B CA 1
ATOM 22679 C C . SER B 1 897 ? 111.933 102.835 106.288 1.00 24.05 901 SER B C 1
ATOM 22680 O O . SER B 1 897 ? 112.863 103.014 105.501 1.00 25.56 901 SER B O 1
ATOM 22688 N N . ILE B 1 898 ? 110.657 102.849 105.909 1.00 22.08 902 ILE B N 1
ATOM 22689 C CA . ILE B 1 898 ? 110.279 103.009 104.513 1.00 20.32 902 ILE B CA 1
ATOM 22690 C C . ILE B 1 898 ? 110.705 104.365 103.994 1.00 18.73 902 ILE B C 1
ATOM 22691 O O . ILE B 1 898 ? 111.248 104.480 102.897 1.00 22.65 902 ILE B O 1
ATOM 22707 N N . TYR B 1 899 ? 110.481 105.390 104.797 1.00 20.18 903 TYR B N 1
ATOM 22708 C CA . TYR B 1 899 ? 110.859 106.732 104.416 1.00 17.15 903 TYR B CA 1
ATOM 22709 C C . TYR B 1 899 ? 112.353 106.849 104.219 1.00 15.29 903 TYR B C 1
ATOM 22710 O O . TYR B 1 899 ? 112.810 107.448 103.244 1.00 18.84 903 TYR B O 1
ATOM 22728 N N . LEU B 1 900 ? 113.124 106.277 105.133 1.00 17.74 904 LEU B N 1
ATOM 22729 C CA . LEU B 1 900 ? 114.562 106.371 105.018 1.00 16.27 904 LEU B CA 1
ATOM 22730 C C . LEU B 1 900 ? 115.046 105.700 103.764 1.00 19.04 904 LEU B C 1
ATOM 22731 O O . LEU B 1 900 ? 115.889 106.244 103.052 1.00 22.06 904 LEU B O 1
ATOM 22747 N N . ASP B 1 901 ? 114.481 104.547 103.451 1.00 19.62 905 ASP B N 1
ATOM 22748 C CA . ASP B 1 901 ? 114.935 103.848 102.275 1.00 17.79 905 ASP B CA 1
ATOM 22749 C C . ASP B 1 901 ? 114.612 104.650 101.042 1.00 19.51 905 ASP B C 1
ATOM 22750 O O . ASP B 1 901 ? 115.446 104.781 100.149 1.00 23.94 905 ASP B O 1
ATOM 22759 N N . ALA B 1 902 ? 113.441 105.266 101.018 1.00 17.09 906 ALA B N 1
ATOM 22760 C CA . ALA B 1 902 ? 113.049 106.019 99.846 1.00 14.49 906 ALA B CA 1
ATOM 22761 C C . ALA B 1 902 ? 113.963 107.202 99.604 1.00 15.86 906 ALA B C 1
ATOM 22762 O O . ALA B 1 902 ? 114.278 107.515 98.458 1.00 19.44 906 ALA B O 1
ATOM 22769 N N . ARG B 1 903 ? 114.441 107.831 100.670 1.00 17.08 907 ARG B N 1
ATOM 22770 C CA . ARG B 1 903 ? 115.310 108.980 100.491 1.00 15.65 907 ARG B CA 1
ATOM 22771 C C . ARG B 1 903 ? 116.724 108.594 100.158 1.00 16.81 907 ARG B C 1
ATOM 22772 O O . ARG B 1 903 ? 117.394 109.292 99.398 1.00 18.42 907 ARG B O 1
ATOM 22793 N N . MET B 1 904 ? 117.186 107.476 100.685 1.00 17.17 908 MET B N 1
ATOM 22794 C CA . MET B 1 904 ? 118.516 107.041 100.323 1.00 19.07 908 MET B CA 1
ATOM 22795 C C . MET B 1 904 ? 118.542 106.684 98.853 1.00 19.32 908 MET B C 1
ATOM 22796 O O . MET B 1 904 ? 119.509 106.971 98.147 1.00 20.08 908 MET B O 1
ATOM 22810 N N . MET B 1 905 ? 117.466 106.053 98.398 1.00 17.76 909 MET B N 1
ATOM 22811 C CA . MET B 1 905 ? 117.379 105.579 97.033 1.00 17.58 909 MET B CA 1
ATOM 22812 C C . MET B 1 905 ? 117.145 106.718 96.062 1.00 21.62 909 MET B C 1
ATOM 22813 O O . MET B 1 905 ? 117.770 106.770 95.003 1.00 25.31 909 MET B O 1
ATOM 22827 N N . TYR B 1 906 ? 116.319 107.677 96.457 1.00 18.64 910 TYR B N 1
ATOM 22828 C CA . TYR B 1 906 ? 116.065 108.825 95.613 1.00 16.63 910 TYR B CA 1
ATOM 22829 C C . TYR B 1 906 ? 117.342 109.621 95.445 1.00 16.36 910 TYR B C 1
ATOM 22830 O O . TYR B 1 906 ? 117.716 109.999 94.336 1.00 21.03 910 TYR B O 1
ATOM 22848 N N . PHE B 1 907 ? 118.035 109.832 96.552 1.00 17.34 911 PHE B N 1
ATOM 22849 C CA . PHE B 1 907 ? 119.272 110.579 96.554 1.00 15.34 911 PHE B CA 1
ATOM 22850 C C . PHE B 1 907 ? 120.285 109.919 95.656 1.00 20.44 911 PHE B C 1
ATOM 22851 O O . PHE B 1 907 ? 120.970 110.587 94.880 1.00 22.74 911 PHE B O 1
ATOM 22868 N N . ALA B 1 908 ? 120.391 108.601 95.764 1.00 19.49 912 ALA B N 1
ATOM 22869 C CA . ALA B 1 908 ? 121.362 107.871 94.981 1.00 21.36 912 ALA B CA 1
ATOM 22870 C C . ALA B 1 908 ? 121.126 108.059 93.491 1.00 25.04 912 ALA B C 1
ATOM 22871 O O . ALA B 1 908 ? 122.087 108.175 92.731 1.00 26.73 912 ALA B O 1
ATOM 22878 N N . GLN B 1 909 ? 119.862 108.163 93.069 1.00 21.62 913 GLN B N 1
ATOM 22879 C CA . GLN B 1 909 ? 119.597 108.336 91.645 1.00 21.68 913 GLN B CA 1
ATOM 22880 C C . GLN B 1 909 ? 120.122 109.657 91.159 1.00 23.90 913 GLN B C 1
ATOM 22881 O O . GLN B 1 909 ? 120.682 109.754 90.070 1.00 29.57 913 GLN B O 1
ATOM 22895 N N . GLN B 1 910 ? 119.976 110.673 91.985 1.00 22.25 914 GLN B N 1
ATOM 22896 C CA . GLN B 1 910 ? 120.348 112.003 91.564 1.00 21.64 914 GLN B CA 1
ATOM 22897 C C . GLN B 1 910 ? 121.856 112.122 91.546 1.00 25.81 914 GLN B C 1
ATOM 22898 O O . GLN B 1 910 ? 122.430 112.846 90.734 1.00 27.55 914 GLN B O 1
ATOM 22912 N N . ALA B 1 911 ? 122.497 111.376 92.435 1.00 25.67 915 ALA B N 1
ATOM 22913 C CA . ALA B 1 911 ? 123.942 111.358 92.530 1.00 26.37 915 ALA B CA 1
ATOM 22914 C C . ALA B 1 911 ? 124.598 110.734 91.309 1.00 31.87 915 ALA B C 1
ATOM 22915 O O . ALA B 1 911 ? 125.653 111.186 90.866 1.00 30.78 915 ALA B O 1
ATOM 22922 N N . ILE B 1 912 ? 123.970 109.704 90.753 1.00 28.72 916 ILE B N 1
ATOM 22923 C CA . ILE B 1 912 ? 124.577 108.981 89.644 1.00 30.21 916 ILE B CA 1
ATOM 22924 C C . ILE B 1 912 ? 124.113 109.483 88.291 1.00 36.77 916 ILE B C 1
ATOM 22925 O O . ILE B 1 912 ? 124.880 109.491 87.325 1.00 37.66 916 ILE B O 1
ATOM 22941 N N . GLN B 1 913 ? 122.873 109.941 88.220 1.00 32.38 917 GLN B N 1
ATOM 22942 C CA . GLN B 1 913 ? 122.264 110.252 86.941 1.00 35.46 917 GLN B CA 1
ATOM 22943 C C . GLN B 1 913 ? 122.657 111.647 86.454 1.00 36.96 917 GLN B C 1
ATOM 22944 O O . GLN B 1 913 ? 121.838 112.568 86.442 1.00 38.76 917 GLN B O 1
ATOM 22958 N N . GLY B 1 914 ? 123.913 111.773 86.012 1.00 35.13 918 GLY B N 1
ATOM 22959 C CA . GLY B 1 914 ? 124.483 113.032 85.553 1.00 40.30 918 GLY B CA 1
ATOM 22960 C C . GLY B 1 914 ? 125.742 112.786 84.731 1.00 45.61 918 GLY B C 1
ATOM 22961 O O . GLY B 1 914 ? 126.769 113.433 84.941 1.00 48.29 918 GLY B O 1
#

Solvent-accessible surface area: 57729 Å² total; per-residue (Å²): 224,33,102,87,10,223,24,100,70,66,49,0,46,96,0,17,91,38,1,99,67,8,33,84,96,36,164,45,29,88,36,70,26,13,76,107,19,55,30,94,92,49,83,189,98,84,0,12,0,67,3,46,0,2,52,53,91,68,131,84,100,33,104,2,28,15,69,4,47,13,118,78,2,66,150,8,103,83,102,83,210,86,70,116,12,80,0,110,67,102,136,68,73,78,1,94,41,40,102,32,4,52,0,42,33,96,132,98,22,0,27,0,28,57,111,58,144,69,59,32,125,10,91,41,141,44,126,46,43,6,8,4,37,7,5,49,1,4,71,74,30,0,63,6,91,70,1,10,22,17,0,102,59,66,40,31,0,0,3,0,43,1,30,27,87,134,4,29,61,1,13,21,25,25,9,0,40,76,48,86,73,52,50,21,1,3,39,8,42,42,135,19,12,114,11,18,0,59,1,0,5,9,66,161,35,128,27,40,50,3,38,9,85,110,106,15,6,123,139,53,0,96,43,40,51,7,1,0,18,9,6,16,21,18,84,0,56,10,4,22,0,1,0,0,5,39,38,1,17,40,3,0,3,0,2,1,12,49,88,26,3,108,19,42,157,117,52,73,124,102,73,6,116,42,148,18,12,8,29,4,4,98,29,155,26,119,59,0,14,24,22,7,23,1,21,68,25,1,112,55,111,64,137,104,39,16,31,11,20,4,0,5,7,12,35,53,79,84,0,1,0,0,0,13,0,4,0,39,1,34,80,93,6,131,47,116,98,51,98,76,86,47,2,14,55,73,113,15,1,3,10,25,35,2,4,20,33,13,5,69,135,72,55,0,0,2,1,1,0,6,54,41,55,42,4,5,17,0,1,0,0,0,21,2,99,83,24,62,57,29,62,7,9,72,77,43,48,1,8,88,34,70,81,44,36,1,130,15,9,24,13,54,62,36,0,3,1,5,27,2,4,21,32,37,48,38,33,41,0,28,0,1,1,4,42,89,152,140,152,88,54,16,4,60,36,22,41,1,0,29,1,25,2,30,63,38,104,55,86,44,120,38,156,64,77,64,10,57,66,4,87,12,109,12,136,169,53,40,50,66,6,16,0,7,0,6,54,1,62,130,62,38,79,169,62,51,16,2,0,6,0,30,0,40,7,1,7,53,76,30,43,0,29,14,20,27,66,7,14,90,22,22,30,3,6,112,13,24,5,0,0,0,3,4,12,0,35,0,5,5,35,50,3,12,63,10,10,68,42,1,39,82,114,0,2,73,19,0,1,64,12,0,4,56,1,0,72,13,0,14,120,141,21,52,26,6,8,17,63,81,28,0,0,0,11,0,42,13,5,0,0,0,0,0,0,3,0,0,6,81,41,50,142,33,0,116,0,0,0,1,0,1,7,4,1,6,2,93,29,15,2,0,0,22,0,0,21,6,2,7,95,98,53,56,110,131,15,1,34,80,2,6,0,48,58,23,0,108,128,3,8,70,85,24,54,35,0,0,1,1,2,4,5,32,0,47,33,0,1,4,5,0,7,12,55,3,3,22,27,0,9,113,104,14,17,15,0,11,1,0,3,2,4,103,12,119,51,23,27,205,78,86,51,8,23,2,1,11,5,0,2,7,7,30,4,2,2,81,13,8,95,101,224,32,100,87,10,224,23,103,69,67,52,0,46,96,0,18,89,38,1,101,67,9,33,84,95,36,163,45,31,86,35,73,27,13,76,105,17,56,30,94,97,50,81,187,96,85,0,11,0,66,4,45,0,3,52,52,90,65,132,84,98,35,105,2,29,15,69,3,43,15,122,76,0,70,138,6,105,84,103,80,208,85,72,113,12,81,0,111,68,102,137,68,76,78,2,94,40,39,102,31,4,52,0,41,33,96,130,97,22,0,27,0,28,59,111,57,147,69,58,32,125,8,88,41,142,44,124,46,43,7,8,3,37,8,5,49,1,4,72,75,31,0,62,6,92,71,1,11,21,17,0,103,59,64,42,30,0,0,2,0,43,1,31,28,87,131,4,28,62,1,13,20,25,25,10,0,41,76,46,84,72,52,49,22,2,4,41,9,43,43,136,19,14,113,11,16,1,59,1,0,5,10,68,160,34,128,25,44,49,4,35,8,81,105,109,16,5,123,138,54,0,95,45,41,52,7,1,0,16,9,5,14,20,18,84,0,58,12,4,22,0,1,0,0,5,41,38,0,15,41,2,0,3,0,2,1,13,48,90,27,3,107,33,49,153,116,32,90,124,102,71,6,113,41,147,19,13,9,29,4,3,98,28,151,30,118,57,0,15,23,21,7,22,0,22,68,25,2,110,54,111,64,136,104,39,16,32,12,20,4,0,5,8,12,36,52,80,83,0,2,0,0,0,14,0,4,1,39,1,35,78,94,5,130,47,118,99,50,97,76,86,49,1,14,56,74,112,14,1,2,10,26,35,4,6,19,32,14,4,68,136,70,55,0,0,1,2,2,0,5,53,44,55,43,4,5,18,0,1,0,0,0,21,2,100,83,25,61,58,28,58,5,8,71,79,43,47,1,8,90,32,69,80,44,35,2,126,14,8,24,11,53,61,35,0,2,1,6,27,2,4,20,33,36,48,39,34,42,0,27,1,2,2,4,44,89,151,141,152,90,53,16,5,61,37,22,39,1,0,29,2,27,2,31,63,39,104,55,86,45,120,39,155,66,78,65,10,56,65,5,87,12,108,12,140,169,57,40,49,66,6,15,0,6,0,6,53,1,59,131,62,35,78,170,61,51,16,1,0,6,0,29,1,42,7,1,7,52,77,30,44,0,30,13,20,26,66,7,14,89,23,22,31,4,6,114,13,22,6,0,0,0,4,4,11,0,34,0,4,4,36,51,3,12,66,11,10,70,41,0,40,80,111,1,2,73,19,0,0,65,12,0,5,55,1,0,72,13,0,14,119,142,20,52,26,5,8,16,63,82,29,0,0,0,11,0,40,14,6,0,0,0,0,0,0,3,0,0,5,82,40,50,143,34,0,116,0,0,0,1,0,1,6,4,1,7,1,92,29,15,2,0,0,22,0,0,21,6,2,7,93,100,52,56,111,130,15,1,35,81,1,8,1,48,58,24,0,106,126,3,8,72,85,24,56,34,1,0,1,1,2,4,5,32,0,44,32,0,1,3,5,0,7,10,57,4,2,22,27,0,7,109,106,15,17,15,1,10,1,1,4,2,4,106,13,119,52,23,28,205,81,85,51,7,23,2,1,10,5,0,2,8,6,31,6,1,3,82,12,8,93,103

Sequence (1444 aa):
ENEPARFETRSFSQLIDHARSWKTEVRGMTTQGFTKISLMRAEKDRLNMYAISSVPGTNTQSIFSVTIPLELVEKAQVADRKFELKLKSGSAKVCPADSSLLAYVLNKQVYIEKNGKIIHRTSSNSKHITNGVPSYIVQEELERFEGIWWSESKTRLLYEHVNEEKVAESQFGVNGDPPVAPMKYPRAGTKNAYSTLRMVILENGKAYDVPLKDEVIYKHCPFYEYITRAGFFSDGTTVWVQVMSRDQAQCSLLLIPYTDFLLPEELGPPRGKLRGTVQIHKARNDYWINTHNAIYPLKITDEEHPMYEFIYCLEKPNGSCLALISAELDQNGYCRHTEEKLLMAENFSINKSMGIVVDEVRELVYYVANESHPTEWNICVSHYRTGQHAQLTESGICFKSERANGKLALDLDHGFACYMTSVGSPAECRFYSFRWKENEVLPSTVYAANITVSGHPGQPDLHFDSPEMIEFQSKKTGLMHYAMILRPSNFDPYKKYPVFHYVYGGPGIQIVHNDFSWIQYIRFCRLGYVVVFIDNRGSAHRGIEFERHIHKKMGTVEVEDQVEGLQMLAERTGGFMDMSRVVVHGWSYGGYMALQMIAKHPNIYRAAIAGGAVSDWRLYDTAYTERYMGYPLEEHVYGASSITGLVEKLPDEPNRLMLVHGLMDENVHFAHLTHLVDECIKKGKWHELVIFPNERHGVRNNDASIYLDARMMYFAQQAIQGENEPARFETRSFSQLIDHARSWKTEVRGMTTQGFTKISLMRAEKDRLNMYAISSVPGTNTQSIFSVTIPLELVEKAQVADRKFELKLKSGSAKVCPADSSLLAYVLNKQVYIEKNGKIIHRTSSNSKHITNGVPSYIVQEELERFEGIWWSESKTRLLYEHVNEEKVAESQFGVNGDPPVAPMKYPRAGTKNAYSTLRMVILENGKAYDVPLKDEVIYKHCPFYEYITRAGFFSDGTTVWVQVMSRDQAQCSLLLIPYTDFLLPEELGPPRGKLRGTVQIHKARNDYWINTHNAIYPLKITDEEHPMYEFIYCLEKPNGSCLALISAELDQNGYCRHTEEKLLMAENFSINKSMGIVVDEVRELVYYVANESHPTEWNICVSHYRTGQHAQLTESGICFKSERANGKLALDLDHGFACYMTSVGSPAECRFYSFRWKENEVLPSTVYAANITVSGHPGQPDLHFDSPEMIEFQSKKTGLMHYAMILRPSNFDPYKKYPVFHYVYGGPGIQIVHNDFSWIQYIRFCRLGYVVVFIDNRGSAHRGIEFERHIHKKMGTVEVEDQVEGLQMLAERTGGFMDMSRVVVHGWSYGGYMALQMIAKHPNIYRAAIAGGAVSDWRLYDTAYTERYMGYPLEEHVYGASSITGLVEKLPDEPNRLMLVHGLMDENVHFAHLTHLVDECIKKGKWHELVIFPNERHGVRNNDASIYLDARMMYFAQQAIQG

Organism: Caenorhabditis elegans (NCBI:txid6239)

B-factor: mean 47.67, std 29.13, range [0.01, 237.99]